Protein 2XCI (pdb70)

Radius of gyration: 45.35 Å; Cα contacts (8 Å, |Δi|>4): 2877; chains: 4; bounding box: 132×67×71 Å

Sequence (1411 aa):
RHMQFEVLKRFFPKESLKNCKGALWVHTASIGEFNTFLPILKELKREHRILLTYFSPRAREYLKTKSDFYDCLHPLPLDNPFSVKRFEELSKPKALIVVEREFWPSLIIFTKVPKILVNAYAKGSLIEKILSKKFDLIIMRTQEDVEKFKTFGAKRVFSCGNLKFICQKGKGIKLKGEFIVAGSIHTGEVEIILKAFKEIKKTYSSLKLILVPRHIENAKIFEKKARDFGFKTSFFENLEGDVILVDRFGILKELYPVGKIAIVGGTFVNIGGHNLLEPTCWGIPVIYGPYTHKVNDLKEFLEKEGAGFEVKNETELVTKLTELLSVKKEIKVEEKSREIKGCYLEKLREFLRGMQFEVLKRFFPKESLKNCKGALWVHTASIGEFNTFLPILKELKREHRILLTYFSPRAREYLKTKSDFYDCLHPLPLDNPFSVKRFEELSKPKALIVVEREFWPSLIIFTKVPKILVNAYAKGSLIEKILSKKFDLIIMRTQEDVEKFKTFGAKRVFSCGNLKFICQKGKGIKLKGEFIVAGSIHTGEVEIILKAFKEIKKTYSSLKLILVPRHIENAKIFEKKARDFGFKTSFFENLEGDVILVDRFGILKELYPVGKIAIVGGTFVNIGGHNLLEPTCWGIPVIYGPYTHKVNDLKEFLEKEGAGFEVKNETELVTKLTELLSVKKEIKVEEKSREIKGCYLEKLREFLRGHMQFEVLKRFFPKESLKNCKGALWVHTASIGEFNTFLPILKELKREHRILLTYFSPRAREYLKTKSDFYDCLHPLPLDNPFSVKRFEELSKPKALIVVEREFWPSLIIFTKVPKILVNAYAKGSLIEKILSKKFDLIIMRTQEDVEKFKTFGAKRVFSCGNLKFICQKGKGIKLKGEFIVAGSIHTGEVEIILKAFKEIKKTYSSLKLILVPRHIENAKIFEKKARDFGFKTSFFENLEGDVILVDRFGILKELYPVGKIAIVGGTFVNIGGHNLLEPTCWGIPVIYGPYTHKVNDLKEFLEKEGAGFEVKNETELVTKLTELLSVKKEIKVEEKSREIKGCYLEKLREFLRGMQFEVLKRFFPKESLKNCKGALWVHTASIGEFNTFLPILKELKREHRILLTYFSPRAREYLKTKSDFYDCLHPLPLDNPFSVKRFEELSKPKALIVVEREFWPSLIIFTKVPKILVNAYAKGSLIEKILSKKFDLIIMRTQEDVEKFKTFGAKRVFSCGNLKFICQKGKGIKLKGEFIVAGSIHTGEVEIILKAFKEIKKTYSSLKLILVPRHIENAKIFEKKARDFGFKTSFFENLEGDVILVDRFGILKELYPVGKIAIVGGTFVNIGGHNLLEPTCWGIPVIYGPYTHKVNDLKEFLEKEGAGFEVKNETELVTKLTELLSVKKEIKVEEKSREIKGCYLEKLREFLRG

InterPro domains:
  IPR007507 3-deoxy-D-manno-octulosonic-acid transferase, N-terminal [PF04413] (8-163)
  IPR038107 3-deoxy-D-manno-octulosonic-acid transferase, N-terminal domain superfamily [G3DSA:3.40.50.11720] (1-164)
  IPR039901 3-deoxy-D-manno-octulosonic acid transferase [PTHR42755] (7-335)

Structure (mmCIF, N/CA/C/O backbone):
data_2XCI
#
_entry.id   2XCI
#
_cell.length_a   132.500
_cell.length_b   45.820
_cell.length_c   144.070
_cell.angle_alpha   90.00
_cell.angle_beta   97.23
_cell.angle_gamma   90.00
#
_symmetry.space_group_name_H-M   'P 1 21 1'
#
loop_
_entity.id
_entity.type
_entity.pdbx_description
1 polymer '3-DEOXY-D-MANNO-2-OCTULOSONIC ACID TRANSFERASE'
2 non-polymer 'TETRAETHYLENE GLYCOL'
3 non-polymer GLYCEROL
4 non-polymer 'NICKEL (II) ION'
5 non-polymer 'CHLORIDE ION'
6 non-polymer BETA-MERCAPTOETHANOL
7 water water
#
loop_
_atom_site.group_PDB
_atom_site.id
_atom_site.type_symbol
_atom_site.label_atom_id
_atom_site.label_alt_id
_atom_site.label_comp_id
_atom_site.label_asym_id
_atom_site.label_entity_id
_atom_site.label_seq_id
_atom_site.pdbx_PDB_ins_code
_atom_site.Cartn_x
_atom_site.Cartn_y
_atom_site.Cartn_z
_atom_site.occupancy
_atom_site.B_iso_or_equiv
_atom_site.auth_seq_id
_atom_site.auth_comp_id
_atom_site.auth_asym_id
_atom_site.auth_atom_id
_atom_site.pdbx_PDB_model_num
ATOM 1 N N . ARG A 1 20 ? 43.206 3.092 29.968 1.00 130.53 -1 ARG A N 1
ATOM 2 C CA . ARG A 1 20 ? 42.136 2.721 29.050 1.00 126.74 -1 ARG A CA 1
ATOM 3 C C . ARG A 1 20 ? 41.666 1.282 29.237 1.00 118.67 -1 ARG A C 1
ATOM 4 O O . ARG A 1 20 ? 40.784 1.018 30.052 1.00 119.06 -1 ARG A O 1
ATOM 12 N N . HIS A 1 21 ? 42.255 0.356 28.484 1.00 109.84 0 HIS A N 1
ATOM 13 C CA . HIS A 1 21 ? 41.740 -1.011 28.423 1.00 101.92 0 HIS A CA 1
ATOM 14 C C . HIS A 1 21 ? 40.317 -1.000 27.880 1.00 88.20 0 HIS A C 1
ATOM 15 O O . HIS A 1 21 ? 39.644 -2.032 27.836 1.00 89.03 0 HIS A O 1
ATOM 22 N N . MET A 1 22 ? 39.863 0.180 27.474 1.00 73.30 1 MET A N 1
ATOM 23 C CA . MET A 1 22 ? 38.531 0.333 26.912 1.00 59.14 1 MET A CA 1
ATOM 24 C C . MET A 1 22 ? 38.571 0.140 25.406 1.00 49.21 1 MET A C 1
ATOM 25 O O . MET A 1 22 ? 39.544 0.519 24.752 1.00 48.68 1 MET A O 1
ATOM 30 N N . GLN A 1 23 ? 37.512 -0.436 24.853 1.00 44.36 2 GLN A N 1
ATOM 31 C CA . GLN A 1 23 ? 37.445 -0.632 23.404 1.00 47.25 2 GLN A CA 1
ATOM 32 C C . GLN A 1 23 ? 36.789 0.564 22.729 1.00 41.71 2 GLN A C 1
ATOM 33 O O . GLN A 1 23 ? 35.627 0.888 22.999 1.00 40.61 2 GLN A O 1
ATOM 39 N N . PHE A 1 24 ? 37.549 1.238 21.874 1.00 43.50 3 PHE A N 1
ATOM 40 C CA . PHE A 1 24 ? 37.013 2.352 21.097 1.00 45.39 3 PHE A CA 1
ATOM 41 C C . PHE A 1 24 ? 36.302 1.892 19.826 1.00 39.56 3 PHE A C 1
ATOM 42 O O . PHE A 1 24 ? 35.555 2.649 19.224 1.00 39.14 3 PHE A O 1
ATOM 50 N N . GLU A 1 25 ? 36.534 0.643 19.438 1.00 36.80 4 GLU A N 1
ATOM 51 C CA . GLU A 1 25 ? 35.861 0.043 18.288 1.00 37.97 4 GLU A CA 1
ATOM 52 C C . GLU A 1 25 ? 35.882 0.938 17.056 1.00 41.98 4 GLU A C 1
ATOM 53 O O . GLU A 1 25 ? 34.849 1.146 16.418 1.00 35.07 4 GLU A O 1
ATOM 59 N N . VAL A 1 26 ? 37.053 1.470 16.737 1.00 41.21 5 VAL A N 1
ATOM 60 C CA . VAL A 1 26 ? 37.189 2.404 15.626 1.00 42.56 5 VAL A CA 1
ATOM 61 C C . VAL A 1 26 ? 36.893 1.701 14.306 1.00 40.81 5 VAL A C 1
ATOM 62 O O . VAL A 1 26 ? 36.223 2.240 13.435 1.00 36.99 5 VAL A O 1
ATOM 66 N N . LEU A 1 27 ? 37.404 0.487 14.172 1.00 40.74 6 LEU A N 1
ATOM 67 C CA . LEU A 1 27 ? 37.253 -0.258 12.942 1.00 43.78 6 LEU A CA 1
ATOM 68 C C . LEU A 1 27 ? 35.779 -0.511 12.637 1.00 45.06 6 LEU A C 1
ATOM 69 O O . LEU A 1 27 ? 35.335 -0.374 11.496 1.00 44.20 6 LEU A O 1
ATOM 74 N N . LYS A 1 28 ? 35.034 -0.863 13.677 1.00 46.04 7 LYS A N 1
ATOM 75 C CA . LYS A 1 28 ? 33.611 -1.158 13.585 1.00 45.43 7 LYS A CA 1
ATOM 76 C C . LYS A 1 28 ? 32.805 0.085 13.219 1.00 41.65 7 LYS A C 1
ATOM 77 O O . LYS A 1 28 ? 31.870 0.023 12.421 1.00 39.77 7 LYS A O 1
ATOM 83 N N . ARG A 1 29 ? 33.157 1.214 13.823 1.00 31.95 8 ARG A N 1
ATOM 84 C CA . ARG A 1 29 ? 32.505 2.478 13.503 1.00 29.85 8 ARG A CA 1
ATOM 85 C C . ARG A 1 29 ? 32.765 2.884 12.044 1.00 32.90 8 ARG A C 1
ATOM 86 O O . ARG A 1 29 ? 31.919 3.482 11.367 1.00 34.23 8 ARG A O 1
ATOM 94 N N . PHE A 1 30 ? 33.967 2.605 11.583 1.00 30.07 9 PHE A N 1
ATOM 95 C CA . PHE A 1 30 ? 34.379 3.048 10.248 1.00 26.72 9 PHE A CA 1
ATOM 96 C C . PHE A 1 30 ? 33.773 2.161 9.185 1.00 38.30 9 PHE A C 1
ATOM 97 O O . PHE A 1 30 ? 33.363 2.618 8.102 1.00 39.19 9 PHE A O 1
ATOM 105 N N . PHE A 1 31 ? 33.745 0.877 9.510 1.00 41.21 10 PHE A N 1
ATOM 106 C CA . PHE A 1 31 ? 33.320 -0.153 8.597 1.00 41.55 10 PHE A CA 1
ATOM 107 C C . PHE A 1 31 ? 32.350 -1.047 9.360 1.00 35.79 10 PHE A C 1
ATOM 108 O O . PHE A 1 31 ? 32.726 -2.109 9.845 1.00 38.41 10 PHE A O 1
ATOM 116 N N . PRO A 1 32 ? 31.089 -0.612 9.463 1.00 33.74 11 PRO A N 1
ATOM 117 C CA . PRO A 1 32 ? 30.099 -1.330 10.274 1.00 36.30 11 PRO A CA 1
ATOM 118 C C . PRO A 1 32 ? 30.041 -2.817 9.949 1.00 41.05 11 PRO A C 1
ATOM 119 O O . PRO A 1 32 ? 30.229 -3.233 8.802 1.00 40.35 11 PRO A O 1
ATOM 123 N N . LYS A 1 33 ? 29.793 -3.611 10.980 1.00 36.88 12 LYS A N 1
ATOM 124 C CA . LYS A 1 33 ? 29.888 -5.062 10.888 1.00 44.06 12 LYS A CA 1
ATOM 125 C C . LYS A 1 33 ? 28.875 -5.677 9.937 1.00 51.66 12 LYS A C 1
ATOM 126 O O . LYS A 1 33 ? 27.695 -5.320 9.951 1.00 47.39 12 LYS A O 1
ATOM 132 N N . GLU A 1 34 ? 29.337 -6.637 9.146 1.00 55.50 13 GLU A N 1
ATOM 133 C CA . GLU A 1 34 ? 28.500 -7.238 8.124 1.00 63.66 13 GLU A CA 1
ATOM 134 C C . GLU A 1 34 ? 27.286 -7.873 8.771 1.00 61.22 13 GLU A C 1
ATOM 135 O O . GLU A 1 34 ? 26.184 -7.812 8.231 1.00 60.68 13 GLU A O 1
ATOM 141 N N . SER A 1 35 ? 27.491 -8.465 9.944 1.00 59.42 14 SER A N 1
ATOM 142 C CA . SER A 1 35 ? 26.416 -9.149 10.650 1.00 58.48 14 SER A CA 1
ATOM 143 C C . SER A 1 35 ? 25.219 -8.246 10.957 1.00 52.24 14 SER A C 1
ATOM 144 O O . SER A 1 35 ? 24.150 -8.740 11.303 1.00 61.50 14 SER A O 1
ATOM 147 N N . LEU A 1 36 ? 25.384 -6.930 10.832 1.00 44.41 15 LEU A N 1
ATOM 148 C CA . LEU A 1 36 ? 24.244 -6.019 10.965 1.00 49.08 15 LEU A CA 1
ATOM 149 C C . LEU A 1 36 ? 23.086 -6.477 10.061 1.00 55.09 15 LEU A C 1
ATOM 150 O O . LEU A 1 36 ? 21.919 -6.166 10.323 1.00 52.73 15 LEU A O 1
ATOM 155 N N . LYS A 1 37 ? 23.426 -7.209 8.998 1.00 54.80 16 LYS A N 1
ATOM 156 C CA . LYS A 1 37 ? 22.433 -7.782 8.095 1.00 66.52 16 LYS A CA 1
ATOM 157 C C . LYS A 1 37 ? 21.346 -8.490 8.879 1.00 72.71 16 LYS A C 1
ATOM 158 O O . LYS A 1 37 ? 20.155 -8.273 8.655 1.00 74.92 16 LYS A O 1
ATOM 164 N N . ASN A 1 38 ? 21.773 -9.342 9.805 1.00 74.36 17 ASN A N 1
ATOM 165 C CA . ASN A 1 38 ? 20.862 -10.192 10.561 1.00 72.05 17 ASN A CA 1
ATOM 166 C C . ASN A 1 38 ? 19.931 -9.413 11.477 1.00 65.48 17 ASN A C 1
ATOM 167 O O . ASN A 1 38 ? 19.291 -9.987 12.348 1.00 60.86 17 ASN A O 1
ATOM 172 N N . CYS A 1 39 ? 19.851 -8.104 11.269 1.00 66.85 18 CYS A N 1
ATOM 173 C CA . CYS A 1 39 ? 19.001 -7.247 12.088 1.00 66.06 18 CYS A CA 1
ATOM 174 C C . CYS A 1 39 ? 18.182 -6.302 11.213 1.00 64.45 18 CYS A C 1
ATOM 175 O O . CYS A 1 39 ? 17.833 -5.193 11.626 1.00 64.12 18 CYS A O 1
ATOM 178 N N . LYS A 1 40 ? 17.878 -6.753 10.000 1.00 64.38 19 LYS A N 1
ATOM 179 C CA . LYS A 1 40 ? 17.186 -5.930 9.015 1.00 63.31 19 LYS A CA 1
ATOM 180 C C . LYS A 1 40 ? 15.740 -5.608 9.389 1.00 53.95 19 LYS A C 1
ATOM 181 O O . LYS A 1 40 ? 14.996 -6.464 9.865 1.00 54.85 19 LYS A O 1
ATOM 187 N N . GLY A 1 41 ? 15.350 -4.364 9.144 1.00 46.32 20 GLY A N 1
ATOM 188 C CA . GLY A 1 41 ? 13.984 -3.939 9.351 1.00 47.63 20 GLY A CA 1
ATOM 189 C C . GLY A 1 41 ? 13.708 -3.583 10.793 1.00 51.64 20 GLY A C 1
ATOM 190 O O . GLY A 1 41 ? 12.551 -3.412 11.175 1.00 54.74 20 GLY A O 1
ATOM 191 N N . ALA A 1 42 ? 14.768 -3.464 11.593 1.00 45.49 21 ALA A N 1
ATOM 192 C CA . ALA A 1 42 ? 14.619 -3.156 13.008 1.00 44.13 21 ALA A CA 1
ATOM 193 C C . ALA A 1 42 ? 14.358 -1.675 13.235 1.00 43.42 21 ALA A C 1
ATOM 194 O O . ALA A 1 42 ? 14.597 -0.838 12.364 1.00 38.46 21 ALA A O 1
ATOM 196 N N . LEU A 1 43 ? 13.857 -1.360 14.422 1.00 43.91 22 LEU A N 1
ATOM 197 C CA . LEU A 1 43 ? 13.846 0.014 14.890 1.00 46.69 22 LEU A CA 1
ATOM 198 C C . LEU A 1 43 ? 15.233 0.344 15.461 1.00 42.66 22 LEU A C 1
ATOM 199 O O . LEU A 1 43 ? 15.765 -0.393 16.286 1.00 47.27 22 LEU A O 1
ATOM 204 N N . TRP A 1 44 ? 15.800 1.461 15.015 1.00 33.93 23 TRP A N 1
ATOM 205 C CA . TRP A 1 44 ? 17.147 1.881 15.386 1.00 31.45 23 TRP A CA 1
ATOM 206 C C . TRP A 1 44 ? 17.046 2.973 16.449 1.00 33.33 23 TRP A C 1
ATOM 207 O O . TRP A 1 44 ? 16.455 4.032 16.230 1.00 33.23 23 TRP A O 1
ATOM 218 N N . VAL A 1 45 ? 17.579 2.683 17.629 1.00 38.42 24 VAL A N 1
ATOM 219 C CA . VAL A 1 45 ? 17.533 3.632 18.735 1.00 34.05 24 VAL A CA 1
ATOM 220 C C . VAL A 1 45 ? 18.967 4.027 19.064 1.00 32.66 24 VAL A C 1
ATOM 221 O O . VAL A 1 45 ? 19.810 3.164 19.310 1.00 32.28 24 VAL A O 1
ATOM 225 N N . HIS A 1 46 ? 19.247 5.326 19.050 1.00 30.94 25 HIS A N 1
ATOM 226 C CA . HIS A 1 46 ? 20.580 5.802 19.384 1.00 32.78 25 HIS A CA 1
ATOM 227 C C . HIS A 1 46 ? 20.618 6.528 20.726 1.00 35.08 25 HIS A C 1
ATOM 228 O O . HIS A 1 46 ? 19.981 7.573 20.900 1.00 31.34 25 HIS A O 1
ATOM 235 N N . THR A 1 47 ? 21.382 5.967 21.658 1.00 34.60 26 THR A N 1
ATOM 236 C CA . THR A 1 47 ? 21.606 6.588 22.970 1.00 33.66 26 THR A CA 1
ATOM 237 C C . THR A 1 47 ? 23.090 6.847 23.138 1.00 29.06 26 THR A C 1
ATOM 238 O O . THR A 1 47 ? 23.863 5.911 23.318 1.00 34.87 26 THR A O 1
ATOM 242 N N . ALA A 1 48 ? 23.480 8.119 23.060 1.00 24.62 27 ALA A N 1
ATOM 243 C CA . ALA A 1 48 ? 24.877 8.505 23.020 1.00 32.41 27 ALA A CA 1
ATOM 244 C C . ALA A 1 48 ? 25.677 7.779 24.103 1.00 36.86 27 ALA A C 1
ATOM 245 O O . ALA A 1 48 ? 26.718 7.184 23.830 1.00 31.59 27 ALA A O 1
ATOM 247 N N . SER A 1 49 ? 25.163 7.802 25.329 1.00 32.99 28 SER A N 1
ATOM 248 C CA . SER A 1 49 ? 25.841 7.145 26.448 1.00 37.29 28 SER A CA 1
ATOM 249 C C . SER A 1 49 ? 24.837 6.635 27.490 1.00 37.17 28 SER A C 1
ATOM 250 O O . SER A 1 49 ? 23.633 6.611 27.259 1.00 37.80 28 SER A O 1
ATOM 253 N N . ILE A 1 50 ? 25.345 6.214 28.636 1.00 36.46 29 ILE A N 1
ATOM 254 C CA . ILE A 1 50 ? 24.510 5.643 29.691 1.00 29.19 29 ILE A CA 1
ATOM 255 C C . ILE A 1 50 ? 23.341 6.543 30.061 1.00 27.02 29 ILE A C 1
ATOM 256 O O . ILE A 1 50 ? 22.207 6.075 30.205 1.00 29.94 29 ILE A O 1
ATOM 261 N N . GLY A 1 51 ? 23.582 7.841 30.195 1.00 33.39 30 GLY A N 1
ATOM 262 C CA . GLY A 1 51 ? 22.521 8.722 30.670 1.00 34.63 30 GLY A CA 1
ATOM 263 C C . GLY A 1 51 ? 21.309 8.704 29.751 1.00 39.65 30 GLY A C 1
ATOM 264 O O . GLY A 1 51 ? 20.155 8.559 30.180 1.00 35.86 30 GLY A O 1
ATOM 265 N N . GLU A 1 52 ? 21.573 8.845 28.455 1.00 35.74 31 GLU A N 1
ATOM 266 C CA . GLU A 1 52 ? 20.505 8.871 27.487 1.00 29.90 31 GLU A CA 1
ATOM 267 C C . GLU A 1 52 ? 19.784 7.551 27.492 1.00 27.94 31 GLU A C 1
ATOM 268 O O . GLU A 1 52 ? 18.561 7.502 27.345 1.00 32.92 31 GLU A O 1
ATOM 274 N N . PHE A 1 53 ? 20.540 6.466 27.623 1.00 29.30 32 PHE A N 1
ATOM 275 C CA . PHE A 1 53 ? 19.896 5.167 27.599 1.00 30.29 32 PHE A CA 1
ATOM 276 C C . PHE A 1 53 ? 18.906 5.053 28.756 1.00 39.90 32 PHE A C 1
ATOM 277 O O . PHE A 1 53 ? 17.743 4.677 28.559 1.00 38.61 32 PHE A O 1
ATOM 285 N N . ASN A 1 54 ? 19.368 5.383 29.965 1.00 39.21 33 ASN A N 1
ATOM 286 C CA . ASN A 1 54 ? 18.493 5.316 31.130 1.00 42.92 33 ASN A CA 1
ATOM 287 C C . ASN A 1 54 ? 17.307 6.259 31.008 1.00 41.22 33 ASN A C 1
ATOM 288 O O . ASN A 1 54 ? 16.205 5.935 31.435 1.00 42.03 33 ASN A O 1
ATOM 293 N N . THR A 1 55 ? 17.539 7.433 30.432 1.00 36.36 34 THR A N 1
ATOM 294 C CA . THR A 1 55 ? 16.453 8.374 30.207 1.00 35.95 34 THR A CA 1
ATOM 295 C C . THR A 1 55 ? 15.369 7.790 29.294 1.00 44.21 34 THR A C 1
ATOM 296 O O . THR A 1 55 ? 14.182 7.957 29.549 1.00 37.67 34 THR A O 1
ATOM 300 N N . PHE A 1 56 ? 15.779 7.093 28.241 1.00 40.01 35 PHE A N 1
ATOM 301 C CA . PHE A 1 56 ? 14.822 6.559 27.263 1.00 42.12 35 PHE A CA 1
ATOM 302 C C . PHE A 1 56 ? 14.268 5.192 27.670 1.00 42.62 35 PHE A C 1
ATOM 303 O O . PHE A 1 56 ? 13.240 4.743 27.159 1.00 40.20 35 PHE A O 1
ATOM 311 N N . LEU A 1 57 ? 14.929 4.542 28.619 1.00 39.26 36 LEU A N 1
ATOM 312 C CA . LEU A 1 57 ? 14.583 3.168 28.977 1.00 37.79 36 LEU A CA 1
ATOM 313 C C . LEU A 1 57 ? 13.079 2.855 29.139 1.00 42.75 36 LEU A C 1
ATOM 314 O O . LEU A 1 57 ? 12.630 1.797 28.705 1.00 45.49 36 LEU A O 1
ATOM 319 N N . PRO A 1 58 ? 12.299 3.758 29.768 1.00 44.22 37 PRO A N 1
ATOM 320 C CA . PRO A 1 58 ? 10.893 3.398 29.990 1.00 41.24 37 PRO A CA 1
ATOM 321 C C . PRO A 1 58 ? 10.134 3.301 28.656 1.00 43.89 37 PRO A C 1
ATOM 322 O O . PRO A 1 58 ? 9.222 2.497 28.526 1.00 44.49 37 PRO A O 1
ATOM 326 N N . ILE A 1 59 ? 10.512 4.120 27.684 1.00 44.60 38 ILE A N 1
ATOM 327 C CA . ILE A 1 59 ? 9.892 4.058 26.371 1.00 44.88 38 ILE A CA 1
ATOM 328 C C . ILE A 1 59 ? 10.390 2.848 25.585 1.00 45.20 38 ILE A C 1
ATOM 329 O O . ILE A 1 59 ? 9.613 2.156 24.923 1.00 44.82 38 ILE A O 1
ATOM 334 N N . LEU A 1 60 ? 11.700 2.617 25.640 1.00 43.87 39 LEU A N 1
ATOM 335 C CA . LEU A 1 60 ? 12.308 1.478 24.964 1.00 38.74 39 LEU A CA 1
ATOM 336 C C . LEU A 1 60 ? 11.667 0.176 25.420 1.00 42.72 39 LEU A C 1
ATOM 337 O O . LEU A 1 60 ? 11.369 -0.690 24.601 1.00 43.51 39 LEU A O 1
ATOM 342 N N . LYS A 1 61 ? 11.429 0.049 26.727 1.00 45.31 40 LYS A N 1
ATOM 343 C CA . LYS A 1 61 ? 10.780 -1.143 27.269 1.00 48.44 40 LYS A CA 1
ATOM 344 C C . LYS A 1 61 ? 9.464 -1.451 26.571 1.00 49.03 40 LYS A C 1
ATOM 345 O O . LYS A 1 61 ? 9.136 -2.614 26.335 1.00 54.43 40 LYS A O 1
ATOM 351 N N . GLU A 1 62 ? 8.690 -0.419 26.269 1.00 49.19 41 GLU A N 1
ATOM 352 C CA . GLU A 1 62 ? 7.422 -0.643 25.572 1.00 53.53 41 GLU A CA 1
ATOM 353 C C . GLU A 1 62 ? 7.614 -0.884 24.068 1.00 56.37 41 GLU A C 1
ATOM 354 O O . GLU A 1 62 ? 7.023 -1.807 23.505 1.00 55.97 41 GLU A O 1
ATOM 360 N N . LEU A 1 63 ? 8.436 -0.062 23.421 1.00 54.77 42 LEU A N 1
ATOM 361 C CA . LEU A 1 63 ? 8.676 -0.232 21.987 1.00 54.73 42 LEU A CA 1
ATOM 362 C C . LEU A 1 63 ? 9.258 -1.612 21.708 1.00 52.42 42 LEU A C 1
ATOM 363 O O . LEU A 1 63 ? 8.958 -2.232 20.694 1.00 53.95 42 LEU A O 1
ATOM 368 N N . LYS A 1 64 ? 10.071 -2.100 22.634 1.00 49.11 43 LYS A N 1
ATOM 369 C CA . LYS A 1 64 ? 10.721 -3.394 22.485 1.00 51.46 43 LYS A CA 1
ATOM 370 C C . LYS A 1 64 ? 9.716 -4.538 22.336 1.00 56.80 43 LYS A C 1
ATOM 371 O O . LYS A 1 64 ? 10.050 -5.605 21.828 1.00 61.26 43 LYS A O 1
ATOM 377 N N . ARG A 1 65 ? 8.476 -4.307 22.755 1.00 63.25 44 ARG A N 1
ATOM 378 C CA . ARG A 1 65 ? 7.427 -5.317 22.636 1.00 68.73 44 ARG A CA 1
ATOM 379 C C . ARG A 1 65 ? 6.906 -5.431 21.208 1.00 71.07 44 ARG A C 1
ATOM 380 O O . ARG A 1 65 ? 6.452 -6.497 20.787 1.00 73.92 44 ARG A O 1
ATOM 388 N N . GLU A 1 66 ? 6.975 -4.329 20.466 1.00 67.67 45 GLU A N 1
ATOM 389 C CA . GLU A 1 66 ? 6.360 -4.258 19.146 1.00 74.36 45 GLU A CA 1
ATOM 390 C C . GLU A 1 66 ? 7.377 -4.105 18.017 1.00 66.88 45 GLU A C 1
ATOM 391 O O . GLU A 1 66 ? 7.007 -4.029 16.848 1.00 69.14 45 GLU A O 1
ATOM 397 N N . HIS A 1 67 ? 8.657 -4.060 18.364 1.00 59.44 46 HIS A N 1
ATOM 398 C CA . HIS A 1 67 ? 9.694 -3.871 17.359 1.00 54.41 46 HIS A CA 1
ATOM 399 C C . HIS A 1 67 ? 10.969 -4.608 17.726 1.00 55.08 46 HIS A C 1
ATOM 400 O O . HIS A 1 67 ? 11.334 -4.695 18.897 1.00 57.23 46 HIS A O 1
ATOM 407 N N . ARG A 1 68 ? 11.650 -5.143 16.724 1.00 58.00 47 ARG A N 1
ATOM 408 C CA . ARG A 1 68 ? 13.024 -5.564 16.936 1.00 58.53 47 ARG A CA 1
ATOM 409 C C . ARG A 1 68 ? 13.838 -4.289 17.142 1.00 52.69 47 ARG A C 1
ATOM 410 O O . ARG A 1 68 ? 13.495 -3.240 16.596 1.00 52.55 47 ARG A O 1
ATOM 418 N N . ILE A 1 69 ? 14.878 -4.358 17.971 1.00 48.34 48 ILE A N 1
ATOM 419 C CA . ILE A 1 69 ? 15.630 -3.161 18.336 1.00 48.11 48 ILE A CA 1
ATOM 420 C C . ILE A 1 69 ? 17.099 -3.240 17.966 1.00 46.78 48 ILE A C 1
ATOM 421 O O . ILE A 1 69 ? 17.807 -4.158 18.378 1.00 50.38 48 ILE A O 1
ATOM 426 N N . LEU A 1 70 ? 17.549 -2.256 17.199 1.00 41.39 49 LEU A N 1
ATOM 427 C CA . LEU A 1 70 ? 18.957 -2.088 16.887 1.00 34.45 49 LEU A CA 1
ATOM 428 C C . LEU A 1 70 ? 19.419 -0.887 17.693 1.00 37.45 49 LEU A C 1
ATOM 429 O O . LEU A 1 70 ? 18.907 0.219 17.500 1.00 38.24 49 LEU A O 1
ATOM 434 N N . LEU A 1 71 ? 20.337 -1.109 18.636 1.00 40.94 50 LEU A N 1
ATOM 435 C CA . LEU A 1 71 ? 20.718 -0.066 19.587 1.00 36.82 50 LEU A CA 1
ATOM 436 C C . LEU A 1 71 ? 22.123 0.408 19.323 1.00 29.90 50 LEU A C 1
ATOM 437 O O . LEU A 1 71 ? 23.045 -0.391 19.291 1.00 34.39 50 LEU A O 1
ATOM 442 N N . THR A 1 72 ? 22.304 1.710 19.162 1.00 31.55 51 THR A N 1
ATOM 443 C CA . THR A 1 72 ? 23.654 2.222 19.009 1.00 36.04 51 THR A CA 1
ATOM 444 C C . THR A 1 72 ? 23.985 3.231 20.089 1.00 28.59 51 THR A C 1
ATOM 445 O O . THR A 1 72 ? 23.098 3.795 20.718 1.00 34.44 51 THR A O 1
ATOM 449 N N . TYR A 1 73 ? 25.278 3.446 20.296 1.00 34.10 52 TYR A N 1
ATOM 450 C CA . TYR A 1 73 ? 25.767 4.347 21.341 1.00 38.39 52 TYR A CA 1
ATOM 451 C C . TYR A 1 73 ? 27.000 5.007 20.767 1.00 37.28 52 TYR A C 1
ATOM 452 O O . TYR A 1 73 ? 27.628 4.453 19.844 1.00 28.34 52 TYR A O 1
ATOM 461 N N . PHE A 1 74 ? 27.338 6.184 21.291 1.00 27.93 53 PHE A N 1
ATOM 462 C CA . PHE A 1 74 ? 28.569 6.835 20.890 1.00 28.46 53 PHE A CA 1
ATOM 463 C C . PHE A 1 74 ? 29.734 6.591 21.859 1.00 27.85 53 PHE A C 1
ATOM 464 O O . PHE A 1 74 ? 30.825 6.233 21.443 1.00 30.01 53 PHE A O 1
ATOM 472 N N . SER A 1 75 ? 29.507 6.809 23.152 1.00 27.45 54 SER A N 1
ATOM 473 C CA . SER A 1 75 ? 30.607 6.741 24.117 1.00 27.37 54 SER A CA 1
ATOM 474 C C . SER A 1 75 ? 31.139 5.338 24.331 1.00 30.81 54 SER A C 1
ATOM 475 O O . SER A 1 75 ? 30.392 4.418 24.672 1.00 31.12 54 SER A O 1
ATOM 478 N N . PRO A 1 76 ? 32.454 5.175 24.187 1.00 33.80 55 PRO A N 1
ATOM 479 C CA . PRO A 1 76 ? 33.084 3.906 24.548 1.00 37.52 55 PRO A CA 1
ATOM 480 C C . PRO A 1 76 ? 32.719 3.503 25.993 1.00 40.77 55 PRO A C 1
ATOM 481 O O . PRO A 1 76 ? 32.634 2.316 26.310 1.00 37.56 55 PRO A O 1
ATOM 485 N N . ARG A 1 77 ? 32.491 4.491 26.851 1.00 38.98 56 ARG A N 1
ATOM 486 C CA . ARG A 1 77 ? 32.159 4.212 28.258 1.00 53.38 56 ARG A CA 1
ATOM 487 C C . ARG A 1 77 ? 30.795 3.549 28.455 1.00 51.17 56 ARG A C 1
ATOM 488 O O . ARG A 1 77 ? 30.464 3.114 29.563 1.00 54.02 56 ARG A O 1
ATOM 496 N N . ALA A 1 78 ? 29.993 3.482 27.397 1.00 34.60 57 ALA A N 1
ATOM 497 C CA . ALA A 1 78 ? 28.661 2.880 27.511 1.00 34.58 57 ALA A CA 1
ATOM 498 C C . ALA A 1 78 ? 28.676 1.393 27.167 1.00 40.35 57 ALA A C 1
ATOM 499 O O . ALA A 1 78 ? 27.775 0.659 27.566 1.00 41.38 57 ALA A O 1
ATOM 501 N N . ARG A 1 79 ? 29.685 0.947 26.417 1.00 40.98 58 ARG A N 1
ATOM 502 C CA . ARG A 1 79 ? 29.640 -0.408 25.864 1.00 42.01 58 ARG A CA 1
ATOM 503 C C . ARG A 1 79 ? 29.412 -1.482 26.920 1.00 42.75 58 ARG A C 1
ATOM 504 O O . ARG A 1 79 ? 28.469 -2.273 26.828 1.00 44.47 58 ARG A O 1
ATOM 512 N N . GLU A 1 80 ? 30.276 -1.520 27.926 1.00 45.87 59 GLU A N 1
ATOM 513 C CA . GLU A 1 80 ? 30.146 -2.539 28.968 1.00 50.95 59 GLU A CA 1
ATOM 514 C C . GLU A 1 80 ? 28.780 -2.488 29.647 1.00 43.32 59 GLU A C 1
ATOM 515 O O . GLU A 1 80 ? 28.111 -3.507 29.811 1.00 49.42 59 GLU A O 1
ATOM 521 N N . TYR A 1 81 ? 28.365 -1.294 30.041 1.00 39.05 60 TYR A N 1
ATOM 522 C CA . TYR A 1 81 ? 27.061 -1.119 30.658 1.00 37.58 60 TYR A CA 1
ATOM 523 C C . TYR A 1 81 ? 25.960 -1.672 29.757 1.00 43.62 60 TYR A C 1
ATOM 524 O O . TYR A 1 81 ? 25.152 -2.491 30.194 1.00 44.52 60 TYR A O 1
ATOM 533 N N . LEU A 1 82 ? 25.938 -1.239 28.488 1.00 36.55 61 LEU A N 1
ATOM 534 C CA . LEU A 1 82 ? 24.874 -1.643 27.576 1.00 37.36 61 LEU A CA 1
ATOM 535 C C . LEU A 1 82 ? 24.823 -3.156 27.388 1.00 41.30 61 LEU A C 1
ATOM 536 O O . LEU A 1 82 ? 23.751 -3.713 27.180 1.00 42.33 61 LEU A O 1
ATOM 541 N N . LYS A 1 83 ? 25.968 -3.829 27.460 1.00 47.79 62 LYS A N 1
ATOM 542 C CA . LYS A 1 83 ? 25.967 -5.287 27.324 1.00 57.24 62 LYS A CA 1
ATOM 543 C C . LYS A 1 83 ? 25.175 -5.964 28.450 1.00 61.63 62 LYS A C 1
ATOM 544 O O . LYS A 1 83 ? 24.718 -7.100 28.306 1.00 68.25 62 LYS A O 1
ATOM 550 N N . THR A 1 84 ? 25.010 -5.269 29.570 1.00 53.44 63 THR A N 1
ATOM 551 C CA . THR A 1 84 ? 24.238 -5.828 30.675 1.00 56.20 63 THR A CA 1
ATOM 552 C C . THR A 1 84 ? 22.760 -5.535 30.491 1.00 55.68 63 THR A C 1
ATOM 553 O O . THR A 1 84 ? 21.946 -5.865 31.341 1.00 54.67 63 THR A O 1
ATOM 557 N N . LYS A 1 85 ? 22.415 -4.903 29.376 1.00 51.51 64 LYS A N 1
ATOM 558 C CA . LYS A 1 85 ? 21.039 -4.500 29.136 1.00 45.20 64 LYS A CA 1
ATOM 559 C C . LYS A 1 85 ? 20.466 -5.270 27.956 1.00 49.48 64 LYS A C 1
ATOM 560 O O . LYS A 1 85 ? 19.474 -4.860 27.345 1.00 52.25 64 LYS A O 1
ATOM 566 N N . SER A 1 86 ? 21.091 -6.402 27.655 1.00 48.98 65 SER A N 1
ATOM 567 C CA . SER A 1 86 ? 20.727 -7.182 26.483 1.00 55.17 65 SER A CA 1
ATOM 568 C C . SER A 1 86 ? 19.251 -7.572 26.422 1.00 55.41 65 SER A C 1
ATOM 569 O O . SER A 1 86 ? 18.788 -8.064 25.393 1.00 56.92 65 SER A O 1
ATOM 572 N N . ASP A 1 87 ? 18.518 -7.355 27.512 1.00 55.60 66 ASP A N 1
ATOM 573 C CA . ASP A 1 87 ? 17.094 -7.683 27.554 1.00 60.44 66 ASP A CA 1
ATOM 574 C C . ASP A 1 87 ? 16.244 -6.638 26.840 1.00 62.06 66 ASP A C 1
ATOM 575 O O . ASP A 1 87 ? 15.078 -6.879 26.531 1.00 64.25 66 ASP A O 1
ATOM 580 N N . PHE A 1 88 ? 16.827 -5.476 26.578 1.00 59.17 67 PHE A N 1
ATOM 581 C CA . PHE A 1 88 ? 16.063 -4.370 26.009 1.00 54.92 67 PHE A CA 1
ATOM 582 C C . PHE A 1 88 ? 16.427 -4.059 24.549 1.00 48.22 67 PHE A C 1
ATOM 583 O O . PHE A 1 88 ? 16.041 -3.021 24.019 1.00 45.04 67 PHE A O 1
ATOM 591 N N . TYR A 1 89 ? 17.176 -4.957 23.915 1.00 45.60 68 TYR A N 1
ATOM 592 C CA . TYR A 1 89 ? 17.540 -4.795 22.509 1.00 44.53 68 TYR A CA 1
ATOM 593 C C . TYR A 1 89 ? 17.879 -6.128 21.834 1.00 46.48 68 TYR A C 1
ATOM 594 O O . TYR A 1 89 ? 18.067 -7.144 22.500 1.00 50.98 68 TYR A O 1
ATOM 603 N N . ASP A 1 90 ? 17.944 -6.107 20.505 1.00 50.17 69 ASP A N 1
ATOM 604 C CA . ASP A 1 90 ? 18.196 -7.299 19.700 1.00 51.84 69 ASP A CA 1
ATOM 605 C C . ASP A 1 90 ? 19.584 -7.253 19.077 1.00 50.79 69 ASP A C 1
ATOM 606 O O . ASP A 1 90 ? 20.213 -8.289 18.857 1.00 55.50 69 ASP A O 1
ATOM 611 N N . CYS A 1 91 ? 20.047 -6.045 18.775 1.00 41.58 70 CYS A N 1
ATOM 612 C CA . CYS A 1 91 ? 21.386 -5.862 18.239 1.00 44.51 70 CYS A CA 1
ATOM 613 C C . CYS A 1 91 ? 22.029 -4.640 18.875 1.00 44.71 70 CYS A C 1
ATOM 614 O O . CYS A 1 91 ? 21.354 -3.635 19.125 1.00 39.54 70 CYS A O 1
ATOM 617 N N . LEU A 1 92 ? 23.343 -4.728 19.094 1.00 42.84 71 LEU A N 1
ATOM 618 C CA . LEU A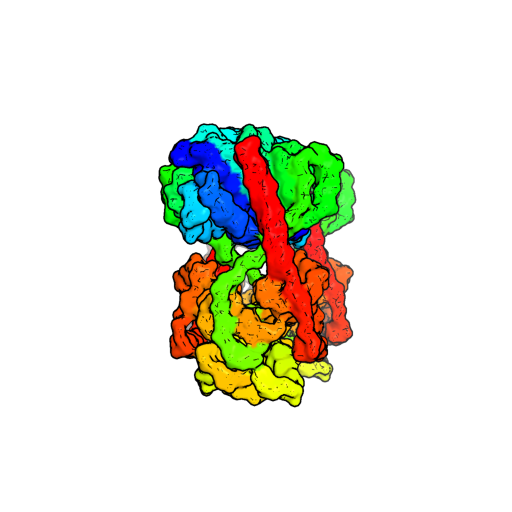 1 92 ? 24.127 -3.657 19.700 1.00 43.16 71 LEU A CA 1
ATOM 619 C C . LEU A 1 92 ? 25.340 -3.347 18.825 1.00 43.34 71 LEU A C 1
ATOM 620 O O . LEU A 1 92 ? 26.031 -4.260 18.363 1.00 44.29 71 LEU A O 1
ATOM 625 N N . HIS A 1 93 ? 25.602 -2.062 18.598 1.00 37.40 72 HIS A N 1
ATOM 626 C CA . HIS A 1 93 ? 26.675 -1.650 17.716 1.00 33.16 72 HIS A CA 1
ATOM 627 C C . HIS A 1 93 ? 26.940 -0.178 17.960 1.00 34.22 72 HIS A C 1
ATOM 628 O O . HIS A 1 93 ? 26.006 0.601 18.152 1.00 32.38 72 HIS A O 1
ATOM 635 N N . PRO A 1 94 ? 28.214 0.222 17.935 1.00 33.87 73 PRO A N 1
ATOM 636 C CA . PRO A 1 94 ? 28.506 1.654 18.048 1.00 31.49 73 PRO A CA 1
ATOM 637 C C . PRO A 1 94 ? 28.025 2.438 16.829 1.00 33.55 73 PRO A C 1
ATOM 638 O O . PRO A 1 94 ? 27.987 1.916 15.711 1.00 37.32 73 PRO A O 1
ATOM 642 N N . LEU A 1 95 ? 27.684 3.700 17.050 1.00 31.46 74 LEU A N 1
ATOM 643 C CA . LEU A 1 95 ? 27.352 4.596 15.972 1.00 29.40 74 LEU A CA 1
ATOM 644 C C . LEU A 1 95 ? 28.474 4.582 14.940 1.00 33.65 74 LEU A C 1
ATOM 645 O O . LEU A 1 95 ? 29.666 4.539 15.296 1.00 30.72 74 LEU A O 1
ATOM 650 N N . PRO A 1 96 ? 28.104 4.614 13.651 1.00 32.44 75 PRO A N 1
ATOM 651 C CA . PRO A 1 96 ? 29.119 4.699 12.599 1.00 24.21 75 PRO A CA 1
ATOM 652 C C . PRO A 1 96 ? 29.829 6.040 12.659 1.00 21.61 75 PRO A C 1
ATOM 653 O O . PRO A 1 96 ? 29.221 7.037 13.042 1.00 26.02 75 PRO A O 1
ATOM 657 N N . LEU A 1 97 ? 31.089 6.085 12.254 1.00 28.93 76 LEU A N 1
ATOM 658 C CA . LEU A 1 97 ? 31.793 7.361 12.189 1.00 25.38 76 LEU A CA 1
ATOM 659 C C . LEU A 1 97 ? 31.055 8.348 11.297 1.00 31.25 76 LEU A C 1
ATOM 660 O O . LEU A 1 97 ? 30.290 7.943 10.419 1.00 33.89 76 LEU A O 1
ATOM 665 N N . ASP A 1 98 ? 31.291 9.642 11.488 1.00 31.13 77 ASP A N 1
ATOM 666 C CA . ASP A 1 98 ? 30.476 10.622 10.781 1.00 32.62 77 ASP A CA 1
ATOM 667 C C . ASP A 1 98 ? 30.982 11.010 9.370 1.00 32.04 77 ASP A C 1
ATOM 668 O O . ASP A 1 98 ? 31.264 12.173 9.091 1.00 31.17 77 ASP A O 1
ATOM 673 N N . ASN A 1 99 ? 31.082 10.023 8.498 1.00 28.18 78 ASN A N 1
ATOM 674 C CA . ASN A 1 99 ? 31.358 10.292 7.082 1.00 34.28 78 ASN A CA 1
ATOM 675 C C . ASN A 1 99 ? 30.306 9.586 6.253 1.00 31.91 78 ASN A C 1
ATOM 676 O O . ASN A 1 99 ? 29.770 8.565 6.697 1.00 32.22 78 ASN A O 1
ATOM 681 N N . PRO A 1 100 ? 30.011 10.112 5.039 1.00 32.96 79 PRO A N 1
ATOM 682 C CA . PRO A 1 100 ? 28.886 9.589 4.251 1.00 23.97 79 PRO A CA 1
ATOM 683 C C . PRO A 1 100 ? 28.963 8.095 4.065 1.00 22.74 79 PRO A C 1
ATOM 684 O O . PRO A 1 100 ? 27.955 7.417 4.139 1.00 28.10 79 PRO A O 1
ATOM 688 N N . PHE A 1 101 ? 30.149 7.577 3.797 1.00 25.58 80 PHE A N 1
ATOM 689 C CA . PHE A 1 101 ? 30.265 6.159 3.469 1.00 26.21 80 PHE A CA 1
ATOM 690 C C . PHE A 1 101 ? 30.002 5.205 4.641 1.00 33.38 80 PHE A C 1
ATOM 691 O O . PHE A 1 101 ? 29.329 4.180 4.485 1.00 36.23 80 PHE A O 1
ATOM 699 N N . SER A 1 102 ? 30.527 5.530 5.823 1.00 33.53 81 SER A N 1
ATOM 700 C CA . SER A 1 102 ? 30.338 4.642 6.963 1.00 31.51 81 SER A CA 1
ATOM 701 C C . SER A 1 102 ? 28.864 4.631 7.352 1.00 25.26 81 SER A C 1
ATOM 702 O O . SER A 1 102 ? 28.280 3.606 7.651 1.00 26.15 81 SER A O 1
ATOM 705 N N . VAL A 1 103 ? 28.270 5.805 7.333 1.00 24.53 82 VAL A N 1
ATOM 706 C CA . VAL A 1 103 ? 26.866 5.967 7.697 1.00 27.70 82 VAL A CA 1
ATOM 707 C C . VAL A 1 103 ? 25.951 5.230 6.713 1.00 28.80 82 VAL A C 1
ATOM 708 O O . VAL A 1 103 ? 25.036 4.497 7.113 1.00 31.74 82 VAL A O 1
ATOM 712 N N . LYS A 1 104 ? 26.226 5.385 5.414 1.00 30.89 83 LYS A N 1
ATOM 713 C CA . LYS A 1 104 ? 25.420 4.713 4.402 1.00 25.08 83 LYS A CA 1
ATOM 714 C C . LYS A 1 104 ? 25.627 3.209 4.491 1.00 27.52 83 LYS A C 1
ATOM 715 O O . LYS A 1 104 ? 24.664 2.432 4.435 1.00 29.52 83 LYS A O 1
ATOM 721 N N . ARG A 1 105 ? 26.868 2.774 4.690 1.00 31.11 84 ARG A N 1
ATOM 722 C CA . ARG A 1 105 ? 27.089 1.338 4.894 1.00 32.68 84 ARG A CA 1
ATOM 723 C C . ARG A 1 105 ? 26.290 0.801 6.082 1.00 34.76 84 ARG A C 1
ATOM 724 O O . ARG A 1 105 ? 25.699 -0.283 5.997 1.00 38.82 84 ARG A O 1
ATOM 732 N N . PHE A 1 106 ? 26.295 1.532 7.199 1.00 31.68 85 PHE A N 1
ATOM 733 C CA . PHE A 1 106 ? 25.512 1.108 8.368 1.00 32.01 85 PHE A CA 1
ATOM 734 C C . PHE A 1 106 ? 24.065 0.921 7.921 1.00 33.96 85 PHE A C 1
ATOM 735 O O . PHE A 1 106 ? 23.460 -0.131 8.131 1.00 35.02 85 PHE A O 1
ATOM 743 N N . GLU A 1 107 ? 23.533 1.953 7.280 1.00 29.54 86 GLU A N 1
ATOM 744 C CA . GLU A 1 107 ? 22.137 1.955 6.827 1.00 39.96 86 GLU A CA 1
ATOM 745 C C . GLU A 1 107 ? 21.805 0.875 5.784 1.00 41.55 86 GLU A C 1
ATOM 746 O O . GLU A 1 107 ? 20.711 0.305 5.788 1.00 44.51 86 GLU A O 1
ATOM 752 N N . GLU A 1 108 ? 22.741 0.597 4.889 1.00 41.33 87 GLU A N 1
ATOM 753 C CA . GLU A 1 108 ? 22.488 -0.372 3.828 1.00 47.35 87 GLU A CA 1
ATOM 754 C C . GLU A 1 108 ? 22.440 -1.769 4.431 1.00 46.52 87 GLU A C 1
ATOM 755 O O . GLU A 1 108 ? 21.607 -2.609 4.056 1.00 43.39 87 GLU A O 1
ATOM 761 N N . LEU A 1 109 ? 23.336 -2.017 5.381 1.00 42.48 88 LEU A N 1
ATOM 762 C CA . LEU A 1 109 ? 23.380 -3.323 6.043 1.00 46.82 88 LEU A CA 1
ATOM 763 C C . LEU A 1 109 ? 22.130 -3.589 6.879 1.00 46.78 88 LEU A C 1
ATOM 764 O O . LEU A 1 109 ? 21.563 -4.690 6.836 1.00 45.59 88 LEU A O 1
ATOM 769 N N . SER A 1 110 ? 21.694 -2.586 7.639 1.00 45.96 89 SER A N 1
ATOM 770 C CA . SER A 1 110 ? 20.655 -2.815 8.650 1.00 45.28 89 SER A CA 1
ATOM 771 C C . SER A 1 110 ? 19.224 -2.487 8.200 1.00 47.87 89 SER A C 1
ATOM 772 O O . SER A 1 110 ? 18.263 -2.912 8.840 1.00 45.80 89 SER A O 1
ATOM 775 N N . LYS A 1 111 ? 19.085 -1.735 7.112 1.00 47.98 90 LYS A N 1
ATOM 776 C CA . LYS A 1 111 ? 17.763 -1.326 6.626 1.00 45.91 90 LYS A CA 1
ATOM 777 C C . LYS A 1 111 ? 16.742 -1.100 7.757 1.00 46.20 90 LYS A C 1
ATOM 778 O O . LYS A 1 111 ? 15.711 -1.784 7.826 1.00 43.72 90 LYS A O 1
ATOM 784 N N . PRO A 1 112 ? 17.015 -0.120 8.630 1.00 44.78 91 PRO A N 1
ATOM 785 C CA . PRO A 1 112 ? 16.157 0.158 9.789 1.00 46.83 91 PRO A CA 1
ATOM 786 C C . PRO A 1 112 ? 14.843 0.767 9.326 1.00 49.92 91 PRO A C 1
ATOM 787 O O . PRO A 1 112 ? 14.826 1.407 8.276 1.00 45.55 91 PRO A O 1
ATOM 791 N N . LYS A 1 113 ? 13.772 0.581 10.096 1.00 46.35 92 LYS A N 1
ATOM 792 C CA . LYS A 1 113 ? 12.464 1.127 9.735 1.00 48.63 92 LYS A CA 1
ATOM 793 C C . LYS A 1 113 ? 12.410 2.612 10.078 1.00 46.86 92 LYS A C 1
ATOM 794 O O . LYS A 1 113 ? 11.644 3.372 9.494 1.00 45.56 92 LYS A O 1
ATOM 800 N N . ALA A 1 114 ? 13.241 3.015 11.031 1.00 35.25 93 ALA A N 1
ATOM 801 C CA . ALA A 1 114 ? 13.256 4.383 11.541 1.00 38.04 93 ALA A CA 1
ATOM 802 C C . ALA A 1 114 ? 14.397 4.471 12.540 1.00 39.62 93 ALA A C 1
ATOM 803 O O . ALA A 1 114 ? 14.920 3.455 12.980 1.00 35.20 93 ALA A O 1
ATOM 805 N N . LEU A 1 115 ? 14.758 5.696 12.895 1.00 37.23 94 LEU A N 1
ATOM 806 C CA . LEU A 1 115 ? 15.823 5.956 13.828 1.00 35.64 94 LEU A CA 1
ATOM 807 C C . LEU A 1 115 ? 15.329 6.973 14.837 1.00 36.87 94 LEU A C 1
ATOM 808 O O . LEU A 1 115 ? 14.853 8.046 14.464 1.00 41.01 94 LEU A O 1
ATOM 813 N N . ILE A 1 116 ? 15.433 6.625 16.113 1.00 37.66 95 ILE A N 1
ATOM 814 C CA . ILE A 1 116 ? 15.064 7.535 17.193 1.00 28.96 95 ILE A CA 1
ATOM 815 C C . ILE A 1 116 ? 16.355 8.019 17.811 1.00 30.75 95 ILE A C 1
ATOM 816 O O . ILE A 1 116 ? 17.156 7.219 18.276 1.00 32.82 95 ILE A O 1
ATOM 821 N N . VAL A 1 117 ? 16.574 9.327 17.781 1.00 33.10 96 VAL A N 1
ATOM 822 C CA . VAL A 1 117 ? 17.745 9.901 18.408 1.00 31.70 96 VAL A CA 1
ATOM 823 C C . VAL A 1 117 ? 17.342 10.498 19.768 1.00 36.57 96 VAL A C 1
ATOM 824 O O . VAL A 1 117 ? 16.401 11.293 19.868 1.00 34.13 96 VAL A O 1
ATOM 828 N N . VAL A 1 118 ? 18.044 10.103 20.820 1.00 36.98 97 VAL A N 1
ATOM 829 C CA . VAL A 1 118 ? 17.642 10.545 22.154 1.00 33.02 97 VAL A CA 1
ATOM 830 C C . VAL A 1 118 ? 18.374 11.820 22.517 1.00 36.95 97 VAL A C 1
ATOM 831 O O . VAL A 1 118 ? 19.612 11.838 22.590 1.00 42.53 97 VAL A O 1
ATOM 835 N N . GLU A 1 119 ? 17.604 12.898 22.660 1.00 38.37 98 GLU A N 1
ATOM 836 C CA . GLU A 1 119 ? 18.097 14.202 23.138 1.00 45.34 98 GLU A CA 1
ATOM 837 C C . GLU A 1 119 ? 18.687 15.145 22.084 1.00 44.89 98 GLU A C 1
ATOM 838 O O . GLU A 1 119 ? 18.212 16.259 21.883 1.00 51.02 98 GLU A O 1
ATOM 844 N N . ARG A 1 120 ? 19.762 14.739 21.447 1.00 46.69 99 ARG A N 1
ATOM 845 C CA . ARG A 1 120 ? 20.408 15.684 20.541 1.00 57.74 99 ARG A CA 1
ATOM 846 C C . ARG A 1 120 ? 21.265 15.018 19.489 1.00 53.26 99 ARG A C 1
ATOM 847 O O . ARG A 1 120 ? 20.810 14.794 18.370 1.00 62.39 99 ARG A O 1
ATOM 855 N N . GLU A 1 121 ? 22.506 14.708 19.836 1.00 46.74 100 GLU A N 1
ATOM 856 C CA . GLU A 1 121 ? 23.370 14.015 18.892 1.00 47.78 100 GLU A CA 1
ATOM 857 C C . GLU A 1 121 ? 23.202 14.530 17.444 1.00 47.62 100 GLU A C 1
ATOM 858 O O . GLU A 1 121 ? 22.882 13.749 16.536 1.00 52.26 100 GLU A O 1
ATOM 864 N N . PHE A 1 122 ? 23.410 15.831 17.224 1.00 39.46 101 PHE A N 1
ATOM 865 C CA . PHE A 1 122 ? 23.378 16.361 15.856 1.00 42.74 101 PHE A CA 1
ATOM 866 C C . PHE A 1 122 ? 24.616 15.961 15.074 1.00 38.14 101 PHE A C 1
ATOM 867 O O . PHE A 1 122 ? 25.532 16.756 14.919 1.00 42.59 101 PHE A O 1
ATOM 875 N N . TRP A 1 123 ? 24.647 14.720 14.603 1.00 26.80 102 TRP A N 1
ATOM 876 C CA . TRP A 1 123 ? 25.738 14.244 13.780 1.00 31.61 102 TRP A CA 1
ATOM 877 C C . TRP A 1 123 ? 25.399 14.544 12.302 1.00 34.45 102 TRP A C 1
ATOM 878 O O . TRP A 1 123 ? 24.531 13.898 11.725 1.00 32.09 102 TRP A O 1
ATOM 889 N N . PRO A 1 124 ? 26.057 15.549 11.710 1.00 36.71 103 PRO A N 1
ATOM 890 C CA . PRO A 1 124 ? 25.673 16.032 10.373 1.00 41.20 103 PRO A CA 1
ATOM 891 C C . PRO A 1 124 ? 25.637 14.961 9.286 1.00 33.61 103 PRO A C 1
ATOM 892 O O . PRO A 1 124 ? 24.614 14.847 8.618 1.00 35.21 103 PRO A O 1
ATOM 896 N N . SER A 1 125 ? 26.705 14.197 9.098 1.00 33.16 104 SER A N 1
ATOM 897 C CA . SER A 1 125 ? 26.683 13.198 8.029 1.00 36.20 104 SER A CA 1
ATOM 898 C C . SER A 1 125 ? 25.603 12.162 8.290 1.00 36.88 104 SER A C 1
ATOM 899 O O . SER A 1 125 ? 24.911 11.738 7.371 1.00 30.84 104 SER A O 1
ATOM 902 N N . LEU A 1 126 ? 25.446 11.773 9.551 1.00 32.13 105 LEU A N 1
ATOM 903 C CA . LEU A 1 126 ? 24.417 10.818 9.927 1.00 31.60 105 LEU A CA 1
ATOM 904 C C . LEU A 1 126 ? 23.042 11.310 9.484 1.00 28.50 105 LEU A C 1
ATOM 905 O O . LEU A 1 126 ? 22.267 10.573 8.896 1.00 39.48 105 LEU A O 1
ATOM 910 N N . ILE A 1 127 ? 22.748 12.566 9.800 1.00 30.20 106 ILE A N 1
ATOM 911 C CA . ILE A 1 127 ? 21.436 13.146 9.570 1.00 33.82 106 ILE A CA 1
ATOM 912 C C . ILE A 1 127 ? 21.222 13.474 8.079 1.00 38.03 106 ILE A C 1
ATOM 913 O O . ILE A 1 127 ? 20.145 13.232 7.531 1.00 32.74 106 ILE A O 1
ATOM 918 N N . ILE A 1 128 ? 22.248 14.015 7.432 1.00 35.17 107 ILE A N 1
ATOM 919 C CA . ILE A 1 128 ? 22.166 14.399 6.001 1.00 35.20 107 ILE A CA 1
ATOM 920 C C . ILE A 1 128 ? 22.169 13.234 5.021 1.00 36.23 107 ILE A C 1
ATOM 921 O O . ILE A 1 128 ? 21.420 13.233 4.023 1.00 38.46 107 ILE A O 1
ATOM 926 N N . PHE A 1 129 ? 23.035 12.256 5.269 1.00 34.71 108 PHE A N 1
ATOM 927 C CA . PHE A 1 129 ? 23.213 11.177 4.301 1.00 40.46 108 PHE A CA 1
ATOM 928 C C . PHE A 1 129 ? 22.448 9.886 4.534 1.00 43.83 108 PHE A C 1
ATOM 929 O O . PHE A 1 129 ? 22.585 8.960 3.745 1.00 48.78 108 PHE A O 1
ATOM 937 N N . THR A 1 130 ? 21.643 9.794 5.591 1.00 38.16 109 THR A N 1
ATOM 938 C CA . THR A 1 130 ? 20.792 8.614 5.678 1.00 35.02 109 THR A CA 1
ATOM 939 C C . THR A 1 130 ? 19.393 8.924 5.181 1.00 31.25 109 THR A C 1
ATOM 940 O O . THR A 1 130 ? 18.916 10.062 5.271 1.00 29.16 109 THR A O 1
ATOM 944 N N . LYS A 1 131 ? 18.738 7.897 4.663 1.00 31.80 110 LYS A N 1
ATOM 945 C CA . LYS A 1 131 ? 17.384 8.051 4.153 1.00 43.94 110 LYS A CA 1
ATOM 946 C C . LYS A 1 131 ? 16.371 7.601 5.197 1.00 41.55 110 LYS A C 1
ATOM 947 O O . LYS A 1 131 ? 15.195 7.906 5.083 1.00 40.80 110 LYS A O 1
ATOM 953 N N . VAL A 1 132 ? 16.836 6.873 6.209 1.00 44.86 111 VAL A N 1
ATOM 954 C CA . VAL A 1 132 ? 15.959 6.410 7.283 1.00 40.24 111 VAL A CA 1
ATOM 955 C C . VAL A 1 132 ? 15.136 7.575 7.800 1.00 37.29 111 VAL A C 1
ATOM 956 O O . VAL A 1 132 ? 15.653 8.687 7.934 1.00 33.42 111 VAL A O 1
ATOM 960 N N . PRO A 1 133 ? 13.836 7.341 8.056 1.00 38.97 112 PRO A N 1
ATOM 961 C CA . PRO A 1 133 ? 13.034 8.361 8.735 1.00 40.38 112 PRO A CA 1
ATOM 962 C C . PRO A 1 133 ? 13.560 8.549 10.162 1.00 41.69 112 PRO A C 1
ATOM 963 O O . PRO A 1 133 ? 13.803 7.568 10.869 1.00 36.85 112 PRO A O 1
ATOM 967 N N . LYS A 1 134 ? 13.731 9.806 10.560 1.00 41.44 113 LYS A N 1
ATOM 968 C CA . LYS A 1 134 ? 14.428 10.152 11.788 1.00 39.01 113 LYS A CA 1
ATOM 969 C C . LYS A 1 134 ? 13.537 10.889 12.771 1.00 42.67 113 LYS A C 1
ATOM 970 O O . LYS A 1 134 ? 12.761 11.778 12.383 1.00 37.69 113 LYS A O 1
ATOM 976 N N . ILE A 1 135 ? 13.678 10.528 14.051 1.00 43.24 114 ILE A N 1
ATOM 977 C CA . ILE A 1 135 ? 12.843 11.058 15.114 1.00 37.52 114 ILE A CA 1
ATOM 978 C C . ILE A 1 135 ? 13.738 11.537 16.271 1.00 35.74 114 ILE A C 1
ATOM 979 O O . ILE A 1 135 ? 14.589 10.792 16.754 1.00 35.47 114 ILE A O 1
ATOM 984 N N . LEU A 1 136 ? 13.560 12.792 16.684 1.00 35.63 115 LEU A N 1
ATOM 985 C CA . LEU A 1 136 ? 14.353 13.375 17.772 1.00 35.68 115 LEU A CA 1
ATOM 986 C C . LEU A 1 136 ? 13.445 13.438 19.006 1.00 33.58 115 LEU A C 1
ATOM 987 O O . LEU A 1 136 ? 12.296 13.875 18.904 1.00 36.15 115 LEU A O 1
ATOM 992 N N . VAL A 1 137 ? 13.948 12.997 20.161 1.00 35.23 116 VAL A N 1
ATOM 993 C CA . VAL A 1 137 ? 13.121 12.884 21.354 1.00 39.35 116 VAL A CA 1
ATOM 994 C C . VAL A 1 137 ? 13.749 13.591 22.544 1.00 37.33 116 VAL A C 1
ATOM 995 O O . VAL A 1 137 ? 14.958 13.520 22.753 1.00 29.18 116 VAL A O 1
ATOM 999 N N . ASN A 1 138 ? 12.907 14.287 23.301 1.00 40.78 117 ASN A N 1
ATOM 1000 C CA . ASN A 1 138 ? 13.322 14.986 24.514 1.00 39.55 117 ASN A CA 1
ATOM 1001 C C . ASN A 1 138 ? 14.236 16.154 24.249 1.00 38.77 117 ASN A C 1
ATOM 1002 O O . ASN A 1 138 ? 15.141 16.431 25.038 1.00 36.75 117 ASN A O 1
ATOM 1007 N N . ALA A 1 139 ? 14.008 16.837 23.131 1.00 36.36 118 ALA A N 1
ATOM 1008 C CA . ALA A 1 139 ? 14.909 17.898 22.700 1.00 40.89 118 ALA A CA 1
ATOM 1009 C C . ALA A 1 139 ? 14.496 19.261 23.250 1.00 38.60 118 ALA A C 1
ATOM 1010 O O . ALA A 1 139 ? 13.359 19.470 23.645 1.00 39.57 118 ALA A O 1
ATOM 1012 N N . TYR A 1 140 ? 15.440 20.190 23.255 1.00 40.16 119 TYR A N 1
ATOM 1013 C CA . TYR A 1 140 ? 15.206 21.544 23.721 1.00 43.59 119 TYR A CA 1
ATOM 1014 C C . TYR A 1 140 ? 15.891 22.393 22.677 1.00 42.07 119 TYR A C 1
ATOM 1015 O O . TYR A 1 140 ? 16.674 21.877 21.897 1.00 43.14 119 TYR A O 1
ATOM 1024 N N . ALA A 1 141 ? 15.605 23.686 22.648 1.00 46.38 120 ALA A N 1
ATOM 1025 C CA . ALA A 1 141 ? 16.134 24.533 21.594 1.00 52.96 120 ALA A CA 1
ATOM 1026 C C . ALA A 1 141 ? 17.143 25.511 22.153 1.00 55.51 120 ALA A C 1
ATOM 1027 O O . ALA A 1 141 ? 16.841 26.248 23.092 1.00 48.23 120 ALA A O 1
ATOM 1029 N N . LYS A 1 142 ? 18.338 25.510 21.568 1.00 53.82 121 LYS A N 1
ATOM 1030 C CA . LYS A 1 142 ? 19.372 26.470 21.928 1.00 59.47 121 LYS A CA 1
ATOM 1031 C C . LYS A 1 142 ? 19.365 27.648 20.959 1.00 68.44 121 LYS A C 1
ATOM 1032 O O . LYS A 1 142 ? 19.967 28.685 21.230 1.00 72.13 121 LYS A O 1
ATOM 1038 N N . GLY A 1 143 ? 18.676 27.479 19.830 1.00 69.18 122 GLY A N 1
ATOM 1039 C CA . GLY A 1 143 ? 18.518 28.539 18.849 1.00 66.77 122 GLY A CA 1
ATOM 1040 C C . GLY A 1 143 ? 19.738 28.750 17.970 1.00 65.29 122 GLY A C 1
ATOM 1041 O O . GLY A 1 143 ? 19.869 29.787 17.324 1.00 68.22 122 GLY A O 1
ATOM 1042 N N . SER A 1 144 ? 20.634 27.769 17.943 1.00 61.70 123 SER A N 1
ATOM 1043 C CA . SER A 1 144 ? 21.877 27.896 17.186 1.00 67.31 123 SER A CA 1
ATOM 1044 C C . SER A 1 144 ? 21.693 27.583 15.704 1.00 62.82 123 SER A C 1
ATOM 1045 O O . SER A 1 144 ? 20.693 26.995 15.297 1.00 59.50 123 SER A O 1
ATOM 1048 N N . LEU A 1 145 ? 22.673 27.974 14.900 1.00 64.31 124 LEU A N 1
ATOM 1049 C CA . LEU A 1 145 ? 22.583 27.802 13.454 1.00 61.37 124 LEU A CA 1
ATOM 1050 C C . LEU A 1 145 ? 22.494 26.334 13.020 1.00 57.35 124 LEU A C 1
ATOM 1051 O O . LEU A 1 145 ? 21.811 26.012 12.048 1.00 61.21 124 LEU A O 1
ATOM 1056 N N . ILE A 1 146 ? 23.182 25.450 13.733 1.00 49.41 125 ILE A N 1
ATOM 1057 C CA . ILE A 1 146 ? 23.157 24.032 13.395 1.00 48.40 125 ILE A CA 1
ATOM 1058 C C . ILE A 1 146 ? 21.750 23.467 13.595 1.00 48.56 125 ILE A C 1
ATOM 1059 O O . ILE A 1 146 ? 21.339 22.550 12.878 1.00 46.30 125 ILE A O 1
ATOM 1064 N N . GLU A 1 147 ? 21.020 24.017 14.566 1.00 50.30 126 GLU A N 1
ATOM 1065 C CA . GLU A 1 147 ? 19.615 23.665 14.776 1.00 53.05 126 GLU A CA 1
ATOM 1066 C C . GLU A 1 147 ? 18.741 24.061 13.587 1.00 51.99 126 GLU A C 1
ATOM 1067 O O . GLU A 1 147 ? 17.905 23.280 13.134 1.00 54.01 126 GLU A O 1
ATOM 1073 N N . LYS A 1 148 ? 18.915 25.289 13.112 1.00 56.04 127 LYS A N 1
ATOM 1074 C CA . LYS A 1 148 ? 18.145 25.783 11.978 1.00 61.69 127 LYS A CA 1
ATOM 1075 C C . LYS A 1 148 ? 18.317 24.843 10.800 1.00 60.35 127 LYS A C 1
ATOM 1076 O O . LYS A 1 148 ? 17.365 24.543 10.077 1.00 66.35 127 LYS A O 1
ATOM 1082 N N . ILE A 1 149 ? 19.545 24.373 10.621 1.00 51.97 128 ILE A N 1
ATOM 1083 C CA . ILE A 1 149 ? 19.908 23.598 9.447 1.00 55.05 128 ILE A CA 1
ATOM 1084 C C . ILE A 1 149 ? 19.459 22.145 9.527 1.00 52.53 128 ILE A C 1
ATOM 1085 O O . ILE A 1 149 ? 19.003 21.576 8.533 1.00 50.86 128 ILE A O 1
ATOM 1090 N N . LEU A 1 150 ? 19.591 21.531 10.696 1.00 39.83 129 LEU A N 1
ATOM 1091 C CA . LEU A 1 150 ? 19.347 20.098 10.770 1.00 39.41 129 LEU A CA 1
ATOM 1092 C C . LEU A 1 150 ? 17.961 19.741 11.295 1.00 37.51 129 LEU A C 1
ATOM 1093 O O . LEU A 1 150 ? 17.478 18.635 11.078 1.00 36.50 129 LEU A O 1
ATOM 1098 N N . SER A 1 151 ? 17.324 20.658 12.004 1.00 44.07 130 SER A N 1
ATOM 1099 C CA . SER A 1 151 ? 16.085 20.288 12.668 1.00 51.09 130 SER A CA 1
ATOM 1100 C C . SER A 1 151 ? 15.028 19.876 11.642 1.00 53.65 130 SER A C 1
ATOM 1101 O O . SER A 1 151 ? 14.291 18.908 11.850 1.00 46.22 130 SER A O 1
ATOM 1104 N N . LYS A 1 152 ? 14.986 20.586 10.520 1.00 56.99 131 LYS A N 1
ATOM 1105 C CA . LYS A 1 152 ? 14.002 20.281 9.495 1.00 56.93 131 LYS A CA 1
ATOM 1106 C C . LYS A 1 152 ? 14.221 18.922 8.826 1.00 47.33 131 LYS A C 1
ATOM 1107 O O . LYS A 1 152 ? 13.318 18.425 8.161 1.00 42.64 131 LYS A O 1
ATOM 1113 N N . LYS A 1 153 ? 15.392 18.309 9.020 1.00 34.64 132 LYS A N 1
ATOM 1114 C CA . LYS A 1 153 ? 15.646 16.979 8.452 1.00 36.54 132 LYS A CA 1
ATOM 1115 C C . LYS A 1 153 ? 15.039 15.820 9.244 1.00 41.09 132 LYS A C 1
ATOM 1116 O O . LYS A 1 153 ? 15.064 14.669 8.797 1.00 40.53 132 LYS A O 1
ATOM 1122 N N . PHE A 1 154 ? 14.512 16.119 10.428 1.00 42.09 133 PHE A N 1
ATOM 1123 C CA . PHE A 1 154 ? 13.785 15.119 11.196 1.00 39.15 133 PHE A CA 1
ATOM 1124 C C . PHE A 1 154 ? 12.319 15.057 10.747 1.00 38.44 133 PHE A C 1
ATOM 1125 O O . PHE A 1 154 ? 11.702 16.086 10.490 1.00 44.57 133 PHE A O 1
ATOM 1133 N N . ASP A 1 155 ? 11.778 13.844 10.662 1.00 34.61 134 ASP A N 1
ATOM 1134 C CA . ASP A 1 155 ? 10.372 13.611 10.318 1.00 38.95 134 ASP A CA 1
ATOM 1135 C C . ASP A 1 155 ? 9.426 13.870 11.487 1.00 45.12 134 ASP A C 1
ATOM 1136 O O . ASP A 1 155 ? 8.225 14.081 11.311 1.00 46.85 134 ASP A O 1
ATOM 1141 N N . LEU A 1 156 ? 9.975 13.852 12.690 1.00 43.84 135 LEU A N 1
ATOM 1142 C CA . LEU A 1 156 ? 9.180 14.028 13.899 1.00 42.24 135 LEU A CA 1
ATOM 1143 C C . LEU A 1 156 ? 10.130 14.456 15.008 1.00 43.28 135 LEU A C 1
ATOM 1144 O O . LEU A 1 156 ? 11.215 13.890 15.145 1.00 40.79 135 LEU A O 1
ATOM 1149 N N . ILE A 1 157 ? 9.738 15.478 15.761 1.00 38.93 136 ILE A N 1
ATOM 1150 C CA . ILE A 1 157 ? 10.557 15.981 16.847 1.00 41.79 136 ILE A CA 1
ATOM 1151 C C . ILE A 1 157 ? 9.667 16.133 18.080 1.00 44.60 136 ILE A C 1
ATOM 1152 O O . ILE A 1 157 ? 8.642 16.809 18.029 1.00 44.70 136 ILE A O 1
ATOM 1157 N N . ILE A 1 158 ? 10.043 15.476 19.170 1.00 42.63 137 ILE A N 1
ATOM 1158 C CA . ILE A 1 158 ? 9.302 15.603 20.428 1.00 41.27 137 ILE A CA 1
ATOM 1159 C C . ILE A 1 158 ? 10.143 16.362 21.447 1.00 43.32 137 ILE A C 1
ATOM 1160 O O . ILE A 1 158 ? 11.256 15.954 21.779 1.00 39.28 137 ILE A O 1
ATOM 1165 N N . MET A 1 159 ? 9.612 17.484 21.920 1.00 45.84 138 MET A N 1
ATOM 1166 C CA . MET A 1 159 ? 10.401 18.420 22.699 1.00 45.97 138 MET A CA 1
ATOM 1167 C C . MET A 1 159 ? 9.897 18.530 24.134 1.00 46.58 138 MET A C 1
ATOM 1168 O O . MET A 1 159 ? 8.794 18.075 24.459 1.00 42.29 138 MET A O 1
ATOM 1173 N N . ARG A 1 160 ? 10.709 19.157 24.977 1.00 48.07 139 ARG A N 1
ATOM 1174 C CA . ARG A 1 160 ? 10.423 19.260 26.410 1.00 43.74 139 ARG A CA 1
ATOM 1175 C C . ARG A 1 160 ? 9.351 20.285 26.737 1.00 49.02 139 ARG A C 1
ATOM 1176 O O . ARG A 1 160 ? 8.479 20.032 27.564 1.00 57.92 139 ARG A O 1
ATOM 1184 N N . THR A 1 161 ? 9.433 21.449 26.110 1.00 49.67 140 THR A N 1
ATOM 1185 C CA . THR A 1 161 ? 8.485 22.520 26.385 1.00 54.62 140 THR A CA 1
ATOM 1186 C C . THR A 1 161 ? 7.776 23.006 25.131 1.00 57.57 140 THR A C 1
ATOM 1187 O O . THR A 1 161 ? 8.258 22.819 24.008 1.00 52.76 140 THR A O 1
ATOM 1191 N N . GLN A 1 162 ? 6.625 23.634 25.324 1.00 59.83 141 GLN A N 1
ATOM 1192 C CA . GLN A 1 162 ? 5.925 24.241 24.201 1.00 66.30 141 GLN A CA 1
ATOM 1193 C C . GLN A 1 162 ? 6.744 25.438 23.709 1.00 63.57 141 GLN A C 1
ATOM 1194 O O . GLN A 1 162 ? 6.616 25.865 22.573 1.00 60.55 141 GLN A O 1
ATOM 1200 N N . GLU A 1 163 ? 7.611 25.954 24.573 1.00 65.91 142 GLU A N 1
ATOM 1201 C CA . GLU A 1 163 ? 8.478 27.068 24.209 1.00 71.33 142 GLU A CA 1
ATOM 1202 C C . GLU A 1 163 ? 9.514 26.638 23.165 1.00 65.36 142 GLU A C 1
ATOM 1203 O O . GLU A 1 163 ? 9.790 27.369 22.212 1.00 61.02 142 GLU A O 1
ATOM 1209 N N . ASP A 1 164 ? 10.096 25.456 23.363 1.00 61.39 143 ASP A N 1
ATOM 1210 C CA . ASP A 1 164 ? 11.064 24.911 22.418 1.00 55.61 143 ASP A CA 1
ATOM 1211 C C . ASP A 1 164 ? 10.368 24.616 21.086 1.00 55.05 143 ASP A C 1
ATOM 1212 O O . ASP A 1 164 ? 10.960 24.793 20.015 1.00 54.74 143 ASP A O 1
ATOM 1217 N N . VAL A 1 165 ? 9.121 24.151 21.156 1.00 49.39 144 VAL A N 1
ATOM 1218 C CA . VAL A 1 165 ? 8.360 23.835 19.938 1.00 50.73 144 VAL A CA 1
ATOM 1219 C C . VAL A 1 165 ? 8.233 25.067 19.063 1.00 54.09 144 VAL A C 1
ATOM 1220 O O . VAL A 1 165 ? 8.421 25.005 17.845 1.00 55.49 144 VAL A O 1
ATOM 1224 N N . GLU A 1 166 ? 7.924 26.195 19.691 1.00 59.93 145 GLU A N 1
ATOM 1225 C CA . GLU A 1 166 ? 7.725 27.431 18.952 1.00 64.29 145 GLU A CA 1
ATOM 1226 C C . GLU A 1 166 ? 8.989 27.857 18.222 1.00 63.66 145 GLU A C 1
ATOM 1227 O O . GLU A 1 166 ? 8.940 28.223 17.046 1.00 67.63 145 GLU A O 1
ATOM 1233 N N . LYS A 1 167 ? 10.126 27.789 18.907 1.00 62.24 146 LYS A N 1
ATOM 1234 C CA . LYS A 1 167 ? 11.401 28.069 18.259 1.00 58.21 146 LYS A CA 1
ATOM 1235 C C . LYS A 1 167 ? 11.656 27.155 17.054 1.00 54.40 146 LYS A C 1
ATOM 1236 O O . LYS A 1 167 ? 12.059 27.621 15.989 1.00 57.69 146 LYS A O 1
ATOM 1242 N N . PHE A 1 168 ? 11.428 25.855 17.214 1.00 51.49 147 PHE A N 1
ATOM 1243 C CA . PHE A 1 168 ? 11.736 24.910 16.144 1.00 50.94 147 PHE A CA 1
ATOM 1244 C C . PHE A 1 168 ? 10.758 25.073 15.001 1.00 57.28 147 PHE A C 1
ATOM 1245 O O . PHE A 1 168 ? 11.111 24.891 13.834 1.00 57.83 147 PHE A O 1
ATOM 1253 N N . LYS A 1 169 ? 9.521 25.398 15.351 1.00 63.14 148 LYS A N 1
ATOM 1254 C CA . LYS A 1 169 ? 8.494 25.659 14.361 1.00 68.53 148 LYS A CA 1
ATOM 1255 C C . LYS A 1 169 ? 8.979 26.757 13.430 1.00 70.88 148 LYS A C 1
ATOM 1256 O O . LYS A 1 169 ? 8.799 26.670 12.215 1.00 74.05 148 LYS A O 1
ATOM 1262 N N . THR A 1 170 ? 9.622 27.773 14.000 1.00 70.40 149 THR A N 1
ATOM 1263 C CA . THR A 1 170 ? 10.147 28.882 13.206 1.00 73.82 149 THR A CA 1
ATOM 1264 C C . THR A 1 170 ? 11.398 28.519 12.386 1.00 77.03 149 THR A C 1
ATOM 1265 O O . THR A 1 170 ? 11.845 29.309 11.560 1.00 79.52 149 THR A O 1
ATOM 1269 N N . PHE A 1 171 ? 11.959 27.332 12.607 1.00 76.72 150 PHE A N 1
ATOM 1270 C CA . PHE A 1 171 ? 13.024 26.833 11.734 1.00 73.89 150 PHE A CA 1
ATOM 1271 C C . PHE A 1 171 ? 12.411 26.004 10.619 1.00 74.20 150 PHE A C 1
ATOM 1272 O O . PHE A 1 171 ? 13.111 25.313 9.870 1.00 69.15 150 PHE A O 1
ATOM 1280 N N . GLY A 1 172 ? 11.088 26.070 10.523 1.00 76.51 151 GLY A N 1
ATOM 1281 C CA . GLY A 1 172 ? 10.371 25.335 9.504 1.00 76.36 151 GLY A CA 1
ATOM 1282 C C . GLY A 1 172 ? 10.375 23.841 9.746 1.00 73.57 151 GLY A C 1
ATOM 1283 O O . GLY A 1 172 ? 10.239 23.051 8.813 1.00 73.93 151 GLY A O 1
ATOM 1284 N N . ALA A 1 173 ? 10.547 23.440 11.000 1.00 67.21 152 ALA A N 1
ATOM 1285 C CA . ALA A 1 173 ? 10.326 22.049 11.340 1.00 63.29 152 ALA A CA 1
ATOM 1286 C C . ALA A 1 173 ? 8.821 21.846 11.300 1.00 63.20 152 ALA A C 1
ATOM 1287 O O . ALA A 1 173 ? 8.073 22.660 11.837 1.00 70.84 152 ALA A O 1
ATOM 1289 N N . LYS A 1 174 ? 8.375 20.786 10.636 1.00 64.71 153 LYS A N 1
ATOM 1290 C CA . LYS A 1 174 ? 6.980 20.370 10.719 1.00 73.27 153 LYS A CA 1
ATOM 1291 C C . LYS A 1 174 ? 6.940 19.024 11.423 1.00 77.35 153 LYS A C 1
ATOM 1292 O O . LYS A 1 174 ? 7.757 18.151 11.144 1.00 85.27 153 LYS A O 1
ATOM 1298 N N . ARG A 1 175 ? 5.991 18.872 12.336 1.00 65.82 154 ARG A N 1
ATOM 1299 C CA . ARG A 1 175 ? 5.854 17.681 13.155 1.00 49.46 154 ARG A CA 1
ATOM 1300 C C . ARG A 1 175 ? 6.748 17.832 14.385 1.00 51.06 154 ARG A C 1
ATOM 1301 O O . ARG A 1 175 ? 7.661 17.046 14.626 1.00 48.21 154 ARG A O 1
ATOM 1309 N N . VAL A 1 176 ? 6.476 18.884 15.137 1.00 49.25 155 VAL A N 1
ATOM 1310 C CA . VAL A 1 176 ? 7.171 19.149 16.371 1.00 57.11 155 VAL A CA 1
ATOM 1311 C C . VAL A 1 176 ? 6.104 19.323 17.450 1.00 56.39 155 VAL A C 1
ATOM 1312 O O . VAL A 1 176 ? 5.132 20.055 17.258 1.00 56.46 155 VAL A O 1
ATOM 1316 N N . PHE A 1 177 ? 6.263 18.591 18.549 1.00 57.08 156 PHE A N 1
ATOM 1317 C CA . PHE A 1 177 ? 5.310 18.593 19.660 1.00 53.06 156 PHE A CA 1
ATOM 1318 C C . PHE A 1 177 ? 6.089 18.648 20.972 1.00 51.56 156 PHE A C 1
ATOM 1319 O O . PHE A 1 177 ? 7.293 18.398 20.993 1.00 47.16 156 PHE A O 1
ATOM 1327 N N . SER A 1 178 ? 5.413 18.961 22.072 1.00 50.90 157 SER A N 1
ATOM 1328 C CA . SER A 1 178 ? 6.063 18.798 23.372 1.00 53.11 157 SER A CA 1
ATOM 1329 C C . SER A 1 178 ? 5.309 17.796 24.218 1.00 51.55 157 SER A C 1
ATOM 1330 O O . SER A 1 178 ? 4.088 17.869 24.350 1.00 53.90 157 SER A O 1
ATOM 1333 N N . CYS A 1 179 ? 6.042 16.849 24.782 1.00 50.46 158 CYS A N 1
ATOM 1334 C CA . CYS A 1 179 ? 5.431 15.848 25.641 1.00 51.32 158 CYS A CA 1
ATOM 1335 C C . CYS A 1 179 ? 6.011 15.894 27.056 1.00 48.35 158 CYS A C 1
ATOM 1336 O O . CYS A 1 179 ? 5.671 15.072 27.896 1.00 51.23 158 CYS A O 1
ATOM 1339 N N . GLY A 1 180 ? 6.871 16.870 27.313 1.00 46.15 159 GLY A N 1
ATOM 1340 C CA . GLY A 1 180 ? 7.532 16.984 28.603 1.00 46.93 159 GLY A CA 1
ATOM 1341 C C . GLY A 1 180 ? 8.939 16.407 28.604 1.00 42.63 159 GLY A C 1
ATOM 1342 O O . GLY A 1 180 ? 9.461 15.979 27.582 1.00 39.52 159 GLY A O 1
ATOM 1343 N N . ASN A 1 181 ? 9.553 16.376 29.773 1.00 41.15 160 ASN A N 1
ATOM 1344 C CA . ASN A 1 181 ? 10.918 15.898 29.904 1.00 38.62 160 ASN A CA 1
ATOM 1345 C C . ASN A 1 181 ? 10.928 14.423 30.285 1.00 40.19 160 ASN A C 1
ATOM 1346 O O . ASN A 1 181 ? 10.435 14.052 31.346 1.00 41.05 160 ASN A O 1
ATOM 1351 N N . LEU A 1 182 ? 11.471 13.575 29.416 1.00 38.38 161 LEU A N 1
ATOM 1352 C CA . LEU A 1 182 ? 11.551 12.142 29.707 1.00 37.97 161 LEU A CA 1
ATOM 1353 C C . LEU A 1 182 ? 12.248 11.865 31.019 1.00 35.76 161 LEU A C 1
ATOM 1354 O O . LEU A 1 182 ? 12.045 10.806 31.613 1.00 39.79 161 LEU A O 1
ATOM 1359 N N . LYS A 1 183 ? 13.150 12.763 31.417 1.00 32.68 162 LYS A N 1
ATOM 1360 C CA . LYS A 1 183 ? 13.904 12.541 32.644 1.00 42.52 162 LYS A CA 1
ATOM 1361 C C . LYS A 1 183 ? 12.978 12.586 33.848 1.00 40.63 162 LYS A C 1
ATOM 1362 O O . LYS A 1 183 ? 13.338 12.151 34.945 1.00 43.91 162 LYS A O 1
ATOM 1368 N N . PHE A 1 184 ? 11.773 13.112 33.670 1.00 38.46 163 PHE A N 1
ATOM 1369 C CA . PHE A 1 184 ? 10.870 13.166 34.827 1.00 38.92 163 PHE A CA 1
ATOM 1370 C C . PHE A 1 184 ? 9.960 11.947 34.946 1.00 51.66 163 PHE A C 1
ATOM 1371 O O . PHE A 1 184 ? 8.990 11.971 35.691 1.00 55.55 163 PHE A O 1
ATOM 1379 N N . ILE A 1 185 ? 10.273 10.875 34.225 1.00 51.88 164 ILE A N 1
ATOM 1380 C CA . ILE A 1 185 ? 9.443 9.674 34.293 1.00 45.72 164 ILE A CA 1
ATOM 1381 C C . ILE A 1 185 ? 9.847 8.824 35.489 1.00 42.98 164 ILE A C 1
ATOM 1382 O O . ILE A 1 185 ? 11.005 8.441 35.611 1.00 44.82 164 ILE A O 1
ATOM 1387 N N . CYS A 1 186 ? 8.895 8.536 36.375 1.00 39.75 165 CYS A N 1
ATOM 1388 C CA . CYS A 1 186 ? 9.164 7.709 37.552 1.00 44.29 165 CYS A CA 1
ATOM 1389 C C . CYS A 1 186 ? 9.630 6.306 37.173 1.00 53.53 165 CYS A C 1
ATOM 1390 O O . CYS A 1 186 ? 9.088 5.686 36.270 1.00 58.00 165 CYS A O 1
ATOM 1393 N N . GLN A 1 187 ? 10.657 5.820 37.858 1.00 58.30 166 GLN A N 1
ATOM 1394 C CA . GLN A 1 187 ? 11.067 4.426 37.736 1.00 63.58 166 GLN A CA 1
ATOM 1395 C C . GLN A 1 187 ? 11.250 3.853 39.132 1.00 65.60 166 GLN A C 1
ATOM 1396 O O . GLN A 1 187 ? 12.375 3.671 39.605 1.00 69.68 166 GLN A O 1
ATOM 1402 N N . LYS A 1 188 ? 10.120 3.567 39.774 1.00 64.03 167 LYS A N 1
ATOM 1403 C CA . LYS A 1 188 ? 10.054 3.329 41.215 1.00 67.69 167 LYS A CA 1
ATOM 1404 C C . LYS A 1 188 ? 10.776 2.083 41.715 1.00 73.39 167 LYS A C 1
ATOM 1405 O O . LYS A 1 188 ? 11.701 2.176 42.522 1.00 75.24 167 LYS A O 1
ATOM 1411 N N . GLY A 1 189 ? 10.338 0.919 41.249 1.00 76.88 168 GLY A N 1
ATOM 1412 C CA . GLY A 1 189 ? 10.839 -0.340 41.767 1.00 78.76 168 GLY A CA 1
ATOM 1413 C C . GLY A 1 189 ? 9.880 -0.901 42.797 1.00 79.90 168 GLY A C 1
ATOM 1414 O O . GLY A 1 189 ? 8.906 -0.246 43.153 1.00 79.85 168 GLY A O 1
ATOM 1415 N N . LYS A 1 190 ? 10.159 -2.106 43.285 1.00 85.15 169 LYS A N 1
ATOM 1416 C CA . LYS A 1 190 ? 9.242 -2.809 44.183 1.00 91.54 169 LYS A CA 1
ATOM 1417 C C . LYS A 1 190 ? 8.825 -2.009 45.422 1.00 87.24 169 LYS A C 1
ATOM 1418 O O . LYS A 1 190 ? 7.633 -1.848 45.690 1.00 89.21 169 LYS A O 1
ATOM 1424 N N . GLY A 1 191 ? 9.802 -1.512 46.172 1.00 80.45 170 GLY A N 1
ATOM 1425 C CA . GLY A 1 191 ? 9.513 -0.774 47.388 1.00 80.71 170 GLY A CA 1
ATOM 1426 C C . GLY A 1 191 ? 9.527 -1.683 48.604 1.00 87.50 170 GLY A C 1
ATOM 1427 O O . GLY A 1 191 ? 9.302 -2.887 48.488 1.00 91.45 170 GLY A O 1
ATOM 1428 N N . ILE A 1 192 ? 9.794 -1.104 49.771 1.00 87.27 171 ILE A N 1
ATOM 1429 C CA . ILE A 1 192 ? 9.858 -1.858 51.020 1.00 87.37 171 ILE A CA 1
ATOM 1430 C C . ILE A 1 192 ? 8.827 -1.327 52.019 1.00 88.83 171 ILE A C 1
ATOM 1431 O O . ILE A 1 192 ? 8.447 -0.161 51.963 1.00 89.86 171 ILE A O 1
ATOM 1436 N N . LYS A 1 193 ? 8.366 -2.185 52.924 1.00 91.42 172 LYS A N 1
ATOM 1437 C CA . LYS A 1 193 ? 7.430 -1.759 53.964 1.00 93.92 172 LYS A CA 1
ATOM 1438 C C . LYS A 1 193 ? 7.979 -2.055 55.361 1.00 96.38 172 LYS A C 1
ATOM 1439 O O . LYS A 1 193 ? 8.551 -3.120 55.602 1.00 97.69 172 LYS A O 1
ATOM 1445 N N . LEU A 1 194 ? 7.813 -1.098 56.271 1.00 94.12 173 LEU A N 1
ATOM 1446 C CA . LEU A 1 194 ? 8.222 -1.267 57.662 1.00 86.73 173 LEU A CA 1
ATOM 1447 C C . LEU A 1 194 ? 7.210 -0.594 58.575 1.00 85.64 173 LEU A C 1
ATOM 1448 O O . LEU A 1 194 ? 6.655 0.448 58.236 1.00 83.20 173 LEU A O 1
ATOM 1453 N N . LYS A 1 195 ? 6.972 -1.185 59.740 1.00 87.92 174 LYS A N 1
ATOM 1454 C CA . LYS A 1 195 ? 6.089 -0.563 60.713 1.00 91.02 174 LYS A CA 1
ATOM 1455 C C . LYS A 1 195 ? 6.829 0.536 61.460 1.00 83.99 174 LYS A C 1
ATOM 1456 O O . LYS A 1 195 ? 7.929 0.327 61.961 1.00 82.70 174 LYS A O 1
ATOM 1462 N N . GLY A 1 196 ? 6.214 1.710 61.527 1.00 79.22 175 GLY A N 1
ATOM 1463 C CA . GLY A 1 196 ? 6.784 2.834 62.243 1.00 72.75 175 GLY A CA 1
ATOM 1464 C C . GLY A 1 196 ? 6.541 4.100 61.458 1.00 70.98 175 GLY A C 1
ATOM 1465 O O . GLY A 1 196 ? 6.034 4.046 60.332 1.00 70.90 175 GLY A O 1
ATOM 1466 N N . GLU A 1 197 ? 6.884 5.246 62.034 1.00 63.54 176 GLU A N 1
ATOM 1467 C CA . GLU A 1 197 ? 6.900 6.461 61.232 1.00 69.35 176 GLU A CA 1
ATOM 1468 C C . GLU A 1 197 ? 8.339 6.918 60.954 1.00 61.24 176 GLU A C 1
ATOM 1469 O O . GLU A 1 197 ? 9.169 7.009 61.856 1.00 55.18 176 GLU A O 1
ATOM 1475 N N . PHE A 1 198 ? 8.641 7.179 59.691 1.00 56.50 177 PHE A N 1
ATOM 1476 C CA . PHE A 1 198 ? 10.004 7.531 59.338 1.00 58.41 177 PHE A CA 1
ATOM 1477 C C . PHE A 1 198 ? 10.089 8.792 58.511 1.00 60.02 177 PHE A C 1
ATOM 1478 O O . PHE A 1 198 ? 9.131 9.190 57.835 1.00 53.90 177 PHE A O 1
ATOM 1486 N N . ILE A 1 199 ? 11.256 9.416 58.595 1.00 56.65 178 ILE A N 1
ATOM 1487 C CA . ILE A 1 199 ? 11.722 10.361 57.607 1.00 55.67 178 ILE A CA 1
ATOM 1488 C C . ILE A 1 199 ? 12.914 9.667 56.976 1.00 58.85 178 ILE A C 1
ATOM 1489 O O . ILE A 1 199 ? 13.652 8.959 57.675 1.00 62.43 178 ILE A O 1
ATOM 1494 N N . VAL A 1 200 ? 13.110 9.859 55.673 1.00 49.63 179 VAL A N 1
ATOM 1495 C CA . VAL A 1 200 ? 14.217 9.207 54.977 1.00 47.69 179 VAL A CA 1
ATOM 1496 C C . VAL A 1 200 ? 15.193 10.205 54.358 1.00 46.29 179 VAL A C 1
ATOM 1497 O O . VAL A 1 200 ? 14.830 10.976 53.454 1.00 43.11 179 VAL A O 1
ATOM 1501 N N . ALA A 1 201 ? 16.436 10.159 54.827 1.00 41.87 180 ALA A N 1
ATOM 1502 C CA . ALA A 1 201 ? 17.503 10.976 54.271 1.00 42.49 180 ALA A CA 1
ATOM 1503 C C . ALA A 1 201 ? 18.413 10.082 53.432 1.00 48.89 180 ALA A C 1
ATOM 1504 O O . ALA A 1 201 ? 19.025 9.144 53.951 1.00 48.19 180 ALA A O 1
ATOM 1506 N N . GLY A 1 202 ? 18.510 10.380 52.142 1.00 50.05 181 GLY A N 1
ATOM 1507 C CA . GLY A 1 202 ? 19.274 9.538 51.235 1.00 50.40 181 GLY A CA 1
ATOM 1508 C C . GLY A 1 202 ? 20.384 10.285 50.542 1.00 44.39 181 GLY A C 1
ATOM 1509 O O . GLY A 1 202 ? 20.290 11.496 50.339 1.00 44.83 181 GLY A O 1
ATOM 1510 N N . SER A 1 203 ? 21.433 9.560 50.169 1.00 46.71 182 SER A N 1
ATOM 1511 C CA . SER A 1 203 ? 22.550 10.142 49.427 1.00 46.06 182 SER A CA 1
ATOM 1512 C C . SER A 1 203 ? 23.152 11.314 50.178 1.00 42.95 182 SER A C 1
ATOM 1513 O O . SER A 1 203 ? 23.423 12.375 49.611 1.00 46.37 182 SER A O 1
ATOM 1516 N N . ILE A 1 204 ? 23.347 11.102 51.471 1.00 37.26 183 ILE A N 1
ATOM 1517 C CA . ILE A 1 204 ? 23.810 12.135 52.361 1.00 37.89 183 ILE A CA 1
ATOM 1518 C C . ILE A 1 204 ? 25.331 12.055 52.420 1.00 45.95 183 ILE A C 1
ATOM 1519 O O . ILE A 1 204 ? 25.865 10.970 52.607 1.00 43.26 183 ILE A O 1
ATOM 1524 N N . HIS A 1 205 ? 26.008 13.194 52.256 1.00 45.96 184 HIS A N 1
ATOM 1525 C CA . HIS A 1 205 ? 27.456 13.289 52.461 1.00 44.86 184 HIS A CA 1
ATOM 1526 C C . HIS A 1 205 ? 27.811 13.647 53.906 1.00 50.71 184 HIS A C 1
ATOM 1527 O O . HIS A 1 205 ? 26.977 14.154 54.653 1.00 49.04 184 HIS A O 1
ATOM 1534 N N . THR A 1 206 ? 29.069 13.400 54.270 1.00 49.69 185 THR A N 1
ATOM 1535 C CA . THR A 1 206 ? 29.586 13.670 55.607 1.00 56.82 185 THR A CA 1
ATOM 1536 C C . THR A 1 206 ? 29.252 15.079 56.090 1.00 52.34 185 THR A C 1
ATOM 1537 O O . THR A 1 206 ? 28.894 15.271 57.245 1.00 52.19 185 THR A O 1
ATOM 1541 N N . GLY A 1 207 ? 29.353 16.057 55.193 1.00 54.90 186 GLY A N 1
ATOM 1542 C CA . GLY A 1 207 ? 29.168 17.452 55.559 1.00 57.22 186 GLY A CA 1
ATOM 1543 C C . GLY A 1 207 ? 27.716 17.840 55.744 1.00 58.99 186 GLY A C 1
ATOM 1544 O O . GLY A 1 207 ? 27.402 18.942 56.200 1.00 57.81 186 GLY A O 1
ATOM 1545 N N . GLU A 1 208 ? 26.821 16.926 55.392 1.00 60.08 187 GLU A N 1
ATOM 1546 C CA . GLU A 1 208 ? 25.392 17.183 55.534 1.00 54.56 187 GLU A CA 1
ATOM 1547 C C . GLU A 1 208 ? 24.823 16.587 56.807 1.00 57.84 187 GLU A C 1
ATOM 1548 O O . GLU A 1 208 ? 23.697 16.912 57.181 1.00 51.06 187 GLU A O 1
ATOM 1554 N N . VAL A 1 209 ? 25.588 15.718 57.469 1.00 52.95 188 VAL A N 1
ATOM 1555 C CA . VAL A 1 209 ? 25.018 14.950 58.575 1.00 57.45 188 VAL A CA 1
ATOM 1556 C C . VAL A 1 209 ? 24.597 15.797 59.771 1.00 62.29 188 VAL A C 1
ATOM 1557 O O . VAL A 1 209 ? 23.629 15.472 60.448 1.00 57.10 188 VAL A O 1
ATOM 1561 N N . GLU A 1 210 ? 25.323 16.870 60.048 1.00 65.22 189 GLU A N 1
ATOM 1562 C CA . GLU A 1 210 ? 25.047 17.631 61.262 1.00 69.40 189 GLU A CA 1
ATOM 1563 C C . GLU A 1 210 ? 23.823 18.541 61.169 1.00 64.18 189 GLU A C 1
ATOM 1564 O O . GLU A 1 210 ? 23.074 18.657 62.138 1.00 63.22 189 GLU A O 1
ATOM 1570 N N . ILE A 1 211 ? 23.595 19.175 60.024 1.00 58.31 190 ILE A N 1
ATOM 1571 C CA . ILE A 1 211 ? 22.413 20.023 59.922 1.00 62.34 190 ILE A CA 1
ATOM 1572 C C . ILE A 1 211 ? 21.187 19.131 59.970 1.00 55.53 190 ILE A C 1
ATOM 1573 O O . ILE A 1 211 ? 20.160 19.498 60.531 1.00 60.44 190 ILE A O 1
ATOM 1578 N N . ILE A 1 212 ? 21.312 17.943 59.384 1.00 52.47 191 ILE A N 1
ATOM 1579 C CA . ILE A 1 212 ? 20.229 16.977 59.391 1.00 52.82 191 ILE A CA 1
ATOM 1580 C C . ILE A 1 212 ? 19.970 16.482 60.814 1.00 50.52 191 ILE A C 1
ATOM 1581 O O . ILE A 1 212 ? 18.833 16.480 61.262 1.00 53.10 191 ILE A O 1
ATOM 1586 N N . LEU A 1 213 ? 21.023 16.088 61.524 1.00 48.21 192 LEU A N 1
ATOM 1587 C CA . LEU A 1 213 ? 20.874 15.630 62.914 1.00 54.00 192 LEU A CA 1
ATOM 1588 C C . LEU A 1 213 ? 20.387 16.746 63.856 1.00 60.98 192 LEU A C 1
ATOM 1589 O O . LEU A 1 213 ? 19.568 16.505 64.757 1.00 60.22 192 LEU A O 1
ATOM 1594 N N . LYS A 1 214 ? 20.896 17.961 63.666 1.00 62.61 193 LYS A N 1
ATOM 1595 C CA . LYS A 1 214 ? 20.445 19.081 64.485 1.00 69.14 193 LYS A CA 1
ATOM 1596 C C . LYS A 1 214 ? 18.950 19.289 64.299 1.00 66.18 193 LYS A C 1
ATOM 1597 O O . LYS A 1 214 ? 18.215 19.443 65.262 1.00 64.96 193 LYS A O 1
ATOM 1603 N N . ALA A 1 215 ? 18.506 19.288 63.046 1.00 58.48 194 ALA A N 1
ATOM 1604 C CA . ALA A 1 215 ? 17.106 19.517 62.736 1.00 55.34 194 ALA A CA 1
ATOM 1605 C C . ALA A 1 215 ? 16.236 18.391 63.284 1.00 55.05 194 ALA A C 1
ATOM 1606 O O . ALA A 1 215 ? 15.159 18.642 63.832 1.00 58.61 194 ALA A O 1
ATOM 1608 N N . PHE A 1 216 ? 16.709 17.153 63.162 1.00 51.59 195 PHE A N 1
ATOM 1609 C CA . PHE A 1 216 ? 15.929 16.000 63.619 1.00 57.50 195 PHE A CA 1
ATOM 1610 C C . PHE A 1 216 ? 15.804 15.968 65.152 1.00 61.87 195 PHE A C 1
ATOM 1611 O O . PHE A 1 216 ? 14.777 15.557 65.690 1.00 62.40 195 PHE A O 1
ATOM 1619 N N . LYS A 1 217 ? 16.848 16.411 65.848 1.00 60.47 196 LYS A N 1
ATOM 1620 C CA . LYS A 1 217 ? 16.799 16.507 67.303 1.00 61.85 196 LYS A CA 1
ATOM 1621 C C . LYS A 1 217 ? 15.689 17.473 67.714 1.00 59.50 196 LYS A C 1
ATOM 1622 O O . LYS A 1 217 ? 14.913 17.193 68.634 1.00 56.11 196 LYS A O 1
ATOM 1628 N N . GLU A 1 218 ? 15.607 18.610 67.028 1.00 57.22 197 GLU A N 1
ATOM 1629 C CA . GLU A 1 218 ? 14.551 19.577 67.323 1.00 66.49 197 GLU A CA 1
ATOM 1630 C C . GLU A 1 218 ? 13.148 18.969 67.095 1.00 64.66 197 GLU A C 1
ATOM 1631 O O . GLU A 1 218 ? 12.245 19.135 67.926 1.00 63.47 197 GLU A O 1
ATOM 1637 N N . ILE A 1 219 ? 12.985 18.236 65.991 1.00 63.84 198 ILE A N 1
ATOM 1638 C CA . ILE A 1 219 ? 11.698 17.616 65.628 1.00 58.18 198 ILE A CA 1
ATOM 1639 C C . ILE A 1 219 ? 11.233 16.526 66.618 1.00 59.92 198 ILE A C 1
ATOM 1640 O O . ILE A 1 219 ? 10.041 16.415 66.937 1.00 61.72 198 ILE A O 1
ATOM 1645 N N . LYS A 1 220 ? 12.175 15.722 67.097 1.00 58.01 199 LYS A N 1
ATOM 1646 C CA . LYS A 1 220 ? 11.864 14.637 68.024 1.00 65.18 199 LYS A CA 1
ATOM 1647 C C . LYS A 1 220 ? 11.299 15.099 69.358 1.00 64.82 199 LYS A C 1
ATOM 1648 O O . LYS A 1 220 ? 10.633 14.332 70.046 1.00 60.10 199 LYS A O 1
ATOM 1654 N N . LYS A 1 221 ? 11.567 16.346 69.726 1.00 67.90 200 LYS A N 1
ATOM 1655 C CA . LYS A 1 221 ? 10.981 16.909 70.932 1.00 66.89 200 LYS A CA 1
ATOM 1656 C C . LYS A 1 221 ? 9.463 16.801 70.857 1.00 68.23 200 LYS A C 1
ATOM 1657 O O . LYS A 1 221 ? 8.785 16.541 71.859 1.00 69.60 200 LYS A O 1
ATOM 1663 N N . THR A 1 222 ? 8.945 16.990 69.653 1.00 62.16 201 THR A N 1
ATOM 1664 C CA . THR A 1 222 ? 7.512 17.045 69.391 1.00 66.81 201 THR A CA 1
ATOM 1665 C C . THR A 1 222 ? 6.968 15.716 68.872 1.00 67.06 201 THR A C 1
ATOM 1666 O O . THR A 1 222 ? 5.946 15.224 69.347 1.00 69.00 201 THR A O 1
ATOM 1670 N N . TYR A 1 223 ? 7.659 15.133 67.901 1.00 62.61 202 TYR A N 1
ATOM 1671 C CA . TYR A 1 223 ? 7.308 13.808 67.416 1.00 61.61 202 TYR A CA 1
ATOM 1672 C C . TYR A 1 223 ? 8.282 12.778 67.979 1.00 58.25 202 TYR A C 1
ATOM 1673 O O . TYR A 1 223 ? 9.264 12.428 67.335 1.00 53.35 202 TYR A O 1
ATOM 1682 N N . SER A 1 224 ? 8.026 12.296 69.191 1.00 59.43 203 SER A N 1
ATOM 1683 C CA . SER A 1 224 ? 9.004 11.437 69.863 1.00 65.00 203 SER A CA 1
ATOM 1684 C C . SER A 1 224 ? 9.101 10.033 69.266 1.00 64.94 203 SER A C 1
ATOM 1685 O O . SER A 1 224 ? 10.102 9.341 69.451 1.00 65.28 203 SER A O 1
ATOM 1688 N N . SER A 1 225 ? 8.072 9.623 68.538 1.00 60.98 204 SER A N 1
ATOM 1689 C CA . SER A 1 225 ? 8.052 8.298 67.931 1.00 68.26 204 SER A CA 1
ATOM 1690 C C . SER A 1 225 ? 8.752 8.249 66.553 1.00 64.57 204 SER A C 1
ATOM 1691 O O . SER A 1 225 ? 9.090 7.172 66.052 1.00 59.53 204 SER A O 1
ATOM 1694 N N . LEU A 1 226 ? 8.967 9.414 65.950 1.00 62.54 205 LEU A N 1
ATOM 1695 C CA . LEU A 1 226 ? 9.590 9.505 64.622 1.00 56.63 205 LEU A CA 1
ATOM 1696 C C . LEU A 1 226 ? 10.984 8.880 64.586 1.00 56.20 205 LEU A C 1
ATOM 1697 O O . LEU A 1 226 ? 11.773 9.055 65.508 1.00 57.62 205 LEU A O 1
ATOM 1702 N N . LYS A 1 227 ? 11.279 8.145 63.518 1.00 54.83 206 LYS A N 1
ATOM 1703 C CA . LYS A 1 227 ? 12.603 7.584 63.299 1.00 55.84 206 LYS A CA 1
ATOM 1704 C C . LYS A 1 227 ? 13.207 8.112 62.001 1.00 56.62 206 LYS A C 1
ATOM 1705 O O . LYS A 1 227 ? 12.492 8.371 61.022 1.00 54.60 206 LYS A O 1
ATOM 1711 N N . LEU A 1 228 ? 14.526 8.268 61.998 1.00 52.27 207 LEU A N 1
ATOM 1712 C CA . LEU A 1 228 ? 15.234 8.776 60.835 1.00 53.07 207 LEU A CA 1
ATOM 1713 C C . LEU A 1 228 ? 16.047 7.648 60.228 1.00 55.35 207 LEU A C 1
ATOM 1714 O O . LEU A 1 228 ? 16.930 7.086 60.880 1.00 53.80 207 LEU A O 1
ATOM 1719 N N . ILE A 1 229 ? 15.714 7.289 58.995 1.00 49.28 208 ILE A N 1
ATOM 1720 C CA . ILE A 1 229 ? 16.516 6.341 58.241 1.00 57.00 208 ILE A CA 1
ATOM 1721 C C . ILE A 1 229 ? 17.550 7.128 57.458 1.00 54.20 208 ILE A C 1
ATOM 1722 O O . ILE A 1 229 ? 17.205 8.012 56.688 1.00 55.35 208 ILE A O 1
ATOM 1727 N N . LEU A 1 230 ? 18.822 6.823 57.689 1.00 49.92 209 LEU A N 1
ATOM 1728 C CA . LEU A 1 230 ? 19.901 7.658 57.198 1.00 49.45 209 LEU A CA 1
ATOM 1729 C C . LEU A 1 230 ? 20.797 6.848 56.275 1.00 45.63 209 LEU A C 1
ATOM 1730 O O . LEU A 1 230 ? 21.474 5.913 56.713 1.00 49.59 209 LEU A O 1
ATOM 1735 N N . VAL A 1 231 ? 20.794 7.210 54.993 1.00 50.23 210 VAL A N 1
ATOM 1736 C CA . VAL A 1 231 ? 21.552 6.473 53.997 1.00 49.20 210 VAL A CA 1
ATOM 1737 C C . VAL A 1 231 ? 22.687 7.295 53.421 1.00 50.64 210 VAL A C 1
ATOM 1738 O O . VAL A 1 231 ? 22.465 8.179 52.584 1.00 51.60 210 VAL A O 1
ATOM 1742 N N . PRO A 1 232 ? 23.918 6.977 53.828 1.00 49.28 211 PRO A N 1
ATOM 1743 C CA . PRO A 1 232 ? 25.056 7.757 53.349 1.00 42.76 211 PRO A CA 1
ATOM 1744 C C . PRO A 1 232 ? 25.198 7.621 51.841 1.00 49.00 211 PRO A C 1
ATOM 1745 O O . PRO A 1 232 ? 24.828 6.592 51.260 1.00 46.07 211 PRO A O 1
ATOM 1749 N N . ARG A 1 233 ? 25.710 8.682 51.231 1.00 47.18 212 ARG A N 1
ATOM 1750 C CA . ARG A 1 233 ? 26.139 8.689 49.845 1.00 48.06 212 ARG A CA 1
ATOM 1751 C C . ARG A 1 233 ? 27.116 7.527 49.612 1.00 52.51 212 ARG A C 1
ATOM 1752 O O . ARG A 1 233 ? 26.985 6.756 48.656 1.00 55.12 212 ARG A O 1
ATOM 1760 N N . HIS A 1 234 ? 28.115 7.421 50.479 1.00 51.57 213 HIS A N 1
ATOM 1761 C CA . HIS A 1 234 ? 29.052 6.305 50.427 1.00 53.84 213 HIS A CA 1
ATOM 1762 C C . HIS A 1 234 ? 28.969 5.518 51.716 1.00 58.38 213 HIS A C 1
ATOM 1763 O O . HIS A 1 234 ? 29.145 6.082 52.782 1.00 60.70 213 HIS A O 1
ATOM 1770 N N . ILE A 1 235 ? 28.703 4.219 51.619 1.00 63.79 214 ILE A N 1
ATOM 1771 C CA . ILE A 1 235 ? 28.624 3.361 52.802 1.00 66.96 214 ILE A CA 1
ATOM 1772 C C . ILE A 1 235 ? 29.904 3.362 53.666 1.00 65.80 214 ILE A C 1
ATOM 1773 O O . ILE A 1 235 ? 29.853 3.074 54.873 1.00 62.90 214 ILE A O 1
ATOM 1778 N N . GLU A 1 236 ? 31.045 3.686 53.059 1.00 64.76 215 GLU A N 1
ATOM 1779 C CA . GLU A 1 236 ? 32.300 3.751 53.813 1.00 70.35 215 GLU A CA 1
ATOM 1780 C C . GLU A 1 236 ? 32.193 4.749 54.960 1.00 65.14 215 GLU A C 1
ATOM 1781 O O . GLU A 1 236 ? 33.005 4.729 55.861 1.00 62.56 215 GLU A O 1
ATOM 1787 N N . ASN A 1 237 ? 31.198 5.631 54.907 1.00 61.89 216 ASN A N 1
ATOM 1788 C CA . ASN A 1 237 ? 31.077 6.676 55.909 1.00 58.75 216 ASN A CA 1
ATOM 1789 C C . ASN A 1 237 ? 30.048 6.314 56.981 1.00 60.63 216 ASN A C 1
ATOM 1790 O O . ASN A 1 237 ? 29.746 7.141 57.827 1.00 60.30 216 ASN A O 1
ATOM 1795 N N . ALA A 1 238 ? 29.493 5.101 56.922 1.00 63.93 217 ALA A N 1
ATOM 1796 C CA . ALA A 1 238 ? 28.388 4.708 57.802 1.00 60.78 217 ALA A CA 1
ATOM 1797 C C . ALA A 1 238 ? 28.789 4.638 59.272 1.00 69.01 217 ALA A C 1
ATOM 1798 O O . ALA A 1 238 ? 28.094 5.186 60.138 1.00 67.03 217 ALA A O 1
ATOM 1800 N N . LYS A 1 239 ? 29.896 3.953 59.552 1.00 64.21 218 LYS A N 1
ATOM 1801 C CA . LYS A 1 239 ? 30.383 3.852 60.917 1.00 71.18 218 LYS A CA 1
ATOM 1802 C C . LYS A 1 239 ? 30.520 5.265 61.464 1.00 72.74 218 LYS A C 1
ATOM 1803 O O . LYS A 1 239 ? 30.018 5.586 62.539 1.00 64.88 218 LYS A O 1
ATOM 1809 N N . ILE A 1 240 ? 31.178 6.118 60.691 1.00 73.61 219 ILE A N 1
ATOM 1810 C CA . ILE A 1 240 ? 31.321 7.520 61.047 1.00 70.89 219 ILE A CA 1
ATOM 1811 C C . ILE A 1 240 ? 29.969 8.195 61.326 1.00 63.72 219 ILE A C 1
ATOM 1812 O O . ILE A 1 240 ? 29.786 8.848 62.364 1.00 63.99 219 ILE A O 1
ATOM 1817 N N . PHE A 1 241 ? 29.024 8.037 60.406 1.00 57.52 220 PHE A N 1
ATOM 1818 C CA . PHE A 1 241 ? 27.676 8.597 60.610 1.00 53.25 220 PHE A CA 1
ATOM 1819 C C . PHE A 1 241 ? 27.025 8.139 61.912 1.00 58.05 220 PHE A C 1
ATOM 1820 O O . PHE A 1 241 ? 26.424 8.943 62.629 1.00 63.48 220 PHE A O 1
ATOM 1828 N N . GLU A 1 242 ? 27.092 6.836 62.172 1.00 61.05 221 GLU A N 1
ATOM 1829 C CA . GLU A 1 242 ? 26.503 6.236 63.367 1.00 64.45 221 GLU A CA 1
ATOM 1830 C C . GLU A 1 242 ? 27.097 6.858 64.629 1.00 65.17 221 GLU A C 1
ATOM 1831 O O . GLU A 1 242 ? 26.383 7.154 65.590 1.00 64.35 221 GLU A O 1
ATOM 1837 N N . LYS A 1 243 ? 28.408 7.054 64.625 1.00 59.89 222 LYS A N 1
ATOM 1838 C CA . LYS A 1 243 ? 29.070 7.623 65.787 1.00 61.82 222 LYS A CA 1
ATOM 1839 C C . LYS A 1 243 ? 28.652 9.076 65.990 1.00 59.82 222 LYS A C 1
ATOM 1840 O O . LYS A 1 243 ? 28.412 9.499 67.113 1.00 67.22 222 LYS A O 1
ATOM 1846 N N . LYS A 1 244 ? 28.510 9.817 64.902 1.00 60.24 223 LYS A N 1
ATOM 1847 C CA . LYS A 1 244 ? 28.019 11.188 64.951 1.00 66.16 223 LYS A CA 1
ATOM 1848 C C . LYS A 1 244 ? 26.592 11.246 65.531 1.00 66.73 223 LYS A C 1
ATOM 1849 O O . LYS A 1 244 ? 26.253 12.165 66.278 1.00 57.95 223 LYS A O 1
ATOM 1855 N N . ALA A 1 245 ? 25.753 10.280 65.161 1.00 61.69 224 ALA A N 1
ATOM 1856 C CA . ALA A 1 245 ? 24.385 10.234 65.681 1.00 65.06 224 ALA A CA 1
ATOM 1857 C C . ALA A 1 245 ? 24.437 10.020 67.190 1.00 67.32 224 ALA A C 1
ATOM 1858 O O . ALA A 1 245 ? 23.711 10.664 67.950 1.00 59.98 224 ALA A O 1
ATOM 1860 N N . ARG A 1 246 ? 25.329 9.130 67.618 1.00 71.35 225 ARG A N 1
ATOM 1861 C CA . ARG A 1 246 ? 25.525 8.873 69.034 1.00 73.23 225 ARG A CA 1
ATOM 1862 C C . ARG A 1 246 ? 25.926 10.130 69.797 1.00 75.23 225 ARG A C 1
ATOM 1863 O O . ARG A 1 246 ? 25.411 10.379 70.890 1.00 75.94 225 ARG A O 1
ATOM 1871 N N . ASP A 1 247 ? 26.850 10.910 69.238 1.00 73.54 226 ASP A N 1
ATOM 1872 C CA . ASP A 1 247 ? 27.285 12.160 69.868 1.00 74.15 226 ASP A CA 1
ATOM 1873 C C . ASP A 1 247 ? 26.113 13.133 70.026 1.00 69.23 226 ASP A C 1
ATOM 1874 O O . ASP A 1 247 ? 26.103 13.989 70.913 1.00 76.40 226 ASP A O 1
ATOM 1879 N N . PHE A 1 248 ? 25.124 13.010 69.160 1.00 64.96 227 PHE A N 1
ATOM 1880 C CA . PHE A 1 248 ? 23.954 13.862 69.297 1.00 68.72 227 PHE A CA 1
ATOM 1881 C C . PHE A 1 248 ? 23.025 13.334 70.389 1.00 66.43 227 PHE A C 1
ATOM 1882 O O . PHE A 1 248 ? 22.078 14.007 70.782 1.00 67.08 227 PHE A O 1
ATOM 1890 N N . GLY A 1 249 ? 23.336 12.137 70.888 1.00 63.34 228 GLY A N 1
ATOM 1891 C CA . GLY A 1 249 ? 22.571 11.496 71.939 1.00 66.19 228 GLY A CA 1
ATOM 1892 C C . GLY A 1 249 ? 21.425 10.629 71.427 1.00 64.31 228 GLY A C 1
ATOM 1893 O O . GLY A 1 249 ? 20.558 10.241 72.204 1.00 67.51 228 GLY A O 1
ATOM 1894 N N . PHE A 1 250 ? 21.422 10.317 70.129 1.00 62.59 229 PHE A N 1
ATOM 1895 C CA . PHE A 1 250 ? 20.413 9.430 69.549 1.00 61.05 229 PHE A CA 1
ATOM 1896 C C . PHE A 1 250 ? 20.756 7.972 69.815 1.00 66.68 229 PHE A C 1
ATOM 1897 O O . PHE A 1 250 ? 21.916 7.591 69.748 1.00 62.22 229 PHE A O 1
ATOM 1905 N N . LYS A 1 251 ? 19.747 7.149 70.072 1.00 68.38 230 LYS A N 1
ATOM 1906 C CA . LYS A 1 251 ? 19.941 5.706 70.024 1.00 71.34 230 LYS A CA 1
ATOM 1907 C C . LYS A 1 251 ? 20.110 5.352 68.550 1.00 65.98 230 LYS A C 1
ATOM 1908 O O . LYS A 1 251 ? 19.359 5.848 67.712 1.00 60.49 230 LYS A O 1
ATOM 1914 N N . THR A 1 252 ? 21.097 4.522 68.222 1.00 66.47 231 THR A N 1
ATOM 1915 C CA . THR A 1 252 ? 21.361 4.195 66.819 1.00 69.67 231 THR A CA 1
ATOM 1916 C C . THR A 1 252 ? 21.142 2.715 66.544 1.00 72.17 231 THR A C 1
ATOM 1917 O O . THR A 1 252 ? 21.075 1.912 67.470 1.00 80.26 231 THR A O 1
ATOM 1921 N N . SER A 1 253 ? 21.039 2.359 65.270 1.00 66.37 232 SER A N 1
ATOM 1922 C CA . SER A 1 253 ? 20.905 0.960 64.874 1.00 71.37 232 SER A CA 1
ATOM 1923 C C . SER A 1 253 ? 21.180 0.826 63.384 1.00 71.65 232 SER A C 1
ATOM 1924 O O . SER A 1 253 ? 21.021 1.784 62.636 1.00 73.71 232 SER A O 1
ATOM 1927 N N . PHE A 1 254 ? 21.615 -0.357 62.965 1.00 73.46 233 PHE A N 1
ATOM 1928 C CA . PHE A 1 254 ? 21.933 -0.593 61.563 1.00 72.33 233 PHE A CA 1
ATOM 1929 C C . PHE A 1 254 ? 20.819 -1.346 60.856 1.00 72.64 233 PHE A C 1
ATOM 1930 O O . PHE A 1 254 ? 20.225 -2.279 61.397 1.00 69.72 233 PHE A O 1
ATOM 1938 N N . PHE A 1 255 ? 20.569 -0.927 59.624 1.00 77.22 234 PHE A N 1
ATOM 1939 C CA . PHE A 1 255 ? 19.373 -1.308 58.894 1.00 78.97 234 PHE A CA 1
ATOM 1940 C C . PHE A 1 255 ? 18.893 -2.748 59.009 1.00 79.81 234 PHE A C 1
ATOM 1941 O O . PHE A 1 255 ? 19.656 -3.704 58.857 1.00 72.51 234 PHE A O 1
ATOM 1949 N N . GLU A 1 256 ? 17.579 -2.837 59.196 1.00 89.02 235 GLU A N 1
ATOM 1950 C CA . GLU A 1 256 ? 16.823 -4.054 59.430 1.00 97.42 235 GLU A CA 1
ATOM 1951 C C . GLU A 1 256 ? 16.465 -4.052 60.899 1.00 99.43 235 GLU A C 1
ATOM 1952 O O . GLU A 1 256 ? 15.353 -4.415 61.275 1.00 101.89 235 GLU A O 1
ATOM 1958 N N . ASN A 1 257 ? 17.409 -3.609 61.723 1.00 100.24 236 ASN A N 1
ATOM 1959 C CA . ASN A 1 257 ? 17.103 -3.260 63.102 1.00 99.45 236 ASN A CA 1
ATOM 1960 C C . ASN A 1 257 ? 16.513 -1.861 63.133 1.00 85.60 236 ASN A C 1
ATOM 1961 O O . ASN A 1 257 ? 17.181 -0.889 62.792 1.00 84.68 236 ASN A O 1
ATOM 1966 N N . LEU A 1 258 ? 15.251 -1.763 63.522 1.00 78.45 237 LEU A N 1
ATOM 1967 C CA . LEU A 1 258 ? 14.568 -0.478 63.537 1.00 78.57 237 LEU A CA 1
ATOM 1968 C C . LEU A 1 258 ? 14.553 0.094 64.949 1.00 83.04 237 LEU A C 1
ATOM 1969 O O . LEU A 1 258 ? 13.722 0.943 65.282 1.00 82.04 237 LEU A O 1
ATOM 1974 N N . GLU A 1 259 ? 15.493 -0.380 65.766 1.00 85.34 238 GLU A N 1
ATOM 1975 C CA . GLU A 1 259 ? 15.606 0.005 67.172 1.00 88.12 238 GLU A CA 1
ATOM 1976 C C . GLU A 1 259 ? 15.911 1.486 67.350 1.00 76.12 238 GLU A C 1
ATOM 1977 O O . GLU A 1 259 ? 15.377 2.147 68.241 1.00 69.26 238 GLU A O 1
ATOM 1983 N N . GLY A 1 260 ? 16.803 1.997 66.509 1.00 68.42 239 GLY A N 1
ATOM 1984 C CA . GLY A 1 260 ? 17.329 3.334 66.698 1.00 69.52 239 GLY A CA 1
ATOM 1985 C C . GLY A 1 260 ? 16.357 4.475 66.497 1.00 67.67 239 GLY A C 1
ATOM 1986 O O . GLY A 1 260 ? 15.359 4.344 65.781 1.00 74.31 239 GLY A O 1
ATOM 1987 N N . ASP A 1 261 ? 16.638 5.598 67.148 1.00 59.63 240 ASP A N 1
ATOM 1988 C CA . ASP A 1 261 ? 16.035 6.853 66.742 1.00 61.52 240 ASP A CA 1
ATOM 1989 C C . ASP A 1 261 ? 16.590 7.169 65.351 1.00 57.35 240 ASP A C 1
ATOM 1990 O O . ASP A 1 261 ? 15.865 7.628 64.474 1.00 55.48 240 ASP A O 1
ATOM 1995 N N . VAL A 1 262 ? 17.881 6.903 65.171 1.00 56.48 241 VAL A N 1
ATOM 1996 C CA . VAL A 1 262 ? 18.546 7.060 63.876 1.00 57.12 241 VAL A CA 1
ATOM 1997 C C . VAL A 1 262 ? 18.976 5.691 63.384 1.00 58.75 241 VAL A C 1
ATOM 1998 O O . VAL A 1 262 ? 19.701 4.977 64.069 1.00 61.65 241 VAL A O 1
ATOM 2002 N N . ILE A 1 263 ? 18.518 5.321 62.197 1.00 54.66 242 ILE A N 1
ATOM 2003 C CA . ILE A 1 263 ? 18.809 4.011 61.647 1.00 58.16 242 ILE A CA 1
ATOM 2004 C C . ILE A 1 263 ? 19.714 4.171 60.438 1.00 59.68 242 ILE A C 1
ATOM 2005 O O . ILE A 1 263 ? 19.291 4.698 59.410 1.00 59.22 242 ILE A O 1
ATOM 2010 N N . LEU A 1 264 ? 20.960 3.722 60.559 1.00 57.68 243 LEU A N 1
ATOM 2011 C CA . LEU A 1 264 ? 21.892 3.815 59.448 1.00 61.12 243 LEU A CA 1
ATOM 2012 C C . LEU A 1 264 ? 21.677 2.718 58.419 1.00 61.69 243 LEU A C 1
ATOM 2013 O O . LEU A 1 264 ? 21.314 1.597 58.764 1.00 60.83 243 LEU A O 1
ATOM 2018 N N . VAL A 1 265 ? 21.892 3.048 57.147 1.00 59.86 244 VAL A N 1
ATOM 2019 C CA . VAL A 1 265 ? 21.838 2.036 56.108 1.00 65.96 244 VAL A CA 1
ATOM 2020 C C . VAL A 1 265 ? 23.236 1.650 55.633 1.00 72.52 244 VAL A C 1
ATOM 2021 O O . VAL A 1 265 ? 24.056 2.506 55.288 1.00 63.98 244 VAL A O 1
ATOM 2025 N N . ASP A 1 266 ? 23.482 0.344 55.611 1.00 83.94 245 ASP A N 1
ATOM 2026 C CA . ASP A 1 266 ? 24.816 -0.193 55.410 1.00 94.65 245 ASP A CA 1
ATOM 2027 C C . ASP A 1 266 ? 25.008 -0.903 54.068 1.00 95.46 245 ASP A C 1
ATOM 2028 O O . ASP A 1 266 ? 26.134 -1.223 53.696 1.00 95.37 245 ASP A O 1
ATOM 2033 N N . ARG A 1 267 ? 23.920 -1.154 53.344 1.00 99.05 246 ARG A N 1
ATOM 2034 C CA . ARG A 1 267 ? 24.009 -1.876 52.071 1.00 103.04 246 ARG A CA 1
ATOM 2035 C C . ARG A 1 267 ? 23.915 -0.969 50.843 1.00 98.20 246 ARG A C 1
ATOM 2036 O O . ARG A 1 267 ? 23.138 -0.015 50.823 1.00 94.54 246 ARG A O 1
ATOM 2044 N N . PHE A 1 268 ? 24.708 -1.281 49.818 1.00 98.92 247 PHE A N 1
ATOM 2045 C CA . PHE A 1 268 ? 24.624 -0.576 48.538 1.00 99.91 247 PHE A CA 1
ATOM 2046 C C . PHE A 1 268 ? 23.278 -0.815 47.865 1.00 91.45 247 PHE A C 1
ATOM 2047 O O . PHE A 1 268 ? 22.681 -1.882 48.008 1.00 86.74 247 PHE A O 1
ATOM 2055 N N . GLY A 1 269 ? 22.809 0.182 47.125 1.00 91.18 248 GLY A N 1
ATOM 2056 C CA . GLY A 1 269 ? 21.469 0.149 46.572 1.00 90.52 248 GLY A CA 1
ATOM 2057 C C . GLY A 1 269 ? 20.508 0.416 47.708 1.00 95.71 248 GLY A C 1
ATOM 2058 O O . GLY A 1 269 ? 20.801 1.236 48.584 1.00 101.27 248 GLY A O 1
ATOM 2059 N N . ILE A 1 270 ? 19.369 -0.269 47.707 1.00 90.92 249 ILE A N 1
ATOM 2060 C CA . ILE A 1 270 ? 18.460 -0.203 48.844 1.00 86.33 249 ILE A CA 1
ATOM 2061 C C . ILE A 1 270 ? 17.688 1.117 48.902 1.00 77.38 249 ILE A C 1
ATOM 2062 O O . ILE A 1 270 ? 16.480 1.123 49.147 1.00 78.28 249 ILE A O 1
ATOM 2067 N N . LEU A 1 271 ? 18.379 2.228 48.658 1.00 65.61 250 LEU A N 1
ATOM 2068 C CA . LEU A 1 271 ? 17.802 3.549 48.897 1.00 59.55 250 LEU A CA 1
ATOM 2069 C C . LEU A 1 271 ? 16.433 3.773 48.256 1.00 60.29 250 LEU A C 1
ATOM 2070 O O . LEU A 1 271 ? 15.477 4.140 48.946 1.00 62.98 250 LEU A O 1
ATOM 2075 N N . LYS A 1 272 ? 16.328 3.560 46.948 1.00 58.94 251 LYS A N 1
ATOM 2076 C CA . LYS A 1 272 ? 15.072 3.859 46.261 1.00 58.13 251 LYS A CA 1
ATOM 2077 C C . LYS A 1 272 ? 13.911 2.999 46.761 1.00 57.70 251 LYS A C 1
ATOM 2078 O O . LYS A 1 272 ? 12.752 3.414 46.705 1.00 52.75 251 LYS A O 1
ATOM 2084 N N . GLU A 1 273 ? 14.222 1.815 47.274 1.00 59.51 252 GLU A N 1
ATOM 2085 C CA . GLU A 1 273 ? 13.186 0.928 47.794 1.00 64.50 252 GLU A CA 1
ATOM 2086 C C . GLU A 1 273 ? 12.709 1.347 49.189 1.00 55.63 252 GLU A C 1
ATOM 2087 O O . GLU A 1 273 ? 11.669 0.895 49.656 1.00 56.16 252 GLU A O 1
ATOM 2093 N N . LEU A 1 274 ? 13.472 2.223 49.836 1.00 53.84 253 LEU A N 1
ATOM 2094 C CA . LEU A 1 274 ? 13.202 2.643 51.212 1.00 55.74 253 LEU A CA 1
ATOM 2095 C C . LEU A 1 274 ? 12.241 3.818 51.309 1.00 54.91 253 LEU A C 1
ATOM 2096 O O . LEU A 1 274 ? 11.481 3.924 52.261 1.00 60.15 253 LEU A O 1
ATOM 2101 N N . TYR A 1 275 ? 12.294 4.710 50.331 1.00 50.93 254 TYR A N 1
ATOM 2102 C CA . TYR A 1 275 ? 11.525 5.952 50.368 1.00 51.19 254 TYR A CA 1
ATOM 2103 C C . TYR A 1 275 ? 10.054 5.812 50.759 1.00 55.76 254 TYR A C 1
ATOM 2104 O O . TYR A 1 275 ? 9.560 6.600 51.567 1.00 54.51 254 TYR A O 1
ATOM 2113 N N . PRO A 1 276 ? 9.350 4.824 50.173 1.00 54.44 255 PRO A N 1
ATOM 2114 C CA . PRO A 1 276 ? 7.925 4.612 50.460 1.00 52.16 255 PRO A CA 1
ATOM 2115 C C . PRO A 1 276 ? 7.659 4.484 51.950 1.00 51.94 255 PRO A C 1
ATOM 2116 O O . PRO A 1 276 ? 6.528 4.703 52.393 1.00 53.06 255 PRO A O 1
ATOM 2120 N N . VAL A 1 277 ? 8.683 4.113 52.716 1.00 50.53 256 VAL A N 1
ATOM 2121 C CA . VAL A 1 277 ? 8.512 3.906 54.148 1.00 58.16 256 VAL A CA 1
ATOM 2122 C C . VAL A 1 277 ? 8.309 5.224 54.903 1.00 52.71 256 VAL A C 1
ATOM 2123 O O . VAL A 1 277 ? 7.830 5.227 56.027 1.00 51.32 256 VAL A O 1
ATOM 2127 N N . GLY A 1 278 ? 8.662 6.341 54.275 1.00 52.57 257 GLY A N 1
ATOM 2128 C CA . GLY A 1 278 ? 8.696 7.619 54.966 1.00 53.41 257 GLY A CA 1
ATOM 2129 C C . GLY A 1 278 ? 7.568 8.592 54.686 1.00 56.73 257 GLY A C 1
ATOM 2130 O O . GLY A 1 278 ? 6.847 8.472 53.693 1.00 59.29 257 GLY A O 1
ATOM 2131 N N . LYS A 1 279 ? 7.419 9.566 55.578 1.00 58.68 258 LYS A N 1
ATOM 2132 C CA . LYS A 1 279 ? 6.439 10.634 55.414 1.00 55.84 258 LYS A CA 1
ATOM 2133 C C . LYS A 1 279 ? 7.070 11.780 54.653 1.00 48.95 258 LYS A C 1
ATOM 2134 O O . LYS A 1 279 ? 6.390 12.552 54.006 1.00 44.34 258 LYS A O 1
ATOM 2140 N N . ILE A 1 280 ? 8.385 11.904 54.768 1.00 44.79 259 ILE A N 1
ATOM 2141 C CA . ILE A 1 280 ? 9.124 12.956 54.091 1.00 42.47 259 ILE A CA 1
ATOM 2142 C C . ILE A 1 280 ? 10.505 12.423 53.770 1.00 40.99 259 ILE A C 1
ATOM 2143 O O . ILE A 1 280 ? 11.087 11.701 54.569 1.00 49.27 259 ILE A O 1
ATOM 2148 N N . ALA A 1 281 ? 11.032 12.782 52.602 1.00 42.61 260 ALA A N 1
ATOM 2149 C CA . ALA A 1 281 ? 12.405 12.447 52.250 1.00 42.21 260 ALA A CA 1
ATOM 2150 C C . ALA A 1 281 ? 13.294 13.683 52.233 1.00 43.90 260 ALA A C 1
ATOM 2151 O O . ALA A 1 281 ? 12.849 14.797 51.940 1.00 39.38 260 ALA A O 1
ATOM 2153 N N . ILE A 1 282 ? 14.570 13.465 52.541 1.00 44.55 261 ILE A N 1
ATOM 2154 C CA . ILE A 1 282 ? 15.590 14.487 52.435 1.00 40.99 261 ILE A CA 1
ATOM 2155 C C . ILE A 1 282 ? 16.662 13.884 51.521 1.00 43.86 261 ILE A C 1
ATOM 2156 O O . ILE A 1 282 ? 17.098 12.746 51.717 1.00 40.59 261 ILE A O 1
ATOM 2161 N N . VAL A 1 283 ? 17.077 14.628 50.510 1.00 43.38 262 VAL A N 1
ATOM 2162 C CA . VAL A 1 283 ? 18.043 14.100 49.553 1.00 41.27 262 VAL A CA 1
ATOM 2163 C C . VAL A 1 283 ? 19.266 14.998 49.548 1.00 43.70 262 VAL A C 1
ATOM 2164 O O . VAL A 1 283 ? 19.162 16.220 49.420 1.00 44.07 262 VAL A O 1
ATOM 2168 N N . GLY A 1 284 ? 20.429 14.386 49.700 1.00 40.30 263 GLY A N 1
ATOM 2169 C CA . GLY A 1 284 ? 21.656 15.136 49.876 1.00 46.94 263 GLY A CA 1
ATOM 2170 C C . GLY A 1 284 ? 22.392 15.507 48.601 1.00 47.34 263 GLY A C 1
ATOM 2171 O O . GLY A 1 284 ? 21.834 15.444 47.486 1.00 45.84 263 GLY A O 1
ATOM 2172 N N . GLY A 1 285 ? 23.660 15.875 48.783 1.00 44.85 264 GLY A N 1
ATOM 2173 C CA . GLY A 1 285 ? 24.460 16.476 47.732 1.00 47.16 264 GLY A CA 1
ATOM 2174 C C . GLY A 1 285 ? 24.008 17.914 47.581 1.00 51.43 264 GLY A C 1
ATOM 2175 O O . GLY A 1 285 ? 24.326 18.584 46.600 1.00 52.62 264 GLY A O 1
ATOM 2176 N N . THR A 1 286 ? 23.248 18.391 48.561 1.00 52.55 265 THR A N 1
ATOM 2177 C CA . THR A 1 286 ? 22.565 19.670 48.416 1.00 52.69 265 THR A CA 1
ATOM 2178 C C . THR A 1 286 ? 22.865 20.659 49.524 1.00 55.03 265 THR A C 1
ATOM 2179 O O . THR A 1 286 ? 22.667 21.861 49.347 1.00 59.11 265 THR A O 1
ATOM 2183 N N . PHE A 1 287 ? 23.316 20.160 50.672 1.00 53.55 266 PHE A N 1
ATOM 2184 C CA . PHE A 1 287 ? 23.660 21.036 51.783 1.00 54.43 266 PHE A CA 1
ATOM 2185 C C . PHE A 1 287 ? 25.160 21.301 51.762 1.00 56.31 266 PHE A C 1
ATOM 2186 O O . PHE A 1 287 ? 25.653 22.178 52.470 1.00 65.21 266 PHE A O 1
ATOM 2194 N N . VAL A 1 288 ? 25.874 20.505 50.971 1.00 54.63 267 VAL A N 1
ATOM 2195 C CA . VAL A 1 288 ? 27.264 20.777 50.623 1.00 56.48 267 VAL A CA 1
ATOM 2196 C C . VAL A 1 288 ? 27.288 21.110 49.128 1.00 53.67 267 VAL A C 1
ATOM 2197 O O . VAL A 1 288 ? 26.395 20.688 48.386 1.00 50.49 267 VAL A O 1
ATOM 2201 N N . ASN A 1 289 ? 28.300 21.857 48.690 1.00 54.36 268 ASN A N 1
ATOM 2202 C CA . ASN A 1 289 ? 28.363 22.317 47.297 1.00 64.54 268 ASN A CA 1
ATOM 2203 C C . ASN A 1 289 ? 28.600 21.200 46.289 1.00 62.10 268 ASN A C 1
ATOM 2204 O O . ASN A 1 289 ? 29.595 21.203 45.573 1.00 65.38 268 ASN A O 1
ATOM 2209 N N . ILE A 1 290 ? 27.674 20.255 46.213 1.00 56.35 269 ILE A N 1
ATOM 2210 C CA . ILE A 1 290 ? 27.873 19.111 45.339 1.00 49.56 269 ILE A CA 1
ATOM 2211 C C . ILE A 1 290 ? 27.044 19.209 44.075 1.00 51.68 269 ILE A C 1
ATOM 2212 O O . ILE A 1 290 ? 27.491 18.812 42.995 1.00 50.64 269 ILE A O 1
ATOM 2217 N N . GLY A 1 291 ? 25.852 19.778 44.206 1.00 50.67 270 GLY A N 1
ATOM 2218 C CA . GLY A 1 291 ? 25.030 20.061 43.052 1.00 53.12 270 GLY A CA 1
ATOM 2219 C C . GLY A 1 291 ? 23.776 19.220 42.960 1.00 51.37 270 GLY A C 1
ATOM 2220 O O . GLY A 1 291 ? 22.976 19.413 42.046 1.00 49.16 270 GLY A O 1
ATOM 2221 N N . GLY A 1 292 ? 23.635 18.261 43.870 1.00 49.63 271 GLY A N 1
ATOM 2222 C CA . GLY A 1 292 ? 22.382 17.541 44.044 1.00 50.81 271 GLY A CA 1
ATOM 2223 C C . GLY A 1 292 ? 22.373 16.103 43.568 1.00 47.12 271 GLY A C 1
ATOM 2224 O O . GLY A 1 292 ? 22.892 15.800 42.516 1.00 45.63 271 GLY A O 1
ATOM 2225 N N . HIS A 1 293 ? 21.780 15.209 44.349 1.00 44.24 272 HIS A N 1
ATOM 2226 C CA . HIS A 1 293 ? 21.533 13.855 43.864 1.00 42.18 272 HIS A CA 1
ATOM 2227 C C . HIS A 1 293 ? 20.082 13.686 43.363 1.00 44.55 272 HIS A C 1
ATOM 2228 O O . HIS A 1 293 ? 19.489 14.638 42.855 1.00 40.75 272 HIS A O 1
ATOM 2235 N N . ASN A 1 294 ? 19.534 12.479 43.445 1.00 39.42 273 ASN A N 1
ATOM 2236 C CA . ASN A 1 294 ? 18.283 12.220 42.757 1.00 41.10 273 ASN A CA 1
ATOM 2237 C C . ASN A 1 294 ? 17.047 12.663 43.561 1.00 40.78 273 ASN A C 1
ATOM 2238 O O . ASN A 1 294 ? 16.482 11.880 44.328 1.00 42.88 273 ASN A O 1
ATOM 2243 N N . LEU A 1 295 ? 16.649 13.920 43.372 1.00 35.37 274 LEU A N 1
ATOM 2244 C CA . LEU A 1 295 ? 15.493 14.479 44.080 1.00 41.06 274 LEU A CA 1
ATOM 2245 C C . LEU A 1 295 ? 14.194 13.801 43.698 1.00 38.00 274 LEU A C 1
ATOM 2246 O O . LEU A 1 295 ? 13.268 13.759 44.489 1.00 39.72 274 LEU A O 1
ATOM 2251 N N . LEU A 1 296 ? 14.109 13.326 42.454 1.00 34.30 275 LEU A N 1
ATOM 2252 C CA . LEU A 1 296 ? 12.885 12.766 41.921 1.00 40.86 275 LEU A CA 1
ATOM 2253 C C . LEU A 1 296 ? 12.353 11.518 42.625 1.00 38.75 275 LEU A C 1
ATOM 2254 O O . LEU A 1 296 ? 11.162 11.387 42.801 1.00 39.08 275 LEU A O 1
ATOM 2259 N N . GLU A 1 297 ? 13.233 10.602 43.015 1.00 34.90 276 GLU A N 1
ATOM 2260 C CA . GLU A 1 297 ? 12.808 9.276 43.445 1.00 38.60 276 GLU A CA 1
ATOM 2261 C C . GLU A 1 297 ? 11.753 9.270 44.570 1.00 43.89 276 GLU A C 1
ATOM 2262 O O . GLU A 1 297 ? 10.750 8.579 44.453 1.00 43.32 276 GLU A O 1
ATOM 2268 N N . PRO A 1 298 ? 11.983 10.028 45.662 1.00 41.06 277 PRO A N 1
ATOM 2269 C CA . PRO A 1 298 ? 10.972 9.989 46.715 1.00 43.77 277 PRO A CA 1
ATOM 2270 C C . PRO A 1 298 ? 9.618 10.495 46.201 1.00 46.67 277 PRO A C 1
ATOM 2271 O O . PRO A 1 298 ? 8.596 9.921 46.558 1.00 44.71 277 PRO A O 1
ATOM 2275 N N . THR A 1 299 ? 9.613 11.547 45.387 1.00 42.79 278 THR A N 1
ATOM 2276 C CA . THR A 1 299 ? 8.341 12.144 44.982 1.00 40.14 278 THR A CA 1
ATOM 2277 C C . THR A 1 299 ? 7.493 11.176 44.178 1.00 40.86 278 THR A C 1
ATOM 2278 O O . THR A 1 299 ? 6.283 11.312 44.130 1.00 43.24 278 THR A O 1
ATOM 2282 N N . CYS A 1 300 ? 8.123 10.180 43.566 1.00 44.11 279 CYS A N 1
ATOM 2283 C CA . CYS A 1 300 ? 7.378 9.187 42.804 1.00 51.11 279 CYS A CA 1
ATOM 2284 C C . CYS A 1 300 ? 6.517 8.346 43.707 1.00 49.40 279 CYS A C 1
ATOM 2285 O O . CYS A 1 300 ? 5.654 7.603 43.244 1.00 53.31 279 CYS A O 1
ATOM 2288 N N . TRP A 1 301 ? 6.748 8.460 45.006 1.00 51.50 280 TRP A N 1
ATOM 2289 C CA . TRP A 1 301 ? 5.942 7.726 45.955 1.00 52.64 280 TRP A CA 1
ATOM 2290 C C . TRP A 1 301 ? 4.884 8.625 46.576 1.00 52.94 280 TRP A C 1
ATOM 2291 O O . TRP A 1 301 ? 4.240 8.250 47.553 1.00 58.57 280 TRP A O 1
ATOM 2302 N N . GLY A 1 302 ? 4.690 9.811 45.999 1.00 48.12 281 GLY A N 1
ATOM 2303 C CA . GLY A 1 302 ? 3.737 10.767 46.556 1.00 45.08 281 GLY A CA 1
ATOM 2304 C C . GLY A 1 302 ? 4.199 11.342 47.897 1.00 44.18 281 GLY A C 1
ATOM 2305 O O . GLY A 1 302 ? 3.395 11.816 48.689 1.00 41.99 281 GLY A O 1
ATOM 2306 N N . ILE A 1 303 ? 5.514 11.304 48.112 1.00 42.93 282 ILE A N 1
ATOM 2307 C CA . ILE A 1 303 ? 6.203 11.842 49.285 1.00 52.59 282 ILE A CA 1
ATOM 2308 C C . ILE A 1 303 ? 6.940 13.129 48.905 1.00 43.28 282 ILE A C 1
ATOM 2309 O O . ILE A 1 303 ? 7.594 13.185 47.866 1.00 43.28 282 ILE A O 1
ATOM 2314 N N . PRO A 1 304 ? 6.842 14.166 49.749 1.00 43.66 283 PRO A N 1
ATOM 2315 C CA . PRO A 1 304 ? 7.546 15.427 49.490 1.00 38.14 283 PRO A CA 1
ATOM 2316 C C . PRO A 1 304 ? 9.051 15.277 49.767 1.00 39.23 283 PRO A C 1
ATOM 2317 O O . PRO A 1 304 ? 9.438 14.516 50.667 1.00 40.10 283 PRO A O 1
ATOM 2321 N N . VAL A 1 305 ? 9.879 15.997 49.013 1.00 41.30 284 VAL A N 1
ATOM 2322 C CA . VAL A 1 305 ? 11.321 15.975 49.237 1.00 38.86 284 VAL A CA 1
ATOM 2323 C C . VAL A 1 305 ? 11.882 17.354 49.596 1.00 44.00 284 VAL A C 1
ATOM 2324 O O . VAL A 1 305 ? 11.494 18.362 49.004 1.00 45.82 284 VAL A O 1
ATOM 2328 N N . ILE A 1 306 ? 12.770 17.379 50.594 1.00 41.82 285 ILE A N 1
ATOM 2329 C CA . ILE A 1 306 ? 13.484 18.588 51.014 1.00 39.37 285 ILE A CA 1
ATOM 2330 C C . ILE A 1 306 ? 14.970 18.506 50.650 1.00 43.88 285 ILE A C 1
ATOM 2331 O O . ILE A 1 306 ? 15.597 17.448 50.770 1.00 42.13 285 ILE A O 1
ATOM 2336 N N . TYR A 1 307 ? 15.535 19.632 50.226 1.00 44.54 286 TYR A N 1
ATOM 2337 C CA . TYR A 1 307 ? 16.949 19.696 49.865 1.00 43.18 286 TYR A CA 1
ATOM 2338 C C . TYR A 1 307 ? 17.537 21.048 50.254 1.00 47.18 286 TYR A C 1
ATOM 2339 O O . TYR A 1 307 ? 16.806 22.004 50.493 1.00 46.99 286 TYR A O 1
ATOM 2348 N N . GLY A 1 308 ? 18.865 21.121 50.319 1.00 50.07 287 GLY A N 1
ATOM 2349 C CA . GLY A 1 308 ? 19.548 22.387 50.516 1.00 52.96 287 GLY A CA 1
ATOM 2350 C C . GLY A 1 308 ? 19.712 23.165 49.214 1.00 59.40 287 GLY A C 1
ATOM 2351 O O . GLY A 1 308 ? 19.167 22.773 48.184 1.00 55.78 287 GLY A O 1
ATOM 2352 N N . PRO A 1 309 ? 20.486 24.265 49.258 1.00 65.73 288 PRO A N 1
ATOM 2353 C CA . PRO A 1 309 ? 20.647 25.265 48.196 1.00 63.41 288 PRO A CA 1
ATOM 2354 C C . PRO A 1 309 ? 21.511 24.824 47.021 1.00 62.14 288 PRO A C 1
ATOM 2355 O O . PRO A 1 309 ? 21.443 25.448 45.961 1.00 61.63 288 PRO A O 1
ATOM 2359 N N . TYR A 1 310 ? 22.298 23.771 47.191 1.00 63.18 289 TYR A N 1
ATOM 2360 C CA . TYR A 1 310 ? 23.243 23.370 46.154 1.00 63.06 289 TYR A CA 1
ATOM 2361 C C . TYR A 1 310 ? 22.684 22.315 45.229 1.00 54.15 289 TYR A C 1
ATOM 2362 O O . TYR A 1 310 ? 23.093 21.158 45.263 1.00 52.08 289 TYR A O 1
ATOM 2371 N N . THR A 1 311 ? 21.759 22.733 44.377 1.00 55.06 290 THR A N 1
ATOM 2372 C CA . THR A 1 311 ? 21.121 21.832 43.436 1.00 50.22 290 THR A CA 1
ATOM 2373 C C . THR A 1 311 ? 21.521 22.173 41.999 1.00 52.12 290 THR A C 1
ATOM 2374 O O . THR A 1 311 ? 20.777 21.889 41.070 1.00 48.06 290 THR A O 1
ATOM 2378 N N . HIS A 1 312 ? 22.688 22.784 41.813 1.00 56.43 291 HIS A N 1
ATOM 2379 C CA . HIS A 1 312 ? 23.047 23.304 40.488 1.00 59.28 291 HIS A CA 1
ATOM 2380 C C . HIS A 1 312 ? 23.293 22.248 39.410 1.00 53.26 291 HIS A C 1
ATOM 2381 O O . HIS A 1 312 ? 23.351 22.577 38.235 1.00 52.81 291 HIS A O 1
ATOM 2388 N N . LYS A 1 313 ? 23.437 20.986 39.796 1.00 53.70 292 LYS A N 1
ATOM 2389 C CA . LYS A 1 313 ? 23.579 19.908 38.817 1.00 47.05 292 LYS A CA 1
ATOM 2390 C C . LYS A 1 313 ? 22.242 19.216 38.530 1.00 47.21 292 LYS A C 1
ATOM 2391 O O . LYS A 1 313 ? 22.161 18.333 37.670 1.00 50.31 292 LYS A O 1
ATOM 2397 N N . VAL A 1 314 ? 21.192 19.610 39.249 1.00 43.34 293 VAL A N 1
ATOM 2398 C CA . VAL A 1 314 ? 19.860 19.039 38.995 1.00 46.08 293 VAL A CA 1
ATOM 2399 C C . VAL A 1 314 ? 18.809 20.145 38.917 1.00 47.47 293 VAL A C 1
ATOM 2400 O O . VAL A 1 314 ? 17.667 19.987 39.373 1.00 46.67 293 VAL A O 1
ATOM 2404 N N . ASN A 1 315 ? 19.195 21.262 38.306 1.00 46.06 294 ASN A N 1
ATOM 2405 C CA . ASN A 1 315 ? 18.356 22.447 38.304 1.00 51.68 294 ASN A CA 1
ATOM 2406 C C . ASN A 1 315 ? 17.043 22.325 37.517 1.00 53.25 294 ASN A C 1
ATOM 2407 O O . ASN A 1 315 ? 16.048 22.946 37.883 1.00 54.03 294 ASN A O 1
ATOM 2412 N N . ASP A 1 316 ? 17.029 21.544 36.440 1.00 52.87 295 ASP A N 1
ATOM 2413 C CA . ASP A 1 316 ? 15.772 21.306 35.726 1.00 50.13 295 ASP A CA 1
ATOM 2414 C C . ASP A 1 316 ? 14.840 20.549 36.645 1.00 43.46 295 ASP A C 1
ATOM 2415 O O . ASP A 1 316 ? 13.625 20.808 36.713 1.00 39.59 295 ASP A O 1
ATOM 2420 N N . LEU A 1 317 ? 15.425 19.594 37.353 1.00 37.65 296 LEU A N 1
ATOM 2421 C CA . LEU A 1 317 ? 14.656 18.688 38.171 1.00 44.26 296 LEU A CA 1
ATOM 2422 C C . LEU A 1 317 ? 14.138 19.461 39.372 1.00 45.95 296 LEU A C 1
ATOM 2423 O O . LEU A 1 317 ? 12.957 19.372 39.726 1.00 49.77 296 LEU A O 1
ATOM 2428 N N . LYS A 1 318 ? 15.022 20.251 39.971 1.00 44.89 297 LYS A N 1
ATOM 2429 C CA . LYS A 1 318 ? 14.643 21.134 41.064 1.00 46.84 297 LYS A CA 1
ATOM 2430 C C . LYS A 1 318 ? 13.479 22.060 40.688 1.00 45.30 297 LYS A C 1
ATOM 2431 O O . LYS A 1 318 ? 12.548 22.237 41.465 1.00 42.56 297 LYS A O 1
ATOM 2437 N N . GLU A 1 319 ? 13.527 22.651 39.496 1.00 51.71 298 GLU A N 1
ATOM 2438 C CA . GLU A 1 319 ? 12.458 23.551 39.057 1.00 54.34 298 GLU A CA 1
ATOM 2439 C C . GLU A 1 319 ? 11.143 22.811 38.843 1.00 50.85 298 GLU A C 1
ATOM 2440 O O . GLU A 1 319 ? 10.073 23.300 39.209 1.00 54.46 298 GLU A O 1
ATOM 2446 N N . PHE A 1 320 ? 11.232 21.633 38.235 1.00 53.02 299 PHE A N 1
ATOM 2447 C CA . PHE A 1 320 ? 10.069 20.777 38.022 1.00 48.01 299 PHE A CA 1
ATOM 2448 C C . PHE A 1 320 ? 9.403 20.435 39.354 1.00 43.15 299 PHE A C 1
ATOM 2449 O O . PHE A 1 320 ? 8.188 20.518 39.491 1.00 45.06 299 PHE A O 1
ATOM 2457 N N . LEU A 1 321 ? 10.203 20.061 40.342 1.00 40.10 300 LEU A N 1
ATOM 2458 C CA . LEU A 1 321 ? 9.646 19.687 41.646 1.00 39.68 300 LEU A CA 1
ATOM 2459 C C . LEU A 1 321 ? 8.982 20.864 42.349 1.00 41.36 300 LEU A C 1
ATOM 2460 O O . LEU A 1 321 ? 7.921 20.710 42.954 1.00 42.80 300 LEU A O 1
ATOM 2465 N N . GLU A 1 322 ? 9.578 22.047 42.236 1.00 43.17 301 GLU A N 1
ATOM 2466 C CA . GLU A 1 322 ? 9.003 23.218 42.890 1.00 45.99 301 GLU A CA 1
ATOM 2467 C C . GLU A 1 322 ? 7.646 23.600 42.313 1.00 47.63 301 GLU A C 1
ATOM 2468 O O . GLU A 1 322 ? 6.669 23.764 43.043 1.00 53.18 301 GLU A O 1
ATOM 2474 N N . LYS A 1 323 ? 7.582 23.712 40.998 1.00 47.20 302 LYS A N 1
ATOM 2475 C CA . LYS A 1 323 ? 6.330 23.991 40.317 1.00 52.81 302 LYS A CA 1
ATOM 2476 C C . LYS A 1 323 ? 5.279 22.931 40.648 1.00 57.97 302 LYS A C 1
ATOM 2477 O O . LYS A 1 323 ? 4.084 23.227 40.742 1.00 68.99 302 LYS A O 1
ATOM 2483 N N . GLU A 1 324 ? 5.726 21.694 40.826 1.00 50.70 303 GLU A N 1
ATOM 2484 C CA . GLU A 1 324 ? 4.826 20.587 41.136 1.00 50.56 303 GLU A CA 1
ATOM 2485 C C . GLU A 1 324 ? 4.380 20.575 42.615 1.00 56.29 303 GLU A C 1
ATOM 2486 O O . GLU A 1 324 ? 3.525 19.775 43.025 1.00 59.09 303 GLU A O 1
ATOM 2492 N N . GLY A 1 325 ? 4.951 21.478 43.406 1.00 48.46 304 GLY A N 1
ATOM 2493 C CA . GLY A 1 325 ? 4.659 21.547 44.830 1.00 45.76 304 GLY A CA 1
ATOM 2494 C C . GLY A 1 325 ? 5.194 20.387 45.665 1.00 48.76 304 GLY A C 1
ATOM 2495 O O . GLY A 1 325 ? 4.622 20.070 46.708 1.00 52.18 304 GLY A O 1
ATOM 2496 N N . ALA A 1 326 ? 6.295 19.768 45.231 1.00 45.00 305 ALA A N 1
ATOM 2497 C CA . ALA A 1 326 ? 6.751 18.522 45.839 1.00 42.22 305 ALA A CA 1
ATOM 2498 C C . ALA A 1 326 ? 8.183 18.637 46.336 1.00 43.60 305 ALA A C 1
ATOM 2499 O O . ALA A 1 326 ? 8.689 17.740 47.016 1.00 47.96 305 ALA A O 1
ATOM 2501 N N . GLY A 1 327 ? 8.826 19.748 46.001 1.00 46.17 306 GLY A N 1
ATOM 2502 C CA . GLY A 1 327 ? 10.215 19.965 46.374 1.00 50.10 306 GLY A CA 1
ATOM 2503 C C . GLY A 1 327 ? 10.393 21.266 47.126 1.00 48.23 306 GLY A C 1
ATOM 2504 O O . GLY A 1 327 ? 9.847 22.308 46.747 1.00 52.06 306 GLY A O 1
ATOM 2505 N N . PHE A 1 328 ? 11.151 21.208 48.211 1.00 44.82 307 PHE A N 1
ATOM 2506 C CA . PHE A 1 328 ? 11.303 22.373 49.067 1.00 50.05 307 PHE A CA 1
ATOM 2507 C C . PHE A 1 328 ? 12.779 22.652 49.367 1.00 51.22 307 PHE A C 1
ATOM 2508 O O . PHE A 1 328 ? 13.480 21.825 49.961 1.00 52.52 307 PHE A O 1
ATOM 2516 N N . GLU A 1 329 ? 13.243 23.822 48.951 1.00 50.15 308 GLU A N 1
ATOM 2517 C CA . GLU A 1 329 ? 14.603 24.239 49.250 1.00 54.65 308 GLU A CA 1
ATOM 2518 C C . GLU A 1 329 ? 14.705 24.866 50.636 1.00 55.20 308 GLU A C 1
ATOM 2519 O O . GLU A 1 329 ? 13.926 25.753 50.987 1.00 61.98 308 GLU A O 1
ATOM 2525 N N . VAL A 1 330 ? 15.674 24.394 51.415 1.00 52.11 309 VAL A N 1
ATOM 2526 C CA . VAL A 1 330 ? 15.920 24.910 52.754 1.00 64.28 309 VAL A CA 1
ATOM 2527 C C . VAL A 1 330 ? 17.377 25.345 52.864 1.00 67.68 309 VAL A C 1
ATOM 2528 O O . VAL A 1 330 ? 18.274 24.659 52.378 1.00 63.56 309 VAL A O 1
ATOM 2532 N N . LYS A 1 331 ? 17.607 26.494 53.487 1.00 73.25 310 LYS A N 1
ATOM 2533 C CA . LYS A 1 331 ? 18.935 27.102 53.479 1.00 80.06 310 LYS A CA 1
ATOM 2534 C C . LYS A 1 331 ? 19.716 26.890 54.777 1.00 78.15 310 LYS A C 1
ATOM 2535 O O . LYS A 1 331 ? 20.944 26.856 54.767 1.00 74.99 310 LYS A O 1
ATOM 2541 N N . ASN A 1 332 ? 18.996 26.747 55.886 1.00 79.72 311 ASN A N 1
ATOM 2542 C CA . ASN A 1 332 ? 19.613 26.555 57.192 1.00 80.61 311 ASN A CA 1
ATOM 2543 C C . ASN A 1 332 ? 18.832 25.576 58.074 1.00 83.67 311 ASN A C 1
ATOM 2544 O O . ASN A 1 332 ? 17.742 25.130 57.708 1.00 87.43 311 ASN A O 1
ATOM 2549 N N . GLU A 1 333 ? 19.388 25.254 59.239 1.00 79.92 312 GLU A N 1
ATOM 2550 C CA . GLU A 1 333 ? 18.762 24.302 60.152 1.00 74.65 312 GLU A CA 1
ATOM 2551 C C . GLU A 1 333 ? 17.356 24.723 60.569 1.00 71.14 312 GLU A C 1
ATOM 2552 O O . GLU A 1 333 ? 16.494 23.874 60.815 1.00 71.02 312 GLU A O 1
ATOM 2558 N N . THR A 1 334 ? 17.123 26.028 60.660 1.00 70.10 313 THR A N 1
ATOM 2559 C CA . THR A 1 334 ? 15.817 26.520 61.100 1.00 73.60 313 THR A CA 1
ATOM 2560 C C . THR A 1 334 ? 14.736 26.272 60.045 1.00 68.80 313 THR A C 1
ATOM 2561 O O . THR A 1 334 ? 13.663 25.739 60.346 1.00 64.84 313 THR A O 1
ATOM 2565 N N . GLU A 1 335 ? 15.024 26.648 58.803 1.00 70.21 314 GLU A N 1
ATOM 2566 C CA . GLU A 1 335 ? 14.070 26.424 57.720 1.00 69.19 314 GLU A CA 1
ATOM 2567 C C . GLU A 1 335 ? 13.805 24.934 57.539 1.00 62.43 314 GLU A C 1
ATOM 2568 O O . GLU A 1 335 ? 12.696 24.534 57.194 1.00 59.90 314 GLU A O 1
ATOM 2574 N N . LEU A 1 336 ? 14.821 24.120 57.807 1.00 62.37 315 LEU A N 1
ATOM 2575 C CA . LEU A 1 336 ? 14.689 22.669 57.742 1.00 61.46 315 LEU A CA 1
ATOM 2576 C C . LEU A 1 336 ? 13.719 22.170 58.805 1.00 62.60 315 LEU A C 1
ATOM 2577 O O . LEU A 1 336 ? 12.819 21.376 58.516 1.00 60.55 315 LEU A O 1
ATOM 2582 N N . VAL A 1 337 ? 13.902 22.642 60.037 1.00 62.76 316 VAL A N 1
ATOM 2583 C CA . VAL A 1 337 ? 12.985 22.303 61.106 1.00 61.57 316 VAL A CA 1
ATOM 2584 C C . VAL A 1 337 ? 11.598 22.839 60.754 1.00 59.74 316 VAL A C 1
ATOM 2585 O O . VAL A 1 337 ? 10.595 22.134 60.866 1.00 63.01 316 VAL A O 1
ATOM 2589 N N . THR A 1 338 ? 11.546 24.089 60.317 1.00 55.50 317 THR A N 1
ATOM 2590 C CA . THR A 1 338 ? 10.278 24.680 59.914 1.00 63.61 317 THR A CA 1
ATOM 2591 C C . THR A 1 338 ? 9.569 23.838 58.845 1.00 56.12 317 THR A C 1
ATOM 2592 O O . THR A 1 338 ? 8.399 23.494 58.997 1.00 55.92 317 THR A O 1
ATOM 2596 N N . LYS A 1 339 ? 10.274 23.505 57.764 1.00 58.14 318 LYS A N 1
ATOM 2597 C CA . LYS A 1 339 ? 9.649 22.779 56.649 1.00 51.70 318 LYS A CA 1
ATOM 2598 C C . LYS A 1 339 ? 9.241 21.357 57.070 1.00 53.05 318 LYS A C 1
ATOM 2599 O O . LYS A 1 339 ? 8.131 20.908 56.777 1.00 52.99 318 LYS A O 1
ATOM 2605 N N . LEU A 1 340 ? 10.126 20.664 57.789 1.00 55.14 319 LEU A N 1
ATOM 2606 C CA . LEU A 1 340 ? 9.776 19.355 58.344 1.00 54.62 319 LEU A CA 1
ATOM 2607 C C . LEU A 1 340 ? 8.500 19.395 59.186 1.00 55.11 319 LEU A C 1
ATOM 2608 O O . LEU A 1 340 ? 7.633 18.526 59.055 1.00 55.46 319 LEU A O 1
ATOM 2613 N N . THR A 1 341 ? 8.386 20.388 60.061 1.00 56.90 320 THR A N 1
ATOM 2614 C CA . THR A 1 341 ? 7.223 20.457 60.943 1.00 62.77 320 THR A CA 1
ATOM 2615 C C . THR A 1 341 ? 5.937 20.711 60.139 1.00 59.50 320 THR A C 1
ATOM 2616 O O . THR A 1 341 ? 4.911 20.052 60.342 1.00 50.98 320 THR A O 1
ATOM 2620 N N . GLU A 1 342 ? 6.005 21.663 59.221 1.00 60.14 321 GLU A N 1
ATOM 2621 C CA . GLU A 1 342 ? 4.892 21.916 58.310 1.00 61.60 321 GLU A CA 1
ATOM 2622 C C . GLU A 1 342 ? 4.424 20.626 57.637 1.00 55.40 321 GLU A C 1
ATOM 2623 O O . GLU A 1 342 ? 3.243 20.291 57.678 1.00 58.62 321 GLU A O 1
ATOM 2629 N N . LEU A 1 343 ? 5.357 19.885 57.049 1.00 52.29 322 LEU A N 1
ATOM 2630 C CA . LEU A 1 343 ? 5.018 18.663 56.319 1.00 44.56 322 LEU A CA 1
ATOM 2631 C C . LEU A 1 343 ? 4.560 17.528 57.219 1.00 47.13 322 LEU A C 1
ATOM 2632 O O . LEU A 1 343 ? 3.831 16.642 56.779 1.00 55.50 322 LEU A O 1
ATOM 2637 N N . LEU A 1 344 ? 4.983 17.554 58.477 1.00 49.87 323 LEU A N 1
ATOM 2638 C CA . LEU A 1 344 ? 4.503 16.582 59.464 1.00 51.60 323 LEU A CA 1
ATOM 2639 C C . LEU A 1 344 ? 3.115 16.903 60.011 1.00 51.53 323 LEU A C 1
ATOM 2640 O O . LEU A 1 344 ? 2.354 15.991 60.380 1.00 52.32 323 LEU A O 1
ATOM 2645 N N . SER A 1 345 ? 2.779 18.188 60.092 1.00 52.54 324 SER A N 1
ATOM 2646 C CA . SER A 1 345 ? 1.491 18.563 60.671 1.00 57.09 324 SER A CA 1
ATOM 2647 C C . SER A 1 345 ? 0.366 18.568 59.632 1.00 61.68 324 SER A C 1
ATOM 2648 O O . SER A 1 345 ? -0.775 18.253 59.959 1.00 64.39 324 SER A O 1
ATOM 2651 N N . VAL A 1 346 ? 0.694 18.921 58.392 1.00 57.08 325 VAL A N 1
ATOM 2652 C CA . VAL A 1 346 ? -0.286 18.891 57.305 1.00 63.30 325 VAL A CA 1
ATOM 2653 C C . VAL A 1 346 ? 0.273 18.119 56.116 1.00 55.56 325 VAL A C 1
ATOM 2654 O O . VAL A 1 346 ? 1.296 18.498 55.539 1.00 50.42 325 VAL A O 1
ATOM 2658 N N . LYS A 1 347 ? -0.375 17.017 55.760 1.00 50.65 326 LYS A N 1
ATOM 2659 C CA . LYS A 1 347 ? 0.206 16.147 54.744 1.00 55.48 326 LYS A CA 1
ATOM 2660 C C . LYS A 1 347 ? 0.110 16.782 53.359 1.00 52.42 326 LYS A C 1
ATOM 2661 O O . LYS A 1 347 ? -0.974 17.170 52.918 1.00 51.70 326 LYS A O 1
ATOM 2667 N N . LYS A 1 348 ? 1.251 16.891 52.687 1.00 47.20 327 LYS A N 1
ATOM 2668 C CA . LYS A 1 348 ? 1.320 17.502 51.364 1.00 56.70 327 LYS A CA 1
ATOM 2669 C C . LYS A 1 348 ? 0.971 16.516 50.259 1.00 53.99 327 LYS A C 1
ATOM 2670 O O . LYS A 1 348 ? 1.597 15.463 50.123 1.00 51.00 327 LYS A O 1
ATOM 2676 N N . GLU A 1 349 ? -0.031 16.872 49.464 1.00 51.73 328 GLU A N 1
ATOM 2677 C CA . GLU A 1 349 ? -0.422 16.052 48.328 1.00 52.42 328 GLU A CA 1
ATOM 2678 C C . GLU A 1 349 ? 0.593 16.138 47.204 1.00 49.12 328 GLU A C 1
ATOM 2679 O O . GLU A 1 349 ? 1.004 17.226 46.794 1.00 46.54 328 GLU A O 1
ATOM 2685 N N . ILE A 1 350 ? 0.971 14.982 46.681 1.00 52.95 329 ILE A N 1
ATOM 2686 C CA . ILE A 1 350 ? 2.001 14.930 45.657 1.00 50.13 329 ILE A CA 1
ATOM 2687 C C . ILE A 1 350 ? 1.498 14.222 44.393 1.00 51.12 329 ILE A C 1
ATOM 2688 O O . ILE A 1 350 ? 1.039 13.081 44.468 1.00 50.21 329 ILE A O 1
ATOM 2693 N N . LYS A 1 351 ? 1.629 14.882 43.237 1.00 49.12 330 LYS A N 1
ATOM 2694 C CA . LYS A 1 351 ? 1.089 14.367 41.963 1.00 48.99 330 LYS A CA 1
ATOM 2695 C C . LYS A 1 351 ? 2.141 14.149 40.877 1.00 46.29 330 LYS A C 1
ATOM 2696 O O . LYS A 1 351 ? 1.847 14.202 39.664 1.00 47.91 330 LYS A O 1
ATOM 2702 N N . VAL A 1 352 ? 3.372 13.913 41.306 1.00 46.87 331 VAL A N 1
ATOM 2703 C CA . VAL A 1 352 ? 4.483 13.657 40.397 1.00 43.11 331 VAL A CA 1
ATOM 2704 C C . VAL A 1 352 ? 4.260 12.402 39.550 1.00 42.66 331 VAL A C 1
ATOM 2705 O O . VAL A 1 352 ? 4.520 12.400 38.337 1.00 41.15 331 VAL A O 1
ATOM 2709 N N . GLU A 1 353 ? 3.786 11.336 40.194 1.00 37.16 332 GLU A N 1
ATOM 2710 C CA . GLU A 1 353 ? 3.511 10.069 39.520 1.00 45.29 332 GLU A CA 1
ATOM 2711 C C . GLU A 1 353 ? 2.479 10.258 38.400 1.00 51.60 332 GLU A C 1
ATOM 2712 O O . GLU A 1 353 ? 2.622 9.726 37.292 1.00 48.42 332 GLU A O 1
ATOM 2718 N N . GLU A 1 354 ? 1.434 11.019 38.707 1.00 51.41 333 GLU A N 1
ATOM 2719 C CA . GLU A 1 354 ? 0.433 11.406 37.725 1.00 54.47 333 GLU A CA 1
ATOM 2720 C C . GLU A 1 354 ? 1.079 12.084 36.511 1.00 50.98 333 GLU A C 1
ATOM 2721 O O . GLU A 1 354 ? 0.756 11.778 35.349 1.00 51.07 333 GLU A O 1
ATOM 2727 N N . LYS A 1 355 ? 1.993 13.009 36.781 1.00 48.53 334 LYS A N 1
ATOM 2728 C CA . LYS A 1 355 ? 2.664 13.759 35.726 1.00 44.68 334 LYS A CA 1
ATOM 2729 C C . LYS A 1 355 ? 3.526 12.838 34.869 1.00 49.63 334 LYS A C 1
ATOM 2730 O O . LYS A 1 355 ? 3.587 12.973 33.625 1.00 48.47 334 LYS A O 1
ATOM 2736 N N . SER A 1 356 ? 4.160 11.890 35.547 1.00 46.61 335 SER A N 1
ATOM 2737 C CA . SER A 1 356 ? 5.027 10.892 34.937 1.00 46.13 335 SER A CA 1
ATOM 2738 C C . SER A 1 356 ? 4.280 9.985 33.937 1.00 53.03 335 SER A C 1
ATOM 2739 O O . SER A 1 356 ? 4.752 9.781 32.804 1.00 50.46 335 SER A O 1
ATOM 2742 N N . ARG A 1 357 ? 3.118 9.458 34.334 1.00 47.85 336 ARG A N 1
ATOM 2743 C CA . ARG A 1 357 ? 2.320 8.628 33.419 1.00 51.35 336 ARG A CA 1
ATOM 2744 C C . ARG A 1 357 ? 1.916 9.423 32.173 1.00 51.85 336 ARG A C 1
ATOM 2745 O O . ARG A 1 357 ? 1.823 8.879 31.067 1.00 51.39 336 ARG A O 1
ATOM 2753 N N . GLU A 1 358 ? 1.673 10.712 32.383 1.00 51.04 337 GLU A N 1
ATOM 2754 C CA . GLU A 1 358 ? 1.306 11.656 31.337 1.00 53.51 337 GLU A CA 1
ATOM 2755 C C . GLU A 1 358 ? 2.419 11.864 30.323 1.00 49.09 337 GLU A C 1
ATOM 2756 O O . GLU A 1 358 ? 2.213 11.771 29.097 1.00 43.11 337 GLU A O 1
ATOM 2762 N N . ILE A 1 359 ? 3.603 12.178 30.827 1.00 46.21 338 ILE A N 1
ATOM 2763 C CA . ILE A 1 359 ? 4.745 12.374 29.953 1.00 43.31 338 ILE A CA 1
ATOM 2764 C C . ILE A 1 359 ? 5.025 11.094 29.181 1.00 42.53 338 ILE A C 1
ATOM 2765 O O . ILE A 1 359 ? 5.195 11.119 27.960 1.00 40.69 338 ILE A O 1
ATOM 2770 N N . LYS A 1 360 ? 5.057 9.969 29.887 1.00 41.29 339 LYS A N 1
ATOM 2771 C CA . LYS A 1 360 ? 5.343 8.686 29.257 1.00 41.64 339 LYS A CA 1
ATOM 2772 C C . LYS A 1 360 ? 4.314 8.347 28.167 1.00 46.43 339 LYS A C 1
ATOM 2773 O O . LYS A 1 360 ? 4.670 8.034 27.038 1.00 44.70 339 LYS A O 1
ATOM 2779 N N . GLY A 1 361 ? 3.039 8.399 28.532 1.00 47.08 340 GLY A N 1
ATOM 2780 C CA . GLY A 1 361 ? 1.966 8.102 27.606 1.00 49.99 340 GLY A CA 1
ATOM 2781 C C . GLY A 1 361 ? 2.004 8.990 26.385 1.00 45.52 340 GLY A C 1
ATOM 2782 O O . GLY A 1 361 ? 1.726 8.536 25.275 1.00 49.67 340 GLY A O 1
ATOM 2783 N N . CYS A 1 362 ? 2.331 10.264 26.575 1.00 41.66 341 CYS A N 1
ATOM 2784 C CA . CYS A 1 362 ? 2.370 11.179 25.441 1.00 47.41 341 CYS A CA 1
ATOM 2785 C C . CYS A 1 362 ? 3.460 10.712 24.469 1.00 46.53 341 CYS A C 1
ATOM 2786 O O . CYS A 1 362 ? 3.173 10.425 23.309 1.00 47.88 341 CYS A O 1
ATOM 2789 N N . TYR A 1 363 ? 4.696 10.600 24.957 1.00 42.81 342 TYR A N 1
ATOM 2790 C CA . TYR A 1 363 ? 5.802 10.127 24.124 1.00 45.94 342 TYR A CA 1
ATOM 2791 C C . TYR A 1 363 ? 5.437 8.851 23.407 1.00 44.70 342 TYR A C 1
ATOM 2792 O O . TYR A 1 363 ? 5.585 8.749 22.189 1.00 43.73 342 TYR A O 1
ATOM 2801 N N . LEU A 1 364 ? 4.955 7.884 24.175 1.00 43.37 343 LEU A N 1
ATOM 2802 C CA . LEU A 1 364 ? 4.671 6.572 23.644 1.00 49.78 343 LEU A CA 1
ATOM 2803 C C . LEU A 1 364 ? 3.523 6.634 22.614 1.00 56.82 343 LEU A C 1
ATOM 2804 O O . LEU A 1 364 ? 3.568 5.951 21.587 1.00 57.68 343 LEU A O 1
ATOM 2809 N N . GLU A 1 365 ? 2.522 7.476 22.864 1.00 52.82 344 GLU A N 1
ATOM 2810 C CA . GLU A 1 365 ? 1.443 7.664 21.886 1.00 58.57 344 GLU A CA 1
ATOM 2811 C C . GLU A 1 365 ? 1.970 8.140 20.535 1.00 56.21 344 GLU A C 1
ATOM 2812 O O . GLU A 1 365 ? 1.646 7.555 19.494 1.00 47.34 344 GLU A O 1
ATOM 2818 N N . LYS A 1 366 ? 2.757 9.215 20.559 1.00 55.78 345 LYS A N 1
ATOM 2819 C CA . LYS A 1 366 ? 3.253 9.832 19.339 1.00 58.48 345 LYS A CA 1
ATOM 2820 C C . LYS A 1 366 ? 4.134 8.863 18.575 1.00 55.14 345 LYS A C 1
ATOM 2821 O O . LYS A 1 366 ? 4.037 8.744 17.348 1.00 53.06 345 LYS A O 1
ATOM 2827 N N . LEU A 1 367 ? 5.012 8.182 19.303 1.00 46.57 346 LEU A N 1
ATOM 2828 C CA . LEU A 1 367 ? 5.959 7.275 18.667 1.00 45.62 346 LEU A CA 1
ATOM 2829 C C . LEU A 1 367 ? 5.242 6.136 17.947 1.00 44.72 346 LEU A C 1
ATOM 2830 O O . LEU A 1 367 ? 5.478 5.895 16.756 1.00 48.53 346 LEU A O 1
ATOM 2835 N N . ARG A 1 368 ? 4.351 5.464 18.665 1.00 42.11 347 ARG A N 1
ATOM 2836 C CA . ARG A 1 368 ? 3.605 4.324 18.137 1.00 51.06 347 ARG A CA 1
ATOM 2837 C C . ARG A 1 368 ? 2.812 4.703 16.896 1.00 52.17 347 ARG A C 1
ATOM 2838 O O . ARG A 1 368 ? 2.639 3.887 15.991 1.00 45.63 347 ARG A O 1
ATOM 2846 N N . GLU A 1 369 ? 2.334 5.942 16.874 1.00 53.22 348 GLU A N 1
ATOM 2847 C CA . GLU A 1 369 ? 1.504 6.423 15.793 1.00 61.51 348 GLU A CA 1
ATOM 2848 C C . GLU A 1 369 ? 2.369 6.676 14.569 1.00 57.21 348 GLU A C 1
ATOM 2849 O O . GLU A 1 369 ? 1.992 6.352 13.443 1.00 52.38 348 GLU A O 1
ATOM 2855 N N . PHE A 1 370 ? 3.538 7.260 14.799 1.00 55.57 349 PHE A N 1
ATOM 2856 C CA . PHE A 1 370 ? 4.493 7.482 13.720 1.00 52.09 349 PHE A CA 1
ATOM 2857 C C . PHE A 1 370 ? 4.938 6.153 13.112 1.00 49.20 349 PHE A C 1
ATOM 2858 O O . PHE A 1 370 ? 5.020 6.008 11.893 1.00 46.76 349 PHE A O 1
ATOM 2866 N N . LEU A 1 371 ? 5.225 5.184 13.971 1.00 50.84 350 LEU A N 1
ATOM 2867 C CA . LEU A 1 371 ? 5.735 3.887 13.532 1.00 52.18 350 LEU A CA 1
ATOM 2868 C C . LEU A 1 371 ? 4.680 2.987 12.896 1.00 53.79 350 LEU A C 1
ATOM 2869 O O . LEU A 1 371 ? 5.024 2.045 12.180 1.00 55.81 350 LEU A O 1
ATOM 2874 N N . ARG A 1 372 ? 3.407 3.254 13.177 1.00 50.73 351 ARG A N 1
ATOM 2875 C CA . ARG A 1 372 ? 2.335 2.440 12.625 1.00 63.59 351 ARG A CA 1
ATOM 2876 C C . ARG A 1 372 ? 2.354 2.540 11.095 1.00 69.56 351 ARG A C 1
ATOM 2877 O O . ARG A 1 372 ? 2.354 1.526 10.400 1.00 71.27 351 ARG A O 1
ATOM 2885 N N . GLY A 1 373 ? 2.402 3.767 10.588 1.00 71.27 352 GLY A N 1
ATOM 2886 C CA . GLY A 1 373 ? 2.462 4.013 9.164 1.00 84.62 352 GLY A CA 1
ATOM 2887 C C . GLY A 1 373 ? 2.920 5.434 8.909 1.00 89.02 352 GLY A C 1
ATOM 2888 O O . GLY A 1 373 ? 3.063 6.214 9.853 1.00 85.39 352 GLY A O 1
ATOM 2889 N N . MET B 1 22 ? -29.582 -24.545 24.901 1.00 57.21 1 MET B N 1
ATOM 2890 C CA . MET B 1 22 ? -30.833 -23.932 24.451 1.00 60.87 1 MET B CA 1
ATOM 2891 C C . MET B 1 22 ? -30.897 -23.830 22.924 1.00 57.34 1 MET B C 1
ATOM 2892 O O . MET B 1 22 ? -29.880 -23.595 22.268 1.00 59.34 1 MET B O 1
ATOM 2897 N N . GLN B 1 23 ? -32.090 -23.998 22.363 1.00 51.06 2 GLN B N 1
ATOM 2898 C CA . GLN B 1 23 ? -32.240 -24.131 20.913 1.00 46.71 2 GLN B CA 1
ATOM 2899 C C . GLN B 1 23 ? -32.546 -22.816 20.217 1.00 38.35 2 GLN B C 1
ATOM 2900 O O . GLN B 1 23 ? -33.586 -22.214 20.451 1.00 38.82 2 GLN B O 1
ATOM 2906 N N . PHE B 1 24 ? -31.648 -22.373 19.347 1.00 38.56 3 PHE B N 1
ATOM 2907 C CA . PHE B 1 24 ? -31.905 -21.155 18.577 1.00 41.74 3 PHE B CA 1
ATOM 2908 C C . PHE B 1 24 ? -32.783 -21.419 17.343 1.00 32.39 3 PHE B C 1
ATOM 2909 O O . PHE B 1 24 ? -33.368 -20.507 16.802 1.00 31.59 3 PHE B O 1
ATOM 2917 N N . GLU B 1 25 ? -32.881 -22.680 16.942 1.00 29.41 4 GLU B N 1
ATOM 2918 C CA . GLU B 1 25 ? -33.730 -23.080 15.817 1.00 38.57 4 GLU B CA 1
ATOM 2919 C C . GLU B 1 25 ? -33.446 -22.289 14.544 1.00 39.96 4 GLU B C 1
ATOM 2920 O O . GLU B 1 25 ? -34.367 -21.921 13.817 1.00 34.85 4 GLU B O 1
ATOM 2926 N N . VAL B 1 26 ? -32.169 -22.016 14.303 1.00 37.91 5 VAL B N 1
ATOM 2927 C CA . VAL B 1 26 ? -31.753 -21.209 13.160 1.00 39.07 5 VAL B CA 1
ATOM 2928 C C . VAL B 1 26 ? -32.201 -21.809 11.835 1.00 34.12 5 VAL B C 1
ATOM 2929 O O . VAL B 1 26 ? -32.668 -21.099 10.960 1.00 37.13 5 VAL B O 1
ATOM 2933 N N . LEU B 1 27 ? -32.035 -23.118 11.692 1.00 36.07 6 LEU B N 1
ATOM 2934 C CA . LEU B 1 27 ? -32.374 -23.798 10.454 1.00 37.19 6 LEU B CA 1
ATOM 2935 C C . LEU B 1 27 ? -33.867 -23.683 10.156 1.00 41.17 6 LEU B C 1
ATOM 2936 O O . LEU B 1 27 ? -34.271 -23.531 9.008 1.00 37.49 6 LEU B O 1
ATOM 2941 N N . LYS B 1 28 ? -34.682 -23.747 11.200 1.00 39.85 7 LYS B N 1
ATOM 2942 C CA . LYS B 1 28 ? -36.120 -23.681 11.038 1.00 38.80 7 LYS B CA 1
ATOM 2943 C C . LYS B 1 28 ? -36.579 -22.285 10.675 1.00 36.86 7 LYS B C 1
ATOM 2944 O O . LYS B 1 28 ? -37.527 -22.124 9.904 1.00 34.43 7 LYS B O 1
ATOM 2950 N N . ARG B 1 29 ? -35.945 -21.281 11.272 1.00 31.76 8 ARG B N 1
ATOM 2951 C CA . ARG B 1 29 ? -36.253 -19.886 10.956 1.00 24.49 8 ARG B CA 1
ATOM 2952 C C . ARG B 1 29 ? -35.862 -19.548 9.505 1.00 34.41 8 ARG B C 1
ATOM 2953 O O . ARG B 1 29 ? -36.561 -18.796 8.823 1.00 32.07 8 ARG B O 1
ATOM 2961 N N . PHE B 1 30 ? -34.729 -20.080 9.063 1.00 28.58 9 PHE B N 1
ATOM 2962 C CA . PHE B 1 30 ? -34.210 -19.822 7.712 1.00 32.30 9 PHE B CA 1
ATOM 2963 C C . PHE B 1 30 ? -35.042 -20.534 6.651 1.00 34.91 9 PHE B C 1
ATOM 2964 O O . PHE B 1 30 ? -35.374 -19.970 5.590 1.00 33.13 9 PHE B O 1
ATOM 2972 N N . PHE B 1 31 ? -35.369 -21.784 6.956 1.00 37.64 10 PHE B N 1
ATOM 2973 C CA . PHE B 1 31 ? -36.116 -22.640 6.063 1.00 40.90 10 PHE B CA 1
ATOM 2974 C C . PHE B 1 31 ? -37.285 -23.253 6.826 1.00 34.41 10 PHE B C 1
ATOM 2975 O O . PHE B 1 31 ? -37.174 -24.380 7.306 1.00 33.83 10 PHE B O 1
ATOM 2983 N N . PRO B 1 32 ? -38.417 -22.526 6.913 1.00 27.08 11 PRO B N 1
ATOM 2984 C CA . PRO B 1 32 ? -39.551 -22.980 7.725 1.00 31.10 11 PRO B CA 1
ATOM 2985 C C . PRO B 1 32 ? -39.999 -24.402 7.437 1.00 37.01 11 PRO B C 1
ATOM 2986 O O . PRO B 1 32 ? -39.903 -24.879 6.312 1.00 36.41 11 PRO B O 1
ATOM 2990 N N . LYS B 1 33 ? -40.478 -25.073 8.475 1.00 33.31 12 LYS B N 1
ATOM 2991 C CA . LYS B 1 33 ? -40.851 -26.485 8.392 1.00 44.77 12 LYS B CA 1
ATOM 2992 C C . LYS B 1 33 ? -42.014 -26.780 7.437 1.00 46.22 12 LYS B C 1
ATOM 2993 O O . LYS B 1 33 ? -43.019 -26.074 7.429 1.00 42.33 12 LYS B O 1
ATOM 2999 N N . GLU B 1 34 ? -41.872 -27.854 6.667 1.00 53.36 13 GLU B N 1
ATOM 3000 C CA . GLU B 1 34 ? -42.890 -28.298 5.721 1.00 58.45 13 GLU B CA 1
ATOM 3001 C C . GLU B 1 34 ? -44.232 -28.524 6.408 1.00 58.64 13 GLU B C 1
ATOM 3002 O O . GLU B 1 34 ? -45.289 -28.292 5.823 1.00 54.78 13 GLU B O 1
ATOM 3008 N N . SER B 1 35 ? -44.182 -28.986 7.654 1.00 55.68 14 SER B N 1
ATOM 3009 C CA . SER B 1 35 ? -45.390 -29.322 8.385 1.00 56.73 14 SER B CA 1
ATOM 3010 C C . SER B 1 35 ? -46.254 -28.100 8.683 1.00 53.75 14 SER B C 1
ATOM 3011 O O . SER B 1 35 ? -47.383 -28.235 9.156 1.00 53.33 14 SER B O 1
ATOM 3014 N N . LEU B 1 36 ? -45.732 -26.907 8.415 1.00 48.96 15 LEU B N 1
ATOM 3015 C CA . LEU B 1 36 ? -46.565 -25.712 8.478 1.00 50.01 15 LEU B CA 1
ATOM 3016 C C . LEU B 1 36 ? -47.787 -25.889 7.567 1.00 53.47 15 LEU B C 1
ATOM 3017 O O . LEU B 1 36 ? -48.831 -25.268 7.784 1.00 51.67 15 LEU B O 1
ATOM 3022 N N . LYS B 1 37 ? -47.633 -26.740 6.553 1.00 57.30 16 LYS B N 1
ATOM 3023 C CA . LYS B 1 37 ? -48.713 -27.115 5.639 1.00 63.59 16 LYS B CA 1
ATOM 3024 C C . LYS B 1 37 ? -49.972 -27.509 6.395 1.00 68.12 16 LYS B C 1
ATOM 3025 O O . LYS B 1 37 ? -51.084 -27.383 5.886 1.00 69.89 16 LYS B O 1
ATOM 3031 N N . ASN B 1 38 ? -49.787 -28.010 7.609 1.00 71.50 17 ASN B N 1
ATOM 3032 C CA . ASN B 1 38 ? -50.894 -28.539 8.392 1.00 72.88 17 ASN B CA 1
ATOM 3033 C C . ASN B 1 38 ? -51.746 -27.443 9.009 1.00 68.36 17 ASN B C 1
ATOM 3034 O O . ASN B 1 38 ? -52.899 -27.674 9.357 1.00 68.08 17 ASN B O 1
ATOM 3039 N N . CYS B 1 39 ? -51.176 -26.248 9.127 1.00 63.42 18 CYS B N 1
ATOM 3040 C CA . CYS B 1 39 ? -51.886 -25.105 9.696 1.00 55.03 18 CYS B CA 1
ATOM 3041 C C . CYS B 1 39 ? -52.485 -24.182 8.631 1.00 52.99 18 CYS B C 1
ATOM 3042 O O . CYS B 1 39 ? -52.737 -22.998 8.875 1.00 51.93 18 CYS B O 1
ATOM 3045 N N . LYS B 1 40 ? -52.723 -24.743 7.452 1.00 49.21 19 LYS B N 1
ATOM 3046 C CA . LYS B 1 40 ? -53.262 -23.982 6.331 1.00 53.80 19 LYS B CA 1
ATOM 3047 C C . LYS B 1 40 ? -54.549 -23.250 6.725 1.00 50.73 19 LYS B C 1
ATOM 3048 O O . LYS B 1 40 ? -55.511 -23.870 7.173 1.00 49.59 19 LYS B O 1
ATOM 3054 N N . GLY B 1 41 ? -54.563 -21.930 6.561 1.00 47.52 20 GLY B N 1
ATOM 3055 C CA . GLY B 1 41 ? -55.751 -21.144 6.858 1.00 40.97 20 GLY B CA 1
ATOM 3056 C C . GLY B 1 41 ? -55.917 -20.706 8.306 1.00 48.37 20 GLY B C 1
ATOM 3057 O O . GLY B 1 41 ? -56.972 -20.202 8.692 1.00 46.57 20 GLY B O 1
ATOM 3058 N N . ALA B 1 42 ? -54.883 -20.880 9.124 1.00 45.64 21 ALA B N 1
ATOM 3059 C CA . ALA B 1 42 ? -55.028 -20.530 10.536 1.00 39.80 21 ALA B CA 1
ATOM 3060 C C . ALA B 1 42 ? -54.848 -19.032 10.742 1.00 37.81 21 ALA B C 1
ATOM 3061 O O . ALA B 1 42 ? -54.419 -18.297 9.845 1.00 35.63 21 ALA B O 1
ATOM 3063 N N . LEU B 1 43 ? -55.220 -18.579 11.921 1.00 41.66 22 LEU B N 1
ATOM 3064 C CA . LEU B 1 43 ? -54.914 -17.234 12.363 1.00 38.97 22 LEU B CA 1
ATOM 3065 C C . LEU B 1 43 ? -53.492 -17.284 12.904 1.00 37.17 22 LEU B C 1
ATOM 3066 O O . LEU B 1 43 ? -53.176 -18.114 13.756 1.00 40.90 22 LEU B O 1
ATOM 3071 N N . TRP B 1 44 ? -52.642 -16.403 12.395 1.00 33.52 23 TRP B N 1
ATOM 3072 C CA . TRP B 1 44 ? -51.224 -16.357 12.759 1.00 37.35 23 TRP B CA 1
ATOM 3073 C C . TRP B 1 44 ? -51.060 -15.344 13.874 1.00 38.11 23 TRP B C 1
ATOM 3074 O O . TRP B 1 44 ? -51.343 -14.150 13.687 1.00 34.34 23 TRP B O 1
ATOM 3085 N N . VAL B 1 45 ? -50.627 -15.817 15.039 1.00 40.05 24 VAL B N 1
ATOM 3086 C CA . VAL B 1 45 ? -50.376 -14.926 16.168 1.00 34.70 24 VAL B CA 1
ATOM 3087 C C . VAL B 1 45 ? -48.874 -14.908 16.502 1.00 30.89 24 VAL B C 1
ATOM 3088 O O . VAL B 1 45 ? -48.237 -15.951 16.691 1.00 28.61 24 VAL B O 1
ATOM 3092 N N . HIS B 1 46 ? -48.303 -13.715 16.512 1.00 23.09 25 HIS B N 1
ATOM 3093 C CA . HIS B 1 46 ? -46.894 -13.588 16.809 1.00 30.23 25 HIS B CA 1
ATOM 3094 C C . HIS B 1 46 ? -46.657 -12.865 18.128 1.00 33.59 25 HIS B C 1
ATOM 3095 O O . HIS B 1 46 ? -46.993 -11.681 18.272 1.00 27.13 25 HIS B O 1
ATOM 3102 N N . THR B 1 47 ? -46.049 -13.585 19.062 1.00 34.94 26 THR B N 1
ATOM 3103 C CA . THR B 1 47 ? -45.697 -13.037 20.370 1.00 34.19 26 THR B CA 1
ATOM 3104 C C . THR B 1 47 ? -44.169 -13.169 20.525 1.00 29.17 26 THR B C 1
ATOM 3105 O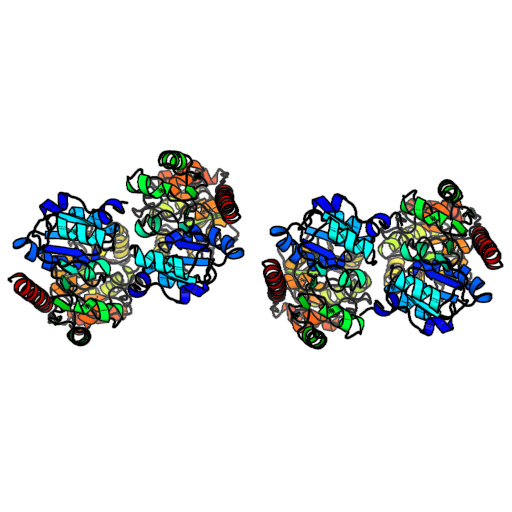 O . THR B 1 47 ? -43.640 -14.271 20.646 1.00 31.11 26 THR B O 1
ATOM 3109 N N . ALA B 1 48 ? -43.459 -12.050 20.477 1.00 23.08 27 ALA B N 1
ATOM 3110 C CA . ALA B 1 48 ? -42.008 -12.093 20.464 1.00 29.70 27 ALA B CA 1
ATOM 3111 C C . ALA B 1 48 ? -41.474 -12.991 21.568 1.00 31.30 27 ALA B C 1
ATOM 3112 O O . ALA B 1 48 ? -40.635 -13.862 21.324 1.00 27.87 27 ALA B O 1
ATOM 3114 N N . SER B 1 49 ? -41.975 -12.805 22.788 1.00 31.54 28 SER B N 1
ATOM 3115 C CA . SER B 1 49 ? -41.536 -13.655 23.885 1.00 36.88 28 SER B CA 1
ATOM 3116 C C . SER B 1 49 ? -42.630 -13.934 24.899 1.00 38.35 28 SER B C 1
ATOM 3117 O O . SER B 1 49 ? -43.810 -13.744 24.622 1.00 35.15 28 SER B O 1
ATOM 3120 N N . ILE B 1 50 ? -42.222 -14.402 26.073 1.00 41.16 29 ILE B N 1
ATOM 3121 C CA . ILE B 1 50 ? -43.140 -14.773 27.131 1.00 35.65 29 ILE B CA 1
ATOM 3122 C C . ILE B 1 50 ? -44.025 -13.610 27.542 1.00 38.65 29 ILE B C 1
ATOM 3123 O O . ILE B 1 50 ? -45.239 -13.782 27.772 1.00 39.08 29 ILE B O 1
ATOM 3128 N N . GLY B 1 51 ? -43.426 -12.423 27.644 1.00 38.39 30 GLY B N 1
ATOM 3129 C CA . GLY B 1 51 ? -44.174 -11.247 28.069 1.00 35.78 30 GLY B CA 1
ATOM 3130 C C . GLY B 1 51 ? -45.353 -10.934 27.151 1.00 37.28 30 GLY B C 1
ATOM 3131 O O . GLY B 1 51 ? -46.493 -10.799 27.586 1.00 37.80 30 GLY B O 1
ATOM 3132 N N . GLU B 1 52 ? -45.065 -10.806 25.861 1.00 31.12 31 GLU B N 1
ATOM 3133 C CA . GLU B 1 52 ? -46.097 -10.517 24.899 1.00 28.12 31 GLU B CA 1
ATOM 3134 C C . GLU B 1 52 ? -47.166 -11.583 24.955 1.00 25.47 31 GLU B C 1
ATOM 3135 O O . GLU B 1 52 ? -48.335 -11.288 24.843 1.00 32.99 31 GLU B O 1
ATOM 3141 N N . PHE B 1 53 ? -46.770 -12.845 25.075 1.00 30.72 32 PHE B N 1
ATOM 3142 C CA . PHE B 1 53 ? -47.776 -13.903 25.036 1.00 31.54 32 PHE B CA 1
ATOM 3143 C C . PHE B 1 53 ? -48.720 -13.809 26.246 1.00 40.62 32 PHE B C 1
ATOM 3144 O O . PHE B 1 53 ? -49.948 -13.939 26.118 1.00 37.75 32 PHE B O 1
ATOM 3152 N N . ASN B 1 54 ? -48.149 -13.586 27.427 1.00 34.66 33 ASN B N 1
ATOM 3153 C CA . ASN B 1 54 ? -48.994 -13.395 28.621 1.00 38.62 33 ASN B CA 1
ATOM 3154 C C . ASN B 1 54 ? -49.952 -12.211 28.482 1.00 36.35 33 ASN B C 1
ATOM 3155 O O . ASN B 1 54 ? -51.121 -12.325 28.796 1.00 37.65 33 ASN B O 1
ATOM 3160 N N . THR B 1 55 ? -49.459 -11.083 27.983 1.00 39.67 34 THR B N 1
ATOM 3161 C CA . THR B 1 55 ? -50.310 -9.921 27.739 1.00 43.10 34 THR B CA 1
ATOM 3162 C C . THR B 1 55 ? -51.498 -10.216 26.809 1.00 40.60 34 THR B C 1
ATOM 3163 O O . THR B 1 55 ? -52.592 -9.686 26.986 1.00 31.43 34 THR B O 1
ATOM 3167 N N . PHE B 1 56 ? -51.270 -11.042 25.796 1.00 41.64 35 PHE B N 1
ATOM 3168 C CA . PHE B 1 56 ? -52.286 -11.250 24.759 1.00 37.71 35 PHE B CA 1
ATOM 3169 C C . PHE B 1 56 ? -53.196 -12.425 25.119 1.00 38.23 35 PHE B C 1
ATOM 3170 O O . PHE B 1 56 ? -54.286 -12.554 24.584 1.00 41.60 35 PHE B O 1
ATOM 3178 N N . LEU B 1 57 ? -52.754 -13.260 26.058 1.00 37.55 36 LEU B N 1
ATOM 3179 C CA . LEU B 1 57 ? -53.479 -14.487 26.408 1.00 42.75 36 LEU B CA 1
ATOM 3180 C C . LEU B 1 57 ? -55.010 -14.348 26.576 1.00 42.62 36 LEU B C 1
ATOM 3181 O O . LEU B 1 57 ? -55.766 -15.221 26.140 1.00 42.16 36 LEU B O 1
ATOM 3186 N N . PRO B 1 58 ? -55.477 -13.266 27.222 1.00 44.18 37 PRO B N 1
ATOM 3187 C CA . PRO B 1 58 ? -56.931 -13.207 27.443 1.00 45.19 37 PRO B CA 1
ATOM 3188 C C . PRO B 1 58 ? -57.669 -13.083 26.125 1.00 42.08 37 PRO B C 1
ATOM 3189 O O . PRO B 1 58 ? -58.808 -13.559 26.005 1.00 45.84 37 PRO B O 1
ATOM 3193 N N . ILE B 1 59 ? -57.047 -12.411 25.164 1.00 43.21 38 ILE B N 1
ATOM 3194 C CA . ILE B 1 59 ? -57.617 -12.304 23.825 1.00 41.30 38 ILE B CA 1
ATOM 3195 C C . ILE B 1 59 ? -57.462 -13.613 23.055 1.00 45.08 38 ILE B C 1
ATOM 3196 O O . ILE B 1 59 ? -58.385 -14.062 22.369 1.00 48.43 38 ILE B O 1
ATOM 3201 N N . LEU B 1 60 ? -56.280 -14.209 23.145 1.00 43.96 39 LEU B N 1
ATOM 3202 C CA . LEU B 1 60 ? -56.018 -15.463 22.450 1.00 43.88 39 LEU B CA 1
ATOM 3203 C C . LEU B 1 60 ? -56.978 -16.581 22.870 1.00 48.84 39 LEU B C 1
ATOM 3204 O O . LEU B 1 60 ? -57.439 -17.358 22.028 1.00 46.02 39 LEU B O 1
ATOM 3209 N N . LYS B 1 61 ? -57.271 -16.663 24.171 1.00 49.37 40 LYS B N 1
ATOM 3210 C CA . LYS B 1 61 ? -58.194 -17.669 24.684 1.00 50.83 40 LYS B CA 1
ATOM 3211 C C . LYS B 1 61 ? -59.511 -17.641 23.938 1.00 48.31 40 LYS B C 1
ATOM 3212 O O . LYS B 1 61 ? -60.097 -18.692 23.670 1.00 52.90 40 LYS B O 1
ATOM 3218 N N . GLU B 1 62 ? -60.007 -16.438 23.655 1.00 45.36 41 GLU B N 1
ATOM 3219 C CA . GLU B 1 62 ? -61.315 -16.317 23.007 1.00 51.02 41 GLU B CA 1
ATOM 3220 C C . GLU B 1 62 ? -61.164 -16.615 21.516 1.00 46.38 41 GLU B C 1
ATOM 3221 O O . GLU B 1 62 ? -62.037 -17.226 20.898 1.00 45.53 41 GLU B O 1
ATOM 3227 N N . LEU B 1 63 ? -60.053 -16.180 20.940 1.00 45.08 42 LEU B N 1
ATOM 3228 C CA . LEU B 1 63 ? -59.848 -16.375 19.503 1.00 45.43 42 LEU B CA 1
ATOM 3229 C C . LEU B 1 63 ? -59.686 -17.864 19.181 1.00 47.34 42 LEU B C 1
ATOM 3230 O O . LEU B 1 63 ? -60.190 -18.345 18.174 1.00 51.72 42 LEU B O 1
ATOM 3235 N N . LYS B 1 64 ? -59.007 -18.591 20.064 1.00 48.65 43 LYS B N 1
ATOM 3236 C CA . LYS B 1 64 ? -58.799 -20.029 19.902 1.00 49.16 43 LYS B CA 1
ATOM 3237 C C . LYS B 1 64 ? -60.123 -20.788 19.751 1.00 53.70 43 LYS B C 1
ATOM 3238 O O . LYS B 1 64 ? -60.175 -21.850 19.129 1.00 54.11 43 LYS B O 1
ATOM 3244 N N . ARG B 1 65 ? -61.191 -20.237 20.324 1.00 58.90 44 ARG B N 1
ATOM 3245 C CA . ARG B 1 65 ? -62.510 -20.859 20.241 1.00 60.81 44 ARG B CA 1
ATOM 3246 C C . ARG B 1 65 ? -63.107 -20.789 18.835 1.00 57.95 44 ARG B C 1
ATOM 3247 O O . ARG B 1 65 ? -63.977 -21.590 18.499 1.00 58.44 44 ARG B O 1
ATOM 3255 N N . GLU B 1 66 ? -62.639 -19.842 18.019 1.00 52.79 45 GLU B N 1
ATOM 3256 C CA . GLU B 1 66 ? -63.222 -19.616 16.689 1.00 58.09 45 GLU B CA 1
ATOM 3257 C C . GLU B 1 66 ? -62.245 -19.854 15.543 1.00 52.15 45 GLU B C 1
ATOM 3258 O O . GLU B 1 66 ? -62.661 -20.014 14.397 1.00 56.01 45 GLU B O 1
ATOM 3264 N N . HIS B 1 67 ? -60.946 -19.838 15.847 1.00 44.80 46 HIS B N 1
ATOM 3265 C CA . HIS B 1 67 ? -59.901 -19.978 14.831 1.00 52.85 46 HIS B CA 1
ATOM 3266 C C . HIS B 1 67 ? -58.854 -21.012 15.205 1.00 51.00 46 HIS B C 1
ATOM 3267 O O . HIS B 1 67 ? -58.504 -21.161 16.371 1.00 52.79 46 HIS B O 1
ATOM 3274 N N . ARG B 1 68 ? -58.338 -21.712 14.203 1.00 52.83 47 ARG B N 1
ATOM 3275 C CA . ARG B 1 68 ? -57.119 -22.480 14.391 1.00 54.24 47 ARG B CA 1
ATOM 3276 C C . ARG B 1 68 ? -55.989 -21.476 14.549 1.00 45.84 47 ARG B C 1
ATOM 3277 O O . ARG B 1 68 ? -56.018 -20.397 13.963 1.00 40.57 47 ARG B O 1
ATOM 3285 N N . ILE B 1 69 ? -55.015 -21.805 15.386 1.00 44.04 48 ILE B N 1
ATOM 3286 C CA . ILE B 1 69 ? -54.009 -20.828 15.767 1.00 37.41 48 ILE B CA 1
ATOM 3287 C C . ILE B 1 69 ? -52.615 -21.290 15.384 1.00 36.13 48 ILE B C 1
ATOM 3288 O O . ILE B 1 69 ? -52.187 -22.380 15.742 1.00 44.52 48 ILE B O 1
ATOM 3293 N N . LEU B 1 70 ? -51.919 -20.456 14.634 1.00 39.82 49 LEU B N 1
ATOM 3294 C CA . LEU B 1 70 ? -50.517 -20.689 14.334 1.00 36.45 49 LEU B CA 1
ATOM 3295 C C . LEU B 1 70 ? -49.781 -19.661 15.168 1.00 37.87 49 LEU B C 1
ATOM 3296 O O . LEU B 1 70 ? -49.937 -18.456 14.935 1.00 36.34 49 LEU B O 1
ATOM 3301 N N . LEU B 1 71 ? -49.028 -20.128 16.168 1.00 34.91 50 LEU B N 1
ATOM 3302 C CA . LEU B 1 71 ? -48.318 -19.235 17.074 1.00 36.95 50 LEU B CA 1
ATOM 3303 C C . LEU B 1 71 ? -46.811 -19.171 16.773 1.00 34.25 50 LEU B C 1
ATOM 3304 O O . LEU B 1 71 ? -46.137 -20.204 16.686 1.00 31.43 50 LEU B O 1
ATOM 3309 N N . THR B 1 72 ? -46.273 -17.965 16.617 1.00 28.42 51 THR B N 1
ATOM 3310 C CA . THR B 1 72 ? -44.826 -17.828 16.486 1.00 34.83 51 THR B CA 1
ATOM 3311 C C . THR B 1 72 ? -44.222 -16.943 17.573 1.00 32.90 51 THR B C 1
ATOM 3312 O O . THR B 1 72 ? -44.932 -16.213 18.270 1.00 34.29 51 THR B O 1
ATOM 3316 N N . TYR B 1 73 ? -42.905 -17.021 17.712 1.00 30.68 52 TYR B N 1
ATOM 3317 C CA . TYR B 1 73 ? -42.205 -16.281 18.759 1.00 37.53 52 TYR B CA 1
ATOM 3318 C C . TYR B 1 73 ? -40.811 -15.989 18.226 1.00 37.53 52 TYR B C 1
ATOM 3319 O O . TYR B 1 73 ? -40.303 -16.695 17.331 1.00 29.60 52 TYR B O 1
ATOM 3328 N N . PHE B 1 74 ? -40.187 -14.939 18.745 1.00 30.25 53 PHE B N 1
ATOM 3329 C CA . PHE B 1 74 ? -38.815 -14.670 18.334 1.00 26.99 53 PHE B CA 1
ATOM 3330 C C . PHE B 1 74 ? -37.753 -15.174 19.320 1.00 29.29 53 PHE B C 1
ATOM 3331 O O . PHE B 1 74 ? -36.774 -15.824 18.923 1.00 29.64 53 PHE B O 1
ATOM 3339 N N . SER B 1 75 ? -37.925 -14.865 20.606 1.00 30.76 54 SER B N 1
ATOM 3340 C CA . SER B 1 75 ? -36.897 -15.217 21.606 1.00 30.74 54 SER B CA 1
ATOM 3341 C C . SER B 1 75 ? -36.726 -16.720 21.807 1.00 28.82 54 SER B C 1
ATOM 3342 O O . SER B 1 75 ? -37.688 -17.431 22.114 1.00 31.60 54 SER B O 1
ATOM 3345 N N . PRO B 1 76 ? -35.487 -17.207 21.722 1.00 28.43 55 PRO B N 1
ATOM 3346 C CA . PRO B 1 76 ? -35.273 -18.624 22.037 1.00 31.68 55 PRO B CA 1
ATOM 3347 C C . PRO B 1 76 ? -35.675 -18.946 23.485 1.00 40.41 55 PRO B C 1
ATOM 3348 O O . PRO B 1 76 ? -35.922 -20.104 23.830 1.00 41.48 55 PRO B O 1
ATOM 3352 N N . ARG B 1 77 ? -35.765 -17.924 24.323 1.00 37.43 56 ARG B N 1
ATOM 3353 C CA . ARG B 1 77 ? -36.077 -18.180 25.729 1.00 49.32 56 ARG B CA 1
ATOM 3354 C C . ARG B 1 77 ? -37.550 -18.511 25.927 1.00 50.46 56 ARG B C 1
ATOM 3355 O O . ARG B 1 77 ? -37.935 -19.038 26.968 1.00 51.48 56 ARG B O 1
ATOM 3363 N N . ALA B 1 78 ? -38.376 -18.212 24.928 1.00 44.09 57 ALA B N 1
ATOM 3364 C CA . ALA B 1 78 ? -39.805 -18.454 25.080 1.00 45.16 57 ALA B CA 1
ATOM 3365 C C . ALA B 1 78 ? -40.235 -19.859 24.650 1.00 44.73 57 ALA B C 1
ATOM 3366 O O . ALA B 1 78 ? -41.333 -20.297 24.977 1.00 42.49 57 ALA B O 1
ATOM 3368 N N . ARG B 1 79 ? -39.376 -20.569 23.924 1.00 42.91 58 ARG B N 1
ATOM 3369 C CA . ARG B 1 79 ? -39.775 -21.857 23.344 1.00 46.62 58 ARG B CA 1
ATOM 3370 C C . ARG B 1 79 ? -40.278 -22.868 24.373 1.00 45.93 58 ARG B C 1
ATOM 3371 O O . ARG B 1 79 ? -41.353 -23.454 24.205 1.00 43.58 58 ARG B O 1
ATOM 3379 N N . GLU B 1 80 ? -39.495 -23.094 25.427 1.00 44.96 59 GLU B N 1
ATOM 3380 C CA . GLU B 1 80 ? -39.880 -24.108 26.406 1.00 50.66 59 GLU B CA 1
ATOM 3381 C C . GLU B 1 80 ? -41.183 -23.736 27.102 1.00 48.28 59 GLU B C 1
ATOM 3382 O O . GLU B 1 80 ? -42.070 -24.571 27.280 1.00 49.46 59 GLU B O 1
ATOM 3388 N N . TYR B 1 81 ? -41.295 -22.472 27.481 1.00 43.88 60 TYR B N 1
ATOM 3389 C CA . TYR B 1 81 ? -42.501 -21.974 28.112 1.00 46.04 60 TYR B CA 1
ATOM 3390 C C . TYR B 1 81 ? -43.735 -22.174 27.229 1.00 44.64 60 TYR B C 1
ATOM 3391 O O . TYR B 1 81 ? -44.740 -22.721 27.674 1.00 38.46 60 TYR B O 1
ATOM 3400 N N . LEU B 1 82 ? -43.653 -21.737 25.971 1.00 39.64 61 LEU B N 1
ATOM 3401 C CA . LEU B 1 82 ? -44.778 -21.847 25.051 1.00 38.01 61 LEU B CA 1
ATOM 3402 C C . LEU B 1 82 ? -45.178 -23.290 24.802 1.00 38.74 61 LEU B C 1
ATOM 3403 O O . LEU B 1 82 ? -46.344 -23.582 24.535 1.00 45.47 61 LEU B O 1
ATOM 3408 N N . LYS B 1 83 ? -44.217 -24.199 24.869 1.00 39.39 62 LYS B N 1
ATOM 3409 C CA . LYS B 1 83 ? -44.540 -25.613 24.695 1.00 53.15 62 LYS B CA 1
ATOM 3410 C C . LYS B 1 83 ? -45.524 -26.089 25.758 1.00 59.77 62 LYS B C 1
ATOM 3411 O O . LYS B 1 83 ? -46.303 -27.010 25.517 1.00 65.77 62 LYS B O 1
ATOM 3417 N N . THR B 1 84 ? -45.489 -25.464 26.932 1.00 59.12 63 THR B N 1
ATOM 3418 C CA . THR B 1 84 ? -46.390 -25.851 28.020 1.00 62.83 63 THR B CA 1
ATOM 3419 C C . THR B 1 84 ? -47.777 -25.242 27.831 1.00 62.45 63 THR B C 1
ATOM 3420 O O . THR B 1 84 ? -48.720 -25.622 28.514 1.00 63.65 63 THR B O 1
ATOM 3424 N N . LYS B 1 85 ? -47.892 -24.299 26.900 1.00 57.56 64 LYS B N 1
ATOM 3425 C CA . LYS B 1 85 ? -49.154 -23.600 26.673 1.00 53.94 64 LYS B CA 1
ATOM 3426 C C . LYS B 1 85 ? -49.876 -24.136 25.442 1.00 50.95 64 LYS B C 1
ATOM 3427 O O . LYS B 1 85 ? -50.662 -23.423 24.820 1.00 48.47 64 LYS B O 1
ATOM 3433 N N . SER B 1 86 ? -49.609 -25.394 25.103 1.00 51.06 65 SER B N 1
ATOM 3434 C CA . SER B 1 86 ? -50.181 -26.032 23.923 1.00 53.64 65 SER B CA 1
ATOM 3435 C C . SER B 1 86 ? -51.709 -26.009 23.911 1.00 58.13 65 SER B C 1
ATOM 3436 O O . SER B 1 86 ? -52.335 -26.299 22.893 1.00 58.45 65 SER B O 1
ATOM 3439 N N . ASP B 1 87 ? -52.310 -25.682 25.048 1.00 57.89 66 ASP B N 1
ATOM 3440 C CA . ASP B 1 87 ? -53.759 -25.578 25.130 1.00 61.84 66 ASP B CA 1
ATOM 3441 C C . ASP B 1 87 ? -54.281 -24.467 24.220 1.00 60.37 66 ASP B C 1
ATOM 3442 O O . ASP B 1 87 ? -55.366 -24.587 23.635 1.00 59.09 66 ASP B O 1
ATOM 3447 N N . PHE B 1 88 ? -53.497 -23.400 24.078 1.00 56.13 67 PHE B N 1
ATOM 3448 C CA . PHE B 1 88 ? -53.974 -22.201 23.386 1.00 53.32 67 PHE B CA 1
ATOM 3449 C C . PHE B 1 88 ? -53.506 -21.997 21.944 1.00 48.30 67 PHE B C 1
ATOM 3450 O O . PHE B 1 88 ? -53.657 -20.908 21.394 1.00 45.05 67 PHE B O 1
ATOM 3458 N N . TYR B 1 89 ? -52.954 -23.035 21.328 1.00 46.83 68 TYR B N 1
ATOM 3459 C CA . TYR B 1 89 ? -52.603 -22.964 19.913 1.00 45.39 68 TYR B CA 1
ATOM 3460 C C . TYR B 1 89 ? -52.651 -24.341 19.265 1.00 47.63 68 TYR B C 1
ATOM 3461 O O . TYR B 1 89 ? -52.761 -25.361 19.952 1.00 46.80 68 TYR B O 1
ATOM 3470 N N . ASP B 1 90 ? -52.561 -24.364 17.941 1.00 47.68 69 ASP B N 1
ATOM 3471 C CA . ASP B 1 90 ? -52.585 -25.616 17.206 1.00 50.39 69 ASP B CA 1
ATOM 3472 C C . ASP B 1 90 ? -51.203 -25.921 16.617 1.00 50.57 69 ASP B C 1
ATOM 3473 O O . ASP B 1 90 ? -50.800 -27.078 16.520 1.00 53.73 69 ASP B O 1
ATOM 3478 N N . CYS B 1 91 ? -50.481 -24.880 16.219 1.00 46.31 70 CYS B N 1
ATOM 3479 C CA . CYS B 1 91 ? -49.119 -25.052 15.721 1.00 44.24 70 CYS B CA 1
ATOM 3480 C C . CYS B 1 91 ? -48.183 -24.017 16.331 1.00 41.56 70 CYS B C 1
ATOM 3481 O O . CYS B 1 91 ? -48.530 -22.842 16.477 1.00 40.74 70 CYS B O 1
ATOM 3484 N N . LEU B 1 92 ? -46.986 -24.459 16.680 1.00 41.26 71 LEU B N 1
ATOM 3485 C CA . LEU B 1 92 ? -45.983 -23.566 17.220 1.00 41.99 71 LEU B CA 1
ATOM 3486 C C . LEU B 1 92 ? -44.728 -23.590 16.348 1.00 42.98 71 LEU B C 1
ATOM 3487 O O . LEU B 1 92 ? -44.222 -24.660 15.998 1.00 40.70 71 LEU B O 1
ATOM 3492 N N . HIS B 1 93 ? -44.216 -22.411 16.013 1.00 36.97 72 HIS B N 1
ATOM 3493 C CA . HIS B 1 93 ? -43.048 -22.320 15.141 1.00 33.31 72 HIS B CA 1
ATOM 3494 C C . HIS B 1 93 ? -42.351 -20.989 15.386 1.00 32.00 72 HIS B C 1
ATOM 3495 O O . HIS B 1 93 ? -42.990 -19.965 15.575 1.00 34.03 72 HIS B O 1
ATOM 3502 N N . PRO B 1 94 ? -41.022 -20.998 15.380 1.00 29.97 73 PRO B N 1
ATOM 3503 C CA . PRO B 1 94 ? -40.270 -19.745 15.480 1.00 26.60 73 PRO B CA 1
ATOM 3504 C C . PRO B 1 94 ? -40.547 -18.828 14.299 1.00 33.64 73 PRO B C 1
ATOM 3505 O O . PRO B 1 94 ? -40.804 -19.307 13.191 1.00 31.32 73 PRO B O 1
ATOM 3509 N N . LEU B 1 95 ? -40.489 -17.522 14.537 1.00 31.21 74 LEU B N 1
ATOM 3510 C CA . LEU B 1 95 ? -40.628 -16.549 13.483 1.00 31.62 74 LEU B CA 1
ATOM 3511 C C . LEU B 1 95 ? -39.565 -16.794 12.401 1.00 34.97 74 LEU B C 1
ATOM 3512 O O . LEU B 1 95 ? -38.409 -17.111 12.705 1.00 27.40 74 LEU B O 1
ATOM 3517 N N . PRO B 1 96 ? -39.957 -16.677 11.123 1.00 32.38 75 PRO B N 1
ATOM 3518 C CA . PRO B 1 96 ? -38.942 -16.797 10.067 1.00 25.08 75 PRO B CA 1
ATOM 3519 C C . PRO B 1 96 ? -37.871 -15.692 10.154 1.00 24.86 75 PRO B C 1
ATOM 3520 O O . PRO B 1 96 ? -38.189 -14.562 10.560 1.00 26.05 75 PRO B O 1
ATOM 3524 N N . LEU B 1 97 ? -36.636 -16.006 9.749 1.00 30.90 76 LEU B N 1
ATOM 3525 C CA . LEU B 1 97 ? -35.581 -14.994 9.611 1.00 29.75 76 LEU B CA 1
ATOM 3526 C C . LEU B 1 97 ? -36.038 -13.858 8.710 1.00 31.95 76 LEU B C 1
ATOM 3527 O O . LEU B 1 97 ? -36.798 -14.082 7.760 1.00 34.10 76 LEU B O 1
ATOM 3532 N N . ASP B 1 98 ? -35.561 -12.645 8.973 1.00 27.90 77 ASP B N 1
ATOM 3533 C CA . ASP B 1 98 ? -36.069 -11.514 8.232 1.00 30.83 77 ASP B CA 1
ATOM 3534 C C . ASP B 1 98 ? -35.429 -11.348 6.834 1.00 32.55 77 ASP B C 1
ATOM 3535 O O . ASP B 1 98 ? -34.769 -10.339 6.568 1.00 36.03 77 ASP B O 1
ATOM 3540 N N . ASN B 1 99 ? -35.612 -12.334 5.961 1.00 32.15 78 ASN B N 1
ATOM 3541 C CA . ASN B 1 99 ? -35.256 -12.155 4.542 1.00 34.16 78 ASN B CA 1
ATOM 3542 C C . ASN B 1 99 ? -36.459 -12.502 3.653 1.00 38.07 78 ASN B C 1
ATOM 3543 O O . ASN B 1 99 ? -37.273 -13.355 4.025 1.00 32.70 78 ASN B O 1
ATOM 3548 N N . PRO B 1 100 ? -36.587 -11.830 2.487 1.00 38.30 79 PRO B N 1
ATOM 3549 C CA . PRO B 1 100 ? -37.733 -12.052 1.592 1.00 28.68 79 PRO B CA 1
ATOM 3550 C C . PRO B 1 100 ? -38.102 -13.520 1.474 1.00 23.79 79 PRO B C 1
ATOM 3551 O O . PRO B 1 100 ? -39.270 -13.893 1.570 1.00 30.63 79 PRO B O 1
ATOM 3555 N N . PHE B 1 101 ? -37.103 -14.352 1.250 1.00 23.63 80 PHE B N 1
ATOM 3556 C CA . PHE B 1 101 ? -37.351 -15.751 0.947 1.00 27.04 80 PHE B CA 1
ATOM 3557 C C . PHE B 1 101 ? -37.804 -16.651 2.091 1.00 32.69 80 PHE B C 1
ATOM 3558 O O . PHE B 1 101 ? -38.640 -17.538 1.889 1.00 35.07 80 PHE B O 1
ATOM 3566 N N . SER B 1 102 ? -37.210 -16.486 3.270 1.00 32.85 81 SER B N 1
ATOM 3567 C CA . SER B 1 102 ? -37.659 -17.249 4.427 1.00 29.66 81 SER B CA 1
ATOM 3568 C C . SER B 1 102 ? -39.079 -16.844 4.798 1.00 27.60 81 SER B C 1
ATOM 3569 O O . SER B 1 102 ? -39.949 -17.671 5.070 1.00 26.05 81 SER B O 1
ATOM 3572 N N . VAL B 1 103 ? -39.319 -15.549 4.806 1.00 25.46 82 VAL B N 1
ATOM 3573 C CA . VAL B 1 103 ? -40.632 -15.049 5.152 1.00 33.14 82 VAL B CA 1
ATOM 3574 C C . VAL B 1 103 ? -41.693 -15.528 4.145 1.00 35.09 82 VAL B C 1
ATOM 3575 O O . VAL B 1 103 ? -42.773 -15.975 4.528 1.00 32.57 82 VAL B O 1
ATOM 3579 N N . LYS B 1 104 ? -41.390 -15.446 2.851 1.00 29.84 83 LYS B N 1
ATOM 3580 C CA . LYS B 1 104 ? -42.359 -15.890 1.858 1.00 28.51 83 LYS B CA 1
ATOM 3581 C C . LYS B 1 104 ? -42.597 -17.399 1.949 1.00 27.43 83 LYS B C 1
ATOM 3582 O O . LYS B 1 104 ? -43.736 -17.870 1.844 1.00 30.21 83 LYS B O 1
ATOM 3588 N N . ARG B 1 105 ? -41.541 -18.179 2.154 1.00 23.49 84 ARG B N 1
ATOM 3589 C CA . ARG B 1 105 ? -41.764 -19.624 2.323 1.00 28.76 84 ARG B CA 1
ATOM 3590 C C . ARG B 1 105 ? -42.728 -19.898 3.488 1.00 34.17 84 ARG B C 1
ATOM 3591 O O . ARG B 1 105 ? -43.582 -20.782 3.415 1.00 31.66 84 ARG B O 1
ATOM 3599 N N . PHE B 1 106 ? -42.578 -19.142 4.571 1.00 34.57 85 PHE B N 1
ATOM 3600 C CA . PHE B 1 106 ? -43.411 -19.379 5.754 1.00 39.37 85 PHE B CA 1
ATOM 3601 C C . PHE B 1 106 ? -44.890 -19.146 5.401 1.00 34.58 85 PHE B C 1
ATOM 3602 O O . PHE B 1 106 ? -45.750 -19.981 5.663 1.00 33.45 85 PHE B O 1
ATOM 3610 N N . GLU B 1 107 ? -45.162 -17.994 4.809 1.00 32.65 86 GLU B N 1
ATOM 3611 C CA . GLU B 1 107 ? -46.496 -17.642 4.346 1.00 34.59 86 GLU B CA 1
ATOM 3612 C C . GLU B 1 107 ? -47.079 -18.604 3.294 1.00 36.49 86 GLU B C 1
ATOM 3613 O O . GLU B 1 107 ? -48.266 -18.928 3.342 1.00 39.78 86 GLU B O 1
ATOM 3619 N N . GLU B 1 108 ? -46.256 -19.068 2.354 1.00 37.55 87 GLU B N 1
ATOM 3620 C CA . GLU B 1 108 ? -46.751 -19.936 1.278 1.00 41.74 87 GLU B CA 1
ATOM 3621 C C . GLU B 1 108 ? -47.100 -21.319 1.808 1.00 43.59 87 GLU B C 1
ATOM 3622 O O . GLU B 1 108 ? -48.016 -21.970 1.317 1.00 37.11 87 GLU B O 1
ATOM 3628 N N . LEU B 1 109 ? -46.369 -21.772 2.820 1.00 41.23 88 LEU B N 1
ATOM 3629 C CA . LEU B 1 109 ? -46.683 -23.067 3.407 1.00 40.97 88 LEU B CA 1
ATOM 3630 C C . LEU B 1 109 ? -47.945 -23.012 4.265 1.00 42.43 88 LEU B C 1
ATOM 3631 O O . LEU B 1 109 ? -48.783 -23.911 4.205 1.00 44.02 88 LEU B O 1
ATOM 3636 N N . SER B 1 110 ? -48.068 -21.966 5.080 1.00 40.78 89 SER B N 1
ATOM 3637 C CA . SER B 1 110 ? -49.110 -21.937 6.099 1.00 42.92 89 SER B CA 1
ATOM 3638 C C . SER B 1 110 ? -50.375 -21.234 5.608 1.00 43.99 89 SER B C 1
ATOM 3639 O O . SER B 1 110 ? -51.466 -21.507 6.098 1.00 38.83 89 SER B O 1
ATOM 3642 N N . LYS B 1 111 ? -50.218 -20.348 4.629 1.00 48.34 90 LYS B N 1
ATOM 3643 C CA . LYS B 1 111 ? -51.341 -19.607 4.074 1.00 46.13 90 LYS B CA 1
ATOM 3644 C C . LYS B 1 111 ? -52.292 -19.111 5.183 1.00 44.81 90 LYS B C 1
ATOM 3645 O O . LYS B 1 111 ? -53.463 -19.487 5.223 1.00 43.52 90 LYS B O 1
ATOM 3651 N N . PRO B 1 112 ? -51.788 -18.247 6.072 1.00 41.44 91 PRO B N 1
ATOM 3652 C CA . PRO B 1 112 ? -52.574 -17.776 7.220 1.00 42.14 91 PRO B CA 1
ATOM 3653 C C . PRO B 1 112 ? -53.717 -16.912 6.732 1.00 44.08 91 PRO B C 1
ATOM 3654 O O . PRO B 1 112 ? -53.588 -16.315 5.664 1.00 42.11 91 PRO B O 1
ATOM 3658 N N . LYS B 1 113 ? -54.806 -16.833 7.483 1.00 41.60 92 LYS B N 1
ATOM 3659 C CA . LYS B 1 113 ? -55.909 -15.967 7.083 1.00 41.55 92 LYS B CA 1
ATOM 3660 C C . LYS B 1 113 ? -55.579 -14.529 7.464 1.00 41.54 92 LYS B C 1
ATOM 3661 O O . LYS B 1 113 ? -56.059 -13.585 6.837 1.00 38.56 92 LYS B O 1
ATOM 3667 N N . ALA B 1 114 ? -54.724 -14.376 8.478 1.00 36.94 93 ALA B N 1
ATOM 3668 C CA . ALA B 1 114 ? -54.316 -13.066 8.957 1.00 32.50 93 ALA B CA 1
ATOM 3669 C C . ALA B 1 114 ? -53.153 -13.210 9.937 1.00 35.61 93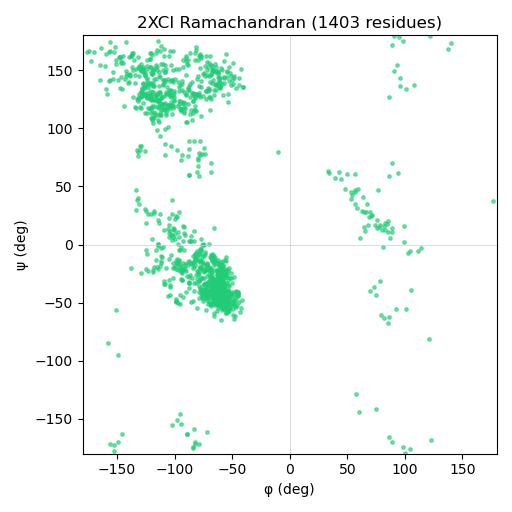 ALA B C 1
ATOM 3670 O O . ALA B 1 114 ? -52.870 -14.297 10.430 1.00 38.18 93 ALA B O 1
ATOM 3672 N N . LEU B 1 115 ? -52.486 -12.102 10.218 1.00 30.90 94 LEU B N 1
ATOM 3673 C CA . LEU B 1 115 ? -51.341 -12.103 11.127 1.00 32.39 94 LEU B CA 1
ATOM 3674 C C . LEU B 1 115 ? -51.593 -11.046 12.176 1.00 34.13 94 LEU B C 1
ATOM 3675 O O . LEU B 1 115 ? -51.800 -9.877 11.850 1.00 34.60 94 LEU B O 1
ATOM 3680 N N . ILE B 1 116 ? -51.610 -11.459 13.438 1.00 41.15 95 ILE B N 1
ATOM 3681 C CA . ILE B 1 116 ? -51.708 -10.504 14.537 1.00 34.34 95 ILE B CA 1
ATOM 3682 C C . ILE B 1 116 ? -50.325 -10.374 15.154 1.00 29.51 95 ILE B C 1
ATOM 3683 O O . ILE B 1 116 ? -49.781 -11.350 15.666 1.00 30.61 95 ILE B O 1
ATOM 3688 N N . VAL B 1 117 ? -49.749 -9.176 15.096 1.00 31.13 96 VAL B N 1
ATOM 3689 C CA . VAL B 1 117 ? -48.478 -8.918 15.780 1.00 28.17 96 VAL B CA 1
ATOM 3690 C C . VAL B 1 117 ? -48.738 -8.274 17.150 1.00 32.99 96 VAL B C 1
ATOM 3691 O O . VAL B 1 117 ? -49.375 -7.222 17.258 1.00 30.65 96 VAL B O 1
ATOM 3695 N N . VAL B 1 118 ? -48.241 -8.895 18.205 1.00 35.16 97 VAL B N 1
ATOM 3696 C CA . VAL B 1 118 ? -48.509 -8.346 19.549 1.00 30.85 97 VAL B CA 1
ATOM 3697 C C . VAL B 1 118 ? -47.490 -7.273 19.925 1.00 31.22 97 VAL B C 1
ATOM 3698 O O . VAL B 1 118 ? -46.296 -7.559 20.012 1.00 33.37 97 VAL B O 1
ATOM 3702 N N . GLU B 1 119 ? -47.967 -6.039 20.100 1.00 37.87 98 GLU B N 1
ATOM 3703 C CA . GLU B 1 119 ? -47.172 -4.895 20.592 1.00 42.35 98 GLU B CA 1
ATOM 3704 C C . GLU B 1 119 ? -46.342 -4.074 19.584 1.00 46.76 98 GLU B C 1
ATOM 3705 O O . GLU B 1 119 ? -46.601 -2.892 19.373 1.00 49.85 98 GLU B O 1
ATOM 3711 N N . ARG B 1 120 ? -45.311 -4.644 18.997 1.00 49.62 99 ARG B N 1
ATOM 3712 C CA . ARG B 1 120 ? -44.445 -3.758 18.210 1.00 58.80 99 ARG B CA 1
ATOM 3713 C C . ARG B 1 120 ? -43.710 -4.367 17.035 1.00 57.48 99 ARG B C 1
ATOM 3714 O O . ARG B 1 120 ? -43.808 -3.891 15.908 1.00 73.85 99 ARG B O 1
ATOM 3722 N N . GLU B 1 121 ? -42.947 -5.402 17.327 1.00 49.75 100 GLU B N 1
ATOM 3723 C CA . GLU B 1 121 ? -42.035 -6.016 16.387 1.00 47.40 100 GLU B CA 1
ATOM 3724 C C . GLU B 1 121 ? -42.084 -5.626 14.896 1.00 47.86 100 GLU B C 1
ATOM 3725 O O . GLU B 1 121 ? -42.606 -6.369 14.051 1.00 49.30 100 GLU B O 1
ATOM 3731 N N . PHE B 1 122 ? -41.478 -4.485 14.593 1.00 36.16 101 PHE B N 1
ATOM 3732 C CA . PHE B 1 122 ? -41.352 -4.018 13.231 1.00 44.57 101 PHE B CA 1
ATOM 3733 C C . PHE B 1 122 ? -40.229 -4.757 12.524 1.00 42.13 101 PHE B C 1
ATOM 3734 O O . PHE B 1 122 ? -39.115 -4.254 12.395 1.00 44.53 101 PHE B O 1
ATOM 3742 N N . TRP B 1 123 ? -40.527 -5.976 12.099 1.00 31.03 102 TRP B N 1
ATOM 3743 C CA . TRP B 1 123 ? -39.627 -6.725 11.247 1.00 27.75 102 TRP B CA 1
ATOM 3744 C C . TRP B 1 123 ? -39.864 -6.324 9.758 1.00 32.70 102 TRP B C 1
ATOM 3745 O O . TRP B 1 123 ? -40.864 -6.692 9.167 1.00 31.58 102 TRP B O 1
ATOM 3756 N N . PRO B 1 124 ? -38.943 -5.564 9.163 1.00 36.64 103 PRO B N 1
ATOM 3757 C CA . PRO B 1 124 ? -39.158 -5.035 7.798 1.00 38.62 103 PRO B CA 1
ATOM 3758 C C . PRO B 1 124 ? -39.530 -6.078 6.733 1.00 31.35 103 PRO B C 1
ATOM 3759 O O . PRO B 1 124 ? -40.580 -5.952 6.098 1.00 35.50 103 PRO B O 1
ATOM 3763 N N . SER B 1 125 ? -38.700 -7.093 6.544 1.00 32.42 104 SER B N 1
ATOM 3764 C CA . SER B 1 125 ? -38.969 -8.085 5.506 1.00 37.40 104 SER B CA 1
ATOM 3765 C C . SER B 1 125 ? -40.292 -8.779 5.742 1.00 36.05 104 SER B C 1
ATOM 3766 O O . SER B 1 125 ? -41.076 -8.993 4.817 1.00 31.41 104 SER B O 1
ATOM 3769 N N . LEU B 1 126 ? -40.554 -9.113 6.997 1.00 30.05 105 LEU B N 1
ATOM 3770 C CA . LEU B 1 126 ? -41.776 -9.803 7.344 1.00 23.76 105 LEU B CA 1
ATOM 3771 C C . LEU B 1 126 ? -42.962 -8.954 6.930 1.00 26.96 105 LEU B C 1
ATOM 3772 O O . LEU B 1 126 ? -43.939 -9.436 6.356 1.00 36.42 105 LEU B O 1
ATOM 3777 N N . ILE B 1 127 ? -42.877 -7.672 7.242 1.00 29.42 106 ILE B N 1
ATOM 3778 C CA . ILE B 1 127 ? -43.970 -6.762 6.979 1.00 33.37 106 ILE B CA 1
ATOM 3779 C C . ILE B 1 127 ? -44.094 -6.417 5.478 1.00 39.33 106 ILE B C 1
ATOM 3780 O O . ILE B 1 127 ? -45.196 -6.385 4.919 1.00 34.78 106 ILE B O 1
ATOM 3785 N N . ILE B 1 128 ? -42.963 -6.152 4.845 1.00 37.01 107 ILE B N 1
ATOM 3786 C CA . ILE B 1 128 ? -42.930 -5.701 3.448 1.00 36.69 107 ILE B CA 1
ATOM 3787 C C . ILE B 1 128 ? -43.253 -6.810 2.455 1.00 39.87 107 ILE B C 1
ATOM 3788 O O . ILE B 1 128 ? -43.975 -6.593 1.466 1.00 46.35 107 ILE B O 1
ATOM 3793 N N . PHE B 1 129 ? -42.740 -8.004 2.725 1.00 33.62 108 PHE B N 1
ATOM 3794 C CA . PHE B 1 129 ? -42.844 -9.103 1.777 1.00 36.23 108 PHE B CA 1
ATOM 3795 C C . PHE B 1 129 ? -43.885 -10.186 2.059 1.00 44.84 108 PHE B C 1
ATOM 3796 O O . PHE B 1 129 ? -43.877 -11.213 1.382 1.00 46.17 108 PHE B O 1
ATOM 3804 N N . THR B 1 130 ? -44.755 -10.008 3.056 1.00 39.54 109 THR B N 1
ATOM 3805 C CA . THR B 1 130 ? -45.873 -10.937 3.156 1.00 36.90 109 THR B CA 1
ATOM 3806 C C . THR B 1 130 ? -47.116 -10.271 2.593 1.00 33.69 109 THR B C 1
ATOM 3807 O O . THR B 1 130 ? -47.256 -9.042 2.671 1.00 33.56 109 THR B O 1
ATOM 3811 N N . LYS B 1 131 ? -48.016 -11.080 2.043 1.00 35.88 110 LYS B N 1
ATOM 3812 C CA . LYS B 1 131 ? -49.302 -10.578 1.556 1.00 40.74 110 LYS B CA 1
ATOM 3813 C C . LYS B 1 131 ? -50.408 -10.731 2.603 1.00 38.85 110 LYS B C 1
ATOM 3814 O O . LYS B 1 131 ? -51.423 -10.049 2.539 1.00 37.86 110 LYS B O 1
ATOM 3820 N N . VAL B 1 132 ? -50.191 -11.608 3.577 1.00 44.39 111 VAL B N 1
ATOM 3821 C CA . VAL B 1 132 ? -51.150 -11.811 4.669 1.00 40.99 111 VAL B CA 1
ATOM 3822 C C . VAL B 1 132 ? -51.641 -10.482 5.273 1.00 38.30 111 VAL B C 1
ATOM 3823 O O . VAL B 1 132 ? -50.850 -9.575 5.497 1.00 40.67 111 VAL B O 1
ATOM 3827 N N . PRO B 1 133 ? -52.967 -10.348 5.494 1.00 36.91 112 PRO B N 1
ATOM 3828 C CA . PRO B 1 133 ? -53.517 -9.155 6.150 1.00 39.67 112 PRO B CA 1
ATOM 3829 C C . PRO B 1 133 ? -52.903 -9.046 7.548 1.00 39.94 112 PRO B C 1
ATOM 3830 O O . PRO B 1 133 ? -52.813 -10.054 8.251 1.00 36.66 112 PRO B O 1
ATOM 3834 N N . LYS B 1 134 ? -52.469 -7.850 7.927 1.00 38.84 113 LYS B N 1
ATOM 3835 C CA . LYS B 1 134 ? -51.669 -7.691 9.146 1.00 35.40 113 LYS B CA 1
ATOM 3836 C C . LYS B 1 134 ? -52.342 -6.789 10.145 1.00 33.94 113 LYS B C 1
ATOM 3837 O O . LYS B 1 134 ? -52.888 -5.733 9.789 1.00 34.51 113 LYS B O 1
ATOM 3843 N N . ILE B 1 135 ? -52.293 -7.210 11.408 1.00 36.27 114 ILE B N 1
ATOM 3844 C CA . ILE B 1 135 ? -52.962 -6.505 12.476 1.00 32.27 114 ILE B CA 1
ATOM 3845 C C . ILE B 1 135 ? -51.949 -6.246 13.587 1.00 32.01 114 ILE B C 1
ATOM 3846 O O . ILE B 1 135 ? -51.212 -7.146 13.977 1.00 29.98 114 ILE B O 1
ATOM 3851 N N . LEU B 1 136 ? -51.921 -5.022 14.101 1.00 32.71 115 LEU B N 1
ATOM 3852 C CA . LEU B 1 136 ? -51.015 -4.694 15.192 1.00 36.55 115 LEU B CA 1
ATOM 3853 C C . LEU B 1 136 ? -51.824 -4.373 16.452 1.00 33.25 115 LEU B C 1
ATOM 3854 O O . LEU B 1 136 ? -52.780 -3.597 16.389 1.00 38.88 115 LEU B O 1
ATOM 3859 N N . VAL B 1 137 ? -51.454 -4.969 17.589 1.00 36.20 116 VAL B N 1
ATOM 3860 C CA . VAL B 1 137 ? -52.233 -4.792 18.827 1.00 30.54 116 VAL B CA 1
ATOM 3861 C C . VAL B 1 137 ? -51.424 -4.292 20.027 1.00 32.90 116 VAL B C 1
ATOM 3862 O O . VAL B 1 137 ? -50.243 -4.619 20.183 1.00 32.16 116 VAL B O 1
ATOM 3866 N N . ASN B 1 138 ? -52.084 -3.490 20.862 1.00 37.71 117 ASN B N 1
ATOM 3867 C CA . ASN B 1 138 ? -51.472 -2.874 22.041 1.00 35.87 117 ASN B CA 1
ATOM 3868 C C . ASN B 1 138 ? -50.267 -2.011 21.710 1.00 40.69 117 ASN B C 1
ATOM 3869 O O . ASN B 1 138 ? -49.320 -1.903 22.498 1.00 34.64 117 ASN B O 1
ATOM 3874 N N . ALA B 1 139 ? -50.307 -1.409 20.528 1.00 44.27 118 ALA B N 1
ATOM 3875 C CA . ALA B 1 139 ? -49.192 -0.621 20.030 1.00 44.26 118 ALA B CA 1
ATOM 3876 C C . ALA B 1 139 ? -49.196 0.763 20.659 1.00 44.75 118 ALA B C 1
ATOM 3877 O O . ALA B 1 139 ? -50.230 1.233 21.136 1.00 45.68 118 ALA B O 1
ATOM 3879 N N . TYR B 1 140 ? -48.035 1.411 20.647 1.00 41.42 119 TYR B N 1
ATOM 3880 C CA . TYR B 1 140 ? -47.902 2.781 21.134 1.00 49.89 119 TYR B CA 1
ATOM 3881 C C . TYR B 1 140 ? -47.018 3.495 20.127 1.00 44.75 119 TYR B C 1
ATOM 3882 O O . TYR B 1 140 ? -46.355 2.842 19.335 1.00 49.33 119 TYR B O 1
ATOM 3891 N N . ALA B 1 141 ? -47.014 4.825 20.138 1.00 49.72 120 ALA B N 1
ATOM 3892 C CA . ALA B 1 141 ? -46.231 5.589 19.166 1.00 55.64 120 ALA B CA 1
ATOM 3893 C C . ALA B 1 141 ? -44.924 6.105 19.763 1.00 62.67 120 ALA B C 1
ATOM 3894 O O . ALA B 1 141 ? -44.919 6.673 20.854 1.00 63.01 120 ALA B O 1
ATOM 3896 N N . LYS B 1 142 ? -43.818 5.906 19.048 1.00 63.19 121 LYS B N 1
ATOM 3897 C CA . LYS B 1 142 ? -42.527 6.469 19.452 1.00 66.27 121 LYS B CA 1
ATOM 3898 C C . LYS B 1 142 ? -42.032 7.505 18.445 1.00 74.35 121 LYS B C 1
ATOM 3899 O O . LYS B 1 142 ? -40.948 8.068 18.603 1.00 77.17 121 LYS B O 1
ATOM 3905 N N . GLY B 1 143 ? -42.822 7.738 17.402 1.00 76.28 122 GLY B N 1
ATOM 3906 C CA . GLY B 1 143 ? -42.494 8.729 16.396 1.00 77.42 122 GLY B CA 1
ATOM 3907 C C . GLY B 1 143 ? -41.239 8.442 15.590 1.00 78.25 122 GLY B C 1
ATOM 3908 O O . GLY B 1 143 ? -40.731 9.333 14.913 1.00 83.73 122 GLY B O 1
ATOM 3909 N N . SER B 1 144 ? -40.735 7.210 15.654 1.00 74.02 123 SER B N 1
ATOM 3910 C CA . SER B 1 144 ? -39.540 6.836 14.895 1.00 70.04 123 SER B CA 1
ATOM 3911 C C . SER B 1 144 ? -39.824 6.737 13.395 1.00 67.82 123 SER B C 1
ATOM 3912 O O . SER B 1 144 ? -40.967 6.546 12.981 1.00 67.60 123 SER B O 1
ATOM 3915 N N . LEU B 1 145 ? -38.788 6.876 12.576 1.00 67.16 124 LEU B N 1
ATOM 3916 C CA . LEU B 1 145 ? -38.986 6.821 11.130 1.00 63.34 124 LEU B CA 1
ATOM 3917 C C . LEU B 1 145 ? -39.484 5.448 10.686 1.00 58.01 124 LEU B C 1
ATOM 3918 O O . LEU B 1 145 ? -40.303 5.348 9.773 1.00 63.79 124 LEU B O 1
ATOM 3923 N N . ILE B 1 146 ? -39.005 4.393 11.335 1.00 47.20 125 ILE B N 1
ATOM 3924 C CA . ILE B 1 146 ? -39.455 3.050 10.989 1.00 46.90 125 ILE B CA 1
ATOM 3925 C C . ILE B 1 146 ? -40.975 2.938 11.154 1.00 51.15 125 ILE B C 1
ATOM 3926 O O . ILE B 1 146 ? -41.641 2.265 10.362 1.00 48.36 125 ILE B O 1
ATOM 3931 N N . GLU B 1 147 ? -41.521 3.622 12.161 1.00 53.54 126 GLU B N 1
ATOM 3932 C CA . GLU B 1 147 ? -42.972 3.710 12.327 1.00 53.02 126 GLU B CA 1
ATOM 3933 C C . GLU B 1 147 ? -43.626 4.413 11.147 1.00 54.47 126 GLU B C 1
ATOM 3934 O O . GLU B 1 147 ? -44.615 3.933 10.592 1.00 53.54 126 GLU B O 1
ATOM 3940 N N . LYS B 1 148 ? -43.077 5.566 10.780 1.00 59.23 127 LYS B N 1
ATOM 3941 C CA . LYS B 1 148 ? -43.638 6.361 9.701 1.00 66.14 127 LYS B CA 1
ATOM 3942 C C . LYS B 1 148 ? -43.691 5.546 8.421 1.00 65.02 127 LYS B C 1
ATOM 3943 O O . LYS B 1 148 ? -44.522 5.794 7.552 1.00 71.75 127 LYS B O 1
ATOM 3949 N N . ILE B 1 149 ? -42.799 4.565 8.318 1.00 55.41 128 ILE B N 1
ATOM 3950 C CA . ILE B 1 149 ? -42.639 3.786 7.103 1.00 50.69 128 ILE B CA 1
ATOM 3951 C C . ILE B 1 149 ? -43.479 2.514 7.086 1.00 50.39 128 ILE B C 1
ATOM 3952 O O . ILE B 1 149 ? -44.117 2.197 6.085 1.00 51.35 128 ILE B O 1
ATOM 3957 N N . LEU B 1 150 ? -43.481 1.776 8.188 1.00 44.47 129 LEU B N 1
ATOM 3958 C CA . LEU B 1 150 ? -44.118 0.465 8.181 1.00 43.37 129 LEU B CA 1
ATOM 3959 C C . LEU B 1 150 ? -45.529 0.450 8.755 1.00 41.92 129 LEU B C 1
ATOM 3960 O O . LEU B 1 150 ? -46.249 -0.526 8.567 1.00 42.69 129 LEU B O 1
ATOM 3965 N N . SER B 1 151 ? -45.942 1.508 9.446 1.00 41.24 130 SER B N 1
ATOM 3966 C CA . SER B 1 151 ? -47.279 1.477 10.041 1.00 46.09 130 SER B CA 1
ATOM 3967 C C . SER B 1 151 ? -48.407 1.433 8.998 1.00 45.91 130 SER B C 1
ATOM 3968 O O . SER B 1 151 ? -49.416 0.751 9.187 1.00 42.32 130 SER B O 1
ATOM 3971 N N . LYS B 1 152 ? -48.228 2.125 7.880 1.00 54.26 131 LYS B N 1
ATOM 3972 C CA . LYS B 1 152 ? -49.246 2.107 6.837 1.00 52.95 131 LYS B CA 1
ATOM 3973 C C . LYS B 1 152 ? -49.444 0.708 6.258 1.00 48.18 131 LYS B C 1
ATOM 3974 O O . LYS B 1 152 ? -50.441 0.448 5.586 1.00 49.01 131 LYS B O 1
ATOM 3980 N N . LYS B 1 153 ? -48.505 -0.193 6.535 1.00 39.38 132 LYS B N 1
ATOM 3981 C CA . LYS B 1 153 ? -48.553 -1.544 5.984 1.00 36.42 132 LYS B CA 1
ATOM 3982 C C . LYS B 1 153 ? -49.484 -2.477 6.739 1.00 36.19 132 LYS B C 1
ATOM 3983 O O . LYS B 1 153 ? -49.745 -3.597 6.289 1.00 42.78 132 LYS B O 1
ATOM 3989 N N . PHE B 1 154 ? -49.967 -2.042 7.899 1.00 36.35 133 PHE B N 1
ATOM 3990 C CA . PHE B 1 154 ? -50.921 -2.844 8.646 1.00 36.98 133 PHE B CA 1
ATOM 3991 C C . PHE B 1 154 ? -52.324 -2.513 8.175 1.00 37.80 133 PHE B C 1
ATOM 3992 O O . PHE B 1 154 ? -52.656 -1.347 7.991 1.00 43.03 133 PHE B O 1
ATOM 4000 N N . ASP B 1 155 ? -53.136 -3.547 7.978 1.00 37.19 134 ASP B N 1
ATOM 4001 C CA . ASP B 1 155 ? -54.549 -3.386 7.619 1.00 33.79 134 ASP B CA 1
ATOM 4002 C C . ASP B 1 155 ? -55.393 -2.933 8.825 1.00 31.86 134 ASP B C 1
ATOM 4003 O O . ASP B 1 155 ? -56.428 -2.271 8.686 1.00 33.15 134 ASP B O 1
ATOM 4008 N N . LEU B 1 156 ? -54.952 -3.304 10.024 1.00 38.92 135 LEU B N 1
ATOM 4009 C CA . LEU B 1 156 ? -55.644 -2.871 11.228 1.00 38.08 135 LEU B CA 1
ATOM 4010 C C . LEU B 1 156 ? -54.635 -2.682 12.364 1.00 38.38 135 LEU B C 1
ATOM 4011 O O . LEU B 1 156 ? -53.751 -3.518 12.549 1.00 38.07 135 LEU B O 1
ATOM 4016 N N . ILE B 1 157 ? -54.771 -1.570 13.090 1.00 37.55 136 ILE B N 1
ATOM 4017 C CA . ILE B 1 157 ? -53.909 -1.253 14.216 1.00 40.39 136 ILE B CA 1
ATOM 4018 C C . ILE B 1 157 ? -54.740 -0.865 15.426 1.00 44.00 136 ILE B C 1
ATOM 4019 O O . ILE B 1 157 ? -55.626 -0.020 15.326 1.00 48.92 136 ILE B O 1
ATOM 4024 N N . ILE B 1 158 ? -54.459 -1.484 16.570 1.00 37.63 137 ILE B N 1
ATOM 4025 C CA . ILE B 1 158 ? -55.189 -1.155 17.793 1.00 35.07 137 ILE B CA 1
ATOM 4026 C C . ILE B 1 158 ? -54.194 -0.672 18.849 1.00 39.21 137 ILE B C 1
ATOM 4027 O O . ILE B 1 158 ? -53.209 -1.342 19.139 1.00 34.81 137 ILE B O 1
ATOM 4032 N N . MET B 1 159 ? -54.442 0.514 19.393 1.00 42.24 138 MET B N 1
ATOM 4033 C CA . MET B 1 159 ? -53.421 1.217 20.148 1.00 39.95 138 MET B CA 1
ATOM 4034 C C . MET B 1 159 ? -53.911 1.491 21.567 1.00 42.61 138 MET B C 1
ATOM 4035 O O . MET B 1 159 ? -55.100 1.396 21.839 1.00 43.03 138 MET B O 1
ATOM 4040 N N . ARG B 1 160 ? -52.986 1.838 22.454 1.00 45.69 139 ARG B N 1
ATOM 4041 C CA . ARG B 1 160 ? -53.303 2.038 23.872 1.00 47.45 139 ARG B CA 1
ATOM 4042 C C . ARG B 1 160 ? -54.035 3.333 24.162 1.00 53.89 139 ARG B C 1
ATOM 4043 O O . ARG B 1 160 ? -54.867 3.380 25.062 1.00 59.13 139 ARG B O 1
ATOM 4051 N N . THR B 1 161 ? -53.721 4.393 23.426 1.00 54.40 140 THR B N 1
ATOM 4052 C CA . THR B 1 161 ? -54.380 5.677 23.665 1.00 55.17 140 THR B CA 1
ATOM 4053 C C . THR B 1 161 ? -54.887 6.324 22.389 1.00 51.34 140 THR B C 1
ATOM 4054 O O . THR B 1 161 ? -54.447 5.985 21.283 1.00 50.92 140 THR B O 1
ATOM 4058 N N . GLN B 1 162 ? -55.804 7.269 22.550 1.00 47.63 141 GLN B N 1
ATOM 4059 C CA . GLN B 1 162 ? -56.282 8.054 21.422 1.00 57.50 141 GLN B CA 1
ATOM 4060 C C . GLN B 1 162 ? -55.158 8.967 20.938 1.00 64.81 141 GLN B C 1
ATOM 4061 O O . GLN B 1 162 ? -55.074 9.296 19.756 1.00 63.68 141 GLN B O 1
ATOM 4067 N N . GLU B 1 163 ? -54.287 9.351 21.864 1.00 70.20 142 GLU B N 1
ATOM 4068 C CA . GLU B 1 163 ? -53.099 10.130 21.545 1.00 74.69 142 GLU B CA 1
ATOM 4069 C C . GLU B 1 163 ? -52.250 9.456 20.460 1.00 74.95 142 GLU B C 1
ATOM 4070 O O . GLU B 1 163 ? -51.873 10.097 19.480 1.00 80.31 142 GLU B O 1
ATOM 4076 N N . ASP B 1 164 ? -51.951 8.168 20.631 1.00 69.20 143 ASP B N 1
ATOM 4077 C CA . ASP B 1 164 ? -51.175 7.412 19.643 1.00 62.24 143 ASP B CA 1
ATOM 4078 C C . ASP B 1 164 ? -51.934 7.257 18.323 1.00 59.19 143 ASP B C 1
ATOM 4079 O O . ASP B 1 164 ? -51.364 7.408 17.240 1.00 60.60 143 ASP B O 1
ATOM 4084 N N . VAL B 1 165 ? -53.218 6.932 18.425 1.00 58.82 144 VAL B N 1
ATOM 4085 C CA . VAL B 1 165 ? -54.082 6.773 17.264 1.00 62.29 144 VAL B CA 1
ATOM 4086 C C . VAL B 1 165 ? -53.953 7.968 16.320 1.00 68.25 144 VAL B C 1
ATOM 4087 O O . VAL B 1 165 ? -53.883 7.800 15.098 1.00 64.35 144 VAL B O 1
ATOM 4091 N N . GLU B 1 166 ? -53.916 9.169 16.896 1.00 74.02 145 GLU B N 1
ATOM 4092 C CA . GLU B 1 166 ? -53.769 10.398 16.122 1.00 74.63 145 GLU B CA 1
ATOM 4093 C C . GLU B 1 166 ? -52.479 10.368 15.317 1.00 71.88 145 GLU B C 1
ATOM 4094 O O . GLU B 1 166 ? -52.499 10.517 14.096 1.00 68.69 145 GLU B O 1
ATOM 4100 N N . LYS B 1 167 ? -51.358 10.170 16.006 1.00 69.71 146 LYS B N 1
ATOM 4101 C CA . LYS B 1 167 ? -50.053 10.131 15.345 1.00 65.12 146 LYS B CA 1
ATOM 4102 C C . LYS B 1 167 ? -49.992 9.128 14.192 1.00 66.01 146 LYS B C 1
ATOM 4103 O O . LYS B 1 167 ? -49.562 9.470 13.091 1.00 68.88 146 LYS B O 1
ATOM 4109 N N . PHE B 1 168 ? -50.423 7.893 14.432 1.00 62.77 147 PHE B N 1
ATOM 4110 C CA . PHE B 1 168 ? -50.365 6.862 13.391 1.00 59.44 147 PHE B CA 1
ATOM 4111 C C . PHE B 1 168 ? -51.260 7.137 12.175 1.00 64.42 147 PHE B C 1
ATOM 4112 O O . PHE B 1 168 ? -50.935 6.721 11.059 1.00 64.88 147 PHE B O 1
ATOM 4120 N N . LYS B 1 169 ? -52.385 7.818 12.381 1.00 66.44 148 LYS B N 1
ATOM 4121 C CA . LYS B 1 169 ? -53.257 8.146 11.260 1.00 68.35 148 LYS B CA 1
ATOM 4122 C C . LYS B 1 169 ? -52.538 9.100 10.312 1.00 73.92 148 LYS B C 1
ATOM 4123 O O . LYS B 1 169 ? -52.700 9.015 9.093 1.00 77.10 148 LYS B O 1
ATOM 4129 N N . THR B 1 170 ? -51.735 9.996 10.878 1.00 71.55 149 THR B N 1
ATOM 4130 C CA . THR B 1 170 ? -50.957 10.934 10.079 1.00 68.13 149 THR B CA 1
ATOM 4131 C C . THR B 1 170 ? -49.812 10.229 9.355 1.00 68.52 149 THR B C 1
ATOM 4132 O O . THR B 1 170 ? -49.225 10.781 8.431 1.00 66.20 149 THR B O 1
ATOM 4136 N N . PHE B 1 171 ? -49.482 9.013 9.777 1.00 68.25 150 PHE B N 1
ATOM 4137 C CA . PHE B 1 171 ? -48.475 8.243 9.056 1.00 69.34 150 PHE B CA 1
ATOM 4138 C C . PHE B 1 171 ? -49.118 7.492 7.905 1.00 68.39 150 PHE B C 1
ATOM 4139 O O . PHE B 1 171 ? -48.475 6.664 7.252 1.00 65.97 150 PHE B O 1
ATOM 4147 N N . GLY B 1 172 ? -50.393 7.777 7.670 1.00 66.88 151 GLY B N 1
ATOM 4148 C CA . GLY B 1 172 ? -51.105 7.169 6.565 1.00 67.43 151 GLY B CA 1
ATOM 4149 C C . GLY B 1 172 ? -51.726 5.838 6.930 1.00 67.27 151 GLY B C 1
ATOM 4150 O O . GLY B 1 172 ? -52.271 5.153 6.076 1.00 70.71 151 GLY B O 1
ATOM 4151 N N . ALA B 1 173 ? -51.644 5.455 8.197 1.00 65.28 152 ALA B N 1
ATOM 4152 C CA . ALA B 1 173 ? -52.367 4.276 8.641 1.00 63.11 152 ALA B CA 1
ATOM 4153 C C . ALA B 1 173 ? -53.863 4.570 8.518 1.00 61.88 152 ALA B C 1
ATOM 4154 O O . ALA B 1 173 ? -54.309 5.671 8.820 1.00 60.32 152 ALA B O 1
ATOM 4156 N N . LYS B 1 174 ? -54.620 3.593 8.035 1.00 67.58 153 LYS B N 1
ATOM 4157 C CA . LYS B 1 174 ? -56.071 3.703 7.931 1.00 81.91 153 LYS B CA 1
ATOM 4158 C C . LYS B 1 174 ? -56.675 2.462 8.575 1.00 83.33 153 LYS B C 1
ATOM 4159 O O . LYS B 1 174 ? -56.311 1.341 8.225 1.00 90.24 153 LYS B O 1
ATOM 4165 N N . ARG B 1 175 ? -57.593 2.669 9.512 1.00 75.95 154 ARG B N 1
ATOM 4166 C CA . ARG B 1 175 ? -58.076 1.606 10.393 1.00 67.00 154 ARG B CA 1
ATOM 4167 C C . ARG B 1 175 ? -57.177 1.559 11.627 1.00 55.05 154 ARG B C 1
ATOM 4168 O O . ARG B 1 175 ? -56.375 0.634 11.808 1.00 48.43 154 ARG B O 1
ATOM 4176 N N . VAL B 1 176 ? -57.303 2.595 12.451 1.00 52.54 155 VAL B N 1
ATOM 4177 C CA . VAL B 1 176 ? -56.563 2.711 13.693 1.00 49.00 155 VAL B CA 1
ATOM 4178 C C . VAL B 1 176 ? -57.555 3.093 14.782 1.00 52.76 155 VAL B C 1
ATOM 4179 O O . VAL B 1 176 ? -58.291 4.075 14.639 1.00 51.86 155 VAL B O 1
ATOM 4183 N N . PHE B 1 177 ? -57.576 2.296 15.851 1.00 47.93 156 PHE B N 1
ATOM 4184 C CA . PHE B 1 177 ? -58.480 2.501 16.976 1.00 50.64 156 PHE B CA 1
ATOM 4185 C C . PHE B 1 177 ? -57.716 2.423 18.292 1.00 48.15 156 PHE B C 1
ATOM 4186 O O . PHE B 1 177 ? -56.697 1.739 18.401 1.00 46.68 156 PHE B O 1
ATOM 4194 N N . SER B 1 178 ? -58.224 3.124 19.297 1.00 49.70 157 SER B N 1
ATOM 4195 C CA . SER B 1 178 ? -57.663 3.063 20.633 1.00 50.84 157 SER B CA 1
ATOM 4196 C C . SER B 1 178 ? -58.548 2.140 21.456 1.00 51.51 157 SER B C 1
ATOM 4197 O O . SER B 1 178 ? -59.734 2.406 21.611 1.00 58.60 157 SER B O 1
ATOM 4200 N N . CYS B 1 179 ? -57.996 1.044 21.962 1.00 47.59 158 CYS B N 1
ATOM 4201 C CA . CYS B 1 179 ? -58.791 0.149 22.793 1.00 48.23 158 CYS B CA 1
ATOM 4202 C C . CYS B 1 179 ? -58.280 0.065 24.227 1.00 44.42 158 CYS B C 1
ATOM 4203 O O . CYS B 1 179 ? -58.885 -0.581 25.049 1.00 42.09 158 CYS B O 1
ATOM 4206 N N . GLY B 1 180 ? -57.161 0.719 24.513 1.00 41.42 159 GLY B N 1
ATOM 4207 C CA . GLY B 1 180 ? -56.590 0.676 25.842 1.00 46.13 159 GLY B CA 1
ATOM 4208 C C . GLY B 1 180 ? -55.450 -0.312 25.910 1.00 44.07 159 GLY B C 1
ATOM 4209 O O . GLY B 1 180 ? -55.112 -0.959 24.931 1.00 37.21 159 GLY B O 1
ATOM 4210 N N . ASN B 1 181 ? -54.868 -0.443 27.090 1.00 42.13 160 ASN B N 1
ATOM 4211 C CA . ASN B 1 181 ? -53.662 -1.232 27.271 1.00 41.48 160 ASN B CA 1
ATOM 4212 C C . ASN B 1 181 ? -53.965 -2.666 27.718 1.00 44.68 160 ASN B C 1
ATOM 4213 O O . ASN B 1 181 ? -54.483 -2.879 28.817 1.00 42.58 160 ASN B O 1
ATOM 4218 N N . LEU B 1 182 ? -53.637 -3.646 26.875 1.00 38.85 161 LEU B N 1
ATOM 4219 C CA . LEU B 1 182 ? -53.890 -5.054 27.199 1.00 38.95 161 LEU B CA 1
ATOM 4220 C C . LEU B 1 182 ? -53.351 -5.465 28.566 1.00 41.67 161 LEU B C 1
ATOM 4221 O O . LEU B 1 182 ? -53.858 -6.404 29.171 1.00 42.23 161 LEU B O 1
ATOM 4226 N N . LYS B 1 183 ? -52.285 -4.805 29.008 1.00 38.14 162 LYS B N 1
ATOM 4227 C CA . LYS B 1 183 ? -51.613 -5.172 30.250 1.00 39.68 162 LYS B CA 1
ATOM 4228 C C . LYS B 1 183 ? -52.524 -4.951 31.452 1.00 38.34 162 LYS B C 1
ATOM 4229 O O . LYS B 1 183 ? -52.253 -5.450 32.552 1.00 42.68 162 LYS B O 1
ATOM 4235 N N . PHE B 1 184 ? -53.606 -4.202 31.240 1.00 36.65 163 PHE B N 1
ATOM 4236 C CA . PHE B 1 184 ? -54.527 -3.887 32.321 1.00 40.86 163 PHE B CA 1
ATOM 4237 C C . PHE B 1 184 ? -55.734 -4.808 32.369 1.00 47.59 163 PHE B C 1
ATOM 4238 O O . PHE B 1 184 ? -56.675 -4.546 33.104 1.00 57.60 163 PHE B O 1
ATOM 4246 N N . ILE B 1 185 ? -55.707 -5.895 31.609 1.00 44.45 164 ILE B N 1
ATOM 4247 C CA . ILE B 1 185 ? -56.805 -6.853 31.669 1.00 44.36 164 ILE B CA 1
ATOM 4248 C C . ILE B 1 185 ? -56.576 -7.805 32.833 1.00 49.64 164 ILE B C 1
ATOM 4249 O O . ILE B 1 185 ? -55.500 -8.395 32.957 1.00 46.57 164 ILE B O 1
ATOM 4254 N N . CYS B 1 186 ? -57.594 -7.960 33.673 1.00 44.45 165 CYS B N 1
ATOM 4255 C CA . CYS B 1 186 ? -57.499 -8.807 34.858 1.00 50.00 165 CYS B CA 1
ATOM 4256 C C . CYS B 1 186 ? -57.601 -10.276 34.478 1.00 52.49 165 CYS B C 1
ATOM 4257 O O . CYS B 1 186 ? -58.356 -10.651 33.591 1.00 55.44 165 CYS B O 1
ATOM 4260 N N . GLN B 1 187 ? -56.806 -11.100 35.141 1.00 49.27 166 GLN B N 1
ATOM 4261 C CA . GLN B 1 187 ? -56.930 -12.541 35.037 1.00 52.06 166 GLN B CA 1
ATOM 4262 C C . GLN B 1 187 ? -56.962 -13.024 36.488 1.00 64.03 166 GLN B C 1
ATOM 4263 O O . GLN B 1 187 ? -55.941 -13.435 37.047 1.00 68.60 166 GLN B O 1
ATOM 4269 N N . LYS B 1 188 ? -58.145 -12.934 37.097 1.00 66.46 167 LYS B N 1
ATOM 4270 C CA . LYS B 1 188 ? -58.298 -13.034 38.549 1.00 72.52 167 LYS B CA 1
ATOM 4271 C C . LYS B 1 188 ? -58.220 -14.458 39.078 1.00 80.70 167 LYS B C 1
ATOM 4272 O O . LYS B 1 188 ? -57.621 -14.708 40.129 1.00 80.76 167 LYS B O 1
ATOM 4278 N N . GLY B 1 189 ? -58.828 -15.389 38.355 1.00 84.29 168 GLY B N 1
ATOM 4279 C CA . GLY B 1 189 ? -58.885 -16.764 38.812 1.00 88.75 168 GLY B CA 1
ATOM 4280 C C . GLY B 1 189 ? -60.069 -16.974 39.731 1.00 90.37 168 GLY B C 1
ATOM 4281 O O . GLY B 1 189 ? -60.967 -16.133 39.792 1.00 90.97 168 GLY B O 1
ATOM 4282 N N . LYS B 1 190 ? -60.069 -18.091 40.452 1.00 91.96 169 LYS B N 1
ATOM 4283 C CA . LYS B 1 190 ? -61.209 -18.459 41.282 1.00 97.29 169 LYS B CA 1
ATOM 4284 C C . LYS B 1 190 ? -61.331 -17.583 42.527 1.00 97.52 169 LYS B C 1
ATOM 4285 O O . LYS B 1 190 ? -62.372 -16.964 42.756 1.00 99.95 169 LYS B O 1
ATOM 4291 N N . GLY B 1 191 ? -60.272 -17.533 43.329 1.00 91.18 170 GLY B N 1
ATOM 4292 C CA . GLY B 1 191 ? -60.279 -16.725 44.535 1.00 86.63 170 GLY B CA 1
ATOM 4293 C C . GLY B 1 191 ? -60.866 -17.454 45.726 1.00 87.92 170 GLY B C 1
ATOM 4294 O O . GLY B 1 191 ? -61.985 -17.964 45.670 1.00 89.73 170 GLY B O 1
ATOM 4295 N N . ILE B 1 192 ? -60.110 -17.492 46.818 1.00 87.56 171 ILE B N 1
ATOM 4296 C CA . ILE B 1 192 ? -60.533 -18.203 48.020 1.00 83.18 171 ILE B CA 1
ATOM 4297 C C . ILE B 1 192 ? -61.320 -17.287 48.957 1.00 76.80 171 ILE B C 1
ATOM 4298 O O . ILE B 1 192 ? -61.217 -16.064 48.871 1.00 75.55 171 ILE B O 1
ATOM 4303 N N . LYS B 1 193 ? -62.129 -17.875 49.833 1.00 76.12 172 LYS B N 1
ATOM 4304 C CA . LYS B 1 193 ? -62.781 -17.106 50.891 1.00 86.42 172 LYS B CA 1
ATOM 4305 C C . LYS B 1 193 ? -62.290 -17.564 52.264 1.00 91.71 172 LYS B C 1
ATOM 4306 O O . LYS B 1 193 ? -62.062 -18.754 52.492 1.00 95.78 172 LYS B O 1
ATOM 4312 N N . LEU B 1 194 ? -62.128 -16.615 53.178 1.00 89.52 173 LEU B N 1
ATOM 4313 C CA . LEU B 1 194 ? -61.650 -16.934 54.517 1.00 84.46 173 LEU B CA 1
ATOM 4314 C C . LEU B 1 194 ? -62.407 -16.157 55.573 1.00 84.01 173 LEU B C 1
ATOM 4315 O O . LEU B 1 194 ? -62.825 -15.020 55.352 1.00 82.19 173 LEU B O 1
ATOM 4320 N N . LYS B 1 195 ? -62.580 -16.779 56.730 1.00 84.70 174 LYS B N 1
ATOM 4321 C CA . LYS B 1 195 ? -63.264 -16.130 57.824 1.00 91.79 174 LYS B CA 1
ATOM 4322 C C . LYS B 1 195 ? -62.291 -15.185 58.508 1.00 93.16 174 LYS B C 1
ATOM 4323 O O . LYS B 1 195 ? -61.167 -15.570 58.844 1.00 94.92 174 LYS B O 1
ATOM 4329 N N . GLY B 1 196 ? -62.710 -13.937 58.686 1.00 90.72 175 GLY B N 1
ATOM 4330 C CA . GLY B 1 196 ? -61.894 -12.974 59.399 1.00 91.28 175 GLY B CA 1
ATOM 4331 C C . GLY B 1 196 ? -61.555 -11.719 58.620 1.00 87.70 175 GLY B C 1
ATOM 4332 O O . GLY B 1 196 ? -62.110 -11.449 57.550 1.00 89.39 175 GLY B O 1
ATOM 4333 N N . GLU B 1 197 ? -60.622 -10.954 59.171 1.00 78.31 176 GLU B N 1
ATOM 4334 C CA . GLU B 1 197 ? -60.265 -9.653 58.635 1.00 73.95 176 GLU B CA 1
ATOM 4335 C C . GLU B 1 197 ? -58.758 -9.618 58.335 1.00 67.86 176 GLU B C 1
ATOM 4336 O O . GLU B 1 197 ? -57.931 -9.687 59.249 1.00 65.54 176 GLU B O 1
ATOM 4342 N N . PHE B 1 198 ? -58.394 -9.526 57.063 1.00 65.14 177 PHE B N 1
ATOM 4343 C CA . PHE B 1 198 ? -56.978 -9.619 56.704 1.00 67.99 177 PHE B CA 1
ATOM 4344 C C . PHE B 1 198 ? -56.436 -8.482 55.850 1.00 67.26 177 PHE B C 1
ATOM 4345 O O . PHE B 1 198 ? -57.163 -7.866 55.060 1.00 58.07 177 PHE B O 1
ATOM 4353 N N . ILE B 1 199 ? -55.138 -8.235 56.028 1.00 68.53 178 ILE B N 1
ATOM 4354 C CA . ILE B 1 199 ? -54.304 -7.546 55.057 1.00 59.74 178 ILE B CA 1
ATOM 4355 C C . ILE B 1 199 ? -53.478 -8.624 54.343 1.00 53.80 178 ILE B C 1
ATOM 4356 O O . ILE B 1 199 ? -53.041 -9.594 54.960 1.00 54.94 178 ILE B O 1
ATOM 4361 N N . VAL B 1 200 ? -53.281 -8.469 53.040 1.00 49.78 179 VAL B N 1
ATOM 4362 C CA . VAL B 1 200 ? -52.523 -9.441 52.270 1.00 45.82 179 VAL B CA 1
ATOM 4363 C C . VAL B 1 200 ? -51.312 -8.746 51.663 1.00 46.68 179 VAL B C 1
ATOM 4364 O O . VAL B 1 200 ? -51.451 -7.790 50.899 1.00 51.75 179 VAL B O 1
ATOM 4368 N N . ALA B 1 201 ? -50.127 -9.214 52.034 1.00 49.61 180 ALA B N 1
ATOM 4369 C CA . ALA B 1 201 ? -48.882 -8.662 51.531 1.00 45.74 180 ALA B CA 1
ATOM 4370 C C . ALA B 1 201 ? -48.230 -9.712 50.640 1.00 49.25 180 ALA B C 1
ATOM 4371 O O . ALA B 1 201 ? -47.785 -10.752 51.127 1.00 50.95 180 ALA B O 1
ATOM 4373 N N . GLY B 1 202 ? -48.178 -9.437 49.342 1.00 50.80 181 GLY B N 1
ATOM 4374 C CA . GLY B 1 202 ? -47.659 -10.406 48.386 1.00 53.77 181 GLY B CA 1
ATOM 4375 C C . GLY B 1 202 ? -46.365 -9.984 47.720 1.00 52.30 181 GLY B C 1
ATOM 4376 O O . GLY B 1 202 ? -46.130 -8.793 47.521 1.00 47.89 181 GLY B O 1
ATOM 4377 N N . SER B 1 203 ? -45.531 -10.967 47.380 1.00 49.63 182 SER B N 1
ATOM 4378 C CA . SER B 1 203 ? -44.280 -10.717 46.677 1.00 50.44 182 SER B CA 1
ATOM 4379 C C . SER B 1 203 ? -43.324 -9.887 47.519 1.00 45.32 182 SER B C 1
ATOM 4380 O O . SER B 1 203 ? -42.647 -8.996 47.014 1.00 45.95 182 SER B O 1
ATOM 4383 N N . ILE B 1 204 ? -43.271 -10.190 48.807 1.00 45.14 183 ILE B N 1
ATOM 4384 C CA . ILE B 1 204 ? -42.446 -9.426 49.723 1.00 47.81 183 ILE B CA 1
ATOM 4385 C C . ILE B 1 204 ? -41.027 -9.948 49.700 1.00 46.10 183 ILE B C 1
ATOM 4386 O O . ILE B 1 204 ? -40.814 -11.151 49.841 1.00 46.34 183 ILE B O 1
ATOM 4391 N N . HIS B 1 205 ? -40.062 -9.044 49.554 1.00 49.25 184 HIS B N 1
ATOM 4392 C CA . HIS B 1 205 ? -38.647 -9.430 49.648 1.00 55.33 184 HIS B CA 1
ATOM 4393 C C . HIS B 1 205 ? -38.150 -9.368 51.078 1.00 56.04 184 HIS B C 1
ATOM 4394 O O . HIS B 1 205 ? -38.686 -8.630 51.900 1.00 59.28 184 HIS B O 1
ATOM 4401 N N . THR B 1 206 ? -37.119 -10.153 51.367 1.00 54.40 185 THR B N 1
ATOM 4402 C CA . THR B 1 206 ? -36.513 -10.178 52.695 1.00 58.82 185 THR B CA 1
ATOM 4403 C C . THR B 1 206 ? -36.307 -8.761 53.217 1.00 57.95 185 THR B C 1
ATOM 4404 O O . THR B 1 206 ? -36.580 -8.476 54.392 1.00 56.04 185 THR B O 1
ATOM 4408 N N . GLY B 1 207 ? -35.867 -7.873 52.325 1.00 54.20 186 GLY B N 1
ATOM 4409 C CA . GLY B 1 207 ? -35.601 -6.487 52.671 1.00 60.65 186 GLY B CA 1
ATOM 4410 C C . GLY B 1 207 ? -36.839 -5.615 52.855 1.00 61.68 186 GLY B C 1
ATOM 4411 O O . GLY B 1 207 ? -36.728 -4.417 53.128 1.00 62.93 186 GLY B O 1
ATOM 4412 N N . GLU B 1 208 ? -38.023 -6.198 52.702 1.00 52.86 187 GLU B N 1
ATOM 4413 C CA . GLU B 1 208 ? -39.250 -5.445 52.956 1.00 53.14 187 GLU B CA 1
ATOM 4414 C C . GLU B 1 208 ? -40.003 -5.949 54.182 1.00 61.68 187 GLU B C 1
ATOM 4415 O O . GLU B 1 208 ? -40.898 -5.264 54.681 1.00 58.59 187 GLU B O 1
ATOM 4421 N N . VAL B 1 209 ? -39.649 -7.137 54.667 1.00 60.44 188 VAL B N 1
ATOM 4422 C CA . VAL B 1 209 ? -40.407 -7.759 55.755 1.00 64.55 188 VAL B CA 1
ATOM 4423 C C . VAL B 1 209 ? -40.559 -6.869 56.988 1.00 64.41 188 VAL B C 1
ATOM 4424 O O . VAL B 1 209 ? -41.628 -6.819 57.610 1.00 60.23 188 VAL B O 1
ATOM 4428 N N . GLU B 1 210 ? -39.476 -6.190 57.349 1.00 52.07 189 GLU B N 1
ATOM 4429 C CA . GLU B 1 210 ? -39.437 -5.391 58.549 1.00 59.51 189 GLU B CA 1
ATOM 4430 C C . GLU B 1 210 ? -40.328 -4.146 58.524 1.00 60.69 189 GLU B C 1
ATOM 4431 O O . GLU B 1 210 ? -41.090 -3.914 59.459 1.00 65.09 189 GLU B O 1
ATOM 4437 N N . ILE B 1 211 ? -40.232 -3.339 57.480 1.00 57.19 190 ILE B N 1
ATOM 4438 C CA . ILE B 1 211 ? -41.068 -2.148 57.423 1.00 63.17 190 ILE B CA 1
ATOM 4439 C C . ILE B 1 211 ? -42.571 -2.500 57.453 1.00 61.92 190 ILE B C 1
ATOM 4440 O O . ILE B 1 211 ? -43.356 -1.798 58.091 1.00 58.17 190 ILE B O 1
ATOM 4445 N N . ILE B 1 212 ? -42.951 -3.581 56.765 1.00 54.65 191 ILE B N 1
ATOM 4446 C CA . ILE B 1 212 ? -44.322 -4.083 56.804 1.00 55.83 191 ILE B CA 1
ATOM 4447 C C . ILE B 1 212 ? -44.723 -4.596 58.198 1.00 59.48 191 ILE B C 1
ATOM 4448 O O . ILE B 1 212 ? -45.848 -4.384 58.648 1.00 57.12 191 ILE B O 1
ATOM 4453 N N . LEU B 1 213 ? -43.796 -5.260 58.888 1.00 56.73 192 LEU B N 1
ATOM 4454 C CA . LEU B 1 213 ? -44.105 -5.807 60.198 1.00 55.81 192 LEU B CA 1
ATOM 4455 C C . LEU B 1 213 ? -44.272 -4.698 61.226 1.00 63.99 192 LEU B C 1
ATOM 4456 O O . LEU B 1 213 ? -45.184 -4.752 62.058 1.00 62.58 192 LEU B O 1
ATOM 4461 N N . LYS B 1 214 ? -43.410 -3.686 61.161 1.00 64.95 193 LYS B N 1
ATOM 4462 C CA . LYS B 1 214 ? -43.504 -2.548 62.077 1.00 65.10 193 LYS B CA 1
ATOM 4463 C C . LYS B 1 214 ? -44.764 -1.691 61.872 1.00 63.78 193 LYS B C 1
ATOM 4464 O O . LYS B 1 214 ? -45.357 -1.203 62.837 1.00 63.17 193 LYS B O 1
ATOM 4470 N N . ALA B 1 215 ? -45.167 -1.489 60.624 1.00 59.71 194 ALA B N 1
ATOM 4471 C CA . ALA B 1 215 ? -46.407 -0.770 60.369 1.00 62.46 194 ALA B CA 1
ATOM 4472 C C . ALA B 1 215 ? -47.585 -1.586 60.882 1.00 62.40 194 ALA B C 1
ATOM 4473 O O . ALA B 1 215 ? -48.444 -1.059 61.569 1.00 63.34 194 ALA B O 1
ATOM 4475 N N . PHE B 1 216 ? -47.610 -2.877 60.561 1.00 63.03 195 PHE B N 1
ATOM 4476 C CA . PHE B 1 216 ? -48.678 -3.759 61.023 1.00 67.38 195 PHE B CA 1
ATOM 4477 C C . PHE B 1 216 ? -48.770 -3.797 62.554 1.00 66.06 195 PHE B C 1
ATOM 4478 O O . PHE B 1 216 ? -49.871 -3.814 63.124 1.00 62.68 195 PHE B O 1
ATOM 4486 N N . LYS B 1 217 ? -47.616 -3.810 63.217 1.00 64.74 196 LYS B N 1
ATOM 4487 C CA . LYS B 1 217 ? -47.572 -3.763 64.674 1.00 69.91 196 LYS B CA 1
ATOM 4488 C C . LYS B 1 217 ? -48.289 -2.524 65.201 1.00 62.63 196 LYS B C 1
ATOM 4489 O O . LYS B 1 217 ? -49.121 -2.620 66.091 1.00 62.50 196 LYS B O 1
ATOM 4495 N N . GLU B 1 218 ? -47.986 -1.365 64.627 1.00 66.01 197 GLU B N 1
ATOM 4496 C CA . GLU B 1 218 ? -48.681 -0.135 64.993 1.00 71.94 197 GLU B CA 1
ATOM 4497 C C . GLU B 1 218 ? -50.200 -0.231 64.736 1.00 70.90 197 GLU B C 1
ATOM 4498 O O . GLU B 1 218 ? -50.995 0.171 65.580 1.00 70.43 197 GLU B O 1
ATOM 4504 N N . ILE B 1 219 ? -50.586 -0.791 63.588 1.00 66.21 198 ILE B N 1
ATOM 4505 C CA . ILE B 1 219 ? -52.005 -0.933 63.223 1.00 67.56 198 ILE B CA 1
ATOM 4506 C C . ILE B 1 219 ? -52.797 -1.858 64.150 1.00 69.34 198 ILE B C 1
ATOM 4507 O O . ILE B 1 219 ? -53.969 -1.592 64.468 1.00 68.81 198 ILE B O 1
ATOM 4512 N N . LYS B 1 220 ? -52.166 -2.947 64.581 1.00 67.97 199 LYS B N 1
ATOM 4513 C CA . LYS B 1 220 ? -52.838 -3.893 65.467 1.00 73.69 199 LYS B CA 1
ATOM 4514 C C . LYS B 1 220 ? -53.135 -3.343 66.865 1.00 74.83 199 LYS B C 1
ATOM 4515 O O . LYS B 1 220 ? -53.936 -3.925 67.604 1.00 70.80 199 LYS B O 1
ATOM 4521 N N . LYS B 1 221 ? -52.512 -2.222 67.221 1.00 74.74 200 LYS B N 1
ATOM 4522 C CA . LYS B 1 221 ? -52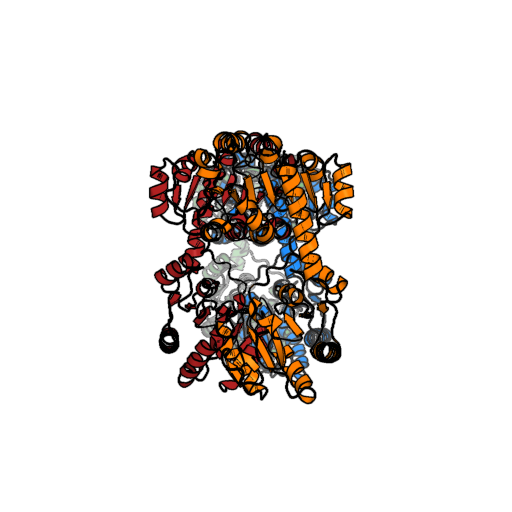.829 -1.559 68.487 1.00 76.44 200 LYS B CA 1
ATOM 4523 C C . LYS B 1 221 ? -54.287 -1.109 68.492 1.00 78.53 200 LYS B C 1
ATOM 4524 O O . LYS B 1 221 ? -54.973 -1.174 69.520 1.00 82.93 200 LYS B O 1
ATOM 4530 N N . THR B 1 222 ? -54.735 -0.646 67.333 1.00 76.43 201 THR B N 1
ATOM 4531 C CA . THR B 1 222 ? -56.081 -0.135 67.124 1.00 84.60 201 THR B CA 1
ATOM 4532 C C . THR B 1 222 ? -56.998 -1.214 66.567 1.00 86.12 201 THR B C 1
ATOM 4533 O O . THR B 1 222 ? -58.094 -1.437 67.072 1.00 88.61 201 THR B O 1
ATOM 4537 N N . TYR B 1 223 ? -56.552 -1.871 65.504 1.00 75.22 202 TYR B N 1
ATOM 4538 C CA . TYR B 1 223 ? -57.353 -2.913 64.884 1.00 72.52 202 TYR B CA 1
ATOM 4539 C C . TYR B 1 223 ? -56.929 -4.300 65.352 1.00 71.23 202 TYR B C 1
ATOM 4540 O O . TYR B 1 223 ? -56.183 -5.003 64.665 1.00 64.05 202 TYR B O 1
ATOM 4549 N N . SER B 1 224 ? -57.424 -4.683 66.531 1.00 73.94 203 SER B N 1
ATOM 4550 C CA . SER B 1 224 ? -56.938 -5.865 67.247 1.00 75.44 203 SER B CA 1
ATOM 4551 C C . SER B 1 224 ? -57.330 -7.174 66.572 1.00 77.25 203 SER B C 1
ATOM 4552 O O . SER B 1 224 ? -56.732 -8.218 66.821 1.00 78.74 203 SER B O 1
ATOM 4555 N N . SER B 1 225 ? -58.342 -7.118 65.722 1.00 78.99 204 SER B N 1
ATOM 4556 C CA . SER B 1 225 ? -58.826 -8.313 65.046 1.00 84.13 204 SER B CA 1
ATOM 4557 C C . SER B 1 225 ? -58.066 -8.623 63.729 1.00 72.27 204 SER B C 1
ATOM 4558 O O . SER B 1 225 ? -57.990 -9.783 63.319 1.00 68.46 204 SER B O 1
ATOM 4561 N N . LEU B 1 226 ? -57.496 -7.600 63.090 1.00 69.83 205 LEU B N 1
ATOM 4562 C CA . LEU B 1 226 ? -56.755 -7.784 61.831 1.00 70.56 205 LEU B CA 1
ATOM 4563 C C . LEU B 1 226 ? -55.700 -8.889 61.863 1.00 71.91 205 LEU B C 1
ATOM 4564 O O . LEU B 1 226 ? -54.975 -9.054 62.854 1.00 65.63 205 LEU B O 1
ATOM 4569 N N . LYS B 1 227 ? -55.596 -9.618 60.757 1.00 63.20 206 LYS B N 1
ATOM 4570 C CA . LYS B 1 227 ? -54.521 -10.584 60.563 1.00 65.01 206 LYS B CA 1
ATOM 4571 C C . LYS B 1 227 ? -53.784 -10.253 59.272 1.00 61.22 206 LYS B C 1
ATOM 4572 O O . LYS B 1 227 ? -54.409 -9.832 58.293 1.00 59.03 206 LYS B O 1
ATOM 4578 N N . LEU B 1 228 ? -52.463 -10.439 59.271 1.00 63.91 207 LEU B N 1
ATOM 4579 C CA . LEU B 1 228 ? -51.642 -10.173 58.087 1.00 57.77 207 LEU B CA 1
ATOM 4580 C C . LEU B 1 228 ? -51.233 -11.454 57.388 1.00 61.27 207 LEU B C 1
ATOM 4581 O O . LEU B 1 228 ? -50.516 -12.295 57.952 1.00 57.84 207 LEU B O 1
ATOM 4586 N N . ILE B 1 229 ? -51.655 -11.576 56.136 1.00 58.88 208 ILE B N 1
ATOM 4587 C CA . ILE B 1 229 ? -51.268 -12.698 55.307 1.00 59.00 208 ILE B CA 1
ATOM 4588 C C . ILE B 1 229 ? -50.028 -12.314 54.520 1.00 59.48 208 ILE B C 1
ATOM 4589 O O . ILE B 1 229 ? -50.025 -11.342 53.762 1.00 60.79 208 ILE B O 1
ATOM 4594 N N . LEU B 1 230 ? -48.976 -13.095 54.696 1.00 59.27 209 LEU B N 1
ATOM 4595 C CA . LEU B 1 230 ? -47.660 -12.712 54.219 1.00 57.14 209 LEU B CA 1
ATOM 4596 C C . LEU B 1 230 ? -47.129 -13.762 53.251 1.00 58.47 209 LEU B C 1
ATOM 4597 O O . LEU B 1 230 ? -46.926 -14.919 53.623 1.00 61.60 209 LEU B O 1
ATOM 4602 N N . VAL B 1 231 ? -46.925 -13.351 52.005 1.00 54.94 210 VAL B N 1
ATOM 4603 C CA . VAL B 1 231 ? -46.471 -14.253 50.957 1.00 56.77 210 VAL B CA 1
ATOM 4604 C C . VAL B 1 231 ? -45.123 -13.778 50.428 1.00 53.03 210 VAL B C 1
ATOM 4605 O O . VAL B 1 231 ? -45.049 -12.743 49.781 1.00 48.29 210 VAL B O 1
ATOM 4609 N N . PRO B 1 232 ? -44.047 -14.520 50.728 1.00 53.64 211 PRO B N 1
ATOM 4610 C CA . PRO B 1 232 ? -42.713 -14.069 50.334 1.00 58.98 211 PRO B CA 1
ATOM 4611 C C . PRO B 1 232 ? -42.547 -14.164 48.813 1.00 57.15 211 PRO B C 1
ATOM 4612 O O . PRO B 1 232 ? -43.278 -14.926 48.181 1.00 53.71 211 PRO B O 1
ATOM 4616 N N . ARG B 1 233 ? -41.640 -13.378 48.242 1.00 61.62 212 ARG B N 1
ATOM 4617 C CA . ARG B 1 233 ? -41.325 -13.466 46.811 1.00 61.93 212 ARG B CA 1
ATOM 4618 C C . ARG B 1 233 ? -40.910 -14.900 46.526 1.00 65.51 212 ARG B C 1
ATOM 4619 O O . ARG B 1 233 ? -41.329 -15.515 45.547 1.00 67.30 212 ARG B O 1
ATOM 4627 N N . HIS B 1 234 ? -40.071 -15.421 47.409 1.00 67.54 213 HIS B N 1
ATOM 4628 C CA . HIS B 1 234 ? -39.584 -16.786 47.314 1.00 70.75 213 HIS B CA 1
ATOM 4629 C C . HIS B 1 234 ? -40.104 -17.598 48.485 1.00 71.33 213 HIS B C 1
ATOM 4630 O O . HIS B 1 234 ? -39.674 -17.425 49.619 1.00 68.32 213 HIS B O 1
ATOM 4637 N N . ILE B 1 235 ? -41.058 -18.470 48.172 1.00 75.07 214 ILE B N 1
ATOM 4638 C CA . ILE B 1 235 ? -41.841 -19.216 49.148 1.00 75.50 214 ILE B CA 1
ATOM 4639 C C . ILE B 1 235 ? -40.996 -20.033 50.131 1.00 70.07 214 ILE B C 1
ATOM 4640 O O . ILE B 1 235 ? -41.501 -20.500 51.154 1.00 75.02 214 ILE B O 1
ATOM 4645 N N . GLU B 1 236 ? -39.715 -20.209 49.827 1.00 68.57 215 GLU B N 1
ATOM 4646 C CA . GLU B 1 236 ? -38.820 -20.912 50.743 1.00 73.31 215 GLU B CA 1
ATOM 4647 C C . GLU B 1 236 ? -38.473 -20.031 51.929 1.00 73.17 215 GLU B C 1
ATOM 4648 O O . GLU B 1 236 ? -38.089 -20.526 52.984 1.00 87.08 215 GLU B O 1
ATOM 4654 N N . ASN B 1 237 ? -38.589 -18.720 51.739 1.00 68.45 216 ASN B N 1
ATOM 4655 C CA . ASN B 1 237 ? -38.188 -17.757 52.760 1.00 72.54 216 ASN B CA 1
ATOM 4656 C C . ASN B 1 237 ? -39.188 -17.654 53.917 1.00 69.81 216 ASN B C 1
ATOM 4657 O O . ASN B 1 237 ? -38.979 -16.881 54.852 1.00 68.28 216 ASN B O 1
ATOM 4662 N N . ALA B 1 238 ? -40.271 -18.428 53.834 1.00 69.11 217 ALA B N 1
ATOM 4663 C CA . ALA B 1 238 ? -41.386 -18.326 54.766 1.00 75.12 217 ALA B CA 1
ATOM 4664 C C . ALA B 1 238 ? -40.956 -18.737 56.156 1.00 75.53 217 ALA B C 1
ATOM 4665 O O . ALA B 1 238 ? -41.690 -18.561 57.120 1.00 73.94 217 ALA B O 1
ATOM 4667 N N . LYS B 1 239 ? -39.759 -19.298 56.249 1.00 80.97 218 LYS B N 1
ATOM 4668 C CA . LYS B 1 239 ? -39.221 -19.701 57.525 1.00 89.28 218 LYS B CA 1
ATOM 4669 C C . LYS B 1 239 ? -38.527 -18.525 58.195 1.00 90.48 218 LYS B C 1
ATOM 4670 O O . LYS B 1 239 ? -38.784 -18.238 59.368 1.00 94.65 218 LYS B O 1
ATOM 4676 N N . ILE B 1 240 ? -37.661 -17.833 57.461 1.00 84.15 219 ILE B N 1
ATOM 4677 C CA . ILE B 1 240 ? -36.999 -16.667 58.032 1.00 81.83 219 ILE B CA 1
ATOM 4678 C C . ILE B 1 240 ? -38.035 -15.597 58.335 1.00 80.19 219 ILE B C 1
ATOM 4679 O O . ILE B 1 240 ? -37.967 -14.930 59.371 1.00 84.46 219 ILE B O 1
ATOM 4684 N N . PHE B 1 241 ? -39.003 -15.455 57.434 1.00 76.02 220 PHE B N 1
ATOM 4685 C CA . PHE B 1 241 ? -40.089 -14.506 57.620 1.00 71.36 220 PHE B CA 1
ATOM 4686 C C . PHE B 1 241 ? -40.855 -14.814 58.909 1.00 72.69 220 PHE B C 1
ATOM 4687 O O . PHE B 1 241 ? -41.089 -13.925 59.726 1.00 75.30 220 PHE B O 1
ATOM 4695 N N . GLU B 1 242 ? -41.229 -16.078 59.085 1.00 73.12 221 GLU B N 1
ATOM 4696 C CA . GLU B 1 242 ? -41.917 -16.525 60.293 1.00 75.84 221 GLU B CA 1
ATOM 4697 C C . GLU B 1 242 ? -41.135 -16.120 61.528 1.00 76.49 221 GLU B C 1
ATOM 4698 O O . GLU B 1 242 ? -41.659 -15.459 62.429 1.00 73.61 221 GLU B O 1
ATOM 4704 N N . LYS B 1 243 ? -39.872 -16.524 61.561 1.00 78.13 222 LYS B N 1
ATOM 4705 C CA . LYS B 1 243 ? -39.009 -16.256 62.703 1.00 79.18 222 LYS B CA 1
ATOM 4706 C C . LYS B 1 243 ? -38.932 -14.761 62.994 1.00 75.12 222 LYS B C 1
ATOM 4707 O O . LYS B 1 243 ? -38.970 -14.337 64.159 1.00 75.91 222 LYS B O 1
ATOM 4713 N N . LYS B 1 244 ? -38.843 -13.973 61.926 1.00 68.09 223 LYS B N 1
ATOM 4714 C CA . LYS B 1 244 ? -38.885 -12.520 62.010 1.00 65.01 223 LYS B CA 1
ATOM 4715 C C . LYS B 1 244 ? -40.174 -12.027 62.691 1.00 65.49 223 LYS B C 1
ATOM 4716 O O . LYS B 1 244 ? -40.117 -11.208 63.614 1.00 67.25 223 LYS B O 1
ATOM 4722 N N . ALA B 1 245 ? -41.329 -12.525 62.245 1.00 66.26 224 ALA B N 1
ATOM 4723 C CA . ALA B 1 245 ? -42.610 -12.145 62.849 1.00 70.58 224 ALA B CA 1
ATOM 4724 C C . ALA B 1 245 ? -42.624 -12.444 64.352 1.00 77.00 224 ALA B C 1
ATOM 4725 O O . ALA B 1 245 ? -43.078 -11.632 65.168 1.00 63.82 224 ALA B O 1
ATOM 4727 N N . ARG B 1 246 ? -42.113 -13.616 64.706 1.00 80.15 225 ARG B N 1
ATOM 4728 C CA . ARG B 1 246 ? -41.974 -13.999 66.095 1.00 85.05 225 ARG B CA 1
ATOM 4729 C C . ARG B 1 246 ? -41.120 -13.012 66.890 1.00 84.97 225 ARG B C 1
ATOM 4730 O O . ARG B 1 246 ? -41.506 -12.614 67.982 1.00 73.22 225 ARG B O 1
ATOM 4738 N N . ASP B 1 247 ? -39.969 -12.618 66.349 1.00 85.48 226 ASP B N 1
ATOM 4739 C CA . ASP B 1 247 ? -39.098 -11.655 67.029 1.00 80.11 226 ASP B CA 1
ATOM 4740 C C . ASP B 1 247 ? -39.829 -10.322 67.286 1.00 76.99 226 ASP B C 1
ATOM 4741 O O . ASP B 1 247 ? -39.423 -9.516 68.128 1.00 69.53 226 ASP B O 1
ATOM 4746 N N . PHE B 1 248 ? -40.902 -10.088 66.541 1.00 73.69 227 PHE B N 1
ATOM 4747 C CA . PHE B 1 248 ? -41.698 -8.873 66.721 1.00 79.02 227 PHE B CA 1
ATOM 4748 C C . PHE B 1 248 ? -42.843 -9.074 67.715 1.00 73.75 227 PHE B C 1
ATOM 4749 O O . PHE B 1 248 ? -43.570 -8.137 68.051 1.00 67.74 227 PHE B O 1
ATOM 4757 N N . GLY B 1 249 ? -42.996 -10.308 68.181 1.00 71.86 228 GLY B N 1
ATOM 4758 C CA . GLY B 1 249 ? -43.967 -10.615 69.212 1.00 70.12 228 GLY B CA 1
ATOM 4759 C C . GLY B 1 249 ? -45.249 -11.195 68.662 1.00 69.10 228 GLY B C 1
ATOM 4760 O O . GLY B 1 249 ? -46.176 -11.471 69.407 1.00 76.47 228 GLY B O 1
ATOM 4761 N N . PHE B 1 250 ? -45.307 -11.388 67.349 1.00 66.84 229 PHE B N 1
ATOM 4762 C CA . PHE B 1 250 ? -46.517 -11.899 66.724 1.00 70.44 229 PHE B CA 1
ATOM 4763 C C . PHE B 1 250 ? -46.694 -13.402 66.928 1.00 79.57 229 PHE B C 1
ATOM 4764 O O . PHE B 1 250 ? -45.748 -14.170 66.770 1.00 79.83 229 PHE B O 1
ATOM 4772 N N . LYS B 1 251 ? -47.915 -13.821 67.262 1.00 86.48 230 LYS B N 1
ATOM 4773 C CA . LYS B 1 251 ? -48.291 -15.225 67.115 1.00 87.07 230 LYS B CA 1
ATOM 4774 C C . LYS B 1 251 ? -48.310 -15.550 65.619 1.00 74.88 230 LYS B C 1
ATOM 4775 O O . LYS B 1 251 ? -48.728 -14.725 64.808 1.00 73.42 230 LYS B O 1
ATOM 4781 N N . THR B 1 252 ? -47.859 -16.750 65.266 1.00 75.12 231 THR B N 1
ATOM 4782 C CA . THR B 1 252 ? -47.662 -17.123 63.870 1.00 80.84 231 THR B CA 1
ATOM 4783 C C . THR B 1 252 ? -48.330 -18.447 63.505 1.00 83.51 231 THR B C 1
ATOM 4784 O O . THR B 1 252 ? -48.506 -19.323 64.354 1.00 88.11 231 THR B O 1
ATOM 4788 N N . SER B 1 253 ? -48.710 -18.569 62.236 1.00 77.03 232 SER B N 1
ATOM 4789 C CA . SER B 1 253 ? -49.189 -19.821 61.664 1.00 77.55 232 SER B CA 1
ATOM 4790 C C . SER B 1 253 ? -48.854 -19.867 60.174 1.00 75.35 232 SER B C 1
ATOM 4791 O O . SER B 1 253 ? -48.610 -18.836 59.548 1.00 71.56 232 SER B O 1
ATOM 4794 N N . PHE B 1 254 ? -48.820 -21.072 59.621 1.00 80.26 233 PHE B N 1
ATOM 4795 C CA . PHE B 1 254 ? -48.600 -21.253 58.195 1.00 87.04 233 PHE B CA 1
ATOM 4796 C C . PHE B 1 254 ? -49.927 -21.495 57.494 1.00 88.56 233 PHE B C 1
ATOM 4797 O O . PHE B 1 254 ? -50.816 -22.159 58.040 1.00 92.80 233 PHE B O 1
ATOM 4805 N N . PHE B 1 255 ? -50.061 -20.941 56.295 1.00 86.81 234 PHE B N 1
ATOM 4806 C CA . PHE B 1 255 ? -51.320 -20.996 55.565 1.00 90.06 234 PHE B CA 1
ATOM 4807 C C . PHE B 1 255 ? -51.943 -22.371 55.624 1.00 92.36 234 PHE B C 1
ATOM 4808 O O . PHE B 1 255 ? -51.250 -23.381 55.540 1.00 90.38 234 PHE B O 1
ATOM 4816 N N . GLU B 1 256 ? -53.268 -22.361 55.707 1.00 99.14 235 GLU B N 1
ATOM 4817 C CA . GLU B 1 256 ? -54.112 -23.486 56.084 1.00 106.62 235 GLU B CA 1
ATOM 4818 C C . GLU B 1 256 ? -54.864 -22.989 57.304 1.00 104.69 235 GLU B C 1
ATOM 4819 O O . GLU B 1 256 ? -56.001 -22.527 57.192 1.00 102.76 235 GLU B O 1
ATOM 4825 N N . ASN B 1 257 ? -54.213 -23.050 58.465 1.00 105.12 236 ASN B N 1
ATOM 4826 C CA . ASN B 1 257 ? -54.770 -22.447 59.672 1.00 102.64 236 ASN B CA 1
ATOM 4827 C C . ASN B 1 257 ? -54.359 -20.984 59.815 1.00 93.15 236 ASN B C 1
ATOM 4828 O O . ASN B 1 257 ? -53.201 -20.622 59.594 1.00 90.77 236 ASN B O 1
ATOM 4833 N N . LEU B 1 258 ? -55.331 -20.144 60.153 1.00 88.82 237 LEU B N 1
ATOM 4834 C CA . LEU B 1 258 ? -55.090 -18.724 60.350 1.00 89.88 237 LEU B CA 1
ATOM 4835 C C . LEU B 1 258 ? -55.038 -18.435 61.835 1.00 89.72 237 LEU B C 1
ATOM 4836 O O . LEU B 1 258 ? -55.539 -17.412 62.300 1.00 86.90 237 LEU B O 1
ATOM 4841 N N . GLU B 1 259 ? -54.432 -19.362 62.569 1.00 90.02 238 GLU B N 1
ATOM 4842 C CA . GLU B 1 259 ? -54.260 -19.242 64.007 1.00 93.23 238 GLU B CA 1
ATOM 4843 C C . GLU B 1 259 ? -53.514 -17.954 64.337 1.00 85.70 238 GLU B C 1
ATOM 4844 O O . GLU B 1 259 ? -53.869 -17.244 65.271 1.00 80.58 238 GLU B O 1
ATOM 4850 N N . GLY B 1 260 ? -52.491 -17.644 63.546 1.00 81.63 239 GLY B N 1
ATOM 4851 C CA . GLY B 1 260 ? -51.595 -16.547 63.862 1.00 80.18 239 GLY B CA 1
ATOM 4852 C C . GLY B 1 260 ? -52.084 -15.138 63.574 1.00 80.60 239 GLY B C 1
ATOM 4853 O O . GLY B 1 260 ? -53.057 -14.925 62.831 1.00 82.72 239 GLY B O 1
ATOM 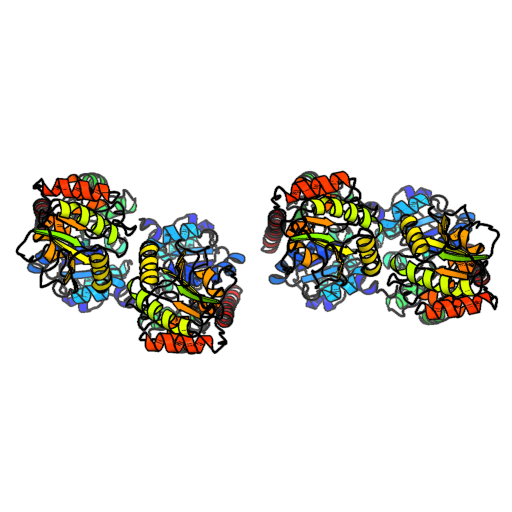4854 N N . ASP B 1 261 ? -51.390 -14.167 64.170 1.00 74.65 240 ASP B N 1
ATOM 4855 C CA . ASP B 1 261 ? -51.580 -12.757 63.840 1.00 75.66 240 ASP B CA 1
ATOM 4856 C C . ASP B 1 261 ? -50.953 -12.472 62.473 1.00 72.65 240 ASP B C 1
ATOM 4857 O O . ASP B 1 261 ? -51.420 -11.625 61.715 1.00 67.88 240 ASP B O 1
ATOM 4862 N N . VAL B 1 262 ? -49.863 -13.178 62.196 1.00 74.63 241 VAL B N 1
ATOM 4863 C CA . VAL B 1 262 ? -49.275 -13.231 60.877 1.00 73.25 241 VAL B CA 1
ATOM 4864 C C . VAL B 1 262 ? -49.475 -14.653 60.400 1.00 76.69 241 VAL B C 1
ATOM 4865 O O . VAL B 1 262 ? -49.175 -15.604 61.128 1.00 73.95 241 VAL B O 1
ATOM 4869 N N . ILE B 1 263 ? -50.010 -14.796 59.194 1.00 74.92 242 ILE B N 1
ATOM 4870 C CA . ILE B 1 263 ? -50.166 -16.101 58.579 1.00 76.11 242 ILE B CA 1
ATOM 4871 C C . ILE B 1 263 ? -49.225 -16.158 57.401 1.00 75.36 242 ILE B C 1
ATOM 4872 O O . ILE B 1 263 ? -49.345 -15.356 56.479 1.00 76.54 242 ILE B O 1
ATOM 4877 N N . LEU B 1 264 ? -48.288 -17.095 57.417 1.00 74.61 243 LEU B N 1
ATOM 4878 C CA . LEU B 1 264 ? -47.333 -17.176 56.327 1.00 72.18 243 LEU B CA 1
ATOM 4879 C C . LEU B 1 264 ? -47.747 -18.180 55.260 1.00 79.82 243 LEU B C 1
ATOM 4880 O O . LEU B 1 264 ? -48.198 -19.283 55.569 1.00 84.95 243 LEU B O 1
ATOM 4885 N N . VAL B 1 265 ? -47.584 -17.785 54.003 1.00 76.20 244 VAL B N 1
ATOM 4886 C CA . VAL B 1 265 ? -47.897 -18.658 52.879 1.00 80.47 244 VAL B CA 1
ATOM 4887 C C . VAL B 1 265 ? -46.725 -19.564 52.509 1.00 87.07 244 VAL B C 1
ATOM 4888 O O . VAL B 1 265 ? -45.608 -19.108 52.252 1.00 83.70 244 VAL B O 1
ATOM 4892 N N . ASP B 1 266 ? -47.016 -20.857 52.460 1.00 96.00 245 ASP B N 1
ATOM 4893 C CA . ASP B 1 266 ? -45.993 -21.889 52.428 1.00 99.78 245 ASP B CA 1
ATOM 4894 C C . ASP B 1 266 ? -45.629 -22.368 51.023 1.00 97.91 245 ASP B C 1
ATOM 4895 O O . ASP B 1 266 ? -44.453 -22.536 50.714 1.00 97.00 245 ASP B O 1
ATOM 4900 N N . ARG B 1 267 ? -46.633 -22.585 50.176 1.00 99.95 246 ARG B N 1
ATOM 4901 C CA . ARG B 1 267 ? -46.412 -23.248 48.887 1.00 103.32 246 ARG B CA 1
ATOM 4902 C C . ARG B 1 267 ? -46.539 -22.334 47.662 1.00 97.25 246 ARG B C 1
ATOM 4903 O O . ARG B 1 267 ? -47.122 -21.250 47.735 1.00 87.20 246 ARG B O 1
ATOM 4911 N N . PHE B 1 268 ? -45.996 -22.804 46.537 1.00 103.39 247 PHE B N 1
ATOM 4912 C CA . PHE B 1 268 ? -45.957 -22.055 45.275 1.00 105.07 247 PHE B CA 1
ATOM 4913 C C . PHE B 1 268 ? -47.299 -21.458 44.853 1.00 102.03 247 PHE B C 1
ATOM 4914 O O . PHE B 1 268 ? -48.364 -21.943 45.237 1.00 100.33 247 PHE B O 1
ATOM 4922 N N . GLY B 1 269 ? -47.232 -20.412 44.033 1.00 102.71 248 GLY B N 1
ATOM 4923 C CA . GLY B 1 269 ? -48.422 -19.751 43.529 1.00 99.95 248 GLY B CA 1
ATOM 4924 C C . GLY B 1 269 ? -49.296 -19.243 44.658 1.00 98.15 248 GLY B C 1
ATOM 4925 O O . GLY B 1 269 ? -48.818 -18.534 45.545 1.00 100.21 248 GLY B O 1
ATOM 4926 N N . ILE B 1 270 ? -50.576 -19.601 44.612 1.00 91.63 249 ILE B N 1
ATOM 4927 C CA . ILE B 1 270 ? -51.524 -19.292 45.685 1.00 86.84 249 ILE B CA 1
ATOM 4928 C C . ILE B 1 270 ? -51.869 -17.799 45.805 1.00 79.15 249 ILE B C 1
ATOM 4929 O O . ILE B 1 270 ? -53.030 -17.442 46.020 1.00 80.99 249 ILE B O 1
ATOM 4934 N N . LEU B 1 271 ? -50.868 -16.938 45.645 1.00 71.44 250 LEU B N 1
ATOM 4935 C CA . LEU B 1 271 ? -51.020 -15.502 45.887 1.00 65.33 250 LEU B CA 1
ATOM 4936 C C . LEU B 1 271 ? -52.255 -14.849 45.256 1.00 60.83 250 LEU B C 1
ATOM 4937 O O . LEU B 1 271 ? -53.106 -14.308 45.965 1.00 51.93 250 LEU B O 1
ATOM 4942 N N . LYS B 1 272 ? -52.351 -14.882 43.927 1.00 54.30 251 LYS B N 1
ATOM 4943 C CA . LYS B 1 272 ? -53.421 -14.157 43.250 1.00 59.24 251 LYS B CA 1
ATOM 4944 C C . LYS B 1 272 ? -54.781 -14.496 43.828 1.00 59.20 251 LYS B C 1
ATOM 4945 O O . LYS B 1 272 ? -55.681 -13.663 43.841 1.00 60.34 251 LYS B O 1
ATOM 4951 N N . GLU B 1 273 ? -54.905 -15.708 44.358 1.00 66.90 252 GLU B N 1
ATOM 4952 C CA . GLU B 1 273 ? -56.165 -16.211 44.898 1.00 69.46 252 GLU B CA 1
ATOM 4953 C C . GLU B 1 273 ? -56.488 -15.697 46.311 1.00 71.31 252 GLU B C 1
ATOM 4954 O O . GLU B 1 273 ? -57.655 -15.683 46.718 1.00 66.98 252 GLU B O 1
ATOM 4960 N N . LEU B 1 274 ? -55.462 -15.274 47.051 1.00 65.57 253 LEU B N 1
ATOM 4961 C CA . LEU B 1 274 ? -55.641 -14.811 48.433 1.00 63.87 253 LEU B CA 1
ATOM 4962 C C . LEU B 1 274 ? -56.188 -13.390 48.545 1.00 57.73 253 LEU B C 1
ATOM 4963 O O . LEU B 1 274 ? -56.893 -13.063 49.490 1.00 63.87 253 LEU B O 1
ATOM 4968 N N . TYR B 1 275 ? -55.858 -12.545 47.576 1.00 57.08 254 TYR B N 1
ATOM 4969 C CA . TYR B 1 275 ? -56.146 -11.116 47.673 1.00 52.70 254 TYR B CA 1
ATOM 4970 C C . TYR B 1 275 ? -57.573 -10.747 48.088 1.00 56.08 254 TYR B C 1
ATOM 4971 O O . TYR B 1 275 ? -57.754 -9.957 49.022 1.00 55.66 254 TYR B O 1
ATOM 4980 N N . PRO B 1 276 ? -58.594 -11.302 47.395 1.00 56.01 255 PRO B N 1
ATOM 4981 C CA . PRO B 1 276 ? -60.000 -10.992 47.696 1.00 59.27 255 PRO B CA 1
ATOM 4982 C C . PRO B 1 276 ? -60.336 -11.198 49.167 1.00 62.73 255 PRO B C 1
ATOM 4983 O O . PRO B 1 276 ? -61.338 -10.670 49.669 1.00 59.34 255 PRO B O 1
ATOM 4987 N N . VAL B 1 277 ? -59.513 -11.986 49.849 1.00 63.00 256 VAL B N 1
ATOM 4988 C CA . VAL B 1 277 ? -59.757 -12.290 51.253 1.00 66.23 256 VAL B CA 1
ATOM 4989 C C . VAL B 1 277 ? -59.437 -11.078 52.126 1.00 68.29 256 VAL B C 1
ATOM 4990 O O . VAL B 1 277 ? -60.075 -10.851 53.147 1.00 72.56 256 VAL B O 1
ATOM 4994 N N . GLY B 1 278 ? -58.447 -10.292 51.713 1.00 71.35 257 GLY B N 1
ATOM 4995 C CA . GLY B 1 278 ? -58.023 -9.132 52.481 1.00 72.26 257 GLY B CA 1
ATOM 4996 C C . GLY B 1 278 ? -58.827 -7.887 52.155 1.00 68.84 257 GLY B C 1
ATOM 4997 O O . GLY B 1 278 ? -59.520 -7.845 51.143 1.00 59.42 257 GLY B O 1
ATOM 4998 N N . LYS B 1 279 ? -58.740 -6.870 53.010 1.00 64.32 258 LYS B N 1
ATOM 4999 C CA . LYS B 1 279 ? -59.401 -5.596 52.734 1.00 60.88 258 LYS B CA 1
ATOM 5000 C C . LYS B 1 279 ? -58.437 -4.564 52.168 1.00 56.60 258 LYS B C 1
ATOM 5001 O O . LYS B 1 279 ? -58.850 -3.572 51.585 1.00 52.51 258 LYS B O 1
ATOM 5007 N N . ILE B 1 280 ? -57.143 -4.804 52.352 1.00 55.83 259 ILE B N 1
ATOM 5008 C CA . ILE B 1 280 ? -56.099 -3.990 51.735 1.00 52.25 259 ILE B CA 1
ATOM 5009 C C . ILE B 1 280 ? -54.991 -4.944 51.323 1.00 47.65 259 ILE B C 1
ATOM 5010 O O . ILE B 1 280 ? -54.768 -5.953 51.994 1.00 55.13 259 ILE B O 1
ATOM 5015 N N . ALA B 1 281 ? -54.307 -4.639 50.229 1.00 49.77 260 ALA B N 1
ATOM 5016 C CA . ALA B 1 281 ? -53.151 -5.421 49.813 1.00 49.50 260 ALA B CA 1
ATOM 5017 C C . ALA B 1 281 ? -51.900 -4.561 49.863 1.00 49.83 260 ALA B C 1
ATOM 5018 O O . ALA B 1 281 ? -51.966 -3.336 49.767 1.00 49.69 260 ALA B O 1
ATOM 5020 N N . ILE B 1 282 ? -50.759 -5.216 50.028 1.00 46.94 261 ILE B N 1
ATOM 5021 C CA . ILE B 1 282 ? -49.477 -4.558 49.892 1.00 41.94 261 ILE B CA 1
ATOM 5022 C C . ILE B 1 282 ? -48.681 -5.409 48.924 1.00 42.93 261 ILE B C 1
ATOM 5023 O O . ILE B 1 282 ? -48.596 -6.633 49.081 1.00 42.82 261 ILE B O 1
ATOM 5028 N N . VAL B 1 283 ? -48.111 -4.782 47.902 1.00 48.20 262 VAL B N 1
ATOM 5029 C CA . VAL B 1 283 ? -47.328 -5.543 46.939 1.00 41.90 262 VAL B CA 1
ATOM 5030 C C . VAL B 1 283 ? -45.857 -5.121 46.966 1.00 47.90 262 VAL B C 1
ATOM 5031 O O . VAL B 1 283 ? -45.537 -3.934 46.911 1.00 51.67 262 VAL B O 1
ATOM 5035 N N . GLY B 1 284 ? -44.980 -6.116 47.065 1.00 45.51 263 GLY B N 1
ATOM 5036 C CA . GLY B 1 284 ? -43.562 -5.897 47.288 1.00 46.03 263 GLY B CA 1
ATOM 5037 C C . GLY B 1 284 ? -42.743 -5.731 46.019 1.00 45.45 263 GLY B C 1
ATOM 5038 O O . GLY B 1 284 ? -43.276 -5.467 44.945 1.00 40.30 263 GLY B O 1
ATOM 5039 N N . GLY B 1 285 ? -41.432 -5.886 46.161 1.00 51.07 264 GLY B N 1
ATOM 5040 C CA . GLY B 1 285 ? -40.514 -5.522 45.114 1.00 50.61 264 GLY B CA 1
ATOM 5041 C C . GLY B 1 285 ? -40.523 -4.018 44.964 1.00 52.73 264 GLY B C 1
ATOM 5042 O O . GLY B 1 285 ? -40.056 -3.488 43.955 1.00 52.03 264 GLY B O 1
ATOM 5043 N N . THR B 1 286 ? -41.046 -3.325 45.972 1.00 52.11 265 THR B N 1
ATOM 5044 C CA . THR B 1 286 ? -41.289 -1.896 45.836 1.00 50.16 265 THR B CA 1
ATOM 5045 C C . THR B 1 286 ? -40.723 -1.056 46.950 1.00 48.27 265 THR B C 1
ATOM 5046 O O . THR B 1 286 ? -40.516 0.143 46.762 1.00 49.36 265 THR B O 1
ATOM 5050 N N . PHE B 1 287 ? -40.528 -1.665 48.124 1.00 53.51 266 PHE B N 1
ATOM 5051 C CA . PHE B 1 287 ? -39.872 -0.998 49.239 1.00 51.67 266 PHE B CA 1
ATOM 5052 C C . PHE B 1 287 ? -38.354 -1.200 49.181 1.00 56.67 266 PHE B C 1
ATOM 5053 O O . PHE B 1 287 ? -37.611 -0.482 49.838 1.00 58.62 266 PHE B O 1
ATOM 5061 N N . VAL B 1 288 ? -37.907 -2.195 48.418 1.00 56.65 267 VAL B N 1
ATOM 5062 C CA . VAL B 1 288 ? -36.490 -2.322 48.095 1.00 56.34 267 VAL B CA 1
ATOM 5063 C C . VAL B 1 288 ? -36.373 -1.995 46.618 1.00 58.32 267 VAL B C 1
ATOM 5064 O O . VAL B 1 288 ? -37.356 -2.116 45.875 1.00 51.37 267 VAL B O 1
ATOM 5068 N N . ASN B 1 289 ? -35.198 -1.555 46.190 1.00 54.99 268 ASN B N 1
ATOM 5069 C CA . ASN B 1 289 ? -35.008 -1.147 44.794 1.00 59.70 268 ASN B CA 1
ATOM 5070 C C . ASN B 1 289 ? -35.086 -2.323 43.817 1.00 65.73 268 ASN B C 1
ATOM 5071 O O . ASN B 1 289 ? -34.081 -2.715 43.221 1.00 72.75 268 ASN B O 1
ATOM 5076 N N . ILE B 1 290 ? -36.287 -2.870 43.643 1.00 60.79 269 ILE B N 1
ATOM 5077 C CA . ILE B 1 290 ? -36.496 -4.033 42.783 1.00 55.83 269 ILE B CA 1
ATOM 5078 C C . ILE B 1 290 ? -37.356 -3.683 41.570 1.00 58.16 269 ILE B C 1
ATOM 5079 O O . ILE B 1 290 ? -37.343 -4.383 40.562 1.00 57.51 269 ILE B O 1
ATOM 5084 N N . GLY B 1 291 ? -38.116 -2.602 41.676 1.00 51.91 270 GLY B N 1
ATOM 5085 C CA . GLY B 1 291 ? -38.846 -2.095 40.544 1.00 51.01 270 GLY B CA 1
ATOM 5086 C C . GLY B 1 291 ? -40.330 -2.411 40.530 1.00 51.71 270 GLY B C 1
ATOM 5087 O O . GLY B 1 291 ? -41.039 -1.930 39.644 1.00 51.91 270 GLY B O 1
ATOM 5088 N N . GLY B 1 292 ? -40.787 -3.236 41.471 1.00 47.20 271 GLY B N 1
ATOM 5089 C CA . GLY B 1 292 ? -42.212 -3.493 41.652 1.00 47.41 271 GLY B CA 1
ATOM 5090 C C . GLY B 1 292 ? -42.710 -4.801 41.064 1.00 47.56 271 GLY B C 1
ATOM 5091 O O . GLY B 1 292 ? -42.391 -5.136 39.926 1.00 49.34 271 GLY B O 1
ATOM 5092 N N . HIS B 1 293 ? -43.506 -5.551 41.819 1.00 45.27 272 HIS B N 1
ATOM 5093 C CA . HIS B 1 293 ? -44.143 -6.734 41.236 1.00 46.80 272 HIS B CA 1
ATOM 5094 C C . HIS B 1 293 ? -45.564 -6.389 40.719 1.00 46.61 272 HIS B C 1
ATOM 5095 O O . HIS B 1 293 ? -45.822 -5.236 40.379 1.00 48.81 272 HIS B O 1
ATOM 5102 N N . ASN B 1 294 ? -46.468 -7.363 40.632 1.00 45.02 273 ASN B N 1
ATOM 5103 C CA . ASN B 1 294 ? -47.767 -7.126 39.995 1.00 43.15 273 ASN B CA 1
ATOM 5104 C C . ASN B 1 294 ? -48.773 -6.376 40.867 1.00 41.51 273 ASN B C 1
ATOM 5105 O O . ASN B 1 294 ? -49.569 -6.989 41.584 1.00 43.82 273 ASN B O 1
ATOM 5110 N N . LEU B 1 295 ? -48.750 -5.047 40.797 1.00 41.41 274 LEU B N 1
ATOM 5111 C CA . LEU B 1 295 ? -49.656 -4.227 41.601 1.00 44.14 274 LEU B CA 1
ATOM 5112 C C . LEU B 1 295 ? -51.120 -4.418 41.195 1.00 46.41 274 LEU B C 1
ATOM 5113 O O . LEU B 1 295 ? -52.031 -4.150 41.979 1.00 40.10 274 LEU B O 1
ATOM 5118 N N . LEU B 1 296 ? -51.336 -4.880 39.967 1.00 43.15 275 LEU B N 1
ATOM 5119 C CA . LEU B 1 296 ? -52.674 -4.952 39.379 1.00 44.36 275 LEU B CA 1
ATOM 5120 C C . LEU B 1 296 ? -53.572 -5.962 40.087 1.00 47.91 275 LEU B C 1
ATOM 5121 O O . LEU B 1 296 ? -54.724 -5.662 40.403 1.00 47.87 275 LEU B O 1
ATOM 5126 N N . GLU B 1 297 ? -53.030 -7.150 40.338 1.00 44.32 276 GLU B N 1
ATOM 5127 C CA . GLU B 1 297 ? -53.819 -8.282 40.813 1.00 45.22 276 GLU B CA 1
ATOM 5128 C C . GLU B 1 297 ? -54.872 -7.967 41.900 1.00 42.71 276 GLU B C 1
ATOM 5129 O O . GLU B 1 297 ? -56.045 -8.275 41.708 1.00 48.14 276 GLU B O 1
ATOM 5135 N N . PRO B 1 298 ? -54.464 -7.339 43.028 1.00 42.47 277 PRO B N 1
ATOM 5136 C CA . PRO B 1 298 ? -55.436 -7.102 44.101 1.00 45.81 277 PRO B CA 1
ATOM 5137 C C . PRO B 1 298 ? -56.537 -6.142 43.690 1.00 48.15 277 PRO B C 1
ATOM 5138 O O . PRO B 1 298 ? -57.676 -6.294 44.136 1.00 49.98 277 PRO B O 1
ATOM 5142 N N . THR B 1 299 ? -56.198 -5.144 42.882 1.00 45.40 278 THR B N 1
ATOM 5143 C CA . THR B 1 299 ? -57.183 -4.139 42.492 1.00 44.79 278 THR B CA 1
ATOM 5144 C C . THR B 1 299 ? -58.274 -4.731 41.600 1.00 49.17 278 THR B C 1
ATOM 5145 O O . THR B 1 299 ? -59.384 -4.224 41.577 1.00 50.06 278 THR B O 1
ATOM 5149 N N . CYS B 1 300 ? -57.960 -5.802 40.874 1.00 49.83 279 CYS B N 1
ATOM 5150 C CA . CYS B 1 300 ? -58.980 -6.480 40.061 1.00 52.57 279 CYS B CA 1
ATOM 5151 C C . CYS B 1 300 ? -60.153 -6.948 40.909 1.00 49.31 279 CYS B C 1
ATOM 5152 O O . CYS B 1 300 ? -61.282 -7.121 40.417 1.00 48.16 279 CYS B O 1
ATOM 5155 N N . TRP B 1 301 ? -59.875 -7.136 42.190 1.00 47.34 280 TRP B N 1
ATOM 5156 C CA . TRP B 1 301 ? -60.887 -7.570 43.153 1.00 51.86 280 TRP B CA 1
ATOM 5157 C C . TRP B 1 301 ? -61.550 -6.381 43.851 1.00 52.90 280 TRP B C 1
ATOM 5158 O O . TRP B 1 301 ? -62.394 -6.556 44.735 1.00 56.14 280 TRP B O 1
ATOM 5169 N N . GLY B 1 302 ? -61.172 -5.171 43.448 1.00 50.31 281 GLY B N 1
ATOM 5170 C CA . GLY B 1 302 ? -61.702 -3.954 44.045 1.00 49.91 281 GLY B CA 1
ATOM 5171 C C . GLY B 1 302 ? -60.993 -3.590 45.340 1.00 50.75 281 GLY B C 1
ATOM 5172 O O . GLY B 1 302 ? -61.481 -2.781 46.122 1.00 53.48 281 GLY B O 1
ATOM 5173 N N . ILE B 1 303 ? -59.835 -4.192 45.558 1.00 48.96 282 ILE B N 1
ATOM 5174 C CA . ILE B 1 303 ? -59.064 -3.989 46.791 1.00 55.14 282 ILE B CA 1
ATOM 5175 C C . ILE B 1 303 ? -57.932 -2.994 46.542 1.00 47.75 282 ILE B C 1
ATOM 5176 O O . ILE B 1 303 ? -57.232 -3.111 45.556 1.00 49.22 282 ILE B O 1
ATOM 5181 N N . PRO B 1 304 ? -57.797 -1.979 47.411 1.00 49.27 283 PRO B N 1
ATOM 5182 C CA . PRO B 1 304 ? -56.763 -0.961 47.195 1.00 46.31 283 PRO B CA 1
ATOM 5183 C C . PRO B 1 304 ? -55.390 -1.584 47.480 1.00 47.19 283 PRO B C 1
ATOM 5184 O O . PRO B 1 304 ? -55.317 -2.510 48.288 1.00 47.23 283 PRO B O 1
ATOM 5188 N N . VAL B 1 305 ? -54.342 -1.105 46.817 1.00 46.40 284 VAL B N 1
ATOM 5189 C CA . VAL B 1 305 ? -53.000 -1.630 47.023 1.00 48.52 284 VAL B CA 1
ATOM 5190 C C . VAL B 1 305 ? -52.043 -0.516 47.417 1.00 50.38 284 VAL B C 1
ATOM 5191 O O . VAL B 1 305 ? -52.145 0.606 46.918 1.00 45.91 284 VAL B O 1
ATOM 5195 N N . ILE B 1 306 ? -51.133 -0.831 48.339 1.00 45.91 285 ILE B N 1
ATOM 5196 C CA . ILE B 1 306 ? -50.079 0.090 48.755 1.00 44.98 285 ILE B CA 1
ATOM 5197 C C . ILE B 1 306 ? -48.748 -0.483 48.305 1.00 46.32 285 ILE B C 1
ATOM 5198 O O . ILE B 1 306 ? -48.564 -1.700 48.293 1.00 49.77 285 ILE B O 1
ATOM 5203 N N . TYR B 1 307 ? -47.822 0.389 47.923 1.00 47.28 286 TYR B N 1
ATOM 5204 C CA . TYR B 1 307 ? -46.492 -0.052 47.520 1.00 50.30 286 TYR B CA 1
ATOM 5205 C C . TYR B 1 307 ? -45.485 1.031 47.901 1.00 51.39 286 TYR B C 1
ATOM 5206 O O . TYR B 1 307 ? -45.870 2.174 48.150 1.00 50.27 286 TYR B O 1
ATOM 5215 N N . GLY B 1 308 ? -44.203 0.675 47.966 1.00 52.45 287 GLY B N 1
ATOM 5216 C CA . GLY B 1 308 ? -43.162 1.654 48.220 1.00 51.73 287 GLY B CA 1
ATOM 5217 C C . GLY B 1 308 ? -42.763 2.377 46.945 1.00 57.90 287 GLY B C 1
ATOM 5218 O O . GLY B 1 308 ? -43.400 2.205 45.917 1.00 57.61 287 GLY B O 1
ATOM 5219 N N . PRO B 1 309 ? -41.670 3.152 46.990 1.00 64.74 288 PRO B N 1
ATOM 5220 C CA . PRO B 1 309 ? -41.377 4.107 45.922 1.00 68.62 288 PRO B CA 1
ATOM 5221 C C . PRO B 1 309 ? -40.701 3.473 44.705 1.00 64.27 288 PRO B C 1
ATOM 5222 O O . PRO B 1 309 ? -40.658 4.118 43.655 1.00 72.20 288 PRO B O 1
ATOM 5226 N N . TYR B 1 310 ? -40.196 2.245 44.826 1.00 60.14 289 TYR B N 1
ATOM 5227 C CA . TYR B 1 310 ? -39.450 1.619 43.719 1.00 64.54 289 TYR B CA 1
ATOM 5228 C C . TYR B 1 310 ? -40.346 0.863 42.742 1.00 55.95 289 TYR B C 1
ATOM 5229 O O . TYR B 1 310 ? -40.395 -0.369 42.718 1.00 51.95 289 TYR B O 1
ATOM 5238 N N . THR B 1 311 ? -41.032 1.629 41.907 1.00 56.05 290 THR B N 1
ATOM 5239 C CA . THR B 1 311 ? -42.011 1.081 40.992 1.00 53.65 290 THR B CA 1
ATOM 5240 C C . THR B 1 311 ? -41.589 1.353 39.549 1.00 57.56 290 THR B C 1
ATOM 5241 O O . THR B 1 311 ? -42.428 1.428 38.641 1.00 55.93 290 THR B O 1
ATOM 5245 N N . HIS B 1 312 ? -40.280 1.476 39.342 1.00 53.44 291 HIS B N 1
ATOM 5246 C CA . HIS B 1 312 ? -39.735 1.893 38.043 1.00 57.41 291 HIS B CA 1
ATOM 5247 C C . HIS B 1 312 ? -39.907 0.880 36.910 1.00 55.40 291 HIS B C 1
ATOM 5248 O O . HIS B 1 312 ? -39.958 1.259 35.738 1.00 63.51 291 HIS B O 1
ATOM 5255 N N . LYS B 1 313 ? -39.987 -0.404 37.245 1.00 48.65 292 LYS B N 1
ATOM 5256 C CA . LYS B 1 313 ? -40.242 -1.423 36.231 1.00 48.61 292 LYS B CA 1
ATOM 5257 C C . LYS B 1 313 ? -41.733 -1.525 35.932 1.00 50.70 292 LYS B C 1
ATOM 5258 O O . LYS B 1 313 ? -42.148 -2.139 34.952 1.00 53.51 292 LYS B O 1
ATOM 5264 N N . VAL B 1 314 ? -42.552 -0.919 36.774 1.00 51.58 293 VAL B N 1
ATOM 5265 C CA . VAL B 1 314 ? -43.977 -1.126 36.615 1.00 55.23 293 VAL B CA 1
ATOM 5266 C C . VAL B 1 314 ? -44.712 0.208 36.504 1.00 50.34 293 VAL B C 1
ATOM 5267 O O . VAL B 1 314 ? -45.874 0.322 36.868 1.00 46.35 293 VAL B O 1
ATOM 5271 N N . ASN B 1 315 ? -44.028 1.206 35.953 1.00 49.16 294 ASN B N 1
ATOM 5272 C CA . ASN B 1 315 ? -44.502 2.592 35.992 1.00 54.34 294 ASN B CA 1
ATOM 5273 C C . ASN B 1 315 ? -45.847 2.898 35.297 1.00 53.80 294 ASN B C 1
ATOM 5274 O O . ASN B 1 315 ? -46.661 3.629 35.857 1.00 56.32 294 ASN B O 1
ATOM 5279 N N . ASP B 1 316 ? -46.072 2.375 34.088 1.00 53.36 295 ASP B N 1
ATOM 5280 C CA . ASP B 1 316 ? -47.358 2.587 33.405 1.00 55.58 295 ASP B CA 1
ATOM 5281 C C . ASP B 1 316 ? -48.503 2.096 34.301 1.00 54.30 295 ASP B C 1
ATOM 5282 O O . ASP B 1 316 ? -49.522 2.769 34.468 1.00 54.12 295 ASP B O 1
ATOM 5287 N N . LEU B 1 317 ? -48.319 0.903 34.860 1.00 51.13 296 LEU B N 1
ATOM 5288 C CA . LEU B 1 317 ? -49.292 0.292 35.754 1.00 51.25 296 LEU B CA 1
ATOM 5289 C C . LEU B 1 317 ? -49.575 1.197 36.947 1.00 48.48 296 LEU B C 1
ATOM 5290 O O . LEU B 1 317 ? -50.728 1.442 37.297 1.00 49.45 296 LEU B O 1
ATOM 5295 N N . LYS B 1 318 ? -48.509 1.699 37.553 1.00 48.42 297 LYS B N 1
ATOM 5296 C CA . LYS B 1 318 ? -48.602 2.572 38.711 1.00 56.53 297 LYS B CA 1
ATOM 5297 C C . LYS B 1 318 ? -49.400 3.829 38.399 1.00 58.71 297 LYS B C 1
ATOM 5298 O O . LYS B 1 318 ? -50.245 4.246 39.191 1.00 55.60 297 LYS B O 1
ATOM 5304 N N . GLU B 1 319 ? -49.132 4.435 37.245 1.00 55.90 298 GLU B N 1
ATOM 5305 C CA . GLU B 1 319 ? -49.811 5.674 36.867 1.00 60.77 298 GLU B CA 1
ATOM 5306 C C . GLU B 1 319 ? -51.300 5.421 36.626 1.00 61.17 298 GLU B C 1
ATOM 5307 O O . GLU B 1 319 ? -52.154 6.217 37.024 1.00 63.51 298 GLU B O 1
ATOM 5313 N N . PHE B 1 320 ? -51.594 4.293 35.988 1.00 54.03 299 PHE B N 1
ATOM 5314 C CA . PHE B 1 320 ? -52.964 3.841 35.792 1.00 52.15 299 PHE B CA 1
ATOM 5315 C C . PHE B 1 320 ? -53.697 3.729 37.133 1.00 47.75 299 PHE B C 1
ATOM 5316 O O . PHE B 1 320 ? -54.797 4.268 37.292 1.00 44.13 299 PHE B O 1
ATOM 5324 N N . LEU B 1 321 ? -53.081 3.036 38.091 1.00 44.79 300 LEU B N 1
ATOM 5325 C CA . LEU B 1 321 ? -53.740 2.745 39.362 1.00 48.33 300 LEU B CA 1
ATOM 5326 C C . LEU B 1 321 ? -54.006 4.008 40.168 1.00 51.56 300 LEU B C 1
ATOM 5327 O O . LEU B 1 321 ? -55.076 4.159 40.754 1.00 56.20 300 LEU B O 1
ATOM 5332 N N . GLU B 1 322 ? -53.043 4.920 40.193 1.00 54.53 301 GLU B N 1
ATOM 5333 C CA . GLU B 1 322 ? -53.229 6.153 40.944 1.00 62.28 301 GLU B CA 1
ATOM 5334 C C . GLU B 1 322 ? -54.322 6.985 40.301 1.00 63.00 301 GLU B C 1
ATOM 5335 O O . GLU B 1 322 ? -55.155 7.570 40.989 1.00 65.37 301 GLU B O 1
ATOM 5341 N N . LYS B 1 323 ? -54.325 7.027 38.976 1.00 62.98 302 LYS B N 1
ATOM 5342 C CA . LYS B 1 323 ? -55.405 7.677 38.255 1.00 65.89 302 LYS B CA 1
ATOM 5343 C C . LYS B 1 323 ? -56.753 7.101 38.696 1.00 60.50 302 LYS B C 1
ATOM 5344 O O . LYS B 1 323 ? -57.735 7.826 38.835 1.00 61.73 302 LYS B O 1
ATOM 5350 N N . GLU B 1 324 ? -56.791 5.793 38.920 1.00 51.32 303 GLU B N 1
ATOM 5351 C CA . GLU B 1 324 ? -58.026 5.108 39.268 1.00 50.86 303 GLU B CA 1
ATOM 5352 C C . GLU B 1 324 ? -58.311 5.133 40.773 1.00 55.62 303 GLU B C 1
ATOM 5353 O O . GLU B 1 324 ? -59.278 4.535 41.225 1.00 56.06 303 GLU B O 1
ATOM 5359 N N . GLY B 1 325 ? -57.461 5.810 41.542 1.00 58.69 304 GLY B N 1
ATOM 5360 C CA . GLY B 1 325 ? -57.634 5.874 42.987 1.00 62.23 304 GLY B CA 1
ATOM 5361 C C . GLY B 1 325 ? -57.537 4.519 43.674 1.00 59.22 304 GLY B C 1
ATOM 5362 O O . GLY B 1 325 ? -58.143 4.298 44.732 1.00 55.40 304 GLY B O 1
ATOM 5363 N N . ALA B 1 326 ? -56.763 3.616 43.072 1.00 53.50 305 ALA B N 1
ATOM 5364 C CA . ALA B 1 326 ? -56.677 2.237 43.541 1.00 50.26 305 ALA B CA 1
ATOM 5365 C C . ALA B 1 326 ? -55.299 1.917 44.124 1.00 50.44 305 ALA B C 1
ATOM 5366 O O . ALA B 1 326 ? -55.129 0.902 44.805 1.00 49.87 305 ALA B O 1
ATOM 5368 N N . GLY B 1 327 ? -54.326 2.781 43.834 1.00 49.85 306 GLY B N 1
ATOM 5369 C CA . GLY B 1 327 ? -52.935 2.550 44.208 1.00 50.75 306 GLY B CA 1
ATOM 5370 C C . GLY B 1 327 ? -52.312 3.703 44.979 1.00 56.10 306 GLY B C 1
ATOM 5371 O O . GLY B 1 327 ? -52.464 4.878 44.622 1.00 52.41 306 GLY B O 1
ATOM 5372 N N . PHE B 1 328 ? -51.591 3.367 46.044 1.00 52.46 307 PHE B N 1
ATOM 5373 C CA . PHE B 1 328 ? -51.043 4.384 46.918 1.00 49.63 307 PHE B CA 1
ATOM 5374 C C . PHE B 1 328 ? -49.573 4.129 47.269 1.00 55.41 307 PHE B C 1
ATOM 5375 O O . PHE B 1 328 ? -49.225 3.104 47.863 1.00 52.47 307 PHE B O 1
ATOM 5383 N N . GLU B 1 329 ? -48.729 5.072 46.859 1.00 52.46 308 GLU B N 1
ATOM 5384 C CA . GLU B 1 329 ? -47.308 5.057 47.150 1.00 57.58 308 GLU B CA 1
ATOM 5385 C C . GLU B 1 329 ? -47.025 5.530 48.583 1.00 60.31 308 GLU B C 1
ATOM 5386 O O . GLU B 1 329 ? -47.597 6.518 49.049 1.00 61.09 308 GLU B O 1
ATOM 5392 N N . VAL B 1 330 ? -46.137 4.812 49.264 1.00 58.26 309 VAL B N 1
ATOM 5393 C CA . VAL B 1 330 ? -45.705 5.163 50.609 1.00 60.20 309 VAL B CA 1
ATOM 5394 C C . VAL B 1 330 ? -44.179 5.215 50.637 1.00 69.18 309 VAL B C 1
ATOM 5395 O O . VAL B 1 330 ? -43.519 4.369 50.029 1.00 64.61 309 VAL B O 1
ATOM 5399 N N . LYS B 1 331 ? -43.624 6.209 51.334 1.00 80.54 310 LYS B N 1
ATOM 5400 C CA . LYS B 1 331 ? -42.174 6.437 51.355 1.00 86.19 310 LYS B CA 1
ATOM 5401 C C . LYS B 1 331 ? -41.462 5.771 52.529 1.00 84.34 310 LYS B C 1
ATOM 5402 O O . LYS B 1 331 ? -40.291 5.411 52.425 1.00 89.04 310 LYS B O 1
ATOM 5408 N N . ASN B 1 332 ? -42.162 5.623 53.647 1.00 79.06 311 ASN B N 1
ATOM 5409 C CA . ASN B 1 332 ? -41.558 5.079 54.858 1.00 80.13 311 ASN B CA 1
ATOM 5410 C C . ASN B 1 332 ? -42.572 4.393 55.766 1.00 75.98 311 ASN B C 1
ATOM 5411 O O . ASN B 1 332 ? -43.757 4.308 55.441 1.00 77.59 311 ASN B O 1
ATOM 5416 N N . GLU B 1 333 ? -42.093 3.916 56.909 1.00 70.11 312 GLU B N 1
ATOM 5417 C CA . GLU B 1 333 ? -42.914 3.174 57.859 1.00 71.08 312 GLU B CA 1
ATOM 5418 C C . GLU B 1 333 ? -44.116 3.952 58.409 1.00 75.27 312 GLU B C 1
ATOM 5419 O O . GLU B 1 333 ? -45.184 3.376 58.641 1.00 77.59 312 GLU B O 1
ATOM 5425 N N . THR B 1 334 ? -43.948 5.249 58.635 1.00 77.52 313 THR B N 1
ATOM 5426 C CA . THR B 1 334 ? -45.040 6.047 59.185 1.00 80.33 313 THR B CA 1
ATOM 5427 C C . THR B 1 334 ? -46.073 6.418 58.118 1.00 74.76 313 THR B C 1
ATOM 5428 O O . THR B 1 334 ? -47.272 6.476 58.397 1.00 72.68 313 THR B O 1
ATOM 5432 N N . GLU B 1 335 ? -45.610 6.666 56.897 1.00 73.20 314 GLU B N 1
ATOM 5433 C CA . GLU B 1 335 ? -46.535 6.894 55.791 1.00 71.39 314 GLU B CA 1
ATOM 5434 C C . GLU B 1 335 ? -47.348 5.634 55.563 1.00 68.11 314 GLU B C 1
ATOM 5435 O O . GLU B 1 335 ? -48.550 5.700 55.299 1.00 70.20 314 GLU B O 1
ATOM 5441 N N . LEU B 1 336 ? -46.685 4.486 55.683 1.00 68.50 315 LEU B N 1
ATOM 5442 C CA . LEU B 1 336 ? -47.366 3.201 55.598 1.00 66.08 315 LEU B CA 1
ATOM 5443 C C . LEU B 1 336 ? -48.471 3.081 56.650 1.00 64.09 315 LEU B C 1
ATOM 5444 O O . LEU B 1 336 ? -49.603 2.719 56.334 1.00 59.40 315 LEU B O 1
ATOM 5449 N N . VAL B 1 337 ? -48.155 3.399 57.901 1.00 64.22 316 VAL B N 1
ATOM 5450 C CA . VAL B 1 337 ? -49.160 3.322 58.950 1.00 56.11 316 VAL B CA 1
ATOM 5451 C C . VAL B 1 337 ? -50.320 4.258 58.648 1.00 63.99 316 VAL B C 1
ATOM 5452 O O . VAL B 1 337 ? -51.488 3.864 58.730 1.00 63.98 316 VAL B O 1
ATOM 5456 N N . THR B 1 338 ? -49.995 5.501 58.301 1.00 69.57 317 THR B N 1
ATOM 5457 C CA . THR B 1 338 ? -51.007 6.505 57.972 1.00 72.11 317 THR B CA 1
ATOM 5458 C C . THR B 1 338 ? -51.955 5.986 56.888 1.00 69.02 317 THR B C 1
ATOM 5459 O O . THR B 1 338 ? -53.175 5.920 57.075 1.00 64.52 317 THR B O 1
ATOM 5463 N N . LYS B 1 339 ? -51.370 5.622 55.750 1.00 64.30 318 LYS B N 1
ATOM 5464 C CA . LYS B 1 339 ? -52.115 5.104 54.616 1.00 64.24 318 LYS B CA 1
ATOM 5465 C C . LYS B 1 339 ? -52.984 3.903 55.008 1.00 61.14 318 LYS B C 1
ATOM 5466 O O . LYS B 1 339 ? -54.175 3.862 54.682 1.00 59.17 318 LYS B O 1
ATOM 5472 N N . LEU B 1 340 ? -52.399 2.929 55.702 1.00 56.98 319 LEU B N 1
ATOM 5473 C CA . LEU B 1 340 ? -53.177 1.793 56.212 1.00 62.10 319 LEU B CA 1
ATOM 5474 C C . LEU B 1 340 ? -54.373 2.211 57.080 1.00 62.95 319 LEU B C 1
ATOM 5475 O O . LEU B 1 340 ? -55.467 1.638 56.985 1.00 61.53 319 LEU B O 1
ATOM 5480 N N . THR B 1 341 ? -54.172 3.198 57.942 1.00 63.96 320 THR B N 1
ATOM 5481 C CA . THR B 1 341 ? -55.255 3.606 58.826 1.00 66.98 320 THR B CA 1
ATOM 5482 C C . THR B 1 341 ? -56.341 4.330 58.032 1.00 69.89 320 THR B C 1
ATOM 5483 O O . THR B 1 341 ? -57.521 4.182 58.326 1.00 63.71 320 THR B O 1
ATOM 5487 N N . GLU B 1 342 ? -55.952 5.090 57.011 1.00 69.79 321 GLU B N 1
ATOM 5488 C CA . GLU B 1 342 ? -56.953 5.737 56.158 1.00 72.91 321 GLU B CA 1
ATOM 5489 C C . GLU B 1 342 ? -57.763 4.696 55.411 1.00 64.91 321 GLU B C 1
ATOM 5490 O O . GLU B 1 342 ? -58.991 4.762 55.375 1.00 78.00 321 GLU B O 1
ATOM 5496 N N . LEU B 1 343 ? -57.075 3.736 54.801 1.00 57.43 322 LEU B N 1
ATOM 5497 C CA . LEU B 1 343 ? -57.749 2.742 53.961 1.00 60.01 322 LEU B CA 1
ATOM 5498 C C . LEU B 1 343 ? -58.613 1.798 54.812 1.00 59.15 322 LEU B C 1
ATOM 5499 O O . LEU B 1 343 ? -59.559 1.188 54.316 1.00 57.33 322 LEU B O 1
ATOM 5504 N N . LEU B 1 344 ? -58.332 1.720 56.112 1.00 58.06 323 LEU B N 1
ATOM 5505 C CA . LEU B 1 344 ? -59.183 0.928 57.003 1.00 58.25 323 LEU B CA 1
ATOM 5506 C C . LEU B 1 344 ? -60.494 1.646 57.352 1.00 65.76 323 LEU B C 1
ATOM 5507 O O . LEU B 1 344 ? -61.475 1.015 57.759 1.00 67.78 323 LEU B O 1
ATOM 5512 N N . SER B 1 345 ? -60.510 2.966 57.191 1.00 64.68 324 SER B N 1
ATOM 5513 C CA . SER B 1 345 ? -61.671 3.759 57.583 1.00 62.54 324 SER B CA 1
ATOM 5514 C C . SER B 1 345 ? -62.511 4.147 56.370 1.00 61.20 324 SER B C 1
ATOM 5515 O O . SER B 1 345 ? -63.492 4.885 56.487 1.00 61.13 324 SER B O 1
ATOM 5518 N N . VAL B 1 346 ? -62.114 3.651 55.207 1.00 60.43 325 VAL B N 1
ATOM 5519 C CA . VAL B 1 346 ? -62.853 3.931 53.993 1.00 66.38 325 VAL B CA 1
ATOM 5520 C C . VAL B 1 346 ? -63.122 2.650 53.207 1.00 67.52 325 VAL B C 1
ATOM 5521 O O . VAL B 1 346 ? -62.395 1.659 53.327 1.00 65.31 325 VAL B O 1
ATOM 5525 N N . LYS B 1 347 ? -64.189 2.664 52.417 1.00 65.96 326 LYS B N 1
ATOM 5526 C CA . LYS B 1 347 ? -64.366 1.649 51.398 1.00 65.76 326 LYS B CA 1
ATOM 5527 C C . LYS B 1 347 ? -64.243 2.337 50.043 1.00 63.80 326 LYS B C 1
ATOM 5528 O O . LYS B 1 347 ? -65.066 3.174 49.687 1.00 56.35 326 LYS B O 1
ATOM 5534 N N . LYS B 1 348 ? -63.184 2.002 49.322 1.00 65.19 327 LYS B N 1
ATOM 5535 C CA . LYS B 1 348 ? -62.887 2.605 48.030 1.00 64.65 327 LYS B CA 1
ATOM 5536 C C . LYS B 1 348 ? -63.832 2.086 46.956 1.00 61.49 327 LYS B C 1
ATOM 5537 O O . LYS B 1 348 ? -64.381 0.988 47.067 1.00 60.19 327 LYS B O 1
ATOM 5543 N N . GLU B 1 349 ? -64.042 2.893 45.927 1.00 59.82 328 GLU B N 1
ATOM 5544 C CA . GLU B 1 349 ? -64.815 2.440 44.788 1.00 61.08 328 GLU B CA 1
ATOM 5545 C C . GLU B 1 349 ? -63.847 2.349 43.640 1.00 59.37 328 GLU B C 1
ATOM 5546 O O . GLU B 1 349 ? -63.572 3.331 42.956 1.00 64.47 328 GLU B O 1
ATOM 5552 N N . ILE B 1 350 ? -63.305 1.156 43.455 1.00 55.52 329 ILE B N 1
ATOM 5553 C CA . ILE B 1 350 ? -62.221 0.958 42.516 1.00 49.23 329 ILE B CA 1
ATOM 5554 C C . ILE B 1 350 ? -62.769 0.313 41.247 1.00 48.74 329 ILE B C 1
ATOM 5555 O O . ILE B 1 350 ? -63.445 -0.712 41.308 1.00 52.08 329 ILE B O 1
ATOM 5560 N N . LYS B 1 351 ? -62.475 0.931 40.109 1.00 48.47 330 LYS B N 1
ATOM 5561 C CA . LYS B 1 351 ? -63.146 0.591 38.850 1.00 53.08 330 LYS B CA 1
ATOM 5562 C C . LYS B 1 351 ? -62.268 -0.227 37.892 1.00 50.75 330 LYS B C 1
ATOM 5563 O O . LYS B 1 351 ? -62.566 -0.355 36.704 1.00 49.81 330 LYS B O 1
ATOM 5569 N N . VAL B 1 352 ? -61.196 -0.806 38.417 1.00 49.41 331 VAL B N 1
ATOM 5570 C CA . VAL B 1 352 ? -60.228 -1.501 37.573 1.00 43.92 331 VAL B CA 1
ATOM 5571 C C . VAL B 1 352 ? -60.796 -2.691 36.791 1.00 43.50 331 VAL B C 1
ATOM 5572 O O . VAL B 1 352 ? -60.516 -2.850 35.592 1.00 42.14 331 VAL B O 1
ATOM 5576 N N . GLU B 1 353 ? -61.591 -3.527 37.448 1.00 40.64 332 GLU B N 1
ATOM 5577 C CA . GLU B 1 353 ? -62.200 -4.669 36.764 1.00 49.77 332 GLU B CA 1
ATOM 5578 C C . GLU B 1 353 ? -63.198 -4.265 35.666 1.00 52.55 332 GLU B C 1
ATOM 5579 O O . GLU B 1 353 ? -63.316 -4.953 34.636 1.00 44.29 332 GLU B O 1
ATOM 5585 N N . GLU B 1 354 ? -63.917 -3.164 35.865 1.00 50.58 333 GLU B N 1
ATOM 5586 C CA . GLU B 1 354 ? -64.841 -2.710 34.830 1.00 54.30 333 GLU B CA 1
ATOM 5587 C C . GLU B 1 354 ? -64.044 -2.154 33.649 1.00 52.69 333 GLU B C 1
ATOM 5588 O O . GLU B 1 354 ? -64.427 -2.329 32.479 1.00 49.43 333 GLU B O 1
ATOM 5594 N N . LYS B 1 355 ? -62.943 -1.481 33.966 1.00 47.86 334 LYS B N 1
ATOM 5595 C CA . LYS B 1 355 ? -62.023 -0.957 32.969 1.00 52.02 334 LYS B CA 1
ATOM 5596 C C . LYS B 1 355 ? -61.447 -2.121 32.167 1.00 50.67 334 LYS B C 1
ATOM 5597 O O . LYS B 1 355 ? -61.354 -2.080 30.927 1.00 45.80 334 LYS B O 1
ATOM 5603 N N . SER B 1 356 ? -61.080 -3.174 32.887 1.00 48.10 335 SER B N 1
ATOM 5604 C CA . SER B 1 356 ? -60.583 -4.396 32.270 1.00 45.11 335 SER B CA 1
ATOM 5605 C C . SER B 1 356 ? -61.573 -4.935 31.232 1.00 48.80 335 SER B C 1
ATOM 5606 O O . SER B 1 356 ? -61.218 -5.164 30.077 1.00 48.61 335 SER B O 1
ATOM 5609 N N . ARG B 1 357 ? -62.819 -5.134 31.645 1.00 55.00 336 ARG B N 1
ATOM 5610 C CA . ARG B 1 357 ? -63.838 -5.644 30.735 1.00 53.72 336 ARG B CA 1
ATOM 5611 C C . ARG B 1 357 ? -64.052 -4.769 29.497 1.00 49.03 336 ARG B C 1
ATOM 5612 O O . ARG B 1 357 ? -64.335 -5.294 28.425 1.00 47.53 336 ARG B O 1
ATOM 5620 N N . GLU B 1 358 ? -63.945 -3.448 29.643 1.00 47.86 337 GLU B N 1
ATOM 5621 C CA . GLU B 1 358 ? -64.039 -2.551 28.488 1.00 50.75 337 GLU B CA 1
ATOM 5622 C C . GLU B 1 358 ? -62.868 -2.763 27.526 1.00 50.93 337 GLU B C 1
ATOM 5623 O O . GLU B 1 358 ? -63.055 -2.856 26.311 1.00 45.42 337 GLU B O 1
ATOM 5629 N N . ILE B 1 359 ? -61.657 -2.810 28.070 1.00 47.57 338 ILE B N 1
ATOM 5630 C CA . ILE B 1 359 ? -60.476 -3.023 27.236 1.00 43.65 338 ILE B CA 1
ATOM 5631 C C . ILE B 1 359 ? -60.607 -4.345 26.489 1.00 48.88 338 ILE B C 1
ATOM 5632 O O . ILE B 1 359 ? -60.521 -4.384 25.250 1.00 47.06 338 ILE B O 1
ATOM 5637 N N . LYS B 1 360 ? -60.838 -5.428 27.223 1.00 42.20 339 LYS B N 1
ATOM 5638 C CA . LYS B 1 360 ? -60.960 -6.731 26.584 1.00 40.02 339 LYS B CA 1
ATOM 5639 C C . LYS B 1 360 ? -62.085 -6.765 25.526 1.00 47.68 339 LYS B C 1
ATOM 5640 O O . LYS B 1 360 ? -61.896 -7.288 24.421 1.00 43.46 339 LYS B O 1
ATOM 5646 N N . GLY B 1 361 ? -63.233 -6.181 25.854 1.00 48.96 340 GLY B N 1
ATOM 5647 C CA . GLY B 1 361 ? -64.358 -6.130 24.937 1.00 50.64 340 GLY B CA 1
ATOM 5648 C C . GLY B 1 361 ? -64.024 -5.355 23.673 1.00 54.95 340 GLY B C 1
ATOM 5649 O O . GLY B 1 361 ? -64.390 -5.758 22.551 1.00 48.74 340 GLY B O 1
ATOM 5650 N N . CYS B 1 362 ? -63.336 -4.228 23.849 1.00 53.72 341 CYS B N 1
ATOM 5651 C CA . CYS B 1 362 ? -62.996 -3.377 22.717 1.00 55.42 341 CYS B CA 1
ATOM 5652 C C . CYS B 1 362 ? -62.098 -4.130 21.741 1.00 52.54 341 CYS B C 1
ATOM 5653 O O . CYS B 1 362 ? -62.355 -4.143 20.530 1.00 58.43 341 CYS B O 1
ATOM 5656 N N . TYR B 1 363 ? -61.054 -4.763 22.264 1.00 51.33 342 TYR B N 1
ATOM 5657 C CA . TYR B 1 363 ? -60.162 -5.560 21.429 1.00 49.31 342 TYR B CA 1
ATOM 5658 C C . TYR B 1 363 ? -60.903 -6.670 20.679 1.00 50.92 342 TYR B C 1
ATOM 5659 O O . TYR B 1 363 ? -60.784 -6.788 19.455 1.00 42.23 342 TYR B O 1
ATOM 5668 N N . LEU B 1 364 ? -61.671 -7.474 21.411 1.00 49.01 343 LEU B N 1
ATOM 5669 C CA . LEU B 1 364 ? -62.317 -8.637 20.820 1.00 50.32 343 LEU B CA 1
ATOM 5670 C C . LEU B 1 364 ? -63.319 -8.234 19.748 1.00 53.67 343 LEU B C 1
ATOM 5671 O O . LEU B 1 364 ? -63.416 -8.878 18.704 1.00 61.12 343 LEU B O 1
ATOM 5676 N N . GLU B 1 365 ? -64.052 -7.160 20.005 1.00 47.96 344 GLU B N 1
ATOM 5677 C CA . GLU B 1 365 ? -65.010 -6.652 19.037 1.00 51.65 344 GLU B CA 1
ATOM 5678 C C . GLU B 1 365 ? -64.294 -6.275 17.745 1.00 46.48 344 GLU B C 1
ATOM 5679 O O . GLU B 1 365 ? -64.711 -6.655 16.650 1.00 47.23 344 GLU B O 1
ATOM 5685 N N . LYS B 1 366 ? -63.205 -5.526 17.865 1.00 44.73 345 LYS B N 1
ATOM 5686 C CA . LYS B 1 366 ? -62.537 -5.049 16.660 1.00 54.29 345 LYS B CA 1
ATOM 5687 C C . LYS B 1 366 ? -61.885 -6.196 15.906 1.00 51.32 345 LYS B C 1
ATOM 5688 O O . LYS B 1 366 ? -62.032 -6.311 14.694 1.00 47.14 345 LYS B O 1
ATOM 5694 N N . LEU B 1 367 ? -61.174 -7.058 16.625 1.00 45.19 346 LEU B N 1
ATOM 5695 C CA . LEU B 1 367 ? -60.587 -8.218 15.976 1.00 44.72 346 LEU B CA 1
ATOM 5696 C C . LEU B 1 367 ? -61.644 -9.074 15.274 1.00 45.59 346 LEU B C 1
ATOM 5697 O O . LEU B 1 367 ? -61.454 -9.461 14.133 1.00 45.92 346 LEU B O 1
ATOM 5702 N N . ARG B 1 368 ? -62.757 -9.357 15.941 1.00 49.21 347 ARG B N 1
ATOM 5703 C CA . ARG B 1 368 ? -63.793 -10.201 15.343 1.00 50.08 347 ARG B CA 1
ATOM 5704 C C . ARG B 1 368 ? -64.377 -9.571 14.078 1.00 51.27 347 ARG B C 1
ATOM 5705 O O . ARG B 1 368 ? -64.565 -10.243 13.048 1.00 44.27 347 ARG B O 1
ATOM 5713 N N . GLU B 1 369 ? -64.664 -8.277 14.175 1.00 52.22 348 GLU B N 1
ATOM 5714 C CA . GLU B 1 369 ? -65.186 -7.527 13.055 1.00 56.58 348 GLU B CA 1
ATOM 5715 C C . GLU B 1 369 ? -64.245 -7.645 11.870 1.00 50.67 348 GLU B C 1
ATOM 5716 O O . GLU B 1 369 ? -64.668 -7.973 10.759 1.00 48.95 348 GLU B O 1
ATOM 5722 N N . PHE B 1 370 ? -62.965 -7.379 12.111 1.00 47.32 349 PHE B N 1
ATOM 5723 C CA . PHE B 1 370 ? -61.965 -7.441 11.057 1.00 42.96 349 PHE B CA 1
ATOM 5724 C C . PHE B 1 370 ? -61.828 -8.858 10.509 1.00 45.96 349 PHE B C 1
ATOM 5725 O O . PHE B 1 370 ? -61.758 -9.053 9.300 1.00 45.59 349 PHE B O 1
ATOM 5733 N N . LEU B 1 371 ? -61.820 -9.850 11.385 1.00 41.05 350 LEU B N 1
ATOM 5734 C CA . LEU B 1 371 ? -61.697 -11.236 10.930 1.00 46.54 350 LEU B CA 1
ATOM 5735 C C . LEU B 1 371 ? -62.986 -11.825 10.330 1.00 52.80 350 LEU B C 1
ATOM 5736 O O . LEU B 1 371 ? -62.958 -12.916 9.751 1.00 58.21 350 LEU B O 1
ATOM 5741 N N . ARG B 1 372 ? -64.107 -11.124 10.474 1.00 46.33 351 ARG B N 1
ATOM 5742 C CA . ARG B 1 372 ? -65.366 -11.594 9.882 1.00 57.16 351 ARG B CA 1
ATOM 5743 C C . ARG B 1 372 ? -65.195 -11.721 8.370 1.00 66.51 351 ARG B C 1
ATOM 5744 O O . ARG B 1 372 ? -65.256 -12.819 7.816 1.00 68.08 351 ARG B O 1
ATOM 5752 N N . GLY B 1 373 ? -64.973 -10.583 7.717 1.00 71.95 352 GLY B N 1
ATOM 5753 C CA . GLY B 1 373 ? -64.677 -10.552 6.298 1.00 85.32 352 GLY B CA 1
ATOM 5754 C C . GLY B 1 373 ? -63.882 -9.312 5.933 1.00 90.15 352 GLY B C 1
ATOM 5755 O O . GLY B 1 373 ? -63.840 -8.349 6.702 1.00 92.46 352 GLY B O 1
ATOM 5756 N N . HIS C 1 21 ? 23.196 24.965 27.468 1.00 85.06 0 HIS C N 1
ATOM 5757 C CA . HIS C 1 21 ? 23.999 23.994 28.210 1.00 82.51 0 HIS C CA 1
ATOM 5758 C C . HIS C 1 21 ? 25.490 24.047 27.836 1.00 71.30 0 HIS C C 1
ATOM 5759 O O . HIS C 1 21 ? 26.157 25.075 27.991 1.00 75.15 0 HIS C O 1
ATOM 5766 N N . MET C 1 22 ? 26.003 22.924 27.347 1.00 54.73 1 MET C N 1
ATOM 5767 C CA . MET C 1 22 ? 27.394 22.827 26.917 1.00 52.84 1 MET C CA 1
ATOM 5768 C C . MET C 1 22 ? 27.496 23.138 25.429 1.00 49.29 1 MET C C 1
ATOM 5769 O O . MET C 1 22 ? 26.543 22.912 24.681 1.00 49.70 1 MET C O 1
ATOM 5774 N N . GLN C 1 23 ? 28.644 23.639 24.987 1.00 45.68 2 GLN C N 1
ATOM 5775 C CA . GLN C 1 23 ? 28.810 23.934 23.563 1.00 51.33 2 GLN C CA 1
ATOM 5776 C C . GLN C 1 23 ? 29.411 22.741 22.820 1.00 43.55 2 GLN C C 1
ATOM 5777 O O . GLN C 1 23 ? 30.551 22.358 23.065 1.00 43.90 2 GLN C O 1
ATOM 5783 N N . PHE C 1 24 ? 28.630 22.137 21.935 1.00 38.61 3 PHE C N 1
ATOM 5784 C CA . PHE C 1 24 ? 29.132 21.021 21.136 1.00 44.66 3 PHE C CA 1
ATOM 5785 C C . PHE C 1 24 ? 29.901 21.479 19.894 1.00 38.01 3 PHE C C 1
ATOM 5786 O O . PHE C 1 24 ? 30.699 20.728 19.344 1.00 39.55 3 PHE C O 1
ATOM 5794 N N . GLU C 1 25 ? 29.678 22.724 19.482 1.00 34.32 4 GLU C N 1
ATOM 5795 C CA . GLU C 1 25 ? 30.395 23.307 18.340 1.00 37.84 4 GLU C CA 1
ATOM 5796 C C . GLU C 1 25 ? 30.319 22.447 17.075 1.00 37.75 4 GLU C C 1
ATOM 5797 O O . GLU C 1 25 ? 31.326 22.229 16.399 1.00 34.00 4 GLU C O 1
ATOM 5803 N N . VAL C 1 26 ? 29.129 21.954 16.759 1.00 36.40 5 VAL C N 1
ATOM 5804 C CA . VAL C 1 26 ? 29.009 21.015 15.655 1.00 39.01 5 VAL C CA 1
ATOM 5805 C C . VAL C 1 26 ? 29.298 21.705 14.321 1.00 36.26 5 VAL C C 1
ATOM 5806 O O . VAL C 1 26 ? 29.945 21.137 13.452 1.00 32.27 5 VAL C O 1
ATOM 5810 N N . LEU C 1 27 ? 28.836 22.938 14.180 1.00 36.73 6 LEU C N 1
ATOM 5811 C CA . LEU C 1 27 ? 29.044 23.673 12.945 1.00 43.39 6 LEU C CA 1
ATOM 5812 C C . LEU C 1 27 ? 30.536 23.892 12.705 1.00 39.77 6 LEU C C 1
ATOM 5813 O O . LEU C 1 27 ? 31.017 23.760 11.583 1.00 41.61 6 LEU C O 1
ATOM 5818 N N . LYS C 1 28 ? 31.261 24.219 13.771 1.00 38.25 7 LYS C N 1
ATOM 5819 C CA . LYS C 1 28 ? 32.698 24.497 13.684 1.00 34.36 7 LYS C CA 1
ATOM 5820 C C . LYS C 1 28 ? 33.473 23.271 13.267 1.00 36.61 7 LYS C C 1
ATOM 5821 O O . LYS C 1 28 ? 34.375 23.354 12.426 1.00 36.45 7 LYS C O 1
ATOM 5827 N N . ARG C 1 29 ? 33.118 22.135 13.863 1.00 27.41 8 ARG C N 1
ATOM 5828 C CA . ARG C 1 29 ? 33.701 20.851 13.506 1.00 25.37 8 ARG C CA 1
ATOM 5829 C C . ARG C 1 29 ? 33.448 20.478 12.031 1.00 31.57 8 ARG C C 1
ATOM 5830 O O . ARG C 1 29 ? 34.316 19.943 11.349 1.00 32.67 8 ARG C O 1
ATOM 5838 N N . PHE C 1 30 ? 32.227 20.704 11.578 1.00 32.79 9 PHE C N 1
ATOM 5839 C CA . PHE C 1 30 ? 31.819 20.283 10.245 1.00 30.46 9 PHE C CA 1
ATOM 5840 C C . PHE C 1 30 ? 32.430 21.201 9.203 1.00 34.88 9 PHE C C 1
ATOM 5841 O O . PHE C 1 30 ? 32.860 20.765 8.129 1.00 32.77 9 PHE C O 1
ATOM 5849 N N . PHE C 1 31 ? 32.467 22.480 9.543 1.00 37.32 10 PHE C N 1
ATOM 5850 C CA . PHE C 1 31 ? 32.928 23.517 8.647 1.00 38.22 10 PHE C CA 1
ATOM 5851 C C . PHE C 1 31 ? 33.920 24.392 9.409 1.00 35.80 10 PHE C C 1
ATOM 5852 O O . PHE C 1 31 ? 33.574 25.474 9.877 1.00 40.47 10 PHE C O 1
ATOM 5860 N N . PRO C 1 32 ? 35.163 23.920 9.541 1.00 33.35 11 PRO C N 1
ATOM 5861 C CA . PRO C 1 32 ? 36.141 24.630 10.374 1.00 38.34 11 PRO C CA 1
ATOM 5862 C C . PRO C 1 32 ? 36.188 26.125 10.077 1.00 43.48 11 PRO C C 1
ATOM 5863 O O . PRO C 1 32 ? 35.994 26.546 8.932 1.00 41.28 11 PRO C O 1
ATOM 5867 N N . LYS C 1 33 ? 36.420 26.915 11.122 1.00 36.24 12 LYS C N 1
ATOM 5868 C CA . LYS C 1 33 ? 36.346 28.370 11.020 1.00 42.90 12 LYS C CA 1
ATOM 5869 C C . LYS C 1 33 ? 37.339 28.975 10.030 1.00 47.61 12 LYS C C 1
ATOM 5870 O O . LYS C 1 33 ? 38.499 28.577 9.969 1.00 46.76 12 LYS C O 1
ATOM 5876 N N . GLU C 1 34 ? 36.885 29.980 9.295 1.00 54.97 13 GLU C N 1
ATOM 5877 C CA . GLU C 1 34 ? 37.711 30.616 8.277 1.00 63.36 13 GLU C CA 1
ATOM 5878 C C . GLU C 1 34 ? 38.939 31.247 8.913 1.00 64.08 13 GLU C C 1
ATOM 5879 O O . GLU C 1 34 ? 40.004 31.302 8.301 1.00 65.13 13 GLU C O 1
ATOM 5885 N N . SER C 1 35 ? 38.783 31.710 10.149 1.00 60.90 14 SER C N 1
ATOM 5886 C CA . SER C 1 35 ? 39.849 32.422 10.850 1.00 61.17 14 SER C CA 1
ATOM 5887 C C . SER C 1 35 ? 41.060 31.551 11.195 1.00 57.83 14 SER C C 1
ATOM 5888 O O . SER C 1 35 ? 42.079 32.060 11.660 1.00 58.32 14 SER C O 1
ATOM 5891 N N . LEU C 1 36 ? 40.952 30.244 10.984 1.00 54.65 15 LEU C N 1
ATOM 5892 C CA . LEU C 1 36 ? 42.117 29.372 11.092 1.00 54.43 15 LEU C CA 1
ATOM 5893 C C . LEU C 1 36 ? 43.221 29.851 10.148 1.00 58.31 15 LEU C C 1
ATOM 5894 O O . LEU C 1 36 ? 44.399 29.571 10.373 1.00 57.40 15 LEU C O 1
ATOM 5899 N N . LYS C 1 37 ? 42.829 30.561 9.089 1.00 60.56 16 LYS C N 1
ATOM 5900 C CA . LYS C 1 37 ? 43.785 31.130 8.138 1.00 68.41 16 LYS C CA 1
ATOM 5901 C C . LYS C 1 37 ? 44.861 31.893 8.890 1.00 74.93 16 LYS C C 1
ATOM 5902 O O . LYS C 1 37 ? 46.018 31.934 8.472 1.00 77.83 16 LYS C O 1
ATOM 5908 N N . ASN C 1 38 ? 44.463 32.498 10.005 1.00 75.28 17 ASN C N 1
ATOM 5909 C CA . ASN C 1 38 ? 45.345 33.369 10.770 1.00 76.56 17 ASN C CA 1
ATOM 5910 C C . ASN C 1 38 ? 46.370 32.609 11.611 1.00 74.43 17 ASN C C 1
ATOM 5911 O O . ASN C 1 38 ? 47.134 33.213 12.358 1.00 74.62 17 ASN C O 1
ATOM 5916 N N . CYS C 1 39 ? 46.393 31.287 11.472 1.00 73.50 18 CYS C N 1
ATOM 5917 C CA . CYS C 1 39 ? 47.282 30.439 12.266 1.00 70.35 18 CYS C CA 1
ATOM 5918 C C . CYS C 1 39 ? 48.148 29.550 11.371 1.00 66.70 18 CYS C C 1
ATOM 5919 O O . CYS C 1 39 ? 48.697 28.541 11.820 1.00 63.34 18 CYS C O 1
ATOM 5922 N N . LYS C 1 40 ? 48.262 29.923 10.101 1.00 64.11 19 LYS C N 1
ATOM 5923 C CA . LYS C 1 40 ? 48.970 29.085 9.137 1.00 64.91 19 LYS C CA 1
ATOM 5924 C C . LYS C 1 40 ? 50.409 28.817 9.568 1.00 58.51 19 LYS C C 1
ATOM 5925 O O . LYS C 1 40 ? 51.053 29.677 10.166 1.00 55.26 19 LYS C O 1
ATOM 5931 N N . GLY C 1 41 ? 50.900 27.616 9.278 1.00 51.37 20 GLY C N 1
ATOM 5932 C CA . GLY C 1 41 ? 52.268 27.259 9.606 1.00 51.09 20 GLY C CA 1
ATOM 5933 C C . GLY C 1 41 ? 52.497 26.833 11.050 1.00 54.55 20 GLY C C 1
ATOM 5934 O O . GLY C 1 41 ? 53.613 26.479 11.420 1.00 58.15 20 GLY C O 1
ATOM 5935 N N . ALA C 1 42 ? 51.454 26.863 11.870 1.00 48.87 21 ALA C N 1
ATOM 5936 C CA . ALA C 1 42 ? 51.602 26.471 13.265 1.00 51.42 21 ALA C CA 1
ATOM 5937 C C . ALA C 1 42 ? 51.866 24.979 13.424 1.00 51.05 21 ALA C C 1
ATOM 5938 O O . ALA C 1 42 ? 51.622 24.176 12.514 1.00 42.46 21 ALA C O 1
ATOM 5940 N N . LEU C 1 43 ? 52.365 24.624 14.603 1.00 50.45 22 LEU C N 1
ATOM 5941 C CA . LEU C 1 43 ? 52.393 23.241 15.044 1.00 45.73 22 LEU C CA 1
ATOM 5942 C C . LEU C 1 43 ? 51.018 22.896 15.617 1.00 43.28 22 LEU C C 1
ATOM 5943 O O . LEU C 1 43 ? 50.514 23.581 16.511 1.00 43.31 22 LEU C O 1
ATOM 5948 N N . TRP C 1 44 ? 50.427 21.826 15.099 1.00 35.86 23 TRP C N 1
ATOM 5949 C CA . TRP C 1 44 ? 49.079 21.396 15.464 1.00 36.49 23 TRP C CA 1
ATOM 5950 C C . TRP C 1 44 ? 49.196 20.317 16.534 1.00 37.26 23 TRP C C 1
ATOM 5951 O O . TRP C 1 44 ? 49.860 19.290 16.337 1.00 33.04 23 TRP C O 1
ATOM 5962 N N . VAL C 1 45 ? 48.595 20.586 17.690 1.00 38.32 24 VAL C N 1
ATOM 5963 C CA . VAL C 1 45 ? 48.638 19.663 18.807 1.00 35.46 24 VAL C CA 1
ATOM 5964 C C . VAL C 1 45 ? 47.206 19.285 19.137 1.00 35.82 24 VAL C C 1
ATOM 5965 O O . VAL C 1 45 ? 46.348 20.152 19.282 1.00 35.77 24 VAL C O 1
ATOM 5969 N N . HIS C 1 46 ? 46.937 17.987 19.207 1.00 32.57 25 HIS C N 1
ATOM 5970 C CA . HIS C 1 46 ? 45.598 17.536 19.504 1.00 33.21 25 HIS C CA 1
ATOM 5971 C C . HIS C 1 46 ? 45.522 16.805 20.831 1.00 35.73 25 HIS C C 1
ATOM 5972 O O . HIS C 1 46 ? 46.128 15.749 21.007 1.00 34.97 25 HIS C O 1
ATOM 5979 N N . THR C 1 47 ? 44.741 17.365 21.743 1.00 36.50 26 THR C N 1
ATOM 5980 C CA . THR C 1 47 ? 44.523 16.748 23.053 1.00 37.99 26 THR C CA 1
ATOM 5981 C C . THR C 1 47 ? 43.031 16.472 23.199 1.00 33.25 26 THR C C 1
ATOM 5982 O O . THR C 1 47 ? 42.243 17.401 23.320 1.00 34.54 26 THR C O 1
ATOM 5986 N N . ALA C 1 48 ? 42.645 15.197 23.159 1.00 28.53 27 ALA C N 1
ATOM 5987 C CA . ALA C 1 48 ? 41.237 14.840 23.098 1.00 33.35 27 ALA C CA 1
ATOM 5988 C C . ALA C 1 48 ? 40.432 15.533 24.194 1.00 37.03 27 ALA C C 1
ATOM 5989 O O . ALA C 1 48 ? 39.336 16.040 23.938 1.00 33.88 27 ALA C O 1
ATOM 5991 N N . SER C 1 49 ? 40.986 15.573 25.407 1.00 33.92 28 SER C N 1
ATOM 5992 C CA . SER C 1 49 ? 40.297 16.194 26.540 1.00 39.09 28 SER C CA 1
ATOM 5993 C C . SER C 1 49 ? 41.281 16.653 27.609 1.00 35.85 28 SER C C 1
ATOM 5994 O O . SER C 1 49 ? 42.484 16.644 27.404 1.00 35.27 28 SER C O 1
ATOM 5997 N N . ILE C 1 50 ? 40.749 17.070 28.748 1.00 39.94 29 ILE C N 1
ATOM 5998 C CA . ILE C 1 50 ? 41.571 17.666 29.784 1.00 41.81 29 ILE C CA 1
ATOM 5999 C C . ILE C 1 50 ? 42.747 16.766 30.198 1.00 37.80 29 ILE C C 1
ATOM 6000 O O . ILE C 1 50 ? 43.871 17.234 30.339 1.00 37.52 29 ILE C O 1
ATOM 6005 N N . GLY C 1 51 ? 42.496 15.470 30.364 1.00 39.04 30 GLY C N 1
ATOM 6006 C CA . GLY C 1 51 ? 43.553 14.552 30.760 1.00 36.85 30 GLY C CA 1
ATOM 6007 C C . GLY C 1 51 ? 44.735 14.586 29.802 1.00 38.08 30 GLY C C 1
ATOM 6008 O O . GLY C 1 51 ? 45.888 14.781 30.197 1.00 38.87 30 GLY C O 1
ATOM 6009 N N . GLU C 1 52 ? 44.445 14.405 28.516 1.00 39.23 31 GLU C N 1
ATOM 6010 C CA . GLU C 1 52 ? 45.494 14.432 27.516 1.00 34.06 31 GLU C CA 1
ATOM 6011 C C . GLU C 1 52 ? 46.250 15.748 27.558 1.00 31.71 31 GLU C C 1
ATOM 6012 O O . GLU C 1 52 ? 47.468 15.766 27.415 1.00 35.87 31 GLU C O 1
ATOM 6018 N N . PHE C 1 53 ? 45.535 16.858 27.731 1.00 35.30 32 PHE C N 1
ATOM 6019 C CA . PHE C 1 53 ? 46.220 18.148 27.742 1.00 32.97 32 PHE C CA 1
ATOM 6020 C C . PHE C 1 53 ? 47.197 18.241 28.916 1.00 38.44 32 PHE C C 1
ATOM 6021 O O . PHE C 1 53 ? 48.337 18.684 28.752 1.00 38.97 32 PHE C O 1
ATOM 6029 N N . ASN C 1 54 ? 46.737 17.845 30.103 1.00 35.65 33 ASN C N 1
ATOM 6030 C CA . ASN C 1 54 ? 47.601 17.891 31.276 1.00 39.72 33 ASN C CA 1
ATOM 6031 C C . ASN C 1 54 ? 48.815 16.984 31.112 1.00 37.48 33 ASN C C 1
ATOM 6032 O O . ASN C 1 54 ? 49.934 17.378 31.401 1.00 40.00 33 ASN C O 1
ATOM 6037 N N . THR C 1 55 ? 48.591 15.772 30.610 1.00 42.04 34 THR C N 1
ATOM 6038 C CA . THR C 1 55 ? 49.670 14.820 30.369 1.00 41.76 34 THR C CA 1
ATOM 6039 C C . THR C 1 55 ? 50.760 15.386 29.442 1.00 43.70 34 THR C C 1
ATOM 6040 O O . THR C 1 55 ? 51.965 15.191 29.667 1.00 36.71 34 THR C O 1
ATOM 6044 N N . PHE C 1 56 ? 50.337 16.100 28.405 1.00 42.16 35 PHE C N 1
ATOM 6045 C CA . PHE C 1 56 ? 51.291 16.614 27.419 1.00 40.02 35 PHE C CA 1
ATOM 6046 C C . PHE C 1 56 ? 51.868 17.979 27.798 1.00 45.34 35 PHE C C 1
ATOM 6047 O O . PHE C 1 56 ? 52.860 18.417 27.222 1.00 43.27 35 PHE C O 1
ATOM 6055 N N . LEU C 1 57 ? 51.247 18.644 28.772 1.00 40.82 36 LEU C N 1
ATOM 6056 C CA . LEU C 1 57 ? 51.573 20.037 29.063 1.00 36.59 36 LEU C CA 1
ATOM 6057 C C . LEU C 1 57 ? 53.071 20.344 29.264 1.00 46.76 36 LEU C C 1
ATOM 6058 O O . LEU C 1 57 ? 53.563 21.369 28.782 1.00 52.61 36 LEU C O 1
ATOM 6063 N N . PRO C 1 58 ? 53.805 19.468 29.973 1.00 46.50 37 PRO C N 1
ATOM 6064 C CA . PRO C 1 58 ? 55.218 19.808 30.204 1.00 49.08 37 PRO C CA 1
ATOM 6065 C C . PRO C 1 58 ? 55.981 19.866 28.887 1.00 48.47 37 PRO C C 1
ATOM 6066 O O . PRO C 1 58 ? 56.889 20.678 28.730 1.00 48.25 37 PRO C O 1
ATOM 6070 N N . ILE C 1 59 ? 55.609 19.009 27.945 1.00 50.70 38 ILE C N 1
ATOM 6071 C CA . ILE C 1 59 ? 56.219 19.042 26.622 1.00 45.91 38 ILE C CA 1
ATOM 6072 C C . ILE C 1 59 ? 55.756 20.287 25.868 1.00 46.66 38 ILE C C 1
ATOM 6073 O O . ILE C 1 59 ? 56.545 20.949 25.196 1.00 47.80 38 ILE C O 1
ATOM 6078 N N . LEU C 1 60 ? 54.469 20.603 25.995 1.00 49.78 39 LEU C N 1
ATOM 6079 C CA . LEU C 1 60 ? 53.873 21.748 25.304 1.00 44.84 39 LEU C CA 1
ATOM 6080 C C . LEU C 1 60 ? 54.541 23.059 25.719 1.00 49.61 39 LEU C C 1
ATOM 6081 O O . LEU C 1 60 ? 54.819 23.919 24.884 1.00 45.22 39 LEU C O 1
ATOM 6086 N N . LYS C 1 61 ? 54.813 23.206 27.013 1.00 51.11 40 LYS C N 1
ATOM 6087 C CA . LYS C 1 61 ? 55.483 24.400 27.506 1.00 54.70 40 LYS C CA 1
ATOM 6088 C C . LYS C 1 61 ? 56.781 24.677 26.757 1.00 55.48 40 LYS C C 1
ATOM 6089 O O . LYS C 1 61 ? 57.090 25.823 26.435 1.00 61.89 40 LYS C O 1
ATOM 6095 N N . GLU C 1 62 ? 57.557 23.634 26.498 1.00 51.40 41 GLU C N 1
ATOM 6096 C CA . GLU C 1 62 ? 58.814 23.814 25.774 1.00 53.56 41 GLU C CA 1
ATOM 6097 C C . GLU C 1 62 ? 58.589 24.065 24.266 1.00 55.05 41 GLU C C 1
ATOM 6098 O O . GLU C 1 62 ? 59.176 24.977 23.681 1.00 53.19 41 GLU C O 1
ATOM 6104 N N . LEU C 1 63 ? 57.728 23.263 23.648 1.00 50.14 42 LEU C N 1
ATOM 6105 C CA . LEU C 1 63 ? 57.468 23.407 22.222 1.00 50.54 42 LEU C CA 1
ATOM 6106 C C . LEU C 1 63 ? 56.870 24.783 21.912 1.00 52.55 42 LEU C C 1
ATOM 6107 O O . LEU C 1 63 ? 57.201 25.392 20.904 1.00 54.72 42 LEU C O 1
ATOM 6112 N N . LYS C 1 64 ? 56.019 25.281 22.805 1.00 53.67 43 LYS C N 1
ATOM 6113 C CA . LYS C 1 64 ? 55.369 26.581 22.636 1.00 56.96 43 LYS C CA 1
ATOM 6114 C C . LYS C 1 64 ? 56.390 27.699 22.499 1.00 65.87 43 LYS C C 1
ATOM 6115 O O . LYS C 1 64 ? 56.088 28.777 21.983 1.00 67.48 43 LYS C O 1
ATOM 6121 N N . ARG C 1 65 ? 57.604 27.437 22.967 1.00 72.00 44 ARG C N 1
ATOM 6122 C CA . ARG C 1 65 ? 58.674 28.419 22.886 1.00 77.69 44 ARG C CA 1
ATOM 6123 C C . ARG C 1 65 ? 59.264 28.517 21.482 1.00 78.19 44 ARG C C 1
ATOM 6124 O O . ARG C 1 65 ? 59.719 29.586 21.077 1.00 81.76 44 ARG C O 1
ATOM 6132 N N . GLU C 1 66 ? 59.241 27.416 20.732 1.00 74.47 45 GLU C N 1
ATOM 6133 C CA . GLU C 1 66 ? 59.864 27.393 19.405 1.00 72.79 45 GLU C CA 1
ATOM 6134 C C . GLU C 1 66 ? 58.868 27.308 18.245 1.00 65.26 45 GLU C C 1
ATOM 6135 O O . GLU C 1 66 ? 59.270 27.324 17.089 1.00 63.64 45 GLU C O 1
ATOM 6141 N N . HIS C 1 67 ? 57.579 27.214 18.558 1.00 55.63 46 HIS C N 1
ATOM 6142 C CA . HIS C 1 67 ? 56.534 27.106 17.538 1.00 51.91 46 HIS C CA 1
ATOM 6143 C C . HIS C 1 67 ? 55.294 27.882 17.917 1.00 53.25 46 HIS C C 1
ATOM 6144 O O . HIS C 1 67 ? 54.968 28.020 19.093 1.00 55.45 46 HIS C O 1
ATOM 6151 N N . ARG C 1 68 ? 54.589 28.384 16.918 1.00 59.36 47 ARG C N 1
ATOM 6152 C CA . ARG C 1 68 ? 53.233 28.828 17.160 1.00 59.60 47 ARG C CA 1
ATOM 6153 C C . ARG C 1 68 ? 52.400 27.568 17.314 1.00 53.02 47 ARG C C 1
ATOM 6154 O O . ARG C 1 68 ? 52.691 26.539 16.697 1.00 50.40 47 ARG C O 1
ATOM 6162 N N . ILE C 1 69 ? 51.398 27.629 18.182 1.00 49.75 48 ILE C N 1
ATOM 6163 C CA . ILE C 1 69 ? 50.637 26.436 18.517 1.00 46.78 48 ILE C CA 1
ATOM 6164 C C . ILE C 1 69 ? 49.181 26.533 18.080 1.00 43.19 48 ILE C C 1
ATOM 6165 O O . ILE C 1 69 ? 48.488 27.509 18.368 1.00 46.56 48 ILE C O 1
ATOM 6170 N N . LEU C 1 70 ? 48.730 25.510 17.370 1.00 41.75 49 LEU C N 1
ATOM 6171 C CA . LEU C 1 70 ? 47.311 25.348 17.086 1.00 37.32 49 LEU C CA 1
ATOM 6172 C C . LEU C 1 70 ? 46.817 24.165 17.893 1.00 34.94 49 LEU C C 1
ATOM 6173 O O . LEU C 1 70 ? 47.258 23.035 17.673 1.00 36.33 49 LEU C O 1
ATOM 6178 N N . LEU C 1 71 ? 45.915 24.418 18.838 1.00 39.15 50 LEU C N 1
ATOM 6179 C CA . LEU C 1 71 ? 45.471 23.375 19.758 1.00 37.13 50 LEU C CA 1
ATOM 6180 C C . LEU C 1 71 ? 44.046 22.945 19.467 1.00 34.10 50 LEU C C 1
ATOM 6181 O O . LEU C 1 71 ? 43.143 23.772 19.412 1.00 36.96 50 LEU C O 1
ATOM 6186 N N . THR C 1 72 ? 43.844 21.642 19.303 1.00 33.92 51 THR C N 1
ATOM 6187 C CA . THR C 1 72 ? 42.497 21.117 19.113 1.00 38.87 51 THR C CA 1
ATOM 6188 C C . THR C 1 72 ? 42.155 20.101 20.190 1.00 33.18 51 THR C C 1
ATOM 6189 O O . THR C 1 72 ? 43.044 19.541 20.836 1.00 31.20 51 THR C O 1
ATOM 6193 N N . TYR C 1 73 ? 40.857 19.870 20.377 1.00 33.08 52 TYR C N 1
ATOM 6194 C CA . TYR C 1 73 ? 40.372 18.933 21.385 1.00 34.55 52 TYR C CA 1
ATOM 6195 C C . TYR C 1 73 ? 39.121 18.286 20.838 1.00 37.37 52 TYR C C 1
ATOM 6196 O O . TYR C 1 73 ? 38.468 18.850 19.937 1.00 29.11 52 TYR C O 1
ATOM 6205 N N . PHE C 1 74 ? 38.771 17.113 21.365 1.00 32.66 53 PHE C N 1
ATOM 6206 C CA . PHE C 1 74 ? 37.523 16.485 20.951 1.00 33.00 53 PHE C CA 1
ATOM 6207 C C . PHE C 1 74 ? 36.354 16.708 21.920 1.00 31.26 53 PHE C C 1
ATOM 6208 O O . PHE C 1 74 ? 35.267 17.097 21.500 1.00 33.15 53 PHE C O 1
ATOM 6216 N N . SER C 1 75 ? 36.573 16.458 23.216 1.00 32.69 54 SER C N 1
ATOM 6217 C CA . SER C 1 75 ? 35.473 16.525 24.188 1.00 34.62 54 SER C CA 1
ATOM 6218 C C . SER C 1 75 ? 34.988 17.943 24.418 1.00 32.71 54 SER C C 1
ATOM 6219 O O . SER C 1 75 ? 35.779 18.832 24.720 1.00 32.29 54 SER C O 1
ATOM 6222 N N . PRO C 1 76 ? 33.672 18.158 24.269 1.00 32.04 55 PRO C N 1
ATOM 6223 C CA . PRO C 1 76 ? 33.053 19.446 24.579 1.00 38.00 55 PRO C CA 1
ATOM 6224 C C . PRO C 1 76 ? 33.320 19.828 26.046 1.00 40.36 55 PRO C C 1
ATOM 6225 O O . PRO C 1 76 ? 33.299 21.010 26.400 1.00 34.18 55 PRO C O 1
ATOM 6229 N N . ARG C 1 77 ? 33.588 18.831 26.883 1.00 39.22 56 ARG C N 1
ATOM 6230 C CA . ARG C 1 77 ? 33.903 19.098 28.286 1.00 55.48 56 ARG C CA 1
ATOM 6231 C C . ARG C 1 77 ? 35.257 19.779 28.465 1.00 52.57 56 ARG C C 1
ATOM 6232 O O . ARG C 1 77 ? 35.576 20.244 29.548 1.00 58.13 56 ARG C O 1
ATOM 6240 N N . ALA C 1 78 ? 36.056 19.842 27.405 1.00 46.88 57 ALA C N 1
ATOM 6241 C CA . ALA C 1 78 ? 37.395 20.399 27.536 1.00 44.26 57 ALA C CA 1
ATOM 6242 C C . ALA C 1 78 ? 37.460 21.878 27.150 1.00 44.81 57 ALA C C 1
ATOM 6243 O O . ALA C 1 78 ? 38.370 22.589 27.560 1.00 43.55 57 ALA C O 1
ATOM 6245 N N . ARG C 1 79 ? 36.494 22.342 26.363 1.00 42.79 58 ARG C N 1
ATOM 6246 C CA . ARG C 1 79 ? 36.514 23.728 25.894 1.00 43.72 58 ARG C CA 1
ATOM 6247 C C . ARG C 1 79 ? 36.771 24.732 27.022 1.00 44.98 58 ARG C C 1
ATOM 6248 O O . ARG C 1 79 ? 37.780 25.440 27.025 1.00 43.73 58 ARG C O 1
ATOM 6256 N N . GLU C 1 80 ? 35.850 24.801 27.979 1.00 48.15 59 GLU C N 1
ATOM 6257 C CA . GLU C 1 80 ? 35.954 25.805 29.035 1.00 54.87 59 GLU C CA 1
ATOM 6258 C C . GLU C 1 80 ? 37.287 25.742 29.779 1.00 46.88 59 GLU C C 1
ATOM 6259 O O . GLU C 1 80 ? 37.933 26.764 30.009 1.00 50.18 59 GLU C O 1
ATOM 6265 N N . TYR C 1 81 ? 37.705 24.537 30.137 1.00 38.24 60 TYR C N 1
ATOM 6266 C CA . TYR C 1 81 ? 38.994 24.362 30.786 1.00 42.91 60 TYR C CA 1
ATOM 6267 C C . TYR C 1 81 ? 40.127 24.903 29.910 1.00 46.70 60 TYR C C 1
ATOM 6268 O O . TYR C 1 81 ? 40.937 25.703 30.362 1.00 49.39 60 TYR C O 1
ATOM 6277 N N . LEU C 1 82 ? 40.164 24.484 28.645 1.00 48.30 61 LEU C N 1
ATOM 6278 C CA . LEU C 1 82 ? 41.249 24.874 27.743 1.00 44.83 61 LEU C CA 1
ATOM 6279 C C . LEU C 1 82 ? 41.301 26.380 27.506 1.00 45.93 61 LEU C C 1
ATOM 6280 O O . LEU C 1 82 ? 42.381 26.950 27.364 1.00 49.57 61 LEU C O 1
ATOM 6285 N N . LYS C 1 83 ? 40.144 27.033 27.480 1.00 45.44 62 LYS C N 1
ATOM 6286 C CA . LYS C 1 83 ? 40.125 28.488 27.350 1.00 54.56 62 LYS C CA 1
ATOM 6287 C C . LYS C 1 83 ? 40.932 29.172 28.458 1.00 58.09 62 LYS C C 1
ATOM 6288 O O . LYS C 1 83 ? 41.388 30.305 28.305 1.00 63.66 62 LYS C O 1
ATOM 6294 N N . THR C 1 84 ? 41.116 28.485 29.575 1.00 55.56 63 THR C N 1
ATOM 6295 C CA . THR C 1 84 ? 41.821 29.093 30.695 1.00 56.51 63 THR C CA 1
ATOM 6296 C C . THR C 1 84 ? 43.320 28.870 30.560 1.00 55.69 63 THR C C 1
ATOM 6297 O O . THR C 1 84 ? 44.087 29.262 31.430 1.00 52.04 63 THR C O 1
ATOM 6301 N N . LYS C 1 85 ? 43.727 28.240 29.462 1.00 51.84 64 LYS C N 1
ATOM 6302 C CA . LYS C 1 85 ? 45.123 27.884 29.255 1.00 51.45 64 LYS C CA 1
ATOM 6303 C C . LYS C 1 85 ? 45.677 28.588 28.027 1.00 57.12 64 LYS C C 1
ATOM 6304 O O . LYS C 1 85 ? 46.590 28.087 27.370 1.00 59.80 64 LYS C O 1
ATOM 6310 N N . SER C 1 86 ? 45.120 29.756 27.723 1.00 58.18 65 SER C N 1
ATOM 6311 C CA . SER C 1 86 ? 45.497 30.495 26.521 1.00 61.30 65 SER C CA 1
ATOM 6312 C C . SER C 1 86 ? 46.984 30.854 26.486 1.00 62.25 65 SER C C 1
ATOM 6313 O O . SER C 1 86 ? 47.519 31.229 25.436 1.00 60.42 65 SER C O 1
ATOM 6316 N N . ASP C 1 87 ? 47.646 30.747 27.636 1.00 61.62 66 ASP C N 1
ATOM 6317 C CA . ASP C 1 87 ? 49.077 31.002 27.709 1.00 64.53 66 ASP C CA 1
ATOM 6318 C C . ASP C 1 87 ? 49.865 29.941 26.943 1.00 62.82 66 ASP C C 1
ATOM 6319 O O . ASP C 1 87 ? 50.984 30.186 26.501 1.00 59.60 66 ASP C O 1
ATOM 6324 N N . PHE C 1 88 ? 49.275 28.765 26.768 1.00 61.02 67 PHE C N 1
ATOM 6325 C CA . PHE C 1 88 ? 50.016 27.639 26.200 1.00 58.25 67 PHE C CA 1
ATOM 6326 C C . PHE C 1 88 ? 49.718 27.342 24.721 1.00 54.43 67 PHE C C 1
ATOM 6327 O O . PHE C 1 88 ? 50.190 26.345 24.170 1.00 52.42 67 PHE C O 1
ATOM 6335 N N . TYR C 1 89 ? 48.961 28.222 24.076 1.00 53.69 68 TYR C N 1
ATOM 6336 C CA . TYR C 1 89 ? 48.641 28.053 22.657 1.00 50.81 68 TYR C CA 1
ATOM 6337 C C . TYR C 1 89 ? 48.279 29.388 22.015 1.00 55.59 68 TYR C C 1
ATOM 6338 O O . TYR C 1 89 ? 48.029 30.377 22.705 1.00 60.37 68 TYR C O 1
ATOM 6347 N N . ASP C 1 90 ? 48.256 29.413 20.689 1.00 56.53 69 ASP C N 1
ATOM 6348 C CA . ASP C 1 90 ? 47.979 30.640 19.969 1.00 57.99 69 ASP C CA 1
ATOM 6349 C C . ASP C 1 90 ? 46.555 30.601 19.435 1.00 55.58 69 ASP C C 1
ATOM 6350 O O . ASP C 1 90 ? 45.848 31.611 19.424 1.00 59.05 69 ASP C O 1
ATOM 6355 N N . CYS C 1 91 ? 46.131 29.416 19.014 1.00 47.64 70 CYS C N 1
ATOM 6356 C CA . CYS C 1 91 ? 44.783 29.230 18.503 1.00 45.22 70 CYS C CA 1
ATOM 6357 C C . CYS C 1 91 ? 44.173 27.978 19.109 1.00 44.65 70 CYS C C 1
ATOM 6358 O O . CYS C 1 91 ? 44.862 26.984 19.330 1.00 42.97 70 CYS C O 1
ATOM 6361 N N . LEU C 1 92 ? 42.866 28.024 19.333 1.00 48.13 71 LEU C N 1
ATOM 6362 C CA . LEU C 1 92 ? 42.122 26.907 19.889 1.00 43.29 71 LEU C CA 1
ATOM 6363 C C . LEU C 1 92 ? 40.903 26.624 19.003 1.00 45.14 71 LEU C C 1
ATOM 6364 O O . LEU C 1 92 ? 40.156 27.541 18.683 1.00 43.99 71 LEU C O 1
ATOM 6369 N N . HIS C 1 93 ? 40.691 25.361 18.635 1.00 37.60 72 HIS C N 1
ATOM 6370 C CA . HIS C 1 93 ? 39.586 24.983 17.762 1.00 35.58 72 HIS C CA 1
ATOM 6371 C C . HIS C 1 93 ? 39.261 23.512 18.022 1.00 33.67 72 HIS C C 1
ATOM 6372 O O . HIS C 1 93 ? 40.162 22.702 18.221 1.00 33.42 72 HIS C O 1
ATOM 6379 N N . PRO C 1 94 ? 37.968 23.149 18.018 1.00 31.11 73 PRO C N 1
ATOM 6380 C CA . PRO C 1 94 ? 37.695 21.710 18.121 1.00 25.70 73 PRO C CA 1
ATOM 6381 C C . PRO C 1 94 ? 38.196 20.919 16.911 1.00 34.79 73 PRO C C 1
ATOM 6382 O O . PRO C 1 94 ? 38.334 21.468 15.803 1.00 32.98 73 PRO C O 1
ATOM 6386 N N . LEU C 1 95 ? 38.448 19.629 17.123 1.00 30.66 74 LEU C N 1
ATOM 6387 C CA . LEU C 1 95 ? 38.884 18.752 16.051 1.00 30.19 74 LEU C CA 1
ATOM 6388 C C . LEU C 1 95 ? 37.809 18.722 14.969 1.00 31.95 74 LEU C C 1
ATOM 6389 O O . LEU C 1 95 ? 36.621 18.746 15.301 1.00 29.36 74 LEU C O 1
ATOM 6394 N N . PRO C 1 96 ? 38.209 18.657 13.673 1.00 30.17 75 PRO C N 1
ATOM 6395 C CA . PRO C 1 96 ? 37.159 18.561 12.644 1.00 24.25 75 PRO C CA 1
ATOM 6396 C C . PRO C 1 96 ? 36.426 17.230 12.737 1.00 25.79 75 PRO C C 1
ATOM 6397 O O . PRO C 1 96 ? 37.049 16.224 13.088 1.00 27.82 75 PRO C O 1
ATOM 6401 N N . LEU C 1 97 ? 35.145 17.218 12.373 1.00 26.10 76 LEU C N 1
ATOM 6402 C CA . LEU C 1 97 ? 34.394 15.974 12.226 1.00 26.08 76 LEU C CA 1
ATOM 6403 C C . LEU C 1 97 ? 35.129 15.012 11.311 1.00 33.59 76 LEU C C 1
ATOM 6404 O O . LEU C 1 97 ? 35.888 15.441 10.434 1.00 32.27 76 LEU C O 1
ATOM 6409 N N . ASP C 1 98 ? 34.917 13.712 11.490 1.00 31.82 77 ASP C N 1
ATOM 6410 C CA . ASP C 1 98 ? 35.765 12.765 10.781 1.00 32.37 77 ASP C CA 1
ATOM 6411 C C . ASP C 1 98 ? 35.276 12.393 9.370 1.00 35.19 77 ASP C C 1
ATOM 6412 O O . ASP C 1 98 ? 35.029 11.227 9.085 1.00 31.59 77 ASP C O 1
ATOM 6417 N N . ASN C 1 99 ? 35.151 13.386 8.497 1.00 37.20 78 ASN C N 1
ATOM 6418 C CA . ASN C 1 99 ? 34.908 13.109 7.086 1.00 40.23 78 ASN C CA 1
ATOM 6419 C C . ASN C 1 99 ? 35.982 13.783 6.252 1.00 39.72 78 ASN C C 1
ATOM 6420 O O . ASN C 1 99 ? 36.557 14.793 6.685 1.00 30.85 78 ASN C O 1
ATOM 6425 N N . PRO C 1 100 ? 36.254 13.233 5.049 1.00 36.50 79 PRO C N 1
ATOM 6426 C CA . PRO C 1 100 ? 37.373 13.755 4.265 1.00 30.39 79 PRO C CA 1
ATOM 6427 C C . PRO C 1 100 ? 37.281 15.255 4.083 1.00 23.62 79 PRO C C 1
ATOM 6428 O O . PRO C 1 100 ? 38.295 15.935 4.159 1.00 31.08 79 PRO C O 1
ATOM 6432 N N . PHE C 1 101 ? 36.088 15.777 3.850 1.00 24.46 80 PHE C N 1
ATOM 6433 C CA . PHE C 1 101 ? 35.982 17.201 3.542 1.00 24.07 80 PHE C CA 1
ATOM 6434 C C . PHE C 1 101 ? 36.210 18.150 4.720 1.00 33.42 80 PHE C C 1
ATOM 6435 O O . PHE C 1 101 ? 36.863 19.183 4.581 1.00 33.78 80 PHE C O 1
ATOM 6443 N N . SER C 1 102 ? 35.658 17.832 5.886 1.00 32.95 81 SER C N 1
ATOM 6444 C CA . SER C 1 102 ? 35.878 18.715 7.038 1.00 31.59 81 SER C CA 1
ATOM 6445 C C . SER C 1 102 ? 37.348 18.723 7.434 1.00 26.75 81 SER C C 1
ATOM 6446 O O . SER C 1 102 ? 37.944 19.761 7.693 1.00 24.82 81 SER C O 1
ATOM 6449 N N . VAL C 1 103 ? 37.940 17.546 7.425 1.00 27.75 82 VAL C N 1
ATOM 6450 C CA . VAL C 1 103 ? 39.347 17.396 7.765 1.00 30.29 82 VAL C CA 1
ATOM 6451 C C . VAL C 1 103 ? 40.267 18.115 6.768 1.00 35.50 82 VAL C C 1
ATOM 6452 O O . VAL C 1 103 ? 41.214 18.794 7.163 1.00 31.37 82 VAL C O 1
ATOM 6456 N N . LYS C 1 104 ? 39.987 17.970 5.470 1.00 28.78 83 LYS C N 1
ATOM 6457 C CA . LYS C 1 104 ? 40.785 18.645 4.463 1.00 26.18 83 LYS C CA 1
ATOM 6458 C C . LYS C 1 104 ? 40.600 20.155 4.580 1.00 27.54 83 LYS C C 1
ATOM 6459 O O . LYS C 1 104 ? 41.554 20.912 4.463 1.00 35.00 83 LYS C O 1
ATOM 6465 N N . ARG C 1 105 ? 39.375 20.618 4.815 1.00 31.81 84 ARG C N 1
ATOM 6466 C CA . ARG C 1 105 ? 39.196 22.071 4.946 1.00 37.42 84 ARG C CA 1
ATOM 6467 C C . ARG C 1 105 ? 39.997 22.617 6.130 1.00 35.16 84 ARG C C 1
ATOM 6468 O O . ARG C 1 105 ? 40.591 23.694 6.043 1.00 38.18 84 ARG C O 1
ATOM 6476 N N . PHE C 1 106 ? 40.011 21.876 7.235 1.00 29.66 85 PHE C N 1
ATOM 6477 C CA . PHE C 1 106 ? 40.823 22.257 8.397 1.00 34.33 85 PHE C CA 1
ATOM 6478 C C . PHE C 1 106 ? 42.306 22.409 8.016 1.00 37.43 85 PHE C C 1
ATOM 6479 O O . PHE C 1 106 ? 42.941 23.420 8.316 1.00 35.47 85 PHE C O 1
ATOM 6487 N N . GLU C 1 107 ? 42.846 21.396 7.354 1.00 35.55 86 GLU C N 1
ATOM 6488 C CA . GLU C 1 107 ? 44.259 21.396 6.978 1.00 40.43 86 GLU C CA 1
ATOM 6489 C C . GLU C 1 107 ? 44.598 22.480 5.942 1.00 39.87 86 GLU C C 1
ATOM 6490 O O . GLU C 1 107 ? 45.705 23.010 5.922 1.00 39.55 86 GLU C O 1
ATOM 6496 N N . GLU C 1 108 ? 43.637 22.813 5.093 1.00 39.13 87 GLU C N 1
ATOM 6497 C CA . GLU C 1 108 ? 43.877 23.760 3.999 1.00 45.52 87 GLU C CA 1
ATOM 6498 C C . GLU C 1 108 ? 43.815 25.191 4.501 1.00 43.81 87 GLU C C 1
ATOM 6499 O O . GLU C 1 108 ? 44.481 26.077 3.969 1.00 40.35 87 GLU C O 1
ATOM 6505 N N . LEU C 1 109 ? 43.014 25.405 5.539 1.00 43.43 88 LEU C N 1
ATOM 6506 C CA . LEU C 1 109 ? 42.915 26.711 6.170 1.00 42.79 88 LEU C CA 1
ATOM 6507 C C . LEU C 1 109 ? 44.134 26.982 7.044 1.00 46.46 88 LEU C C 1
ATOM 6508 O O . LEU C 1 109 ? 44.649 28.096 7.071 1.00 45.50 88 LEU C O 1
ATOM 6513 N N . SER C 1 110 ? 44.587 25.965 7.769 1.00 44.29 89 SER C N 1
ATOM 6514 C CA . SER C 1 110 ? 45.615 26.185 8.788 1.00 43.88 89 SER C CA 1
ATOM 6515 C C . SER C 1 110 ? 47.034 25.863 8.321 1.00 45.26 89 SER C C 1
ATOM 6516 O O . SER C 1 110 ? 48.007 26.265 8.962 1.00 43.54 89 SER C O 1
ATOM 6519 N N . LYS C 1 111 ? 47.149 25.131 7.217 1.00 47.90 90 LYS C N 1
ATOM 6520 C CA . LYS C 1 111 ? 48.454 24.733 6.695 1.00 50.26 90 LYS C CA 1
ATOM 6521 C C . LYS C 1 111 ? 49.473 24.476 7.821 1.00 49.65 90 LYS C C 1
ATOM 6522 O O . LYS C 1 111 ? 50.506 25.150 7.901 1.00 44.84 90 LYS C O 1
ATOM 6528 N N . PRO C 1 112 ? 49.184 23.486 8.687 1.00 43.62 91 PRO C N 1
ATOM 6529 C CA . PRO C 1 112 ? 50.016 23.192 9.860 1.00 45.60 91 PRO C CA 1
ATOM 6530 C C . PRO C 1 112 ? 51.328 22.547 9.433 1.00 45.29 91 PRO C C 1
ATOM 6531 O O . PRO C 1 112 ? 51.341 21.787 8.479 1.00 42.80 91 PRO C O 1
ATOM 6535 N N . LYS C 1 113 ? 52.415 22.829 10.138 1.00 46.74 92 LYS C N 1
ATOM 6536 C CA . LYS C 1 113 ? 53.703 22.231 9.798 1.00 46.46 92 LYS C CA 1
ATOM 6537 C C . LYS C 1 113 ? 53.755 20.761 10.215 1.00 43.18 92 LYS C C 1
ATOM 6538 O O . LYS C 1 113 ? 54.527 19.971 9.676 1.00 45.01 92 LYS C O 1
ATOM 6544 N N . ALA C 1 114 ? 52.926 20.394 11.180 1.00 34.57 93 ALA C N 1
ATOM 6545 C CA . ALA C 1 114 ? 52.882 19.016 11.664 1.00 42.08 93 ALA C CA 1
ATOM 6546 C C . ALA C 1 114 ? 51.751 18.884 12.668 1.00 42.20 93 ALA C C 1
ATOM 6547 O O . ALA C 1 114 ? 51.227 19.883 13.145 1.00 40.65 93 ALA C O 1
ATOM 6549 N N . LEU C 1 115 ? 51.395 17.643 12.985 1.00 37.43 94 LEU C N 1
ATOM 6550 C CA . LEU C 1 115 ? 50.331 17.346 13.917 1.00 36.93 94 LEU C CA 1
ATOM 6551 C C . LEU C 1 115 ? 50.855 16.334 14.910 1.00 39.10 94 LEU C C 1
ATOM 6552 O O . LEU C 1 115 ? 51.365 15.278 14.525 1.00 37.26 94 LEU C O 1
ATOM 6557 N N . ILE C 1 116 ? 50.722 16.658 16.195 1.00 41.02 95 ILE C N 1
ATOM 6558 C CA . ILE C 1 116 ? 51.124 15.745 17.250 1.00 30.26 95 ILE C CA 1
ATOM 6559 C C . ILE C 1 116 ? 49.878 15.235 17.900 1.00 32.26 95 ILE C C 1
ATOM 6560 O O . ILE C 1 116 ? 49.094 16.023 18.400 1.00 34.71 95 ILE C O 1
ATOM 6565 N N . VAL C 1 117 ? 49.680 13.924 17.888 1.00 33.35 96 VAL C N 1
ATOM 6566 C CA . VAL C 1 117 ? 48.477 13.360 18.493 1.00 33.14 96 VAL C CA 1
ATOM 6567 C C . VAL C 1 117 ? 48.844 12.762 19.870 1.00 35.70 96 VAL C C 1
ATOM 6568 O O . VAL C 1 117 ? 49.703 11.870 19.985 1.00 31.33 96 VAL C O 1
ATOM 6572 N N . VAL C 1 118 ? 48.217 13.276 20.913 1.00 34.26 97 VAL C N 1
ATOM 6573 C CA . VAL C 1 118 ? 48.540 12.804 22.261 1.00 37.98 97 VAL C CA 1
ATOM 6574 C C . VAL C 1 118 ? 47.770 11.524 22.589 1.00 43.14 97 VAL C C 1
ATOM 6575 O O . VAL C 1 118 ? 46.527 11.505 22.603 1.00 42.98 97 VAL C O 1
ATOM 6579 N N . GLU C 1 119 ? 48.536 10.453 22.784 1.00 39.68 98 GLU C N 1
ATOM 6580 C CA . GLU C 1 119 ? 48.048 9.112 23.167 1.00 44.55 98 GLU C CA 1
ATOM 6581 C C . GLU C 1 119 ? 47.426 8.155 22.113 1.00 49.39 98 GLU C C 1
ATOM 6582 O O . GLU C 1 119 ? 47.928 7.055 21.924 1.00 53.66 98 GLU C O 1
ATOM 6588 N N . ARG C 1 120 ? 46.341 8.512 21.451 1.00 54.39 99 ARG C N 1
ATOM 6589 C CA . ARG C 1 120 ? 45.729 7.495 20.584 1.00 64.93 99 ARG C CA 1
ATOM 6590 C C . ARG C 1 120 ? 44.436 7.891 19.903 1.00 65.50 99 ARG C C 1
ATOM 6591 O O . ARG C 1 120 ? 43.523 7.083 19.763 1.00 72.71 99 ARG C O 1
ATOM 6599 N N . GLU C 1 121 ? 44.337 9.133 19.483 1.00 59.60 100 GLU C N 1
ATOM 6600 C CA . GLU C 1 121 ? 43.127 9.551 18.820 1.00 53.90 100 GLU C CA 1
ATOM 6601 C C . GLU C 1 121 ? 43.134 8.993 17.392 1.00 49.24 100 GLU C C 1
ATOM 6602 O O . GLU C 1 121 ? 43.438 9.727 16.447 1.00 51.35 100 GLU C O 1
ATOM 6608 N N . PHE C 1 122 ? 42.827 7.699 17.237 1.00 38.48 101 PHE C N 1
ATOM 6609 C CA . PHE C 1 122 ? 42.803 7.096 15.894 1.00 43.55 101 PHE C CA 1
ATOM 6610 C C . PHE C 1 122 ? 41.527 7.452 15.145 1.00 41.33 101 PHE C C 1
ATOM 6611 O O . PHE C 1 122 ? 40.620 6.638 15.043 1.00 46.41 101 PHE C O 1
ATOM 6619 N N . TRP C 1 123 ? 41.470 8.678 14.639 1.00 28.00 102 TRP C N 1
ATOM 6620 C CA . TRP C 1 123 ? 40.397 9.113 13.767 1.00 31.11 102 TRP C CA 1
ATOM 6621 C C . TRP C 1 123 ? 40.785 8.817 12.288 1.00 27.08 102 TRP C C 1
ATOM 6622 O O . TRP C 1 123 ? 41.627 9.498 11.738 1.00 33.27 102 TRP C O 1
ATOM 6633 N N . PRO C 1 124 ? 40.182 7.787 11.675 1.00 32.33 103 PRO C N 1
ATOM 6634 C CA . PRO C 1 124 ? 40.586 7.351 10.328 1.00 38.79 103 PRO C CA 1
ATOM 6635 C C . PRO C 1 124 ? 40.603 8.463 9.285 1.00 32.13 103 PRO C C 1
ATOM 6636 O O . PRO C 1 124 ? 41.632 8.628 8.659 1.00 34.25 103 PRO C O 1
ATOM 6640 N N . SER C 1 125 ? 39.536 9.227 9.105 1.00 35.45 104 SER C N 1
ATOM 6641 C CA . SER C 1 125 ? 39.577 10.229 8.036 1.00 36.06 104 SER C CA 1
ATOM 6642 C C . SER C 1 125 ? 40.664 11.251 8.292 1.00 32.27 104 SER C C 1
ATOM 6643 O O . SER C 1 125 ? 41.359 11.678 7.375 1.00 28.53 104 SER C O 1
ATOM 6646 N N . LEU C 1 126 ? 40.806 11.638 9.556 1.00 30.44 105 LEU C N 1
ATOM 6647 C CA . LEU C 1 126 ? 41.851 12.560 9.991 1.00 34.12 105 LEU C CA 1
ATOM 6648 C C . LEU C 1 126 ? 43.235 12.031 9.633 1.00 30.62 105 LEU C C 1
ATOM 6649 O O . LEU C 1 126 ? 44.084 12.759 9.117 1.00 37.02 105 LEU C O 1
ATOM 6654 N N . ILE C 1 127 ? 43.461 10.754 9.905 1.00 27.93 106 ILE C N 1
ATOM 6655 C CA . ILE C 1 127 ? 44.761 10.151 9.653 1.00 34.78 106 ILE C CA 1
ATOM 6656 C C . ILE C 1 127 ? 44.989 9.850 8.156 1.00 40.65 106 ILE C C 1
ATOM 6657 O O . ILE C 1 127 ? 46.092 10.045 7.625 1.00 34.76 106 ILE C O 1
ATOM 6662 N N . ILE C 1 128 ? 43.943 9.386 7.487 1.00 39.33 107 ILE C N 1
ATOM 6663 C CA . ILE C 1 128 ? 44.031 9.008 6.067 1.00 36.54 107 ILE C CA 1
ATOM 6664 C C . ILE C 1 128 ? 44.044 10.186 5.093 1.00 33.14 107 ILE C C 1
ATOM 6665 O O . ILE C 1 128 ? 44.818 10.189 4.127 1.00 45.31 107 ILE C O 1
ATOM 6670 N N . PHE C 1 129 ? 43.201 11.185 5.333 1.00 31.79 108 PHE C N 1
ATOM 6671 C CA . PHE C 1 129 ? 42.987 12.252 4.352 1.00 39.57 108 PHE C CA 1
ATOM 6672 C C . PHE C 1 129 ? 43.688 13.586 4.593 1.00 47.90 108 PHE C C 1
ATOM 6673 O O . PHE C 1 129 ? 43.445 14.542 3.858 1.00 56.66 108 PHE C O 1
ATOM 6681 N N . THR C 1 130 ? 44.551 13.671 5.600 1.00 38.52 109 THR C N 1
ATOM 6682 C CA . THR C 1 130 ? 45.393 14.860 5.718 1.00 36.72 109 THR C CA 1
ATOM 6683 C C . THR C 1 130 ? 46.781 14.509 5.246 1.00 35.54 109 THR C C 1
ATOM 6684 O O . THR C 1 130 ? 47.188 13.347 5.327 1.00 34.52 109 THR C O 1
ATOM 6688 N N . LYS C 1 131 ? 47.521 15.517 4.788 1.00 37.34 110 LYS C N 1
ATOM 6689 C CA . LYS C 1 131 ? 48.887 15.302 4.322 1.00 44.91 110 LYS C CA 1
ATOM 6690 C C . LYS C 1 131 ? 49.915 15.714 5.374 1.00 43.74 110 LYS C C 1
ATOM 6691 O O . LYS C 1 131 ? 51.065 15.286 5.317 1.00 42.21 110 LYS C O 1
ATOM 6697 N N . VAL C 1 132 ? 49.487 16.537 6.328 1.00 44.46 111 VAL C N 1
ATOM 6698 C CA . VAL C 1 132 ? 50.327 16.968 7.450 1.00 37.26 111 VAL C CA 1
ATOM 6699 C C . VAL C 1 132 ? 51.179 15.812 7.980 1.00 31.85 111 VAL C C 1
ATOM 6700 O O . VAL C 1 132 ? 50.697 14.691 8.125 1.00 35.04 111 VAL C O 1
ATOM 6704 N N . PRO C 1 133 ? 52.467 16.070 8.234 1.00 39.15 112 PRO C N 1
ATOM 6705 C CA . PRO C 1 133 ? 53.278 15.061 8.925 1.00 41.97 112 PRO C CA 1
ATOM 6706 C C . PRO C 1 133 ? 52.683 14.814 10.317 1.00 44.89 112 PRO C C 1
ATOM 6707 O O . PRO C 1 133 ? 52.303 15.764 10.996 1.00 41.33 112 PRO C O 1
ATOM 6711 N N . LYS C 1 134 ? 52.575 13.543 10.695 1.00 43.10 113 LYS C N 1
ATOM 6712 C CA . LYS C 1 134 ? 51.826 13.120 11.866 1.00 40.81 113 LYS C CA 1
ATOM 6713 C C . LYS C 1 134 ? 52.726 12.390 12.851 1.00 44.10 113 LYS C C 1
ATOM 6714 O O . LYS C 1 134 ? 53.583 11.583 12.455 1.00 39.91 113 LYS C O 1
ATOM 6720 N N . ILE C 1 135 ? 52.516 12.689 14.135 1.00 42.73 114 ILE C N 1
ATOM 6721 C CA . ILE C 1 135 ? 53.329 12.165 15.220 1.00 44.48 114 ILE C CA 1
ATOM 6722 C C . ILE C 1 135 ? 52.417 11.729 16.362 1.00 40.92 114 ILE C C 1
ATOM 6723 O O . ILE C 1 135 ? 51.573 12.504 16.809 1.00 35.63 114 ILE C O 1
ATOM 6728 N N . LEU C 1 136 ? 52.583 10.488 16.814 1.00 37.26 115 LEU C N 1
ATOM 6729 C CA . LEU C 1 136 ? 51.793 9.945 17.909 1.00 36.93 115 LEU C CA 1
ATOM 6730 C C . LEU C 1 136 ? 52.717 9.867 19.122 1.00 37.44 115 LEU C C 1
ATOM 6731 O O . LEU C 1 136 ? 53.841 9.370 18.999 1.00 37.46 115 LEU C O 1
ATOM 6736 N N . VAL C 1 137 ? 52.269 10.362 20.278 1.00 38.45 116 VAL C N 1
ATOM 6737 C CA . VAL C 1 137 ? 53.111 10.326 21.480 1.00 36.78 116 VAL C CA 1
ATOM 6738 C C . VAL C 1 137 ? 52.408 9.657 22.641 1.00 34.89 116 VAL C C 1
ATOM 6739 O O . VAL C 1 137 ? 51.188 9.746 22.786 1.00 32.82 116 VAL C O 1
ATOM 6743 N N . ASN C 1 138 ? 53.203 8.989 23.465 1.00 39.60 117 ASN C N 1
ATOM 6744 C CA . ASN C 1 138 ? 52.712 8.298 24.661 1.00 37.62 117 ASN C CA 1
ATOM 6745 C C . ASN C 1 138 ? 51.811 7.134 24.342 1.00 41.54 117 ASN C C 1
ATOM 6746 O O . ASN C 1 138 ? 50.947 6.771 25.130 1.00 41.81 117 ASN C O 1
ATOM 6751 N N . ALA C 1 139 ? 52.031 6.553 23.171 1.00 40.04 118 ALA C N 1
ATOM 6752 C CA . ALA C 1 139 ? 51.182 5.494 22.657 1.00 43.56 118 ALA C CA 1
ATOM 6753 C C . ALA C 1 139 ? 51.562 4.155 23.254 1.00 42.55 118 ALA C C 1
ATOM 6754 O O . ALA C 1 139 ? 52.684 3.955 23.713 1.00 41.40 118 ALA C O 1
ATOM 6756 N N . TYR C 1 140 ? 50.627 3.221 23.207 1.00 43.74 119 TYR C N 1
ATOM 6757 C CA . TYR C 1 140 ? 50.898 1.862 23.632 1.00 49.15 119 TYR C CA 1
ATOM 6758 C C . TYR C 1 140 ? 50.213 1.001 22.596 1.00 45.20 119 TYR C C 1
ATOM 6759 O O . TYR C 1 140 ? 49.351 1.478 21.868 1.00 43.96 119 TYR C O 1
ATOM 6768 N N . ALA C 1 141 ? 50.593 -0.264 22.520 1.00 49.01 120 ALA C N 1
ATOM 6769 C CA . ALA C 1 141 ? 50.056 -1.141 21.497 1.00 46.88 120 ALA C CA 1
ATOM 6770 C C . ALA C 1 141 ? 49.020 -2.063 22.111 1.00 50.57 120 ALA C C 1
ATOM 6771 O O . ALA C 1 141 ? 49.193 -2.530 23.234 1.00 51.89 120 ALA C O 1
ATOM 6773 N N . LYS C 1 142 ? 47.939 -2.314 21.380 1.00 51.44 121 LYS C N 1
ATOM 6774 C CA . LYS C 1 142 ? 46.921 -3.251 21.832 1.00 59.91 121 LYS C CA 1
ATOM 6775 C C . LYS C 1 142 ? 46.883 -4.477 20.937 1.00 68.45 121 LYS C C 1
ATOM 6776 O O . LYS C 1 142 ? 46.358 -5.516 21.325 1.00 71.38 121 LYS C O 1
ATOM 6782 N N . GLY C 1 143 ? 47.454 -4.347 19.742 1.00 70.90 122 GLY C N 1
ATOM 6783 C CA . GLY C 1 143 ? 47.549 -5.451 18.803 1.00 70.66 122 GLY C CA 1
ATOM 6784 C C . GLY C 1 143 ? 46.337 -5.543 17.901 1.00 70.58 122 GLY C C 1
ATOM 6785 O O . GLY C 1 143 ? 46.157 -6.524 17.179 1.00 71.57 122 GLY C O 1
ATOM 6786 N N . SER C 1 144 ? 45.504 -4.509 17.942 1.00 68.38 123 SER C N 1
ATOM 6787 C CA . SER C 1 144 ? 44.253 -4.491 17.193 1.00 65.50 123 SER C CA 1
ATOM 6788 C C . SER C 1 144 ? 44.473 -4.199 15.714 1.00 60.26 123 SER C C 1
ATOM 6789 O O . SER C 1 144 ? 45.512 -3.673 15.318 1.00 56.76 123 SER C O 1
ATOM 6792 N N . LEU C 1 145 ? 43.475 -4.523 14.903 1.00 60.10 124 LEU C N 1
ATOM 6793 C CA . LEU C 1 145 ? 43.582 -4.374 13.455 1.00 58.16 124 LEU C CA 1
ATOM 6794 C C . LEU C 1 145 ? 43.673 -2.908 13.022 1.00 55.33 124 LEU C C 1
ATOM 6795 O O . LEU C 1 145 ? 44.302 -2.590 12.014 1.00 58.46 124 LEU C O 1
ATOM 6800 N N . ILE C 1 146 ? 43.042 -2.014 13.775 1.00 47.08 125 ILE C N 1
ATOM 6801 C CA . ILE C 1 146 ? 43.089 -0.603 13.427 1.00 43.47 125 ILE C CA 1
ATOM 6802 C C . ILE C 1 146 ? 44.504 -0.054 13.611 1.00 44.31 125 ILE C C 1
ATOM 6803 O O . ILE C 1 146 ? 44.905 0.890 12.924 1.00 40.17 125 ILE C O 1
ATOM 6808 N N . GLU C 1 147 ? 45.247 -0.643 14.547 1.00 51.68 126 GLU C N 1
ATOM 6809 C CA . GLU C 1 147 ? 46.658 -0.305 14.767 1.00 54.61 126 GLU C CA 1
ATOM 6810 C C . GLU C 1 147 ? 47.517 -0.765 13.594 1.00 52.45 126 GLU C C 1
ATOM 6811 O O . GLU C 1 147 ? 48.320 -0.003 13.059 1.00 52.66 126 GLU C O 1
ATOM 6817 N N . LYS C 1 148 ? 47.357 -2.031 13.223 1.00 55.51 127 LYS C N 1
ATOM 6818 C CA . LYS C 1 148 ? 48.034 -2.583 12.057 1.00 59.19 127 LYS C CA 1
ATOM 6819 C C . LYS C 1 148 ? 47.902 -1.643 10.878 1.00 55.08 127 LYS C C 1
ATOM 6820 O O . LYS C 1 148 ? 48.850 -1.436 10.125 1.00 61.25 127 LYS C O 1
ATOM 6826 N N . ILE C 1 149 ? 46.718 -1.057 10.742 1.00 48.81 128 ILE C N 1
ATOM 6827 C CA . ILE C 1 149 ? 46.358 -0.295 9.556 1.00 48.19 128 ILE C CA 1
ATOM 6828 C C . ILE C 1 149 ? 46.759 1.170 9.628 1.00 47.59 128 ILE C C 1
ATOM 6829 O O . ILE C 1 149 ? 47.131 1.754 8.618 1.00 44.60 128 ILE C O 1
ATOM 6834 N N . LEU C 1 150 ? 46.650 1.794 10.796 1.00 40.19 129 LEU C N 1
ATOM 6835 C CA . LEU C 1 150 ? 46.896 3.231 10.833 1.00 36.94 129 LEU C CA 1
ATOM 6836 C C . LEU C 1 150 ? 48.286 3.586 11.366 1.00 39.32 129 LEU C C 1
ATOM 6837 O O . LEU C 1 150 ? 48.784 4.682 11.112 1.00 39.11 129 LEU C O 1
ATOM 6842 N N . SER C 1 151 ? 48.921 2.672 12.094 1.00 41.70 130 SER C N 1
ATOM 6843 C CA . SER C 1 151 ? 50.207 3.010 12.714 1.00 49.77 130 SER C CA 1
ATOM 6844 C C . SER C 1 151 ? 51.252 3.429 11.685 1.00 51.02 130 SER C C 1
ATOM 6845 O O . SER C 1 151 ? 51.963 4.423 11.874 1.00 42.41 130 SER C O 1
ATOM 6848 N N . LYS C 1 152 ? 51.312 2.686 10.582 1.00 56.92 131 LYS C N 1
ATOM 6849 C CA . LYS C 1 152 ? 52.237 2.990 9.499 1.00 55.23 131 LYS C CA 1
ATOM 6850 C C . LYS C 1 152 ? 51.990 4.366 8.881 1.00 51.07 131 LYS C C 1
ATOM 6851 O O . LYS C 1 152 ? 52.844 4.894 8.185 1.00 53.70 131 LYS C O 1
ATOM 6857 N N . LYS C 1 153 ? 50.825 4.950 9.133 1.00 40.50 132 LYS C N 1
ATOM 6858 C CA . LYS C 1 153 ? 50.511 6.264 8.578 1.00 33.86 132 LYS C CA 1
ATOM 6859 C C . LYS C 1 153 ? 51.110 7.447 9.342 1.00 41.37 132 LYS C C 1
ATOM 6860 O O . LYS C 1 153 ? 50.965 8.603 8.917 1.00 37.76 132 LYS C O 1
ATOM 6866 N N . PHE C 1 154 ? 51.750 7.168 10.481 1.00 39.32 133 PHE C N 1
ATOM 6867 C CA . PHE C 1 154 ? 52.419 8.205 11.261 1.00 38.94 133 PHE C CA 1
ATOM 6868 C C . PHE C 1 154 ? 53.891 8.291 10.858 1.00 43.03 133 PHE C C 1
ATOM 6869 O O . PHE C 1 154 ? 54.535 7.264 10.610 1.00 46.07 133 PHE C O 1
ATOM 6877 N N . ASP C 1 155 ? 54.418 9.511 10.780 1.00 39.96 134 ASP C N 1
ATOM 6878 C CA . ASP C 1 155 ? 55.830 9.722 10.436 1.00 41.14 134 ASP C CA 1
ATOM 6879 C C . ASP C 1 155 ? 56.766 9.447 11.610 1.00 46.09 134 ASP C C 1
ATOM 6880 O O . ASP C 1 155 ? 57.966 9.230 11.433 1.00 50.64 134 ASP C O 1
ATOM 6885 N N . LEU C 1 156 ? 56.207 9.456 12.815 1.00 41.49 135 LEU C N 1
ATOM 6886 C CA . LEU C 1 156 ? 56.993 9.250 14.024 1.00 45.58 135 LEU C CA 1
ATOM 6887 C C . LEU C 1 156 ? 56.054 8.783 15.137 1.00 43.77 135 LEU C C 1
ATOM 6888 O O . LEU C 1 156 ? 54.994 9.388 15.359 1.00 39.02 135 LEU C O 1
ATOM 6893 N N . ILE C 1 157 ? 56.415 7.691 15.804 1.00 41.25 136 ILE C N 1
ATOM 6894 C CA . ILE C 1 157 ? 55.651 7.233 16.963 1.00 39.43 136 ILE C CA 1
ATOM 6895 C C . ILE C 1 157 ? 56.570 7.094 18.182 1.00 44.32 136 ILE C C 1
ATOM 6896 O O . ILE C 1 157 ? 57.632 6.479 18.097 1.00 45.01 136 ILE C O 1
ATOM 6901 N N . ILE C 1 158 ? 56.176 7.709 19.295 1.00 42.76 137 ILE C N 1
ATOM 6902 C CA . ILE C 1 158 ? 56.903 7.591 20.560 1.00 44.98 137 ILE C CA 1
ATOM 6903 C C . ILE C 1 158 ? 56.020 6.851 21.560 1.00 42.53 137 ILE C C 1
ATOM 6904 O O . ILE C 1 158 ? 54.924 7.291 21.877 1.00 42.33 137 ILE C O 1
ATOM 6909 N N . MET C 1 159 ? 56.499 5.705 22.024 1.00 44.22 138 MET C N 1
ATOM 6910 C CA . MET C 1 159 ? 55.695 4.807 22.835 1.00 46.61 138 MET C CA 1
ATOM 6911 C C . MET C 1 159 ? 56.199 4.743 24.278 1.00 48.95 138 MET C C 1
ATOM 6912 O O . MET C 1 159 ? 57.263 5.266 24.577 1.00 43.67 138 MET C O 1
ATOM 6917 N N . ARG C 1 160 ? 55.431 4.103 25.159 1.00 54.14 139 ARG C N 1
ATOM 6918 C CA . ARG C 1 160 ? 55.753 4.069 26.592 1.00 55.54 139 ARG C CA 1
ATOM 6919 C C . ARG C 1 160 ? 56.720 2.957 26.938 1.00 55.14 139 ARG C C 1
ATOM 6920 O O . ARG C 1 160 ? 57.472 3.049 27.922 1.00 51.06 139 ARG C O 1
ATOM 6928 N N . THR C 1 161 ? 56.676 1.886 26.157 1.00 46.25 140 THR C N 1
ATOM 6929 C CA . THR C 1 161 ? 57.550 0.752 26.416 1.00 55.84 140 THR C CA 1
ATOM 6930 C C . THR C 1 161 ? 58.178 0.198 25.158 1.00 57.83 140 THR C C 1
ATOM 6931 O O . THR C 1 161 ? 57.597 0.252 24.069 1.00 54.37 140 THR C O 1
ATOM 6935 N N . GLN C 1 162 ? 59.368 -0.359 25.336 1.00 57.64 141 GLN C N 1
ATOM 6936 C CA . GLN C 1 162 ? 60.093 -1.009 24.262 1.00 58.90 141 GLN C CA 1
ATOM 6937 C C . GLN C 1 162 ? 59.277 -2.180 23.725 1.00 59.98 141 GLN C C 1
ATOM 6938 O O . GLN C 1 162 ? 59.348 -2.506 22.549 1.00 58.40 141 GLN C O 1
ATOM 6944 N N . GLU C 1 163 ? 58.483 -2.793 24.594 1.00 64.67 142 GLU C N 1
ATOM 6945 C CA . GLU C 1 163 ? 57.552 -3.841 24.188 1.00 69.71 142 GLU C CA 1
ATOM 6946 C C . GLU C 1 163 ? 56.541 -3.325 23.157 1.00 62.08 142 GLU C C 1
ATOM 6947 O O . GLU C 1 163 ? 56.293 -3.972 22.134 1.00 60.41 142 GLU C O 1
ATOM 6953 N N . ASP C 1 164 ? 55.951 -2.163 23.432 1.00 55.68 143 ASP C N 1
ATOM 6954 C CA . ASP C 1 164 ? 55.020 -1.553 22.488 1.00 52.06 143 ASP C CA 1
ATOM 6955 C C . ASP C 1 164 ? 55.742 -1.254 21.159 1.00 53.32 143 ASP C C 1
ATOM 6956 O O . ASP C 1 164 ? 55.162 -1.412 20.081 1.00 54.17 143 ASP C O 1
ATOM 6961 N N . VAL C 1 165 ? 57.000 -0.824 21.247 1.00 50.88 144 VAL C N 1
ATOM 6962 C CA . VAL C 1 165 ? 57.802 -0.546 20.063 1.00 53.20 144 VAL C CA 1
ATOM 6963 C C . VAL C 1 165 ? 57.877 -1.794 19.189 1.00 58.36 144 VAL C C 1
ATOM 6964 O O . VAL C 1 165 ? 57.581 -1.743 18.000 1.00 54.15 144 VAL C O 1
ATOM 6968 N N . GLU C 1 166 ? 58.246 -2.918 19.793 1.00 67.05 145 GLU C N 1
ATOM 6969 C CA . GLU C 1 166 ? 58.359 -4.177 19.065 1.00 74.15 145 GLU C CA 1
ATOM 6970 C C . GLU C 1 166 ? 57.094 -4.484 18.271 1.00 65.82 145 GLU C C 1
ATOM 6971 O O . GLU C 1 166 ? 57.144 -4.721 17.062 1.00 66.27 145 GLU C O 1
ATOM 6977 N N . LYS C 1 167 ? 55.958 -4.480 18.953 1.00 66.03 146 LYS C N 1
ATOM 6978 C CA . LYS C 1 167 ? 54.686 -4.742 18.291 1.00 68.02 146 LYS C CA 1
ATOM 6979 C C . LYS C 1 167 ? 54.433 -3.817 17.102 1.00 62.02 146 LYS C C 1
ATOM 6980 O O . LYS C 1 167 ? 54.036 -4.273 16.032 1.00 65.16 146 LYS C O 1
ATOM 6986 N N . PHE C 1 168 ? 54.664 -2.521 17.278 1.00 58.08 147 PHE C N 1
ATOM 6987 C CA . PHE C 1 168 ? 54.421 -1.579 16.190 1.00 57.90 147 PHE C CA 1
ATOM 6988 C C . PHE C 1 168 ? 55.399 -1.741 15.040 1.00 63.09 147 PHE C C 1
ATOM 6989 O O . PHE C 1 168 ? 55.059 -1.474 13.882 1.00 63.00 147 PHE C O 1
ATOM 6997 N N . LYS C 1 169 ? 56.616 -2.170 15.345 1.00 63.15 148 LYS C N 1
ATOM 6998 C CA . LYS C 1 169 ? 57.584 -2.393 14.281 1.00 65.66 148 LYS C CA 1
ATOM 6999 C C . LYS C 1 169 ? 57.168 -3.573 13.406 1.00 68.90 148 LYS C C 1
ATOM 7000 O O . LYS C 1 169 ? 57.355 -3.543 12.189 1.00 73.89 148 LYS C O 1
ATOM 7006 N N . THR C 1 170 ? 56.580 -4.597 14.018 1.00 70.27 149 THR C N 1
ATOM 7007 C CA . THR C 1 170 ? 56.027 -5.710 13.254 1.00 73.20 149 THR C CA 1
ATOM 7008 C C . THR C 1 170 ? 54.799 -5.264 12.460 1.00 75.76 149 THR C C 1
ATOM 7009 O O . THR C 1 170 ? 54.315 -5.993 11.599 1.00 78.43 149 THR C O 1
ATOM 7013 N N . PHE C 1 171 ? 54.295 -4.067 12.751 1.00 73.57 150 PHE C N 1
ATOM 7014 C CA . PHE C 1 171 ? 53.189 -3.500 11.978 1.00 67.09 150 PHE C CA 1
ATOM 7015 C C . PHE C 1 171 ? 53.692 -2.667 10.817 1.00 65.97 150 PHE C C 1
ATOM 7016 O O . PHE C 1 171 ? 52.919 -1.966 10.158 1.00 66.12 150 PHE C O 1
ATOM 7024 N N . GLY C 1 172 ? 54.995 -2.720 10.580 1.00 67.06 151 GLY C N 1
ATOM 7025 C CA . GLY C 1 172 ? 55.579 -1.965 9.489 1.00 65.57 151 GLY C CA 1
ATOM 7026 C C . GLY C 1 172 ? 55.675 -0.478 9.774 1.00 61.58 151 GLY C C 1
ATOM 7027 O O . GLY C 1 172 ? 55.854 0.317 8.859 1.00 55.81 151 GLY C O 1
ATOM 7028 N N . ALA C 1 173 ? 55.555 -0.086 11.038 1.00 59.86 152 ALA C N 1
ATOM 7029 C CA . ALA C 1 173 ? 55.816 1.301 11.383 1.00 58.25 152 ALA C CA 1
ATOM 7030 C C . ALA C 1 173 ? 57.322 1.518 11.369 1.00 59.07 152 ALA C C 1
ATOM 7031 O O . ALA C 1 173 ? 58.070 0.751 11.980 1.00 63.83 152 ALA C O 1
ATOM 7033 N N . LYS C 1 174 ? 57.777 2.537 10.646 1.00 62.84 153 LYS C N 1
ATOM 7034 C CA . LYS C 1 174 ? 59.158 2.983 10.790 1.00 76.32 153 LYS C CA 1
ATOM 7035 C C . LYS C 1 174 ? 59.144 4.226 11.670 1.00 78.46 153 LYS C C 1
ATOM 7036 O O . LYS C 1 174 ? 58.083 4.806 11.918 1.00 87.98 153 LYS C O 1
ATOM 7042 N N . ARG C 1 175 ? 60.313 4.625 12.152 1.00 67.89 154 ARG C N 1
ATOM 7043 C CA . ARG C 1 175 ? 60.421 5.757 13.066 1.00 55.80 154 ARG C CA 1
ATOM 7044 C C . ARG C 1 175 ? 59.566 5.567 14.322 1.00 50.30 154 ARG C C 1
ATOM 7045 O O . ARG C 1 175 ? 58.657 6.351 14.589 1.00 46.77 154 ARG C O 1
ATOM 7053 N N . VAL C 1 176 ? 59.855 4.511 15.075 1.00 47.72 155 VAL C N 1
ATOM 7054 C CA . VAL C 1 176 ? 59.163 4.257 16.336 1.00 53.16 155 VAL C CA 1
ATOM 7055 C C . VAL C 1 176 ? 60.156 4.028 17.477 1.00 52.61 155 VAL C C 1
ATOM 7056 O O . VAL C 1 176 ? 61.105 3.246 17.356 1.00 53.41 155 VAL C O 1
ATOM 7060 N N . PHE C 1 177 ? 59.940 4.732 18.583 1.00 49.51 156 PHE C N 1
ATOM 7061 C CA . PHE C 1 177 ? 60.853 4.676 19.710 1.00 50.60 156 PHE C CA 1
ATOM 7062 C C . PHE C 1 177 ? 60.091 4.615 21.029 1.00 48.56 156 PHE C C 1
ATOM 7063 O O . PHE C 1 177 ? 58.917 4.962 21.096 1.00 44.24 156 PHE C O 1
ATOM 7071 N N . SER C 1 178 ? 60.788 4.199 22.081 1.00 50.13 157 SER C N 1
ATOM 7072 C CA . SER C 1 178 ? 60.250 4.229 23.433 1.00 54.32 157 SER C CA 1
ATOM 7073 C C . SER C 1 178 ? 60.890 5.356 24.232 1.00 55.11 157 SER C C 1
ATOM 7074 O O . SER C 1 178 ? 62.114 5.467 24.285 1.00 57.93 157 SER C O 1
ATOM 7077 N N . CYS C 1 179 ? 60.072 6.186 24.867 1.00 53.88 158 CYS C N 1
ATOM 7078 C CA . CYS C 1 179 ? 60.604 7.250 25.715 1.00 48.87 158 CYS C CA 1
ATOM 7079 C C . CYS C 1 179 ? 60.058 7.212 27.134 1.00 49.18 158 CYS C C 1
ATOM 7080 O O . CYS C 1 179 ? 60.492 7.986 27.983 1.00 48.68 158 CYS C O 1
ATOM 7083 N N . GLY C 1 180 ? 59.116 6.309 27.385 1.00 47.36 159 GLY C N 1
ATOM 7084 C CA . GLY C 1 180 ? 58.535 6.181 28.707 1.00 49.99 159 GLY C CA 1
ATOM 7085 C C . GLY C 1 180 ? 57.156 6.806 28.705 1.00 46.56 159 GLY C C 1
ATOM 7086 O O . GLY C 1 180 ? 56.670 7.261 27.663 1.00 42.03 159 GLY C O 1
ATOM 7087 N N . ASN C 1 181 ? 56.532 6.831 29.875 1.00 45.64 160 ASN C N 1
ATOM 7088 C CA . ASN C 1 181 ? 55.167 7.322 30.013 1.00 45.81 160 ASN C CA 1
ATOM 7089 C C . ASN C 1 181 ? 55.165 8.805 30.382 1.00 45.01 160 ASN C C 1
ATOM 7090 O O . ASN C 1 181 ? 55.728 9.189 31.396 1.00 42.67 160 ASN C O 1
ATOM 7095 N N . LEU C 1 182 ? 54.532 9.638 29.561 1.00 42.64 161 LEU C N 1
ATOM 7096 C CA . LEU C 1 182 ? 54.485 11.081 29.835 1.00 46.18 161 LEU C CA 1
ATOM 7097 C C . LEU C 1 182 ? 53.797 11.427 31.151 1.00 42.21 161 LEU C C 1
ATOM 7098 O O . LEU C 1 182 ? 54.026 12.508 31.707 1.00 43.43 161 LEU C O 1
ATOM 7103 N N . LYS C 1 183 ? 52.907 10.543 31.599 1.00 39.34 162 LYS C N 1
ATOM 7104 C CA . LYS C 1 183 ? 52.164 10.746 32.848 1.00 45.73 162 LYS C CA 1
ATOM 7105 C C . LYS C 1 183 ? 53.087 10.719 34.059 1.00 45.13 162 LYS C C 1
ATOM 7106 O O . LYS C 1 183 ? 52.718 11.170 35.153 1.00 46.42 162 LYS C O 1
ATOM 7112 N N . PHE C 1 184 ? 54.284 10.170 33.883 1.00 43.58 163 PHE C N 1
ATOM 7113 C CA . PHE C 1 184 ? 55.209 10.058 35.014 1.00 42.73 163 PHE C CA 1
ATOM 7114 C C . PHE C 1 184 ? 56.162 11.241 35.128 1.00 49.13 163 PHE C C 1
ATOM 7115 O O . PHE C 1 184 ? 57.153 11.160 35.835 1.00 53.39 163 PHE C O 1
ATOM 7123 N N . ILE C 1 185 ? 55.860 12.339 34.440 1.00 48.94 164 ILE C N 1
ATOM 7124 C CA . ILE C 1 185 ? 56.692 13.534 34.519 1.00 44.92 164 ILE C CA 1
ATOM 7125 C C . ILE C 1 185 ? 56.331 14.365 35.741 1.00 47.42 164 ILE C C 1
ATOM 7126 O O . ILE C 1 185 ? 55.166 14.656 35.977 1.00 45.57 164 ILE C O 1
ATOM 7131 N N . CYS C 1 186 ? 57.338 14.735 36.526 1.00 44.75 165 CYS C N 1
ATOM 7132 C CA . CYS C 1 186 ? 57.106 15.529 37.728 1.00 51.64 165 CYS C CA 1
ATOM 7133 C C . CYS C 1 186 ? 56.695 16.952 37.352 1.00 55.36 165 CYS C C 1
ATOM 7134 O O . CYS C 1 186 ? 57.288 17.569 36.470 1.00 56.87 165 CYS C O 1
ATOM 7137 N N . GLN C 1 187 ? 55.647 17.450 37.994 1.00 56.41 166 GLN C N 1
ATOM 7138 C CA . GLN C 1 187 ? 55.259 18.850 37.873 1.00 61.40 166 GLN C CA 1
ATOM 7139 C C . GLN C 1 187 ? 55.086 19.352 39.298 1.00 66.65 166 GLN C C 1
ATOM 7140 O O . GLN C 1 187 ? 53.986 19.353 39.837 1.00 68.73 166 GLN C O 1
ATOM 7146 N N . LYS C 1 188 ? 56.198 19.766 39.898 1.00 70.67 167 LYS C N 1
ATOM 7147 C CA . LYS C 1 188 ? 56.317 19.915 41.351 1.00 75.74 167 LYS C CA 1
ATOM 7148 C C . LYS C 1 188 ? 55.737 21.184 41.962 1.00 82.65 167 LYS C C 1
ATOM 7149 O O . LYS C 1 188 ? 54.938 21.120 42.899 1.00 83.77 167 LYS C O 1
ATOM 7155 N N . GLY C 1 189 ? 56.172 22.334 41.460 1.00 84.91 168 GLY C N 1
ATOM 7156 C CA . GLY C 1 189 ? 55.804 23.602 42.061 1.00 89.08 168 GLY C CA 1
ATOM 7157 C C . GLY C 1 189 ? 56.806 24.038 43.117 1.00 94.62 168 GLY C C 1
ATOM 7158 O O . GLY C 1 189 ? 57.784 23.338 43.390 1.00 95.16 168 GLY C O 1
ATOM 7159 N N . LYS C 1 190 ? 56.557 25.195 43.721 1.00 97.97 169 LYS C N 1
ATOM 7160 C CA . LYS C 1 190 ? 57.497 25.791 44.668 1.00 101.36 169 LYS C CA 1
ATOM 7161 C C . LYS C 1 190 ? 57.729 24.927 45.905 1.00 93.03 169 LYS C C 1
ATOM 7162 O O . LYS C 1 190 ? 58.865 24.596 46.232 1.00 85.50 169 LYS C O 1
ATOM 7168 N N . GLY C 1 191 ? 56.653 24.564 46.594 1.00 94.15 170 GLY C N 1
ATOM 7169 C CA . GLY C 1 191 ? 56.778 23.782 47.811 1.00 98.02 170 GLY C CA 1
ATOM 7170 C C . GLY C 1 191 ? 56.942 24.649 49.049 1.00 100.47 170 GLY C C 1
ATOM 7171 O O . GLY C 1 191 ? 57.120 25.863 48.949 1.00 102.88 170 GLY C O 1
ATOM 7172 N N . ILE C 1 192 ? 56.887 24.021 50.220 1.00 98.05 171 ILE C N 1
ATOM 7173 C CA . ILE C 1 192 ? 56.907 24.745 51.489 1.00 98.44 171 ILE C CA 1
ATOM 7174 C C . ILE C 1 192 ? 57.988 24.202 52.426 1.00 95.60 171 ILE C C 1
ATOM 7175 O O . ILE C 1 192 ? 58.361 23.029 52.347 1.00 89.77 171 ILE C O 1
ATOM 7180 N N . LYS C 1 193 ? 58.506 25.066 53.293 1.00 98.74 172 LYS C N 1
ATOM 7181 C CA . LYS C 1 193 ? 59.452 24.642 54.318 1.00 100.85 172 LYS C CA 1
ATOM 7182 C C . LYS C 1 193 ? 58.821 24.787 55.699 1.00 100.01 172 LYS C C 1
ATOM 7183 O O . LYS C 1 193 ? 58.244 25.828 56.021 1.00 101.98 172 LYS C O 1
ATOM 7189 N N . LEU C 1 194 ? 58.920 23.736 56.506 1.00 96.07 173 LEU C N 1
ATOM 7190 C CA . LEU C 1 194 ? 58.429 23.774 57.881 1.00 90.86 173 LEU C CA 1
ATOM 7191 C C . LEU C 1 194 ? 59.409 23.051 58.791 1.00 92.78 173 LEU C C 1
ATOM 7192 O O . LEU C 1 194 ? 59.961 22.012 58.424 1.00 92.00 173 LEU C O 1
ATOM 7197 N N . LYS C 1 195 ? 59.634 23.599 59.978 1.00 95.58 174 LYS C N 1
ATOM 7198 C CA . LYS C 1 195 ? 60.523 22.937 60.920 1.00 95.95 174 LYS C CA 1
ATOM 7199 C C . LYS C 1 195 ? 59.767 21.968 61.820 1.00 92.27 174 LYS C C 1
ATOM 7200 O O . LYS C 1 195 ? 58.746 22.309 62.413 1.00 91.37 174 LYS C O 1
ATOM 7206 N N . GLY C 1 196 ? 60.285 20.750 61.897 1.00 89.85 175 GLY C N 1
ATOM 7207 C CA . GLY C 1 196 ? 59.664 19.671 62.643 1.00 82.44 175 GLY C CA 1
ATOM 7208 C C . GLY C 1 196 ? 59.788 18.453 61.760 1.00 74.08 175 GLY C C 1
ATOM 7209 O O . GLY C 1 196 ? 60.157 18.589 60.598 1.00 77.41 175 GLY C O 1
ATOM 7210 N N . GLU C 1 197 ? 59.513 17.267 62.288 1.00 70.26 176 GLU C N 1
ATOM 7211 C CA . GLU C 1 197 ? 59.400 16.107 61.408 1.00 71.78 176 GLU C CA 1
ATOM 7212 C C . GLU C 1 197 ? 57.928 15.721 61.204 1.00 69.23 176 GLU C C 1
ATOM 7213 O O . GLU C 1 197 ? 57.141 15.641 62.163 1.00 73.08 176 GLU C O 1
ATOM 7219 N N . PHE C 1 198 ? 57.567 15.509 59.943 1.00 62.55 177 PHE C N 1
ATOM 7220 C CA . PHE C 1 198 ? 56.180 15.311 59.563 1.00 63.18 177 PHE C CA 1
ATOM 7221 C C . PHE C 1 198 ? 55.962 14.076 58.706 1.00 64.12 177 PHE C C 1
ATOM 7222 O O . PHE C 1 198 ? 56.834 13.659 57.947 1.00 59.03 177 PHE C O 1
ATOM 7230 N N . ILE C 1 199 ? 54.784 13.489 58.854 1.00 63.59 178 ILE C N 1
ATOM 7231 C CA . ILE C 1 199 ? 54.232 12.613 57.842 1.00 60.04 178 ILE C CA 1
ATOM 7232 C C . ILE C 1 199 ? 53.143 13.435 57.182 1.00 58.11 178 ILE C C 1
ATOM 7233 O O . ILE C 1 199 ? 52.456 14.196 57.873 1.00 55.59 178 ILE C O 1
ATOM 7238 N N . VAL C 1 200 ? 52.992 13.302 55.862 1.00 52.69 179 VAL C N 1
ATOM 7239 C CA . VAL C 1 200 ? 51.966 14.043 55.129 1.00 54.04 179 VAL C CA 1
ATOM 7240 C C . VAL C 1 200 ? 50.940 13.125 54.475 1.00 50.41 179 VAL C C 1
ATOM 7241 O O . VAL C 1 200 ? 51.261 12.375 53.547 1.00 52.48 179 VAL C O 1
ATOM 7245 N N . ALA C 1 201 ? 49.703 13.194 54.952 1.00 46.88 180 ALA C N 1
ATOM 7246 C CA . ALA C 1 201 ? 48.640 12.378 54.398 1.00 44.20 180 ALA C CA 1
ATOM 7247 C C . ALA C 1 201 ? 47.731 13.280 53.577 1.00 47.18 180 ALA C C 1
ATOM 7248 O O . ALA C 1 201 ? 47.118 14.210 54.112 1.00 47.18 180 ALA C O 1
ATOM 7250 N N . GLY C 1 202 ? 47.663 13.002 52.275 1.00 49.87 181 GLY C N 1
ATOM 7251 C CA . GLY C 1 202 ? 46.951 13.857 51.338 1.00 47.66 181 GLY C CA 1
ATOM 7252 C C . GLY C 1 202 ? 45.794 13.169 50.640 1.00 46.12 181 GLY C C 1
ATOM 7253 O O . GLY C 1 202 ? 45.833 11.959 50.409 1.00 47.05 181 GLY C O 1
ATOM 7254 N N . SER C 1 203 ? 44.772 13.950 50.295 1.00 48.27 182 SER C N 1
ATOM 7255 C CA . SER C 1 203 ? 43.617 13.452 49.532 1.00 46.06 182 SER C CA 1
ATOM 7256 C C . SER C 1 203 ? 42.949 12.330 50.295 1.00 39.73 182 SER C C 1
ATOM 7257 O O . SER C 1 203 ? 42.665 11.274 49.738 1.00 46.04 182 SER C O 1
ATOM 7260 N N . ILE C 1 204 ? 42.720 12.559 51.578 1.00 38.36 183 ILE C N 1
ATOM 7261 C CA . ILE C 1 204 ? 42.213 11.532 52.453 1.00 41.81 183 ILE C CA 1
ATOM 7262 C C . ILE C 1 204 ? 40.692 11.663 52.493 1.00 50.17 183 ILE C C 1
ATOM 7263 O O . ILE C 1 204 ? 40.172 12.759 52.687 1.00 46.88 183 ILE C O 1
ATOM 7268 N N . HIS C 1 205 ? 39.995 10.545 52.347 1.00 49.14 184 HIS C N 1
ATOM 7269 C CA . HIS C 1 205 ? 38.537 10.547 52.473 1.00 52.01 184 HIS C CA 1
ATOM 7270 C C . HIS C 1 205 ? 38.134 10.226 53.883 1.00 52.81 184 HIS C C 1
ATOM 7271 O O . HIS C 1 205 ? 38.905 9.638 54.628 1.00 50.95 184 HIS C O 1
ATOM 7278 N N . THR C 1 206 ? 36.909 10.621 54.221 1.00 45.58 185 THR C N 1
ATOM 7279 C CA . THR C 1 206 ? 36.287 10.350 55.498 1.00 55.37 185 THR C CA 1
ATOM 7280 C C . THR C 1 206 ? 36.460 8.898 55.932 1.00 56.58 185 THR C C 1
ATOM 7281 O O . THR C 1 206 ? 36.790 8.641 57.080 1.00 55.54 185 THR C O 1
ATOM 7285 N N . GLY C 1 207 ? 36.276 7.956 55.011 1.00 53.40 186 GLY C N 1
ATOM 7286 C CA . GLY C 1 207 ? 36.387 6.544 55.342 1.00 57.17 186 GLY C CA 1
ATOM 7287 C C . GLY C 1 207 ? 37.824 6.059 55.481 1.00 60.78 186 GLY C C 1
ATOM 7288 O O . GLY C 1 207 ? 38.067 4.903 55.841 1.00 64.56 186 GLY C O 1
ATOM 7289 N N . GLU C 1 208 ? 38.785 6.936 55.200 1.00 57.19 187 GLU C N 1
ATOM 7290 C CA . GLU C 1 208 ? 40.200 6.591 55.391 1.00 57.87 187 GLU C CA 1
ATOM 7291 C C . GLU C 1 208 ? 40.787 7.173 56.674 1.00 60.89 187 GLU C C 1
ATOM 7292 O O . GLU C 1 208 ? 41.861 6.753 57.120 1.00 59.39 187 GLU C O 1
ATOM 7298 N N . VAL C 1 209 ? 40.101 8.151 57.258 1.00 55.01 188 VAL C N 1
ATOM 7299 C CA . VAL C 1 209 ? 40.709 8.939 58.324 1.00 59.93 188 VAL C CA 1
ATOM 7300 C C . VAL C 1 209 ? 41.037 8.138 59.578 1.00 63.52 188 VAL C C 1
ATOM 7301 O O . VAL C 1 209 ? 42.116 8.292 60.156 1.00 62.23 188 VAL C O 1
ATOM 7305 N N . GLU C 1 210 ? 40.118 7.278 59.995 1.00 61.37 189 GLU C N 1
ATOM 7306 C CA . GLU C 1 210 ? 40.309 6.535 61.234 1.00 66.94 189 GLU C CA 1
ATOM 7307 C C . GLU C 1 210 ? 41.498 5.561 61.167 1.00 68.48 189 GLU C C 1
ATOM 7308 O O . GLU C 1 210 ? 42.254 5.425 62.133 1.00 66.61 189 GLU C O 1
ATOM 7314 N N . ILE C 1 211 ? 41.698 4.913 60.028 1.00 64.38 190 ILE C N 1
ATOM 7315 C CA . ILE C 1 211 ? 42.774 3.933 59.950 1.00 68.40 190 ILE C CA 1
ATOM 7316 C C . ILE C 1 211 ? 44.144 4.607 60.043 1.00 66.31 190 ILE C C 1
ATOM 7317 O O . ILE C 1 211 ? 45.066 4.097 60.685 1.00 65.14 190 ILE C O 1
ATOM 7322 N N . ILE C 1 212 ? 44.251 5.770 59.412 1.00 59.61 191 ILE C N 1
ATOM 7323 C CA . ILE C 1 212 ? 45.461 6.573 59.457 1.00 57.33 191 ILE C CA 1
ATOM 7324 C C . ILE C 1 212 ? 45.730 7.099 60.885 1.00 57.28 191 ILE C C 1
ATOM 7325 O O . ILE C 1 212 ? 46.849 7.031 61.364 1.00 60.41 191 ILE C O 1
ATOM 7330 N N . LEU C 1 213 ? 44.708 7.608 61.565 1.00 55.54 192 LEU C N 1
ATOM 7331 C CA . LEU C 1 213 ? 44.879 8.082 62.940 1.00 58.31 192 LEU C CA 1
ATOM 7332 C C . LEU C 1 213 ? 45.317 6.956 63.864 1.00 62.66 192 LEU C C 1
ATOM 7333 O O . LEU C 1 213 ? 46.200 7.138 64.712 1.00 68.10 192 LEU C O 1
ATOM 7338 N N . LYS C 1 214 ? 44.700 5.790 63.701 1.00 60.18 193 LYS C N 1
ATOM 7339 C CA . LYS C 1 214 ? 45.036 4.635 64.533 1.00 68.53 193 LYS C CA 1
ATOM 7340 C C . LYS C 1 214 ? 46.449 4.139 64.250 1.00 61.73 193 LYS C C 1
ATOM 7341 O O . LYS C 1 214 ? 47.108 3.578 65.117 1.00 58.61 193 LYS C O 1
ATOM 7347 N N . ALA C 1 215 ? 46.915 4.329 63.021 1.00 61.75 194 ALA C N 1
ATOM 7348 C CA . ALA C 1 215 ? 48.271 3.924 62.682 1.00 60.57 194 ALA C CA 1
ATOM 7349 C C . ALA C 1 215 ? 49.265 4.917 63.273 1.00 56.00 194 ALA C C 1
ATOM 7350 O O . ALA C 1 215 ? 50.286 4.529 63.839 1.00 58.70 194 ALA C O 1
ATOM 7352 N N . PHE C 1 216 ? 48.942 6.201 63.138 1.00 57.93 195 PHE C N 1
ATOM 7353 C CA . PHE C 1 216 ? 49.801 7.276 63.617 1.00 64.89 195 PHE C CA 1
ATOM 7354 C C . PHE C 1 216 ? 49.833 7.253 65.149 1.00 66.19 195 PHE C C 1
ATOM 7355 O O . PHE C 1 216 ? 50.860 7.542 65.773 1.00 62.96 195 PHE C O 1
ATOM 7363 N N . LYS C 1 217 ? 48.713 6.870 65.752 1.00 66.28 196 LYS C N 1
ATOM 7364 C CA . LYS C 1 217 ? 48.684 6.699 67.201 1.00 76.39 196 LYS C CA 1
ATOM 7365 C C . LYS C 1 217 ? 49.651 5.595 67.636 1.00 78.38 196 LYS C C 1
ATOM 7366 O O . LYS C 1 217 ? 50.395 5.761 68.607 1.00 77.39 196 LYS C O 1
ATOM 7372 N N . GLU C 1 218 ? 49.668 4.480 66.908 1.00 77.75 197 GLU C N 1
ATOM 7373 C CA . GLU C 1 218 ? 50.591 3.396 67.252 1.00 79.93 197 GLU C CA 1
ATOM 7374 C C . GLU C 1 218 ? 52.047 3.835 67.070 1.00 79.22 197 GLU C C 1
ATOM 7375 O O . GLU C 1 218 ? 52.921 3.483 67.865 1.00 83.23 197 GLU C O 1
ATOM 7381 N N . ILE C 1 219 ? 52.286 4.630 66.031 1.00 77.20 198 ILE C N 1
ATOM 7382 C CA . ILE C 1 219 ? 53.617 5.132 65.707 1.00 69.88 198 ILE C CA 1
ATOM 7383 C C . ILE C 1 219 ? 54.158 6.102 66.764 1.00 72.84 198 ILE C C 1
ATOM 7384 O O . ILE C 1 219 ? 55.318 5.993 67.191 1.00 76.15 198 ILE C O 1
ATOM 7389 N N . LYS C 1 220 ? 53.322 7.041 67.193 1.00 64.15 199 LYS C N 1
ATOM 7390 C CA . LYS C 1 220 ? 53.766 8.038 68.153 1.00 68.08 199 LYS C CA 1
ATOM 7391 C C . LYS C 1 220 ? 54.251 7.463 69.482 1.00 75.09 199 LYS C C 1
ATOM 7392 O O . LYS C 1 220 ? 54.926 8.152 70.239 1.00 72.65 199 LYS C O 1
ATOM 7398 N N . LYS C 1 221 ? 53.919 6.208 69.762 1.00 77.78 200 LYS C N 1
ATOM 7399 C CA . LYS C 1 221 ? 54.487 5.541 70.923 1.00 82.18 200 LYS C CA 1
ATOM 7400 C C . LYS C 1 221 ? 56.010 5.558 70.827 1.00 86.20 200 LYS C C 1
ATOM 7401 O O . LYS C 1 221 ? 56.716 5.573 71.843 1.00 90.57 200 LYS C O 1
ATOM 7407 N N . THR C 1 222 ? 56.507 5.575 69.595 1.00 86.06 201 THR C N 1
ATOM 7408 C CA . THR C 1 222 ? 57.932 5.450 69.334 1.00 84.67 201 THR C CA 1
ATOM 7409 C C . THR C 1 222 ? 58.562 6.777 68.931 1.00 81.34 201 THR C C 1
ATOM 7410 O O . THR C 1 222 ? 59.632 7.137 69.413 1.00 84.45 201 THR C O 1
ATOM 7414 N N . TYR C 1 223 ? 57.889 7.507 68.054 1.00 78.81 202 TYR C N 1
ATOM 7415 C CA . TYR C 1 223 ? 58.403 8.773 67.544 1.00 78.03 202 TYR C CA 1
ATOM 7416 C C . TYR C 1 223 ? 57.613 9.937 68.130 1.00 76.47 202 TYR C C 1
ATOM 7417 O O . TYR C 1 223 ? 56.652 10.421 67.523 1.00 73.13 202 TYR C O 1
ATOM 7426 N N . SER C 1 224 ? 58.035 10.391 69.305 1.00 74.98 203 SER C N 1
ATOM 7427 C CA . SER C 1 224 ? 57.243 11.327 70.093 1.00 77.48 203 SER C CA 1
ATOM 7428 C C . SER C 1 224 ? 57.130 12.716 69.472 1.00 77.18 203 SER C C 1
ATOM 7429 O O . SER C 1 224 ? 56.133 13.404 69.662 1.00 79.35 203 SER C O 1
ATOM 7432 N N . SER C 1 225 ? 58.150 13.127 68.732 1.00 76.41 204 SER C N 1
ATOM 7433 C CA . SER C 1 225 ? 58.140 14.436 68.078 1.00 80.39 204 SER C CA 1
ATOM 7434 C C . SER C 1 225 ? 57.399 14.453 66.719 1.00 75.55 204 SER C C 1
ATOM 7435 O O . SER C 1 225 ? 57.090 15.515 66.173 1.00 71.53 204 SER C O 1
ATOM 7438 N N . LEU C 1 226 ? 57.137 13.276 66.166 1.00 70.57 205 LEU C N 1
ATOM 7439 C CA . LEU C 1 226 ? 56.552 13.167 64.830 1.00 62.26 205 LEU C CA 1
ATOM 7440 C C . LEU C 1 226 ? 55.145 13.769 64.777 1.00 62.51 205 LEU C C 1
ATOM 7441 O O . LEU C 1 226 ? 54.323 13.511 65.652 1.00 70.83 205 LEU C O 1
ATOM 7446 N N . LYS C 1 227 ? 54.879 14.582 63.759 1.00 65.78 206 LYS C N 1
ATOM 7447 C CA . LYS C 1 227 ? 53.549 15.158 63.555 1.00 61.11 206 LYS C CA 1
ATOM 7448 C C . LYS C 1 227 ? 52.952 14.717 62.226 1.00 58.89 206 LYS C C 1
ATOM 7449 O O . LYS C 1 227 ? 53.665 14.519 61.243 1.00 59.19 206 LYS C O 1
ATOM 7455 N N . LEU C 1 228 ? 51.632 14.582 62.210 1.00 59.10 207 LEU C N 1
ATOM 7456 C CA . LEU C 1 228 ? 50.894 14.238 61.013 1.00 60.18 207 LEU C CA 1
ATOM 7457 C C . LEU C 1 228 ? 50.230 15.485 60.460 1.00 60.07 207 LEU C C 1
ATOM 7458 O O . LEU C 1 228 ? 49.473 16.160 61.153 1.00 60.98 207 LEU C O 1
ATOM 7463 N N . ILE C 1 229 ? 50.547 15.805 59.214 1.00 56.78 208 ILE C N 1
ATOM 7464 C CA . ILE C 1 229 ? 49.814 16.823 58.484 1.00 57.49 208 ILE C CA 1
ATOM 7465 C C . ILE C 1 229 ? 48.751 16.103 57.650 1.00 55.76 208 ILE C C 1
ATOM 7466 O O . ILE C 1 229 ? 49.057 15.208 56.866 1.00 52.24 208 ILE C O 1
ATOM 7471 N N . LEU C 1 230 ? 47.496 16.479 57.849 1.00 57.06 209 LEU C N 1
ATOM 7472 C CA . LEU C 1 230 ? 46.381 15.721 57.307 1.00 51.78 209 LEU C CA 1
ATOM 7473 C C . LEU C 1 230 ? 45.559 16.619 56.391 1.00 51.64 209 LEU C C 1
ATOM 7474 O O . LEU C 1 230 ? 45.022 17.642 56.808 1.00 53.32 209 LEU C O 1
ATOM 7479 N N . VAL C 1 231 ? 45.497 16.245 55.123 1.00 52.97 210 VAL C N 1
ATOM 7480 C CA . VAL C 1 231 ? 44.851 17.081 54.130 1.00 49.61 210 VAL C CA 1
ATOM 7481 C C . VAL C 1 231 ? 43.688 16.342 53.515 1.00 51.04 210 VAL C C 1
ATOM 7482 O O . VAL C 1 231 ? 43.878 15.470 52.655 1.00 51.50 210 VAL C O 1
ATOM 7486 N N . PRO C 1 232 ? 42.463 16.719 53.913 1.00 47.06 211 PRO C N 1
ATOM 7487 C CA . PRO C 1 232 ? 41.258 16.063 53.408 1.00 44.59 211 PRO C CA 1
ATOM 7488 C C . PRO C 1 232 ? 41.105 16.225 51.881 1.00 48.35 211 PRO C C 1
ATOM 7489 O O . PRO C 1 232 ? 41.495 17.257 51.319 1.00 52.37 211 PRO C O 1
ATOM 7493 N N . ARG C 1 233 ? 40.583 15.191 51.221 1.00 45.20 212 ARG C N 1
ATOM 7494 C CA . ARG C 1 233 ? 40.204 15.254 49.796 1.00 41.82 212 ARG C CA 1
ATOM 7495 C C . ARG C 1 233 ? 39.258 16.452 49.588 1.00 49.89 212 ARG C C 1
ATOM 7496 O O . ARG C 1 233 ? 39.358 17.189 48.616 1.00 51.65 212 ARG C O 1
ATOM 7504 N N . HIS C 1 234 ? 38.322 16.634 50.510 1.00 50.39 213 HIS C N 1
ATOM 7505 C CA . HIS C 1 234 ? 37.495 17.840 50.507 1.00 60.00 213 HIS C CA 1
ATOM 7506 C C . HIS C 1 234 ? 37.772 18.690 51.739 1.00 58.50 213 HIS C C 1
ATOM 7507 O O . HIS C 1 234 ? 37.464 18.301 52.859 1.00 52.15 213 HIS C O 1
ATOM 7514 N N . ILE C 1 235 ? 38.375 19.849 51.500 1.00 64.79 214 ILE C N 1
ATOM 7515 C CA . ILE C 1 235 ? 38.895 20.712 52.545 1.00 66.96 214 ILE C CA 1
ATOM 7516 C C . ILE C 1 235 ? 37.783 21.133 53.483 1.00 71.88 214 ILE C C 1
ATOM 7517 O O . ILE C 1 235 ? 38.017 21.550 54.628 1.00 70.98 214 ILE C O 1
ATOM 7522 N N . GLU C 1 236 ? 36.559 21.009 52.991 1.00 72.77 215 GLU C N 1
ATOM 7523 C CA . GLU C 1 236 ? 35.395 21.303 53.796 1.00 77.80 215 GLU C CA 1
ATOM 7524 C C . GLU C 1 236 ? 35.333 20.386 55.014 1.00 73.92 215 GLU C C 1
ATOM 7525 O O . GLU C 1 236 ? 34.814 20.781 56.051 1.00 74.11 215 GLU C O 1
ATOM 7531 N N . ASN C 1 237 ? 35.858 19.168 54.892 1.00 67.16 216 ASN C N 1
ATOM 7532 C CA . ASN C 1 237 ? 35.770 18.218 56.001 1.00 66.31 216 ASN C CA 1
ATOM 7533 C C . ASN C 1 237 ? 36.870 18.432 57.042 1.00 66.91 216 ASN C C 1
ATOM 7534 O O . ASN C 1 237 ? 37.059 17.599 57.924 1.00 60.79 216 ASN C O 1
ATOM 7539 N N . ALA C 1 238 ? 37.577 19.556 56.935 1.00 67.34 217 ALA C N 1
ATOM 7540 C CA . ALA C 1 238 ? 38.697 19.858 57.824 1.00 67.83 217 ALA C CA 1
ATOM 7541 C C . ALA C 1 238 ? 38.287 19.912 59.291 1.00 69.41 217 ALA C C 1
ATOM 7542 O O . ALA C 1 238 ? 39.122 19.722 60.179 1.00 68.82 217 ALA C O 1
ATOM 7544 N N . LYS C 1 239 ? 37.012 20.182 59.545 1.00 71.77 218 LYS C N 1
ATOM 7545 C CA . LYS C 1 239 ? 36.534 20.276 60.924 1.00 79.69 218 LYS C CA 1
ATOM 7546 C C . LYS C 1 239 ? 36.043 18.933 61.461 1.00 76.60 218 LYS C C 1
ATOM 7547 O O . LYS C 1 239 ? 36.326 18.585 62.604 1.00 74.95 218 LYS C O 1
ATOM 7553 N N . ILE C 1 240 ? 35.325 18.168 60.643 1.00 68.05 219 ILE C N 1
ATOM 7554 C CA . ILE C 1 240 ? 34.990 16.806 61.050 1.00 70.94 219 ILE C CA 1
ATOM 7555 C C . ILE C 1 240 ? 36.272 16.022 61.330 1.00 67.99 219 ILE C C 1
ATOM 7556 O O . ILE C 1 240 ? 36.352 15.278 62.307 1.00 70.55 219 ILE C O 1
ATOM 7561 N N . PHE C 1 241 ? 37.274 16.193 60.469 1.00 57.96 220 PHE C N 1
ATOM 7562 C CA . PHE C 1 241 ? 38.526 15.470 60.641 1.00 60.49 220 PHE C CA 1
ATOM 7563 C C . PHE C 1 241 ? 39.174 15.842 61.973 1.00 61.36 220 PHE C C 1
ATOM 7564 O O . PHE C 1 241 ? 39.626 14.970 62.718 1.00 63.02 220 PHE C O 1
ATOM 7572 N N . GLU C 1 242 ? 39.234 17.141 62.255 1.00 61.51 221 GLU C N 1
ATOM 7573 C CA . GLU C 1 242 ? 39.813 17.624 63.504 1.00 67.71 221 GLU C CA 1
ATOM 7574 C C . GLU C 1 242 ? 39.162 16.972 64.710 1.00 69.53 221 GLU C C 1
ATOM 7575 O O . GLU C 1 242 ? 39.847 16.441 65.579 1.00 62.89 221 GLU C O 1
ATOM 7581 N N . LYS C 1 243 ? 37.834 17.010 64.759 1.00 72.78 222 LYS C N 1
ATOM 7582 C CA . LYS C 1 243 ? 37.101 16.492 65.911 1.00 70.66 222 LYS C CA 1
ATOM 7583 C C . LYS C 1 243 ? 37.382 15.009 66.122 1.00 60.19 222 LYS C C 1
ATOM 7584 O O . LYS C 1 243 ? 37.539 14.559 67.254 1.00 65.54 222 LYS C O 1
ATOM 7590 N N . LYS C 1 244 ? 37.456 14.262 65.025 1.00 57.67 223 LYS C N 1
ATOM 7591 C CA . LYS C 1 244 ? 37.803 12.847 65.068 1.00 60.58 223 LYS C CA 1
ATOM 7592 C C . LYS C 1 244 ? 39.158 12.663 65.753 1.00 60.54 223 LYS C C 1
ATOM 7593 O O . LYS C 1 244 ? 39.291 11.908 66.717 1.00 62.68 223 LYS C O 1
ATOM 7599 N N . ALA C 1 245 ? 40.163 13.352 65.230 1.00 56.89 224 ALA C N 1
ATOM 7600 C CA . ALA C 1 245 ? 41.524 13.217 65.747 1.00 62.77 224 ALA C CA 1
ATOM 7601 C C . ALA C 1 245 ? 41.585 13.604 67.235 1.00 70.65 224 ALA C C 1
ATOM 7602 O O . ALA C 1 245 ? 42.286 12.963 68.040 1.00 68.88 224 ALA C O 1
ATOM 7604 N N . ARG C 1 246 ? 40.830 14.641 67.595 1.00 74.37 225 ARG C N 1
ATOM 7605 C CA . ARG C 1 246 ? 40.651 15.022 68.994 1.00 79.40 225 ARG C CA 1
ATOM 7606 C C . ARG C 1 246 ? 40.005 13.917 69.831 1.00 80.89 225 ARG C C 1
ATOM 7607 O O . ARG C 1 246 ? 40.432 13.653 70.962 1.00 79.90 225 ARG C O 1
ATOM 7615 N N . ASP C 1 247 ? 38.957 13.300 69.289 1.00 79.04 226 ASP C N 1
ATOM 7616 C CA . ASP C 1 247 ? 38.279 12.190 69.956 1.00 78.61 226 ASP C CA 1
ATOM 7617 C C . ASP C 1 247 ? 39.264 11.051 70.217 1.00 75.57 226 ASP C C 1
ATOM 7618 O O . ASP C 1 247 ? 39.091 10.257 71.144 1.00 75.72 226 ASP C O 1
ATOM 7623 N N . PHE C 1 248 ? 40.286 10.976 69.373 1.00 74.74 227 PHE C N 1
ATOM 7624 C CA . PHE C 1 248 ? 41.296 9.926 69.445 1.00 83.37 227 PHE C CA 1
ATOM 7625 C C . PHE C 1 248 ? 42.361 10.240 70.477 1.00 81.47 227 PHE C C 1
ATOM 7626 O O . PHE C 1 248 ? 43.190 9.386 70.808 1.00 78.48 227 PHE C O 1
ATOM 7634 N N . GLY C 1 249 ? 42.356 11.479 70.956 1.00 83.15 228 GLY C N 1
ATOM 7635 C CA . GLY C 1 249 ? 43.292 11.907 71.981 1.00 81.39 228 GLY C CA 1
ATOM 7636 C C . GLY C 1 249 ? 44.499 12.675 71.471 1.00 77.76 228 GLY C C 1
ATOM 7637 O O . GLY C 1 249 ? 45.480 12.827 72.190 1.00 80.01 228 GLY C O 1
ATOM 7638 N N . PHE C 1 250 ? 44.442 13.163 70.235 1.00 70.37 229 PHE C N 1
ATOM 7639 C CA . PHE C 1 250 ? 45.539 13.965 69.703 1.00 68.13 229 PHE C CA 1
ATOM 7640 C C . PHE C 1 250 ? 45.361 15.435 70.067 1.00 70.34 229 PHE C C 1
ATOM 7641 O O . PHE C 1 250 ? 44.255 15.956 70.000 1.00 68.88 229 PHE C O 1
ATOM 7649 N N . LYS C 1 251 ? 46.440 16.105 70.458 1.00 69.89 230 LYS C N 1
ATOM 7650 C CA . LYS C 1 251 ? 46.448 17.557 70.389 1.00 74.26 230 LYS C CA 1
ATOM 7651 C C . LYS C 1 251 ? 46.272 17.846 68.903 1.00 74.83 230 LYS C C 1
ATOM 7652 O O . LYS C 1 251 ? 46.795 17.118 68.064 1.00 73.88 230 LYS C O 1
ATOM 7658 N N . THR C 1 252 ? 45.534 18.895 68.571 1.00 71.37 231 THR C N 1
ATOM 7659 C CA . THR C 1 252 ? 45.288 19.219 67.175 1.00 73.52 231 THR C CA 1
ATOM 7660 C C . THR C 1 252 ? 45.468 20.711 66.948 1.00 75.26 231 THR C C 1
ATOM 7661 O O . THR C 1 252 ? 45.391 21.515 67.889 1.00 79.02 231 THR C O 1
ATOM 7665 N N . SER C 1 253 ? 45.709 21.065 65.695 1.00 68.96 232 SER C N 1
ATOM 7666 C CA . SER C 1 253 ? 45.831 22.448 65.263 1.00 76.16 232 SER C CA 1
ATOM 7667 C C . SER C 1 253 ? 45.433 22.551 63.792 1.00 76.82 232 SER C C 1
ATOM 7668 O O . SER C 1 253 ? 45.350 21.543 63.092 1.00 76.39 232 SER C O 1
ATOM 7671 N N . PHE C 1 254 ? 45.198 23.769 63.320 1.00 76.14 233 PHE C N 1
ATOM 7672 C CA . PHE C 1 254 ? 44.897 23.990 61.914 1.00 74.68 233 PHE C CA 1
ATOM 7673 C C . PHE C 1 254 ? 46.077 24.664 61.228 1.00 75.56 233 PHE C C 1
ATOM 7674 O O . PHE C 1 254 ? 46.707 25.553 61.802 1.00 75.32 233 PHE C O 1
ATOM 7682 N N . PHE C 1 255 ? 46.371 24.237 60.001 1.00 73.52 234 PHE C N 1
ATOM 7683 C CA . PHE C 1 255 ? 47.600 24.639 59.315 1.00 76.99 234 PHE C CA 1
ATOM 7684 C C . PHE C 1 255 ? 47.962 26.108 59.467 1.00 86.61 234 PHE C C 1
ATOM 7685 O O . PHE C 1 255 ? 47.092 26.969 59.578 1.00 91.68 234 PHE C O 1
ATOM 7693 N N . GLU C 1 256 ? 49.264 26.363 59.400 1.00 93.35 235 GLU C N 1
ATOM 7694 C CA . GLU C 1 256 ? 49.884 27.609 59.814 1.00 102.26 235 GLU C CA 1
ATOM 7695 C C . GLU C 1 256 ? 50.288 27.391 61.264 1.00 103.56 235 GLU C C 1
ATOM 7696 O O . GLU C 1 256 ? 51.458 27.530 61.622 1.00 105.37 235 GLU C O 1
ATOM 7702 N N . ASN C 1 257 ? 49.311 27.013 62.084 1.00 101.87 236 ASN C N 1
ATOM 7703 C CA . ASN C 1 257 ? 49.568 26.604 63.458 1.00 101.51 236 ASN C CA 1
ATOM 7704 C C . ASN C 1 257 ? 50.008 25.145 63.519 1.00 92.81 236 ASN C C 1
ATOM 7705 O O . ASN C 1 257 ? 49.244 24.243 63.175 1.00 88.31 236 ASN C O 1
ATOM 7710 N N . LEU C 1 258 ? 51.241 24.924 63.964 1.00 89.57 237 LEU C N 1
ATOM 7711 C CA . LEU C 1 258 ? 51.854 23.602 63.905 1.00 85.96 237 LEU C CA 1
ATOM 7712 C C . LEU C 1 258 ? 51.900 22.901 65.257 1.00 81.82 237 LEU C C 1
ATOM 7713 O O . LEU C 1 258 ? 52.562 21.874 65.398 1.00 75.87 237 LEU C O 1
ATOM 7718 N N . GLU C 1 259 ? 51.180 23.449 66.238 1.00 88.89 238 GLU C N 1
ATOM 7719 C CA . GLU C 1 259 ? 51.244 22.977 67.623 1.00 90.47 238 GLU C CA 1
ATOM 7720 C C . GLU C 1 259 ? 50.775 21.542 67.829 1.00 84.87 238 GLU C C 1
ATOM 7721 O O . GLU C 1 259 ? 51.221 20.862 68.753 1.00 83.54 238 GLU C O 1
ATOM 7727 N N . GLY C 1 260 ? 49.866 21.085 66.976 1.00 83.08 239 GLY C N 1
ATOM 7728 C CA . GLY C 1 260 ? 49.235 19.794 67.179 1.00 81.27 239 GLY C CA 1
ATOM 7729 C C . GLY C 1 260 ? 50.082 18.592 66.802 1.00 72.90 239 GLY C C 1
ATOM 7730 O O . GLY C 1 260 ? 51.056 18.708 66.062 1.00 69.66 239 GLY C O 1
ATOM 7731 N N . ASP C 1 261 ? 49.707 17.430 67.331 1.00 70.27 240 ASP C N 1
ATOM 7732 C CA . ASP C 1 261 ? 50.250 16.163 66.868 1.00 69.03 240 ASP C CA 1
ATOM 7733 C C . ASP C 1 261 ? 49.634 15.847 65.512 1.00 67.43 240 ASP C C 1
ATOM 7734 O O . ASP C 1 261 ? 50.294 15.291 64.625 1.00 70.70 240 ASP C O 1
ATOM 7739 N N . VAL C 1 262 ? 48.357 16.199 65.359 1.00 59.01 241 VAL C N 1
ATOM 7740 C CA . VAL C 1 262 ? 47.712 16.111 64.060 1.00 57.49 241 VAL C CA 1
ATOM 7741 C C . VAL C 1 262 ? 47.403 17.525 63.592 1.00 65.83 241 VAL C C 1
ATOM 7742 O O . VAL C 1 262 ? 46.704 18.280 64.268 1.00 66.14 241 VAL C O 1
ATOM 7746 N N . ILE C 1 263 ? 47.947 17.884 62.437 1.00 62.72 242 ILE C N 1
ATOM 7747 C CA . ILE C 1 263 ? 47.794 19.226 61.907 1.00 62.54 242 ILE C CA 1
ATOM 7748 C C . ILE C 1 263 ? 46.848 19.166 60.720 1.00 62.85 242 ILE C C 1
ATOM 7749 O O . ILE C 1 263 ? 47.146 18.519 59.712 1.00 61.58 242 ILE C O 1
ATOM 7754 N N . LEU C 1 264 ? 45.701 19.825 60.826 1.00 62.62 243 LEU C N 1
ATOM 7755 C CA . LEU C 1 264 ? 44.742 19.801 59.720 1.00 56.64 243 LEU C CA 1
ATOM 7756 C C . LEU C 1 264 ? 44.896 20.970 58.763 1.00 59.38 243 LEU C C 1
ATOM 7757 O O . LEU C 1 264 ? 45.092 22.104 59.187 1.00 69.33 243 LEU C O 1
ATOM 7762 N N . VAL C 1 265 ? 44.804 20.683 57.467 1.00 62.36 244 VAL C N 1
ATOM 7763 C CA . VAL C 1 265 ? 44.816 21.719 56.446 1.00 65.48 244 VAL C CA 1
ATOM 7764 C C . VAL C 1 265 ? 43.399 22.011 55.958 1.00 69.65 244 VAL C C 1
ATOM 7765 O O . VAL C 1 265 ? 42.695 21.102 55.507 1.00 70.85 244 VAL C O 1
ATOM 7769 N N . ASP C 1 266 ? 42.989 23.277 56.042 1.00 74.31 245 ASP C N 1
ATOM 7770 C CA . ASP C 1 266 ? 41.657 23.680 55.586 1.00 81.50 245 ASP C CA 1
ATOM 7771 C C . ASP C 1 266 ? 41.650 24.583 54.345 1.00 84.88 245 ASP C C 1
ATOM 7772 O O . ASP C 1 266 ? 40.586 24.927 53.837 1.00 89.24 245 ASP C O 1
ATOM 7777 N N . ARG C 1 267 ? 42.822 24.964 53.850 1.00 88.78 246 ARG C N 1
ATOM 7778 C CA . ARG C 1 267 ? 42.882 25.801 52.647 1.00 95.49 246 ARG C CA 1
ATOM 7779 C C . ARG C 1 267 ? 43.102 25.004 51.351 1.00 90.85 246 ARG C C 1
ATOM 7780 O O . ARG C 1 267 ? 43.980 24.145 51.286 1.00 86.22 246 ARG C O 1
ATOM 7788 N N . PHE C 1 268 ? 42.293 25.298 50.332 1.00 95.19 247 PHE C N 1
ATOM 7789 C CA . PHE C 1 268 ? 42.397 24.640 49.024 1.00 98.11 247 PHE C CA 1
ATOM 7790 C C . PHE C 1 268 ? 43.789 24.758 48.419 1.00 97.91 247 PHE C C 1
ATOM 7791 O O . PHE C 1 268 ? 44.588 25.594 48.838 1.00 99.34 247 PHE C O 1
ATOM 7799 N N . GLY C 1 269 ? 44.062 23.927 47.416 1.00 97.71 248 GLY C N 1
ATOM 7800 C CA . GLY C 1 269 ? 45.393 23.832 46.845 1.00 99.21 248 GLY C CA 1
ATOM 7801 C C . GLY C 1 269 ? 46.341 23.413 47.945 1.00 102.94 248 GLY C C 1
ATOM 7802 O O . GLY C 1 269 ? 45.966 22.629 48.815 1.00 106.64 248 GLY C O 1
ATOM 7803 N N . ILE C 1 270 ? 47.565 23.928 47.917 1.00 100.91 249 ILE C N 1
ATOM 7804 C CA . ILE C 1 270 ? 48.491 23.752 49.037 1.00 97.38 249 ILE C CA 1
ATOM 7805 C C . ILE C 1 270 ? 49.070 22.334 49.174 1.00 90.05 249 ILE C C 1
ATOM 7806 O O . ILE C 1 270 ? 50.241 22.173 49.528 1.00 93.35 249 ILE C O 1
ATOM 7811 N N . LEU C 1 271 ? 48.263 21.313 48.889 1.00 77.66 250 LEU C N 1
ATOM 7812 C CA . LEU C 1 271 ? 48.683 19.929 49.126 1.00 67.78 250 LEU C CA 1
ATOM 7813 C C . LEU C 1 271 ? 49.982 19.530 48.417 1.00 60.91 250 LEU C C 1
ATOM 7814 O O . LEU C 1 271 ? 50.853 18.909 49.019 1.00 61.79 250 LEU C O 1
ATOM 7819 N N . LYS C 1 272 ? 50.118 19.881 47.147 1.00 57.10 251 LYS C N 1
ATOM 7820 C CA . LYS C 1 272 ? 51.332 19.516 46.430 1.00 60.28 251 LYS C CA 1
ATOM 7821 C C . LYS C 1 272 ? 52.529 20.253 47.005 1.00 59.37 251 LYS C C 1
ATOM 7822 O O . LYS C 1 272 ? 53.639 19.744 46.985 1.00 61.53 251 LYS C O 1
ATOM 7828 N N . GLU C 1 273 ? 52.293 21.439 47.551 1.00 66.18 252 GLU C N 1
ATOM 7829 C CA . GLU C 1 273 ? 53.372 22.227 48.146 1.00 71.77 252 GLU C CA 1
ATOM 7830 C C . GLU C 1 273 ? 53.797 21.759 49.548 1.00 69.05 252 GLU C C 1
ATOM 7831 O O . GLU C 1 273 ? 54.851 22.157 50.047 1.00 72.65 252 GLU C O 1
ATOM 7837 N N . LEU C 1 274 ? 52.992 20.905 50.169 1.00 59.15 253 LEU C N 1
ATOM 7838 C CA . LEU C 1 274 ? 53.252 20.450 51.530 1.00 62.72 253 LEU C CA 1
ATOM 7839 C C . LEU C 1 274 ? 54.163 19.232 51.606 1.00 64.18 253 LEU C C 1
ATOM 7840 O O . LEU C 1 274 ? 54.927 19.074 52.573 1.00 65.10 253 LEU C O 1
ATOM 7845 N N . TYR C 1 275 ? 54.076 18.371 50.597 1.00 55.16 254 TYR C N 1
ATOM 7846 C CA . TYR C 1 275 ? 54.829 17.117 50.582 1.00 56.30 254 TYR C CA 1
ATOM 7847 C C . TYR C 1 275 ? 56.309 17.191 50.992 1.00 58.85 254 TYR C C 1
ATOM 7848 O O . TYR C 1 275 ? 56.781 16.324 51.722 1.00 58.65 254 TYR C O 1
ATOM 7857 N N . PRO C 1 276 ? 57.051 18.204 50.509 1.00 63.14 255 PRO C N 1
ATOM 7858 C CA . PRO C 1 276 ? 58.497 18.231 50.780 1.00 61.29 255 PRO C CA 1
ATOM 7859 C C . PRO C 1 276 ? 58.813 18.332 52.267 1.00 59.70 255 PRO C C 1
ATOM 7860 O O . PRO C 1 276 ? 59.960 18.127 52.677 1.00 63.93 255 PRO C O 1
ATOM 7864 N N . VAL C 1 277 ? 57.791 18.646 53.050 1.00 53.33 256 VAL C N 1
ATOM 7865 C CA . VAL C 1 277 ? 57.917 18.874 54.485 1.00 63.27 256 VAL C CA 1
ATOM 7866 C C . VAL C 1 277 ? 58.068 17.552 55.236 1.00 60.85 256 VAL C C 1
ATOM 7867 O O . VAL C 1 277 ? 58.608 17.508 56.329 1.00 70.71 256 VAL C O 1
ATOM 7871 N N . GLY C 1 278 ? 57.625 16.466 54.611 1.00 64.82 257 GLY C N 1
ATOM 7872 C CA . GLY C 1 278 ? 57.540 15.181 55.278 1.00 63.28 257 GLY C CA 1
ATOM 7873 C C . GLY C 1 278 ? 58.615 14.167 54.939 1.00 63.13 257 GLY C C 1
ATOM 7874 O O . GLY C 1 278 ? 59.368 14.322 53.979 1.00 60.79 257 GLY C O 1
ATOM 7875 N N . LYS C 1 279 ? 58.684 13.117 55.751 1.00 59.83 258 LYS C N 1
ATOM 7876 C CA . LYS C 1 279 ? 59.616 12.027 55.519 1.00 60.53 258 LYS C CA 1
ATOM 7877 C C . LYS C 1 279 ? 58.932 10.938 54.723 1.00 54.62 258 LYS C C 1
ATOM 7878 O O . LYS C 1 279 ? 59.558 10.237 53.936 1.00 52.96 258 LYS C O 1
ATOM 7884 N N . ILE C 1 280 ? 57.623 10.822 54.919 1.00 54.41 259 ILE C N 1
ATOM 7885 C CA . ILE C 1 280 ? 56.840 9.784 54.283 1.00 51.40 259 ILE C CA 1
ATOM 7886 C C . ILE C 1 280 ? 55.483 10.366 53.924 1.00 52.79 259 ILE C C 1
ATOM 7887 O O . ILE C 1 280 ? 54.925 11.161 54.670 1.00 54.37 259 ILE C O 1
ATOM 7892 N N . ALA C 1 281 ? 54.951 9.975 52.779 1.00 49.13 260 ALA C N 1
ATOM 7893 C CA . ALA C 1 281 ? 53.620 10.432 52.418 1.00 47.78 260 ALA C CA 1
ATOM 7894 C C . ALA C 1 281 ? 52.645 9.273 52.348 1.00 52.50 260 ALA C C 1
ATOM 7895 O O . ALA C 1 281 ? 53.019 8.130 52.076 1.00 46.99 260 ALA C O 1
ATOM 7897 N N . ILE C 1 282 ? 51.380 9.596 52.596 1.00 52.03 261 ILE C N 1
ATOM 7898 C CA . ILE C 1 282 ? 50.295 8.652 52.491 1.00 47.43 261 ILE C CA 1
ATOM 7899 C C . ILE C 1 282 ? 49.265 9.323 51.581 1.00 49.68 261 ILE C C 1
ATOM 7900 O O . ILE C 1 282 ? 48.926 10.493 51.760 1.00 45.13 261 ILE C O 1
ATOM 7905 N N . VAL C 1 283 ? 48.790 8.605 50.583 1.00 46.33 262 VAL C N 1
ATOM 7906 C CA . VAL C 1 283 ? 47.870 9.222 49.644 1.00 42.41 262 VAL C CA 1
ATOM 7907 C C . VAL C 1 283 ? 46.558 8.456 49.637 1.00 45.92 262 VAL C C 1
ATOM 7908 O O . VAL C 1 283 ? 46.538 7.236 49.490 1.00 51.22 262 VAL C O 1
ATOM 7912 N N . GLY C 1 284 ? 45.459 9.176 49.804 1.00 45.84 263 GLY C N 1
ATOM 7913 C CA . GLY C 1 284 ? 44.161 8.544 49.945 1.00 44.61 263 GLY C CA 1
ATOM 7914 C C . GLY C 1 284 ? 43.464 8.154 48.643 1.00 47.55 263 GLY C C 1
ATOM 7915 O O . GLY C 1 284 ? 44.083 7.978 47.582 1.00 43.05 263 GLY C O 1
ATOM 7916 N N . GLY C 1 285 ? 42.153 8.003 48.737 1.00 53.11 264 GLY C N 1
ATOM 7917 C CA . GLY C 1 285 ? 41.380 7.431 47.654 1.00 50.81 264 GLY C CA 1
ATOM 7918 C C . GLY C 1 285 ? 41.785 5.984 47.473 1.00 51.28 264 GLY C C 1
ATOM 7919 O O . GLY C 1 285 ? 41.434 5.357 46.482 1.00 55.62 264 GLY C O 1
ATOM 7920 N N . THR C 1 286 ? 42.537 5.449 48.432 1.00 46.64 265 THR C N 1
ATOM 7921 C CA . THR C 1 286 ? 43.125 4.127 48.265 1.00 44.42 265 THR C CA 1
ATOM 7922 C C . THR C 1 286 ? 42.735 3.149 49.350 1.00 51.66 265 THR C C 1
ATOM 7923 O O . THR C 1 286 ? 42.817 1.940 49.148 1.00 60.06 265 THR C O 1
ATOM 7927 N N . PHE C 1 287 ? 42.346 3.664 50.514 1.00 53.12 266 PHE C N 1
ATOM 7928 C CA . PHE C 1 287 ? 41.936 2.803 51.618 1.00 54.76 266 PHE C CA 1
ATOM 7929 C C . PHE C 1 287 ? 40.434 2.556 51.571 1.00 58.03 266 PHE C C 1
ATOM 7930 O O . PHE C 1 287 ? 39.926 1.625 52.200 1.00 63.76 266 PHE C O 1
ATOM 7938 N N . VAL C 1 288 ? 39.735 3.412 50.832 1.00 51.40 267 VAL C N 1
ATOM 7939 C CA . VAL C 1 288 ? 38.345 3.180 50.501 1.00 53.41 267 VAL C CA 1
ATOM 7940 C C . VAL C 1 288 ? 38.345 2.850 49.023 1.00 60.77 267 VAL C C 1
ATOM 7941 O O . VAL C 1 288 ? 39.361 3.036 48.344 1.00 58.56 267 VAL C O 1
ATOM 7945 N N . ASN C 1 289 ? 37.222 2.354 48.520 1.00 67.64 268 ASN C N 1
ATOM 7946 C CA . ASN C 1 289 ? 37.150 1.931 47.123 1.00 67.97 268 ASN C CA 1
ATOM 7947 C C . ASN C 1 289 ? 36.954 3.095 46.162 1.00 66.49 268 ASN C C 1
ATOM 7948 O O . ASN C 1 289 ? 35.904 3.216 45.537 1.00 72.12 268 ASN C O 1
ATOM 7953 N N . ILE C 1 290 ? 37.964 3.948 46.038 1.00 59.48 269 ILE C N 1
ATOM 7954 C CA . ILE C 1 290 ? 37.857 5.120 45.178 1.00 52.76 269 ILE C CA 1
ATOM 7955 C C . ILE C 1 290 ? 38.701 4.966 43.924 1.00 57.16 269 ILE C C 1
ATOM 7956 O O . ILE C 1 290 ? 38.322 5.438 42.854 1.00 56.37 269 ILE C O 1
ATOM 7961 N N . GLY C 1 291 ? 39.839 4.292 44.046 1.00 57.51 270 GLY C N 1
ATOM 7962 C CA . GLY C 1 291 ? 40.658 4.023 42.874 1.00 57.82 270 GLY C CA 1
ATOM 7963 C C . GLY C 1 291 ? 41.998 4.727 42.896 1.00 52.85 270 GLY C C 1
ATOM 7964 O O . GLY C 1 291 ? 42.801 4.569 41.986 1.00 55.21 270 GLY C O 1
ATOM 7965 N N . GLY C 1 292 ? 42.222 5.527 43.930 1.00 54.86 271 GLY C N 1
ATOM 7966 C CA . GLY C 1 292 ? 43.515 6.146 44.163 1.00 56.42 271 GLY C CA 1
ATOM 7967 C C . GLY C 1 292 ? 43.602 7.551 43.609 1.00 52.21 271 GLY C C 1
ATOM 7968 O O . GLY C 1 292 ? 43.147 7.822 42.498 1.00 50.22 271 GLY C O 1
ATOM 7969 N N . HIS C 1 293 ? 44.169 8.458 44.391 1.00 43.72 272 HIS C N 1
ATOM 7970 C CA . HIS C 1 293 ? 44.471 9.788 43.877 1.00 42.89 272 HIS C CA 1
ATOM 7971 C C . HIS C 1 293 ? 45.933 9.893 43.387 1.00 49.20 272 HIS C C 1
ATOM 7972 O O . HIS C 1 293 ? 46.473 8.929 42.835 1.00 49.36 272 HIS C O 1
ATOM 7979 N N . ASN C 1 294 ? 46.567 11.052 43.542 1.00 44.13 273 ASN C N 1
ATOM 7980 C CA . ASN C 1 294 ? 47.826 11.266 42.841 1.00 41.68 273 ASN C CA 1
ATOM 7981 C C . ASN C 1 294 ? 49.079 10.786 43.604 1.00 41.69 273 ASN C C 1
ATOM 7982 O O . ASN C 1 294 ? 49.693 11.555 44.330 1.00 45.21 273 ASN C O 1
ATOM 7987 N N . LEU C 1 295 ? 49.438 9.520 43.404 1.00 38.14 274 LEU C N 1
ATOM 7988 C CA . LEU C 1 295 ? 50.564 8.888 44.095 1.00 44.19 274 LEU C CA 1
ATOM 7989 C C . LEU C 1 295 ? 51.914 9.498 43.760 1.00 43.73 274 LEU C C 1
ATOM 7990 O O . LEU C 1 295 ? 52.829 9.486 44.595 1.00 44.02 274 LEU C O 1
ATOM 7995 N N . LEU C 1 296 ? 52.039 9.991 42.527 1.00 42.14 275 LEU C N 1
ATOM 7996 C CA . LEU C 1 296 ? 53.282 10.521 41.985 1.00 43.16 275 LEU C CA 1
ATOM 7997 C C . LEU C 1 296 ? 53.829 11.721 42.744 1.00 45.74 275 LEU C C 1
ATOM 7998 O O . LEU C 1 296 ? 55.025 11.800 43.010 1.00 47.51 275 LEU C O 1
ATOM 8003 N N . GLU C 1 297 ? 52.944 12.651 43.079 1.00 44.78 276 GLU C N 1
ATOM 8004 C CA . GLU C 1 297 ? 53.322 13.937 43.660 1.00 55.69 276 GLU C CA 1
ATOM 8005 C C . GLU C 1 297 ? 54.413 13.878 44.747 1.00 56.32 276 GLU C C 1
ATOM 8006 O O . GLU C 1 297 ? 55.448 14.526 44.609 1.00 52.71 276 GLU C O 1
ATOM 8012 N N . PRO C 1 298 ? 54.181 13.114 45.833 1.00 52.83 277 PRO C N 1
ATOM 8013 C CA . PRO C 1 298 ? 55.157 13.105 46.926 1.00 52.38 277 PRO C CA 1
ATOM 8014 C C . PRO C 1 298 ? 56.502 12.568 46.454 1.00 52.77 277 PRO C C 1
ATOM 8015 O O . PRO C 1 298 ? 57.546 13.065 46.881 1.00 50.54 277 PRO C O 1
ATOM 8019 N N . THR C 1 299 ? 56.473 11.558 45.591 1.00 45.68 278 THR C N 1
ATOM 8020 C CA . THR C 1 299 ? 57.711 10.908 45.192 1.00 48.81 278 THR C CA 1
ATOM 8021 C C . THR C 1 299 ? 58.578 11.814 44.337 1.00 50.77 278 THR C C 1
ATOM 8022 O O . THR C 1 299 ? 59.763 11.581 44.221 1.00 49.00 278 THR C O 1
ATOM 8026 N N . CYS C 1 300 ? 58.000 12.841 43.725 1.00 47.05 279 CYS C N 1
ATOM 8027 C CA . CYS C 1 300 ? 58.819 13.747 42.929 1.00 53.84 279 CYS C CA 1
ATOM 8028 C C . CYS C 1 300 ? 59.731 14.541 43.826 1.00 56.94 279 CYS C C 1
ATOM 8029 O O . CYS C 1 300 ? 60.629 15.243 43.358 1.00 55.85 279 CYS C O 1
ATOM 8032 N N . TRP C 1 301 ? 59.504 14.425 45.128 1.00 56.28 280 TRP C N 1
ATOM 8033 C CA . TRP C 1 301 ? 60.293 15.174 46.075 1.00 58.56 280 TRP C CA 1
ATOM 8034 C C . TRP C 1 301 ? 61.310 14.276 46.776 1.00 56.90 280 TRP C C 1
ATOM 8035 O O . TRP C 1 301 ? 61.976 14.712 47.710 1.00 58.76 280 TRP C O 1
ATOM 8046 N N . GLY C 1 302 ? 61.419 13.025 46.331 1.00 51.30 281 GLY C N 1
ATOM 8047 C CA . GLY C 1 302 ? 62.357 12.083 46.930 1.00 56.91 281 GLY C CA 1
ATOM 8048 C C . GLY C 1 302 ? 61.812 11.409 48.190 1.00 55.12 281 GLY C C 1
ATOM 8049 O O . GLY C 1 302 ? 62.564 10.840 48.962 1.00 48.39 281 GLY C O 1
ATOM 8050 N N . ILE C 1 303 ? 60.493 11.449 48.358 1.00 49.27 282 ILE C N 1
ATOM 8051 C CA . ILE C 1 303 ? 59.809 10.905 49.526 1.00 58.47 282 ILE C CA 1
ATOM 8052 C C . ILE C 1 303 ? 59.006 9.661 49.144 1.00 53.12 282 ILE C C 1
ATOM 8053 O O . ILE C 1 303 ? 58.358 9.649 48.105 1.00 49.47 282 ILE C O 1
ATOM 8058 N N . PRO C 1 304 ? 59.044 8.607 49.979 1.00 48.75 283 PRO C N 1
ATOM 8059 C CA . PRO C 1 304 ? 58.281 7.411 49.606 1.00 40.72 283 PRO C CA 1
ATOM 8060 C C . PRO C 1 304 ? 56.795 7.600 49.891 1.00 46.12 283 PRO C C 1
ATOM 8061 O O . PRO C 1 304 ? 56.432 8.342 50.801 1.00 46.76 283 PRO C O 1
ATOM 8065 N N . VAL C 1 305 ? 55.943 6.926 49.128 1.00 47.98 284 VAL C N 1
ATOM 8066 C CA . VAL C 1 305 ? 54.512 7.062 49.320 1.00 44.89 284 VAL C CA 1
ATOM 8067 C C . VAL C 1 305 ? 53.888 5.725 49.724 1.00 45.44 284 VAL C C 1
ATOM 8068 O O . VAL C 1 305 ? 54.225 4.681 49.182 1.00 53.17 284 VAL C O 1
ATOM 8072 N N . ILE C 1 306 ? 53.003 5.766 50.709 1.00 44.93 285 ILE C N 1
ATOM 8073 C CA . ILE C 1 306 ? 52.223 4.596 51.116 1.00 46.41 285 ILE C CA 1
ATOM 8074 C C . ILE C 1 306 ? 50.746 4.786 50.702 1.00 48.31 285 ILE C C 1
ATOM 8075 O O . ILE C 1 306 ? 50.214 5.895 50.790 1.00 46.96 285 ILE C O 1
ATOM 8080 N N . TYR C 1 307 ? 50.103 3.708 50.247 1.00 46.54 286 TYR C N 1
ATOM 8081 C CA . TYR C 1 307 ? 48.695 3.748 49.815 1.00 45.78 286 TYR C CA 1
ATOM 8082 C C . TYR C 1 307 ? 47.981 2.425 50.112 1.00 48.90 286 TYR C C 1
ATOM 8083 O O . TYR C 1 307 ? 48.623 1.400 50.340 1.00 51.90 286 TYR C O 1
ATOM 8092 N N . GLY C 1 308 ? 46.652 2.453 50.132 1.00 50.47 287 GLY C N 1
ATOM 8093 C CA . GLY C 1 308 ? 45.871 1.251 50.358 1.00 52.06 287 GLY C CA 1
ATOM 8094 C C . GLY C 1 308 ? 45.654 0.462 49.074 1.00 64.63 287 GLY C C 1
ATOM 8095 O O . GLY C 1 308 ? 46.173 0.826 48.021 1.00 56.34 287 GLY C O 1
ATOM 8096 N N . PRO C 1 309 ? 44.852 -0.609 49.154 1.00 73.67 288 PRO C N 1
ATOM 8097 C CA . PRO C 1 309 ? 44.684 -1.626 48.109 1.00 72.03 288 PRO C CA 1
ATOM 8098 C C . PRO C 1 309 ? 43.899 -1.146 46.897 1.00 67.66 288 PRO C C 1
ATOM 8099 O O . PRO C 1 309 ? 43.952 -1.785 45.849 1.00 73.01 288 PRO C O 1
ATOM 8103 N N . TYR C 1 310 ? 43.182 -0.038 47.031 1.00 63.20 289 TYR C N 1
ATOM 8104 C CA . TYR C 1 310 ? 42.280 0.402 45.974 1.00 65.17 289 TYR C CA 1
ATOM 8105 C C . TYR C 1 310 ? 42.927 1.395 45.028 1.00 59.88 289 TYR C C 1
ATOM 8106 O O . TYR C 1 310 ? 42.641 2.590 45.085 1.00 55.47 289 TYR C O 1
ATOM 8115 N N . THR C 1 311 ? 43.771 0.880 44.137 1.00 61.99 290 THR C N 1
ATOM 8116 C CA . THR C 1 311 ? 44.522 1.701 43.191 1.00 57.81 290 THR C CA 1
ATOM 8117 C C . THR C 1 311 ? 44.106 1.483 41.727 1.00 62.47 290 THR C C 1
ATOM 8118 O O . THR C 1 311 ? 44.832 1.852 40.804 1.00 52.99 290 THR C O 1
ATOM 8122 N N . HIS C 1 312 ? 42.926 0.909 41.508 1.00 69.73 291 HIS C N 1
ATOM 8123 C CA . HIS C 1 312 ? 42.520 0.526 40.152 1.00 65.15 291 HIS C CA 1
ATOM 8124 C C . HIS C 1 312 ? 42.452 1.675 39.142 1.00 58.72 291 HIS C C 1
ATOM 8125 O O . HIS C 1 312 ? 42.626 1.456 37.956 1.00 58.21 291 HIS C O 1
ATOM 8132 N N . LYS C 1 313 ? 42.209 2.895 39.602 1.00 55.72 292 LYS C N 1
ATOM 8133 C CA . LYS C 1 313 ? 42.147 4.032 38.692 1.00 51.31 292 LYS C CA 1
ATOM 8134 C C . LYS C 1 313 ? 43.512 4.632 38.363 1.00 51.86 292 LYS C C 1
ATOM 8135 O O . LYS C 1 313 ? 43.627 5.469 37.467 1.00 51.76 292 LYS C O 1
ATOM 8141 N N . VAL C 1 314 ? 44.545 4.198 39.084 1.00 55.49 293 VAL C N 1
ATOM 8142 C CA . VAL C 1 314 ? 45.893 4.707 38.880 1.00 53.24 293 VAL C CA 1
ATOM 8143 C C . VAL C 1 314 ? 46.888 3.550 38.778 1.00 54.18 293 VAL C C 1
ATOM 8144 O O . VAL C 1 314 ? 48.005 3.626 39.304 1.00 44.53 293 VAL C O 1
ATOM 8148 N N . ASN C 1 315 ? 46.481 2.483 38.098 1.00 51.22 294 ASN C N 1
ATOM 8149 C CA . ASN C 1 315 ? 47.219 1.227 38.136 1.00 54.91 294 ASN C CA 1
ATOM 8150 C C . ASN C 1 315 ? 48.617 1.296 37.501 1.00 57.00 294 ASN C C 1
ATOM 8151 O O . ASN C 1 315 ? 49.591 0.789 38.079 1.00 52.14 294 ASN C O 1
ATOM 8156 N N . ASP C 1 316 ? 48.724 1.915 36.325 1.00 50.24 295 ASP C N 1
ATOM 8157 C CA . ASP C 1 316 ? 50.040 2.082 35.700 1.00 53.22 295 ASP C CA 1
ATOM 8158 C C . ASP C 1 316 ? 51.011 2.825 36.622 1.00 48.55 295 ASP C C 1
ATOM 8159 O O . ASP C 1 316 ? 52.217 2.552 36.638 1.00 47.71 295 ASP C O 1
ATOM 8164 N N . LEU C 1 317 ? 50.471 3.789 37.357 1.00 42.80 296 LEU C N 1
ATOM 8165 C CA . LEU C 1 317 ? 51.261 4.642 38.213 1.00 48.80 296 LEU C CA 1
ATOM 8166 C C . LEU C 1 317 ? 51.720 3.812 39.405 1.00 47.17 296 LEU C C 1
ATOM 8167 O O . LEU C 1 317 ? 52.899 3.828 39.780 1.00 47.71 296 LEU C O 1
ATOM 8172 N N . LYS C 1 318 ? 50.779 3.069 39.976 1.00 42.38 297 LYS C N 1
ATOM 8173 C CA . LYS C 1 318 ? 51.086 2.076 40.993 1.00 46.57 297 LYS C CA 1
ATOM 8174 C C . LYS C 1 318 ? 52.239 1.136 40.599 1.00 49.02 297 LYS C C 1
ATOM 8175 O O . LYS C 1 318 ? 53.228 1.000 41.333 1.00 42.65 297 LYS C O 1
ATOM 8181 N N . GLU C 1 319 ? 52.121 0.482 39.452 1.00 52.55 298 GLU C N 1
ATOM 8182 C CA . GLU C 1 319 ? 53.140 -0.482 39.042 1.00 53.23 298 GLU C CA 1
ATOM 8183 C C . GLU C 1 319 ? 54.486 0.189 38.800 1.00 49.68 298 GLU C C 1
ATOM 8184 O O . GLU C 1 319 ? 55.553 -0.396 39.061 1.00 45.48 298 GLU C O 1
ATOM 8190 N N . PHE C 1 320 ? 54.433 1.424 38.312 1.00 52.32 299 PHE C N 1
ATOM 8191 C CA . PHE C 1 320 ? 55.639 2.233 38.131 1.00 50.70 299 PHE C CA 1
ATOM 8192 C C . PHE C 1 320 ? 56.314 2.507 39.477 1.00 44.97 299 PHE C C 1
ATOM 8193 O O . PHE C 1 320 ? 57.499 2.274 39.642 1.00 45.16 299 PHE C O 1
ATOM 8201 N N . LEU C 1 321 ? 55.550 2.989 40.451 1.00 47.77 300 LEU C N 1
ATOM 8202 C CA . LEU C 1 321 ? 56.136 3.327 41.740 1.00 48.20 300 LEU C CA 1
ATOM 8203 C C . LEU C 1 321 ? 56.738 2.116 42.450 1.00 44.93 300 LEU C C 1
ATOM 8204 O O . LEU C 1 321 ? 57.799 2.213 43.040 1.00 49.97 300 LEU C O 1
ATOM 8209 N N . GLU C 1 322 ? 56.065 0.976 42.364 1.00 48.75 301 GLU C N 1
ATOM 8210 C CA . GLU C 1 322 ? 56.571 -0.236 42.981 1.00 57.81 301 GLU C CA 1
ATOM 8211 C C . GLU C 1 322 ? 57.894 -0.649 42.371 1.00 66.19 301 GLU C C 1
ATOM 8212 O O . GLU C 1 322 ? 58.806 -1.063 43.078 1.00 73.96 301 GLU C O 1
ATOM 8218 N N . LYS C 1 323 ? 57.998 -0.509 41.055 1.00 62.52 302 LYS C N 1
ATOM 8219 C CA . LYS C 1 323 ? 59.224 -0.823 40.340 1.00 61.13 302 LYS C CA 1
ATOM 8220 C C . LYS C 1 323 ? 60.334 0.169 40.696 1.00 58.13 302 LYS C C 1
ATOM 8221 O O . LYS C 1 323 ? 61.496 -0.213 40.838 1.00 60.75 302 LYS C O 1
ATOM 8227 N N . GLU C 1 324 ? 59.980 1.439 40.866 1.00 54.23 303 GLU C N 1
ATOM 8228 C CA . GLU C 1 324 ? 60.972 2.451 41.262 1.00 53.26 303 GLU C CA 1
ATOM 8229 C C . GLU C 1 324 ? 61.409 2.364 42.742 1.00 56.51 303 GLU C C 1
ATOM 8230 O O . GLU C 1 324 ? 62.331 3.071 43.181 1.00 57.99 303 GLU C O 1
ATOM 8236 N N . GLY C 1 325 ? 60.756 1.486 43.497 1.00 51.09 304 GLY C N 1
ATOM 8237 C CA . GLY C 1 325 ? 61.030 1.331 44.921 1.00 44.12 304 GLY C CA 1
ATOM 8238 C C . GLY C 1 325 ? 60.521 2.515 45.736 1.00 49.43 304 GLY C C 1
ATOM 8239 O O . GLY C 1 325 ? 61.021 2.791 46.840 1.00 51.34 304 GLY C O 1
ATOM 8240 N N . ALA C 1 326 ? 59.504 3.199 45.207 1.00 49.14 305 ALA C N 1
ATOM 8241 C CA . ALA C 1 326 ? 59.018 4.447 45.803 1.00 51.20 305 ALA C CA 1
ATOM 8242 C C . ALA C 1 326 ? 57.580 4.376 46.329 1.00 54.70 305 ALA C C 1
ATOM 8243 O O . ALA C 1 326 ? 57.128 5.274 47.039 1.00 54.10 305 ALA C O 1
ATOM 8245 N N . GLY C 1 327 ? 56.858 3.326 45.957 1.00 48.97 306 GLY C N 1
ATOM 8246 C CA . GLY C 1 327 ? 55.489 3.167 46.398 1.00 48.01 306 GLY C CA 1
ATOM 8247 C C . GLY C 1 327 ? 55.290 1.887 47.171 1.00 49.08 306 GLY C C 1
ATOM 8248 O O . GLY C 1 327 ? 55.954 0.886 46.916 1.00 50.28 306 GLY C O 1
ATOM 8249 N N . PHE C 1 328 ? 54.365 1.920 48.122 1.00 49.07 307 PHE C N 1
ATOM 8250 C CA . PHE C 1 328 ? 54.175 0.795 49.022 1.00 55.28 307 PHE C CA 1
ATOM 8251 C C . PHE C 1 328 ? 52.717 0.600 49.358 1.00 53.92 307 PHE C C 1
ATOM 8252 O O . PHE C 1 328 ? 52.078 1.486 49.929 1.00 54.67 307 PHE C O 1
ATOM 8260 N N . GLU C 1 329 ? 52.201 -0.571 49.001 1.00 55.29 308 GLU C N 1
ATOM 8261 C CA . GLU C 1 329 ? 50.810 -0.905 49.255 1.00 62.34 308 GLU C CA 1
ATOM 8262 C C . GLU C 1 329 ? 50.644 -1.536 50.636 1.00 67.05 308 GLU C C 1
ATOM 8263 O O . GLU C 1 329 ? 51.381 -2.443 51.015 1.00 66.91 308 GLU C O 1
ATOM 8269 N N . VAL C 1 330 ? 49.656 -1.053 51.372 1.00 67.28 309 VAL C N 1
ATOM 8270 C CA . VAL C 1 330 ? 49.360 -1.573 52.692 1.00 71.26 309 VAL C CA 1
ATOM 8271 C C . VAL C 1 330 ? 47.898 -2.018 52.735 1.00 76.31 309 VAL C C 1
ATOM 8272 O O . VAL C 1 330 ? 47.026 -1.353 52.177 1.00 81.75 309 VAL C O 1
ATOM 8276 N N . LYS C 1 331 ? 47.632 -3.153 53.373 1.00 79.19 310 LYS C N 1
ATOM 8277 C CA . LYS C 1 331 ? 46.296 -3.746 53.346 1.00 84.75 310 LYS C CA 1
ATOM 8278 C C . LYS C 1 331 ? 45.424 -3.346 54.532 1.00 84.26 310 LYS C C 1
ATOM 8279 O O . LYS C 1 331 ? 44.200 -3.436 54.464 1.00 88.18 310 LYS C O 1
ATOM 8285 N N . ASN C 1 332 ? 46.052 -2.911 55.618 1.00 84.69 311 ASN C N 1
ATOM 8286 C CA . ASN C 1 332 ? 45.335 -2.668 56.867 1.00 82.70 311 ASN C CA 1
ATOM 8287 C C . ASN C 1 332 ? 46.149 -1.826 57.844 1.00 76.86 311 ASN C C 1
ATOM 8288 O O . ASN C 1 332 ? 47.342 -1.609 57.639 1.00 71.76 311 ASN C O 1
ATOM 8293 N N . GLU C 1 333 ? 45.500 -1.367 58.913 1.00 76.95 312 GLU C N 1
ATOM 8294 C CA . GLU C 1 333 ? 46.168 -0.567 59.938 1.00 75.12 312 GLU C CA 1
ATOM 8295 C C . GLU C 1 333 ? 47.523 -1.160 60.339 1.00 73.83 312 GLU C C 1
ATOM 8296 O O . GLU C 1 333 ? 48.514 -0.433 60.456 1.00 73.91 312 GLU C O 1
ATOM 8302 N N . THR C 1 334 ? 47.572 -2.476 60.535 1.00 73.08 313 THR C N 1
ATOM 8303 C CA . THR C 1 334 ? 48.808 -3.115 60.990 1.00 75.21 313 THR C CA 1
ATOM 8304 C C . THR C 1 334 ? 49.936 -3.013 59.968 1.00 72.39 313 THR C C 1
ATOM 8305 O O . THR C 1 334 ? 51.051 -2.616 60.309 1.00 70.72 313 THR C O 1
ATOM 8309 N N . GLU C 1 335 ? 49.656 -3.375 58.719 1.00 74.00 314 GLU C N 1
ATOM 8310 C CA . GLU C 1 335 ? 50.670 -3.246 57.678 1.00 74.25 314 GLU C CA 1
ATOM 8311 C C . GLU C 1 335 ? 51.132 -1.795 57.590 1.00 72.47 314 GLU C C 1
ATOM 8312 O O . GLU C 1 335 ? 52.315 -1.529 57.394 1.00 74.12 314 GLU C O 1
ATOM 8318 N N . LEU C 1 336 ? 50.200 -0.858 57.754 1.00 68.33 315 LEU C N 1
ATOM 8319 C CA . LEU C 1 336 ? 50.544 0.561 57.699 1.00 62.53 315 LEU C CA 1
ATOM 8320 C C . LEU C 1 336 ? 51.551 0.915 58.787 1.00 63.97 315 LEU C C 1
ATOM 8321 O O . LEU C 1 336 ? 52.587 1.533 58.515 1.00 62.47 315 LEU C O 1
ATOM 8326 N N . VAL C 1 337 ? 51.261 0.512 60.020 1.00 69.47 316 VAL C N 1
ATOM 8327 C CA . VAL C 1 337 ? 52.214 0.723 61.096 1.00 66.42 316 VAL C CA 1
ATOM 8328 C C . VAL C 1 337 ? 53.578 0.139 60.708 1.00 67.72 316 VAL C C 1
ATOM 8329 O O . VAL C 1 337 ? 54.599 0.830 60.722 1.00 64.44 316 VAL C O 1
ATOM 8333 N N . THR C 1 338 ? 53.584 -1.138 60.347 1.00 71.11 317 THR C N 1
ATOM 8334 C CA . THR C 1 338 ? 54.808 -1.819 59.954 1.00 71.13 317 THR C CA 1
ATOM 8335 C C . THR C 1 338 ? 55.558 -1.094 58.833 1.00 69.78 317 THR C C 1
ATOM 8336 O O . THR C 1 338 ? 56.781 -0.965 58.895 1.00 62.55 317 THR C O 1
ATOM 8340 N N . LYS C 1 339 ? 54.849 -0.629 57.802 1.00 62.76 318 LYS C N 1
ATOM 8341 C CA . LYS C 1 339 ? 55.559 0.025 56.703 1.00 61.90 318 LYS C CA 1
ATOM 8342 C C . LYS C 1 339 ? 56.115 1.387 57.137 1.00 64.38 318 LYS C C 1
ATOM 8343 O O . LYS C 1 339 ? 57.262 1.720 56.828 1.00 64.26 318 LYS C O 1
ATOM 8349 N N . LEU C 1 340 ? 55.316 2.157 57.877 1.00 61.26 319 LEU C N 1
ATOM 8350 C CA . LEU C 1 340 ? 55.763 3.450 58.394 1.00 59.67 319 LEU C CA 1
ATOM 8351 C C . LEU C 1 340 ? 57.034 3.316 59.231 1.00 65.62 319 LEU C C 1
ATOM 8352 O O . LEU C 1 340 ? 57.974 4.108 59.111 1.00 63.60 319 LEU C O 1
ATOM 8357 N N . THR C 1 341 ? 57.056 2.315 60.097 1.00 65.34 320 THR C N 1
ATOM 8358 C CA . THR C 1 341 ? 58.224 2.100 60.933 1.00 73.52 320 THR C CA 1
ATOM 8359 C C . THR C 1 341 ? 59.463 1.780 60.080 1.00 69.04 320 THR C C 1
ATOM 8360 O O . THR C 1 341 ? 60.547 2.312 60.314 1.00 61.66 320 THR C O 1
ATOM 8364 N N . GLU C 1 342 ? 59.295 0.937 59.071 1.00 68.42 321 GLU C N 1
ATOM 8365 C CA . GLU C 1 342 ? 60.421 0.588 58.212 1.00 73.89 321 GLU C CA 1
ATOM 8366 C C . GLU C 1 342 ? 61.038 1.830 57.566 1.00 68.06 321 GLU C C 1
ATOM 8367 O O . GLU C 1 342 ? 62.260 2.011 57.582 1.00 66.11 321 GLU C O 1
ATOM 8373 N N . LEU C 1 343 ? 60.185 2.692 57.023 1.00 60.20 322 LEU C N 1
ATOM 8374 C CA . LEU C 1 343 ? 60.632 3.917 56.368 1.00 54.31 322 LEU C CA 1
ATOM 8375 C C . LEU C 1 343 ? 61.133 5.015 57.307 1.00 58.42 322 LEU C C 1
ATOM 8376 O O . LEU C 1 343 ? 61.875 5.898 56.872 1.00 57.55 322 LEU C O 1
ATOM 8381 N N . LEU C 1 344 ? 60.732 4.984 58.581 1.00 51.19 323 LEU C N 1
ATOM 8382 C CA . LEU C 1 344 ? 61.232 5.975 59.530 1.00 58.16 323 LEU C CA 1
ATOM 8383 C C . LEU C 1 344 ? 62.608 5.611 60.061 1.00 65.44 323 LEU C C 1
ATOM 8384 O O . LEU C 1 344 ? 63.368 6.478 60.506 1.00 63.87 323 LEU C O 1
ATOM 8389 N N . SER C 1 345 ? 62.916 4.321 60.064 1.00 70.10 324 SER C N 1
ATOM 8390 C CA . SER C 1 345 ? 64.178 3.878 60.636 1.00 76.02 324 SER C CA 1
ATOM 8391 C C . SER C 1 345 ? 65.250 3.783 59.551 1.00 75.64 324 SER C C 1
ATOM 8392 O O . SER C 1 345 ? 66.429 3.994 59.819 1.00 77.45 324 SER C O 1
ATOM 8395 N N . VAL C 1 346 ? 64.833 3.487 58.323 1.00 70.40 325 VAL C N 1
ATOM 8396 C CA . VAL C 1 346 ? 65.771 3.402 57.213 1.00 69.39 325 VAL C CA 1
ATOM 8397 C C . VAL C 1 346 ? 65.322 4.316 56.081 1.00 67.06 325 VAL C C 1
ATOM 8398 O O . VAL C 1 346 ? 64.285 4.083 55.472 1.00 59.20 325 VAL C O 1
ATOM 8402 N N . LYS C 1 347 ? 66.090 5.361 55.797 1.00 67.26 326 LYS C N 1
ATOM 8403 C CA . LYS C 1 347 ? 65.680 6.299 54.761 1.00 67.20 326 LYS C CA 1
ATOM 8404 C C . LYS C 1 347 ? 65.740 5.672 53.355 1.00 59.03 326 LYS C C 1
ATOM 8405 O O . LYS C 1 347 ? 66.806 5.302 52.866 1.00 59.66 326 LYS C O 1
ATOM 8411 N N . LYS C 1 348 ? 64.583 5.552 52.719 1.00 52.76 327 LYS C N 1
ATOM 8412 C CA . LYS C 1 348 ? 64.484 4.927 51.409 1.00 59.42 327 LYS C CA 1
ATOM 8413 C C . LYS C 1 348 ? 64.835 5.906 50.299 1.00 58.91 327 LYS C C 1
ATOM 8414 O O . LYS C 1 348 ? 64.170 6.927 50.128 1.00 61.80 327 LYS C O 1
ATOM 8420 N N . GLU C 1 349 ? 65.867 5.586 49.532 1.00 58.36 328 GLU C N 1
ATOM 8421 C CA . GLU C 1 349 ? 66.274 6.448 48.422 1.00 59.70 328 GLU C CA 1
ATOM 8422 C C . GLU C 1 349 ? 65.265 6.427 47.288 1.00 57.28 328 GLU C C 1
ATOM 8423 O O . GLU C 1 349 ? 64.823 5.357 46.862 1.00 51.36 328 GLU C O 1
ATOM 8429 N N . ILE C 1 350 ? 64.925 7.608 46.784 1.00 56.57 329 ILE C N 1
ATOM 8430 C CA . ILE C 1 350 ? 63.915 7.726 45.734 1.00 56.19 329 ILE C CA 1
ATOM 8431 C C . ILE C 1 350 ? 64.453 8.467 44.506 1.00 55.02 329 ILE C C 1
ATOM 8432 O O . ILE C 1 350 ? 64.992 9.565 44.631 1.00 55.88 329 ILE C O 1
ATOM 8437 N N . LYS C 1 351 ? 64.280 7.886 43.320 1.00 56.39 330 LYS C N 1
ATOM 8438 C CA . LYS C 1 351 ? 64.862 8.465 42.097 1.00 49.12 330 LYS C CA 1
ATOM 8439 C C . LYS C 1 351 ? 63.830 8.718 40.987 1.00 52.18 330 LYS C C 1
ATOM 8440 O O . LYS C 1 351 ? 64.145 8.695 39.788 1.00 49.09 330 LYS C O 1
ATOM 8446 N N . VAL C 1 352 ? 62.599 8.969 41.404 1.00 49.13 331 VAL C N 1
ATOM 8447 C CA . VAL C 1 352 ? 61.495 9.229 40.486 1.00 46.62 331 VAL C CA 1
ATOM 8448 C C . VAL C 1 352 ? 61.775 10.475 39.663 1.00 47.69 331 VAL C C 1
ATOM 8449 O O . VAL C 1 352 ? 61.561 10.490 38.451 1.00 48.24 331 VAL C O 1
ATOM 8453 N N . GLU C 1 353 ? 62.281 11.508 40.328 1.00 52.42 332 GLU C N 1
ATOM 8454 C CA . GLU C 1 353 ? 62.544 12.786 39.682 1.00 56.35 332 GLU C CA 1
ATOM 8455 C C . GLU C 1 353 ? 63.584 12.707 38.560 1.00 58.72 332 GLU C C 1
ATOM 8456 O O . GLU C 1 353 ? 63.462 13.415 37.554 1.00 54.64 332 GLU C O 1
ATOM 8462 N N . GLU C 1 354 ? 64.612 11.873 38.734 1.00 53.33 333 GLU C N 1
ATOM 8463 C CA . GLU C 1 354 ? 65.587 11.681 37.665 1.00 61.03 333 GLU C CA 1
ATOM 8464 C C . GLU C 1 354 ? 64.933 10.970 36.481 1.00 56.94 333 GLU C C 1
ATOM 8465 O O . GLU C 1 354 ? 65.182 11.310 35.316 1.00 51.73 333 GLU C O 1
ATOM 8471 N N . LYS C 1 355 ? 64.096 9.982 36.772 1.00 56.96 334 LYS C N 1
ATOM 8472 C CA . LYS C 1 355 ? 63.350 9.322 35.712 1.00 54.85 334 LYS C CA 1
ATOM 8473 C C . LYS C 1 355 ? 62.482 10.333 34.961 1.00 57.64 334 LYS C C 1
ATOM 8474 O O . LYS C 1 355 ? 62.375 10.285 33.723 1.00 52.90 334 LYS C O 1
ATOM 8480 N N . SER C 1 356 ? 61.885 11.255 35.712 1.00 51.37 335 SER C N 1
ATOM 8481 C CA . SER C 1 356 ? 61.037 12.305 35.136 1.00 50.40 335 SER C CA 1
ATOM 8482 C C . SER C 1 356 ? 61.808 13.182 34.147 1.00 52.12 335 SER C C 1
ATOM 8483 O O . SER C 1 356 ? 61.334 13.434 33.037 1.00 52.43 335 SER C O 1
ATOM 8486 N N . ARG C 1 357 ? 63.000 13.633 34.544 1.00 48.14 336 ARG C N 1
ATOM 8487 C CA . ARG C 1 357 ? 63.827 14.476 33.680 1.00 58.02 336 ARG C CA 1
ATOM 8488 C C . ARG C 1 357 ? 64.230 13.731 32.395 1.00 57.18 336 ARG C C 1
ATOM 8489 O O . ARG C 1 357 ? 64.403 14.330 31.320 1.00 57.04 336 ARG C O 1
ATOM 8497 N N . GLU C 1 358 ? 64.370 12.418 32.555 1.00 55.39 337 GLU C N 1
ATOM 8498 C CA . GLU C 1 358 ? 64.768 11.465 31.535 1.00 55.90 337 GLU C CA 1
ATOM 8499 C C . GLU C 1 358 ? 63.665 11.224 30.502 1.00 51.74 337 GLU C C 1
ATOM 8500 O O . GLU C 1 358 ? 63.915 11.172 29.302 1.00 45.00 337 GLU C O 1
ATOM 8506 N N . ILE C 1 359 ? 62.443 11.042 30.969 1.00 50.55 338 ILE C N 1
ATOM 8507 C CA . ILE C 1 359 ? 61.340 10.842 30.041 1.00 50.15 338 ILE C CA 1
ATOM 8508 C C . ILE C 1 359 ? 61.097 12.140 29.287 1.00 48.46 338 ILE C C 1
ATOM 8509 O O . ILE C 1 359 ? 61.051 12.163 28.049 1.00 45.88 338 ILE C O 1
ATOM 8514 N N . LYS C 1 360 ? 60.956 13.222 30.045 1.00 46.62 339 LYS C N 1
ATOM 8515 C CA . LYS C 1 360 ? 60.747 14.539 29.467 1.00 49.06 339 LYS C CA 1
ATOM 8516 C C . LYS C 1 360 ? 61.819 14.871 28.438 1.00 57.10 339 LYS C C 1
ATOM 8517 O O . LYS C 1 360 ? 61.517 15.337 27.332 1.00 49.34 339 LYS C O 1
ATOM 8523 N N . GLY C 1 361 ? 63.074 14.621 28.811 1.00 58.60 340 GLY C N 1
ATOM 8524 C CA . GLY C 1 361 ? 64.195 14.861 27.933 1.00 55.28 340 GLY C CA 1
ATOM 8525 C C . GLY C 1 361 ? 64.121 14.063 26.642 1.00 58.09 340 GLY C C 1
ATOM 8526 O O . GLY C 1 361 ? 64.291 14.615 25.558 1.00 51.75 340 GLY C O 1
ATOM 8527 N N . CYS C 1 362 ? 63.877 12.763 26.750 1.00 55.91 341 CYS C N 1
ATOM 8528 C CA . CYS C 1 362 ? 63.748 11.940 25.557 1.00 54.48 341 CYS C CA 1
ATOM 8529 C C . CYS C 1 362 ? 62.646 12.466 24.625 1.00 53.25 341 CYS C C 1
ATOM 8530 O O . CYS C 1 362 ? 62.909 12.711 23.443 1.00 50.46 341 CYS C O 1
ATOM 8533 N N . TYR C 1 363 ? 61.426 12.643 25.140 1.00 50.91 342 TYR C N 1
ATOM 8534 C CA . TYR C 1 363 ? 60.325 13.140 24.308 1.00 47.57 342 TYR C CA 1
ATOM 8535 C C . TYR C 1 363 ? 60.705 14.435 23.618 1.00 50.21 342 TYR C C 1
ATOM 8536 O O . TYR C 1 363 ? 60.578 14.560 22.400 1.00 51.21 342 TYR C O 1
ATOM 8545 N N . LEU C 1 364 ? 61.195 15.390 24.398 1.00 50.22 343 LEU C N 1
ATOM 8546 C CA . LEU C 1 364 ? 61.484 16.706 23.864 1.00 54.81 343 LEU C CA 1
ATOM 8547 C C . LEU C 1 364 ? 62.603 16.673 22.815 1.00 59.88 343 LEU C C 1
ATOM 8548 O O . LEU C 1 364 ? 62.600 17.474 21.882 1.00 62.02 343 LEU C O 1
ATOM 8553 N N . GLU C 1 365 ? 63.550 15.750 22.980 1.00 56.09 344 GLU C N 1
ATOM 8554 C CA . GLU C 1 365 ? 64.668 15.604 22.054 1.00 60.56 344 GLU C CA 1
ATOM 8555 C C . GLU C 1 365 ? 64.180 15.151 20.686 1.00 53.66 344 GLU C C 1
ATOM 8556 O O . GLU C 1 365 ? 64.424 15.823 19.687 1.00 52.08 344 GLU C O 1
ATOM 8562 N N . LYS C 1 366 ? 63.512 13.999 20.656 1.00 52.85 345 LYS C N 1
ATOM 8563 C CA . LYS C 1 366 ? 62.999 13.431 19.416 1.00 57.84 345 LYS C CA 1
ATOM 8564 C C . LYS C 1 366 ? 62.097 14.417 18.691 1.00 55.34 345 LYS C C 1
ATOM 8565 O O . LYS C 1 366 ? 62.150 14.535 17.464 1.00 50.93 345 LYS C O 1
ATOM 8571 N N . LEU C 1 367 ? 61.269 15.130 19.449 1.00 50.99 346 LEU C N 1
ATOM 8572 C CA . LEU C 1 367 ? 60.291 16.027 18.834 1.00 48.48 346 LEU C CA 1
ATOM 8573 C C . LEU C 1 367 ? 60.982 17.217 18.176 1.00 48.79 346 LEU C C 1
ATOM 8574 O O . LEU C 1 367 ? 60.669 17.585 17.045 1.00 52.61 346 LEU C O 1
ATOM 8579 N N . ARG C 1 368 ? 61.941 17.796 18.887 1.00 46.60 347 ARG C N 1
ATOM 8580 C CA . ARG C 1 368 ? 62.716 18.930 18.390 1.00 53.90 347 ARG C CA 1
ATOM 8581 C C . ARG C 1 368 ? 63.465 18.565 17.111 1.00 57.95 347 ARG C C 1
ATOM 8582 O O . ARG C 1 368 ? 63.526 19.360 16.158 1.00 50.35 347 ARG C O 1
ATOM 8590 N N . GLU C 1 369 ? 64.038 17.362 17.113 1.00 59.00 348 GLU C N 1
ATOM 8591 C CA . GLU C 1 369 ? 64.762 16.831 15.970 1.00 63.52 348 GLU C CA 1
ATOM 8592 C C . GLU C 1 369 ? 63.817 16.619 14.799 1.00 62.32 348 GLU C C 1
ATOM 8593 O O . GLU C 1 369 ? 64.088 17.060 13.675 1.00 59.68 348 GLU C O 1
ATOM 8599 N N . PHE C 1 370 ? 62.711 15.929 15.054 1.00 54.48 349 PHE C N 1
ATOM 8600 C CA . PHE C 1 370 ? 61.739 15.698 13.993 1.00 49.65 349 PHE C CA 1
ATOM 8601 C C . PHE C 1 370 ? 61.306 17.027 13.384 1.00 48.11 349 PHE C C 1
ATOM 8602 O O . PHE C 1 370 ? 61.292 17.194 12.161 1.00 48.42 349 PHE C O 1
ATOM 8610 N N . LEU C 1 371 ? 60.978 17.981 14.243 1.00 42.07 350 LEU C N 1
ATOM 8611 C CA . LEU C 1 371 ? 60.481 19.282 13.811 1.00 50.66 350 LEU C CA 1
ATOM 8612 C C . LEU C 1 371 ? 61.513 20.139 13.101 1.00 57.17 350 LEU C C 1
ATOM 8613 O O . LEU C 1 371 ? 61.155 21.053 12.354 1.00 59.41 350 LEU C O 1
ATOM 8618 N N . ARG C 1 372 ? 62.787 19.851 13.355 1.00 56.12 351 ARG C N 1
ATOM 8619 C CA . ARG C 1 372 ? 63.873 20.631 12.809 1.00 66.16 351 ARG C CA 1
ATOM 8620 C C . ARG C 1 372 ? 63.809 20.587 11.276 1.00 68.58 351 ARG C C 1
ATOM 8621 O O . ARG C 1 372 ? 63.935 21.619 10.615 1.00 63.22 351 ARG C O 1
ATOM 8629 N N . GLY C 1 373 ? 63.591 19.395 10.724 1.00 71.92 352 GLY C N 1
ATOM 8630 C CA . GLY C 1 373 ? 63.473 19.231 9.286 1.00 82.93 352 GLY C CA 1
ATOM 8631 C C . GLY C 1 373 ? 62.934 17.876 8.864 1.00 86.41 352 GLY C C 1
ATOM 8632 O O . GLY C 1 373 ? 61.815 17.503 9.220 1.00 87.06 352 GLY C O 1
ATOM 8633 N N . MET D 1 22 ? -36.548 2.031 25.135 1.00 59.49 1 MET D N 1
ATOM 8634 C CA . MET D 1 22 ? -35.403 1.354 24.535 1.00 57.23 1 MET D CA 1
ATOM 8635 C C . MET D 1 22 ? -35.424 1.398 23.007 1.00 55.85 1 MET D C 1
ATOM 8636 O O . MET D 1 22 ? -36.484 1.375 22.376 1.00 57.79 1 MET D O 1
ATOM 8641 N N . GLN D 1 23 ? -34.238 1.437 22.417 1.00 52.25 2 GLN D N 1
ATOM 8642 C CA . GLN D 1 23 ? -34.107 1.656 20.986 1.00 48.89 2 GLN D CA 1
ATOM 8643 C C . GLN D 1 23 ? -33.818 0.363 20.256 1.00 42.38 2 GLN D C 1
ATOM 8644 O O . GLN D 1 23 ? -32.742 -0.213 20.415 1.00 42.28 2 GLN D O 1
ATOM 8650 N N . PHE D 1 24 ? -34.769 -0.096 19.449 1.00 41.08 3 PHE D N 1
ATOM 8651 C CA . PHE D 1 24 ? -34.536 -1.282 18.614 1.00 46.12 3 PHE D CA 1
ATOM 8652 C C . PHE D 1 24 ? -33.690 -1.013 17.350 1.00 36.66 3 PHE D C 1
ATOM 8653 O O . PHE D 1 24 ? -33.110 -1.927 16.780 1.00 33.00 3 PHE D O 1
ATOM 8661 N N . GLU D 1 25 ? -33.605 0.249 16.942 1.00 32.31 4 GLU D N 1
ATOM 8662 C CA . GLU D 1 25 ? -32.723 0.644 15.849 1.00 35.51 4 GLU D CA 1
ATOM 8663 C C . GLU D 1 25 ? -32.995 -0.184 14.598 1.00 35.67 4 GLU D C 1
ATOM 8664 O O . GLU D 1 25 ? -32.064 -0.648 13.934 1.00 32.93 4 GLU D O 1
ATOM 8670 N N . VAL D 1 26 ? -34.273 -0.392 14.303 1.00 30.83 5 VAL D N 1
ATOM 8671 C CA . VAL D 1 26 ? -34.662 -1.245 13.185 1.00 36.75 5 VAL D CA 1
ATOM 8672 C C . VAL D 1 26 ? -34.187 -0.658 11.861 1.00 35.95 5 VAL D C 1
ATOM 8673 O O . VAL D 1 26 ? -33.694 -1.373 11.005 1.00 34.26 5 VAL D O 1
ATOM 8677 N N . LEU D 1 27 ? -34.354 0.647 11.692 1.00 40.03 6 LEU D N 1
ATOM 8678 C CA . LEU D 1 27 ? -33.989 1.294 10.429 1.00 39.60 6 LEU D CA 1
ATOM 8679 C C . LEU D 1 27 ? -32.496 1.162 10.137 1.00 36.28 6 LEU D C 1
ATOM 8680 O O . LEU D 1 27 ? -32.100 0.923 9.005 1.00 40.46 6 LEU D O 1
ATOM 8685 N N . LYS D 1 28 ? -31.672 1.301 11.171 1.00 31.93 7 LYS D N 1
ATOM 8686 C CA . LYS D 1 28 ? -30.230 1.181 11.027 1.00 32.03 7 LYS D CA 1
ATOM 8687 C C . LYS D 1 28 ? -29.793 -0.231 10.698 1.00 32.23 7 LYS D C 1
ATOM 8688 O O . LYS D 1 28 ? -28.842 -0.416 9.939 1.00 30.70 7 LYS D O 1
ATOM 8694 N N . ARG D 1 29 ? -30.452 -1.223 11.294 1.00 30.11 8 ARG D N 1
ATOM 8695 C CA . ARG D 1 29 ? -30.123 -2.623 10.996 1.00 27.48 8 ARG D CA 1
ATOM 8696 C C . ARG D 1 29 ? -30.493 -2.966 9.545 1.00 31.16 8 ARG D C 1
ATOM 8697 O O . ARG D 1 29 ? -29.840 -3.782 8.895 1.00 31.59 8 ARG D O 1
ATOM 8705 N N . PHE D 1 30 ? -31.570 -2.361 9.073 1.00 29.92 9 PHE D N 1
ATOM 8706 C CA . PHE D 1 30 ? -32.068 -2.600 7.723 1.00 31.63 9 PHE D CA 1
ATOM 8707 C C . PHE D 1 30 ? -31.224 -1.868 6.663 1.00 31.79 9 PHE D C 1
ATOM 8708 O O . PHE D 1 30 ? -30.852 -2.436 5.621 1.00 31.02 9 PHE D O 1
ATOM 8716 N N . PHE D 1 31 ? -30.939 -0.602 6.956 1.00 32.34 10 PHE D N 1
ATOM 8717 C CA . PHE D 1 31 ? -30.196 0.288 6.087 1.00 38.31 10 PHE D CA 1
ATOM 8718 C C . PHE D 1 31 ? -29.009 0.863 6.866 1.00 33.18 10 PHE D C 1
ATOM 8719 O O . PHE D 1 31 ? -29.066 1.993 7.353 1.00 37.72 10 PHE D O 1
ATOM 8727 N N . PRO D 1 32 ? -27.922 0.089 6.975 1.00 27.55 11 PRO D N 1
ATOM 8728 C CA . PRO D 1 32 ? -26.764 0.487 7.790 1.00 31.43 11 PRO D CA 1
ATOM 8729 C C . PRO D 1 32 ? -26.277 1.916 7.542 1.00 39.28 11 PRO D C 1
ATOM 8730 O O . PRO D 1 32 ? -26.318 2.418 6.413 1.00 39.66 11 PRO D O 1
ATOM 8734 N N . LYS D 1 33 ? -25.838 2.570 8.615 1.00 34.30 12 LYS D N 1
ATOM 8735 C CA . LYS D 1 33 ? -25.508 3.994 8.574 1.00 43.23 12 LYS D CA 1
ATOM 8736 C C . LYS D 1 33 ? -24.395 4.298 7.587 1.00 46.51 12 LYS D C 1
ATOM 8737 O O . LYS D 1 33 ? -23.380 3.608 7.556 1.00 42.77 12 LYS D O 1
ATOM 8743 N N . GLU D 1 34 ? -24.586 5.357 6.807 1.00 48.02 13 GLU D N 1
ATOM 8744 C CA . GLU D 1 34 ? -23.610 5.765 5.807 1.00 55.30 13 GLU D CA 1
ATOM 8745 C C . GLU D 1 34 ? -22.263 6.041 6.459 1.00 55.09 13 GLU D C 1
ATOM 8746 O O . GLU D 1 34 ? -21.213 5.825 5.858 1.00 51.11 13 GLU D O 1
ATOM 8752 N N . SER D 1 35 ? -22.296 6.510 7.701 1.00 53.07 14 SER D N 1
ATOM 8753 C CA . SER D 1 35 ? -21.071 6.887 8.384 1.00 55.81 14 SER D CA 1
ATOM 8754 C C . SER D 1 35 ? -20.197 5.685 8.755 1.00 53.70 14 SER D C 1
ATOM 8755 O O . SER D 1 35 ? -19.124 5.850 9.352 1.00 52.53 14 SER D O 1
ATOM 8758 N N . LEU D 1 36 ? -20.645 4.480 8.412 1.00 49.98 15 LEU D N 1
ATOM 8759 C CA . LEU D 1 36 ? -19.802 3.306 8.598 1.00 44.06 15 LEU D CA 1
ATOM 8760 C C . LEU D 1 36 ? -18.561 3.412 7.717 1.00 46.04 15 LEU D C 1
ATOM 8761 O O . LEU D 1 36 ? -17.594 2.681 7.917 1.00 54.51 15 LEU D O 1
ATOM 8766 N N . LYS D 1 37 ? -18.597 4.322 6.746 1.00 51.66 16 LYS D N 1
ATOM 8767 C CA . LYS D 1 37 ? -17.467 4.552 5.848 1.00 60.62 16 LYS D CA 1
ATOM 8768 C C . LYS D 1 37 ? -16.225 4.998 6.618 1.00 67.80 16 LYS D C 1
ATOM 8769 O O . LYS D 1 37 ? -15.100 4.869 6.134 1.00 72.29 16 LYS D O 1
ATOM 8775 N N . ASN D 1 38 ? -16.439 5.528 7.815 1.00 68.46 17 ASN D N 1
ATOM 8776 C CA . ASN D 1 38 ? -15.345 6.024 8.639 1.00 72.63 17 ASN D CA 1
ATOM 8777 C C . ASN D 1 38 ? -14.477 4.910 9.220 1.00 70.25 17 ASN D C 1
ATOM 8778 O O . ASN D 1 38 ? -13.304 5.124 9.499 1.00 75.01 17 ASN D O 1
ATOM 8783 N N . CYS D 1 39 ? -15.060 3.728 9.404 1.00 64.16 18 CYS D N 1
ATOM 8784 C CA . CYS D 1 39 ? -14.344 2.585 9.971 1.00 57.18 18 CYS D CA 1
ATOM 8785 C C . CYS D 1 39 ? -13.801 1.653 8.901 1.00 50.49 18 CYS D C 1
ATOM 8786 O O . CYS D 1 39 ? -13.629 0.453 9.121 1.00 50.04 18 CYS D O 1
ATOM 8789 N N . LYS D 1 40 ? -13.524 2.216 7.736 1.00 48.41 19 LYS D N 1
ATOM 8790 C CA . LYS D 1 40 ? -13.066 1.431 6.606 1.00 52.80 19 LYS D CA 1
ATOM 8791 C C . LYS D 1 40 ? -11.787 0.678 6.959 1.00 48.97 19 LYS D C 1
ATOM 8792 O O . LYS D 1 40 ? -10.828 1.267 7.441 1.00 45.73 19 LYS D O 1
ATOM 8798 N N . GLY D 1 41 ? -11.771 -0.625 6.704 1.00 47.23 20 GLY D N 1
ATOM 8799 C CA . GLY D 1 41 ? -10.587 -1.425 6.953 1.00 41.44 20 GLY D CA 1
ATOM 8800 C C . GLY D 1 41 ? -10.411 -1.828 8.411 1.00 47.28 20 GLY D C 1
ATOM 8801 O O . GLY D 1 41 ? -9.348 -2.311 8.807 1.00 44.27 20 GLY D O 1
ATOM 8802 N N . ALA D 1 42 ? -11.443 -1.637 9.225 1.00 43.98 21 ALA D N 1
ATOM 8803 C CA . ALA D 1 42 ? -11.303 -1.985 10.639 1.00 43.50 21 ALA D CA 1
ATOM 8804 C C . ALA D 1 42 ? -11.506 -3.471 10.868 1.00 41.19 21 ALA D C 1
ATOM 8805 O O . ALA D 1 42 ? -11.924 -4.223 9.966 1.00 34.61 21 ALA D O 1
ATOM 8807 N N . LEU D 1 43 ? -11.196 -3.883 12.088 1.00 37.87 22 LEU D N 1
ATOM 8808 C CA . LEU D 1 43 ? -11.484 -5.224 12.554 1.00 35.49 22 LEU D CA 1
ATOM 8809 C C . LEU D 1 43 ? -12.884 -5.208 13.132 1.00 34.38 22 LEU D C 1
ATOM 8810 O O . LEU D 1 43 ? -13.179 -4.445 14.064 1.00 42.02 22 LEU D O 1
ATOM 8815 N N . TRP D 1 44 ? -13.747 -6.042 12.565 1.00 30.73 23 TRP D N 1
ATOM 8816 C CA . TRP D 1 44 ? -15.159 -6.116 12.942 1.00 34.51 23 TRP D CA 1
ATOM 8817 C C . TRP D 1 44 ? -15.344 -7.174 14.016 1.00 33.90 23 TRP D C 1
ATOM 8818 O O . TRP D 1 44 ? -15.032 -8.365 13.825 1.00 31.16 23 TRP D O 1
ATOM 8829 N N . VAL D 1 45 ? -15.816 -6.725 15.170 1.00 37.49 24 VAL D N 1
ATOM 8830 C CA . VAL D 1 45 ? -16.042 -7.625 16.295 1.00 35.02 24 VAL D CA 1
ATOM 8831 C C . VAL D 1 45 ? -17.526 -7.630 16.618 1.00 28.92 24 VAL D C 1
ATOM 8832 O O . VAL D 1 45 ? -18.126 -6.581 16.830 1.00 30.57 24 VAL D O 1
ATOM 8836 N N . HIS D 1 46 ? -18.118 -8.811 16.622 1.00 25.95 25 HIS D N 1
ATOM 8837 C CA . HIS D 1 46 ? -19.536 -8.910 16.914 1.00 30.54 25 HIS D CA 1
ATOM 8838 C C . HIS D 1 46 ? -19.792 -9.597 18.250 1.00 31.31 25 HIS D C 1
ATOM 8839 O O . HIS D 1 46 ? -19.498 -10.781 18.416 1.00 26.86 25 HIS D O 1
ATOM 8846 N N . THR D 1 47 ? -20.369 -8.847 19.181 1.00 32.26 26 THR D N 1
ATOM 8847 C CA . THR D 1 47 ? -20.728 -9.399 20.483 1.00 33.61 26 THR D CA 1
ATOM 8848 C C . THR D 1 47 ? -22.235 -9.288 20.615 1.00 29.76 26 THR D C 1
ATOM 8849 O O . THR D 1 47 ? -22.756 -8.186 20.745 1.00 34.62 26 THR D O 1
ATOM 8853 N N . ALA D 1 48 ? -22.937 -10.415 20.562 1.00 24.03 27 ALA D N 1
ATOM 8854 C CA . ALA D 1 48 ? -24.403 -10.374 20.524 1.00 36.10 27 ALA D CA 1
ATOM 8855 C C . ALA D 1 48 ? -24.986 -9.507 21.636 1.00 38.83 27 ALA D C 1
ATOM 8856 O O . ALA D 1 48 ? -25.900 -8.713 21.404 1.00 32.86 27 ALA D O 1
ATOM 8858 N N . SER D 1 49 ? -24.459 -9.653 22.852 1.00 39.17 28 SER D N 1
ATOM 8859 C CA . SER D 1 49 ? -24.963 -8.867 23.976 1.00 39.51 28 SER D CA 1
ATOM 8860 C C . SER D 1 49 ? -23.887 -8.643 25.045 1.00 39.39 28 SER D C 1
ATOM 8861 O O . SER D 1 49 ? -22.717 -8.967 24.852 1.00 35.79 28 SER D O 1
ATOM 8864 N N . ILE D 1 50 ? -24.293 -8.067 26.164 1.00 40.46 29 ILE D N 1
ATOM 8865 C CA . ILE D 1 50 ? -23.363 -7.712 27.225 1.00 36.07 29 ILE D CA 1
ATOM 8866 C C . ILE D 1 50 ? -22.459 -8.868 27.652 1.00 30.57 29 ILE D C 1
ATOM 8867 O O . ILE D 1 50 ? -21.259 -8.678 27.854 1.00 35.10 29 ILE D O 1
ATOM 8872 N N . GLY D 1 51 ? -23.023 -10.066 27.774 1.00 35.36 30 GLY D N 1
ATOM 8873 C CA . GLY D 1 51 ? -22.256 -11.211 28.236 1.00 33.22 30 GLY D CA 1
ATOM 8874 C C . GLY D 1 51 ? -21.119 -11.559 27.295 1.00 35.87 30 GLY D C 1
ATOM 8875 O O . GLY D 1 51 ? -19.960 -11.703 27.718 1.00 32.35 30 GLY D O 1
ATOM 8876 N N . GLU D 1 52 ? -21.443 -11.695 26.000 1.00 31.97 31 GLU D N 1
ATOM 8877 C CA . GLU D 1 52 ? -20.420 -11.925 25.004 1.00 27.91 31 GLU D CA 1
ATOM 8878 C C . GLU D 1 52 ? -19.358 -10.846 25.028 1.00 29.31 31 GLU D C 1
ATOM 8879 O O . GLU D 1 52 ? -18.180 -11.149 24.908 1.00 31.88 31 GLU D O 1
ATOM 8885 N N . PHE D 1 53 ? -19.757 -9.583 25.167 1.00 30.43 32 PHE D N 1
ATOM 8886 C CA . PHE D 1 53 ? -18.751 -8.517 25.191 1.00 31.32 32 PHE D CA 1
ATOM 8887 C C . PHE D 1 53 ? -17.802 -8.662 26.387 1.00 42.29 32 PHE D C 1
ATOM 8888 O O . PHE D 1 53 ? -16.572 -8.536 26.265 1.00 37.37 32 PHE D O 1
ATOM 8896 N N . ASN D 1 54 ? -18.368 -8.914 27.560 1.00 41.15 33 ASN D N 1
ATOM 8897 C CA . ASN D 1 54 ? -17.527 -9.094 28.727 1.00 41.95 33 ASN D CA 1
ATOM 8898 C C . ASN D 1 54 ? -16.587 -10.283 28.564 1.00 38.78 33 ASN D C 1
ATOM 8899 O O . ASN D 1 54 ? -15.427 -10.216 28.963 1.00 38.98 33 ASN D O 1
ATOM 8904 N N . THR D 1 55 ? -17.084 -11.361 27.965 1.00 33.60 34 THR D N 1
ATOM 8905 C CA . THR D 1 55 ? -16.273 -12.560 27.777 1.00 39.27 34 THR D CA 1
ATOM 8906 C C . THR D 1 55 ? -15.035 -12.284 26.919 1.00 43.37 34 THR D C 1
ATOM 8907 O O . THR D 1 55 ? -13.951 -12.835 27.157 1.00 34.98 34 THR D O 1
ATOM 8911 N N . PHE D 1 56 ? -15.207 -11.426 25.918 1.00 40.19 35 PHE D N 1
ATOM 8912 C CA . PHE D 1 56 ? -14.156 -11.187 24.926 1.00 37.23 35 PHE D CA 1
ATOM 8913 C C . PHE D 1 56 ? -13.268 -10.008 25.315 1.00 34.15 35 PHE D C 1
ATOM 8914 O O . PHE D 1 56 ? -12.172 -9.845 24.798 1.00 34.73 35 PHE D O 1
ATOM 8922 N N . LEU D 1 57 ? -13.739 -9.199 26.262 1.00 36.76 36 LEU D N 1
ATOM 8923 C CA . LEU D 1 57 ? -13.034 -7.978 26.636 1.00 44.18 36 LEU D CA 1
ATOM 8924 C C . LEU D 1 57 ? -11.514 -8.132 26.842 1.00 44.51 36 LEU D C 1
ATOM 8925 O O . LEU D 1 57 ? -10.760 -7.259 26.426 1.00 44.02 36 LEU D O 1
ATOM 8930 N N . PRO D 1 58 ? -11.061 -9.231 27.480 1.00 41.41 37 PRO D N 1
ATOM 8931 C CA . PRO D 1 58 ? -9.606 -9.373 27.680 1.00 48.65 37 PRO D CA 1
ATOM 8932 C C . PRO D 1 58 ? -8.843 -9.433 26.353 1.00 44.53 37 PRO D C 1
ATOM 8933 O O . PRO D 1 58 ? -7.736 -8.892 26.265 1.00 43.01 37 PRO D O 1
ATOM 8937 N N . ILE D 1 59 ? -9.420 -10.087 25.343 1.00 45.60 38 ILE D N 1
ATOM 8938 C CA . ILE D 1 59 ? -8.806 -10.135 24.006 1.00 37.99 38 ILE D CA 1
ATOM 8939 C C . ILE D 1 59 ? -8.998 -8.805 23.294 1.00 38.46 38 ILE D C 1
ATOM 8940 O O . ILE D 1 59 ? -8.072 -8.239 22.729 1.00 42.44 38 ILE D O 1
ATOM 8945 N N . LEU D 1 60 ? -10.222 -8.303 23.309 1.00 38.09 39 LEU D N 1
ATOM 8946 C CA . LEU D 1 60 ? -10.481 -7.013 22.705 1.00 37.49 39 LEU D CA 1
ATOM 8947 C C . LEU D 1 60 ? -9.518 -5.922 23.155 1.00 42.76 39 LEU D C 1
ATOM 8948 O O . LEU D 1 60 ? -8.981 -5.194 22.321 1.00 44.38 39 LEU D O 1
ATOM 8953 N N . LYS D 1 61 ? -9.291 -5.816 24.470 1.00 44.09 40 LYS D N 1
ATOM 8954 C CA . LYS D 1 61 ? -8.324 -4.865 25.020 1.00 45.71 40 LYS D CA 1
ATOM 8955 C C . LYS D 1 61 ? -6.988 -4.877 24.279 1.00 48.05 40 LYS D C 1
ATOM 8956 O O . LYS D 1 61 ? -6.384 -3.827 24.051 1.00 49.77 40 LYS D O 1
ATOM 8962 N N . GLU D 1 62 ? -6.517 -6.067 23.927 1.00 45.16 41 GLU D N 1
ATOM 8963 C CA . GLU D 1 62 ? -5.219 -6.194 23.283 1.00 48.44 41 GLU D CA 1
ATOM 8964 C C . GLU D 1 62 ? -5.340 -5.951 21.782 1.00 49.98 41 GLU D C 1
ATOM 8965 O O . GLU D 1 62 ? -4.487 -5.302 21.177 1.00 47.61 41 GLU D O 1
ATOM 8971 N N . LEU D 1 63 ? -6.406 -6.454 21.175 1.00 41.23 42 LEU D N 1
ATOM 8972 C CA . LEU D 1 63 ? -6.547 -6.247 19.740 1.00 41.82 42 LEU D CA 1
ATOM 8973 C C . LEU D 1 63 ? -6.691 -4.754 19.428 1.00 43.55 42 LEU D C 1
ATOM 8974 O O . LEU D 1 63 ? -6.179 -4.269 18.418 1.00 47.52 42 LEU D O 1
ATOM 8979 N N . LYS D 1 64 ? -7.370 -4.026 20.309 1.00 42.54 43 LYS D N 1
ATOM 8980 C CA . LYS D 1 64 ? -7.623 -2.602 20.103 1.00 46.89 43 LYS D CA 1
ATOM 8981 C C . LYS D 1 64 ? -6.345 -1.772 19.976 1.00 53.56 43 LYS D C 1
ATOM 8982 O O . LYS D 1 64 ? -6.353 -0.680 19.394 1.00 51.40 43 LYS D O 1
ATOM 8988 N N . ARG D 1 65 ? -5.245 -2.297 20.514 1.00 55.77 44 ARG D N 1
ATOM 8989 C CA . ARG D 1 65 ? -3.953 -1.620 20.442 1.00 58.18 44 ARG D CA 1
ATOM 8990 C C . ARG D 1 65 ? -3.294 -1.721 19.063 1.00 56.65 44 ARG D C 1
ATOM 8991 O O . ARG D 1 65 ? -2.355 -0.988 18.772 1.00 59.38 44 ARG D O 1
ATOM 8999 N N . GLU D 1 66 ? -3.792 -2.618 18.218 1.00 55.81 45 GLU D N 1
ATOM 9000 C CA . GLU D 1 66 ? -3.181 -2.862 16.909 1.00 59.03 45 GLU D CA 1
ATOM 9001 C C . GLU D 1 66 ? -4.125 -2.551 15.738 1.00 55.84 45 GLU D C 1
ATOM 9002 O O . GLU D 1 66 ? -3.679 -2.283 14.612 1.00 57.90 45 GLU D O 1
ATOM 9008 N N . HIS D 1 67 ? -5.428 -2.584 16.010 1.00 49.31 46 HIS D N 1
ATOM 9009 C CA . HIS D 1 67 ? -6.452 -2.406 14.972 1.00 52.42 46 HIS D CA 1
ATOM 9010 C C . HIS D 1 67 ? -7.489 -1.359 15.352 1.00 52.47 46 HIS D C 1
ATOM 9011 O O . HIS D 1 67 ? -7.790 -1.165 16.538 1.00 49.16 46 HIS D O 1
ATOM 9018 N N . ARG D 1 68 ? -8.040 -0.690 14.345 1.00 48.00 47 ARG D N 1
ATOM 9019 C CA . ARG D 1 68 ? -9.271 0.062 14.544 1.00 50.10 47 ARG D CA 1
ATOM 9020 C C . ARG D 1 68 ? -10.364 -0.968 14.777 1.00 47.12 47 ARG D C 1
ATOM 9021 O O . ARG D 1 68 ? -10.309 -2.063 14.225 1.00 47.94 47 ARG D O 1
ATOM 9029 N N . ILE D 1 69 ? -11.343 -0.637 15.612 1.00 47.00 48 ILE D N 1
ATOM 9030 C CA . ILE D 1 69 ? -12.383 -1.602 15.961 1.00 39.47 48 ILE D CA 1
ATOM 9031 C C . ILE D 1 69 ? -13.776 -1.114 15.592 1.00 37.37 48 ILE D C 1
ATOM 9032 O O . ILE D 1 69 ? -14.196 -0.021 15.977 1.00 43.99 48 ILE D O 1
ATOM 9037 N N . LEU D 1 70 ? -14.477 -1.937 14.830 1.00 37.36 49 LEU D N 1
ATOM 9038 C CA . LEU D 1 70 ? -15.899 -1.734 14.571 1.00 35.41 49 LEU D CA 1
ATOM 9039 C C . LEU D 1 70 ? -16.631 -2.794 15.355 1.00 35.15 49 LEU D C 1
ATOM 9040 O O . LEU D 1 70 ? -16.506 -3.986 15.058 1.00 31.29 49 LEU D O 1
ATOM 9045 N N . LEU D 1 71 ? -17.363 -2.362 16.383 1.00 37.69 50 LEU D N 1
ATOM 9046 C CA . LEU D 1 71 ? -18.072 -3.273 17.270 1.00 34.03 50 LEU D CA 1
ATOM 9047 C C . LEU D 1 71 ? -19.546 -3.303 16.891 1.00 29.47 50 LEU D C 1
ATOM 9048 O O . LEU D 1 71 ? -20.167 -2.249 16.784 1.00 29.84 50 LEU D O 1
ATOM 9053 N N . THR D 1 72 ? -20.108 -4.498 16.703 1.00 27.45 51 THR D N 1
ATOM 9054 C CA . THR D 1 72 ? -21.560 -4.625 16.587 1.00 37.84 51 THR D CA 1
ATOM 9055 C C . THR D 1 72 ? -22.162 -5.509 17.678 1.00 32.66 51 THR D C 1
ATOM 9056 O O . THR D 1 72 ? -21.458 -6.278 18.335 1.00 34.34 51 THR D O 1
ATOM 9060 N N . TYR D 1 73 ? -23.476 -5.400 17.850 1.00 30.27 52 TYR D N 1
ATOM 9061 C CA . TYR D 1 73 ? -24.183 -6.147 18.886 1.00 34.41 52 TYR D CA 1
ATOM 9062 C C . TYR D 1 73 ? -25.569 -6.468 18.328 1.00 38.59 52 TYR D C 1
ATOM 9063 O O . TYR D 1 73 ? -26.050 -5.775 17.419 1.00 31.46 52 TYR D O 1
ATOM 9072 N N . PHE D 1 74 ? -26.206 -7.519 18.843 1.00 29.44 53 PHE D N 1
ATOM 9073 C CA . PHE D 1 74 ? -27.556 -7.818 18.399 1.00 28.92 53 PHE D CA 1
ATOM 9074 C C . PHE D 1 74 ? -28.645 -7.316 19.346 1.00 29.65 53 PHE D C 1
ATOM 9075 O O . PHE D 1 74 ? -29.610 -6.677 18.916 1.00 28.06 53 PHE D O 1
ATOM 9083 N N . SER D 1 75 ? -28.503 -7.600 20.641 1.00 32.52 54 SER D N 1
ATOM 9084 C CA . SER D 1 75 ? -29.571 -7.248 21.595 1.00 33.18 54 SER D CA 1
ATOM 9085 C C . SER D 1 75 ? -29.688 -5.740 21.836 1.00 33.14 54 SER D C 1
ATOM 9086 O O . SER D 1 75 ? -28.692 -5.061 22.106 1.00 37.05 54 SER D O 1
ATOM 9089 N N . PRO D 1 76 ? -30.912 -5.213 21.765 1.00 32.00 55 PRO D N 1
ATOM 9090 C CA . PRO D 1 76 ? -31.145 -3.802 22.101 1.00 34.23 55 PRO D CA 1
ATOM 9091 C C . PRO D 1 76 ? -30.712 -3.484 23.526 1.00 41.37 55 PRO D C 1
ATOM 9092 O O . PRO D 1 76 ? -30.429 -2.330 23.837 1.00 45.01 55 PRO D O 1
ATOM 9096 N N . ARG D 1 77 ? -30.656 -4.505 24.371 1.00 40.42 56 ARG D N 1
ATOM 9097 C CA . ARG D 1 77 ? -30.303 -4.311 25.783 1.00 52.89 56 ARG D CA 1
ATOM 9098 C C . ARG D 1 77 ? -28.804 -4.040 25.991 1.00 53.05 56 ARG D C 1
ATOM 9099 O O . ARG D 1 77 ? -28.381 -3.664 27.079 1.00 55.38 56 ARG D O 1
ATOM 9107 N N . ALA D 1 78 ? -28.010 -4.218 24.941 1.00 44.43 57 ALA D N 1
ATOM 9108 C CA . ALA D 1 78 ? -26.563 -4.040 25.044 1.00 42.40 57 ALA D CA 1
ATOM 9109 C C . ALA D 1 78 ? -26.127 -2.620 24.673 1.00 45.64 57 ALA D C 1
ATOM 9110 O O . ALA D 1 78 ? -25.055 -2.156 25.077 1.00 44.28 57 ALA D O 1
ATOM 9112 N N . ARG D 1 79 ? -26.968 -1.929 23.912 1.00 44.71 58 ARG D N 1
ATOM 9113 C CA . ARG D 1 79 ? -26.636 -0.597 23.415 1.00 44.28 58 ARG D CA 1
ATOM 9114 C C . ARG D 1 79 ? -26.112 0.346 24.501 1.00 46.26 58 ARG D C 1
ATOM 9115 O O . ARG D 1 79 ? -24.987 0.840 24.414 1.00 49.17 58 ARG D O 1
ATOM 9123 N N . GLU D 1 80 ? -26.923 0.609 25.519 1.00 45.89 59 GLU D N 1
ATOM 9124 C CA . GLU D 1 80 ? -26.515 1.569 26.540 1.00 50.59 59 GLU D CA 1
ATOM 9125 C C . GLU D 1 80 ? -25.228 1.154 27.265 1.00 48.73 59 GLU D C 1
ATOM 9126 O O . GLU D 1 80 ? -24.333 1.970 27.476 1.00 52.56 59 GLU D O 1
ATOM 9132 N N . TYR D 1 81 ? -25.135 -0.118 27.628 1.00 42.93 60 TYR D N 1
ATOM 9133 C CA . TYR D 1 81 ? -23.928 -0.633 28.230 1.00 47.26 60 TYR D CA 1
ATOM 9134 C C . TYR D 1 81 ? -22.731 -0.384 27.323 1.00 49.75 60 TYR D C 1
ATOM 9135 O O . TYR D 1 81 ? -21.756 0.239 27.737 1.00 47.37 60 TYR D O 1
ATOM 9144 N N . LEU D 1 82 ? -22.815 -0.847 26.075 1.00 47.99 61 LEU D N 1
ATOM 9145 C CA . LEU D 1 82 ? -21.684 -0.744 25.153 1.00 40.71 61 LEU D CA 1
ATOM 9146 C C . LEU D 1 82 ? -21.292 0.700 24.923 1.00 41.41 61 LEU D C 1
ATOM 9147 O O . LEU D 1 82 ? -20.117 1.014 24.754 1.00 51.92 61 LEU D O 1
ATOM 9152 N N . LYS D 1 83 ? -22.267 1.592 24.957 1.00 42.47 62 LYS D N 1
ATOM 9153 C CA . LYS D 1 83 ? -21.969 3.012 24.817 1.00 54.83 62 LYS D CA 1
ATOM 9154 C C . LYS D 1 83 ? -20.994 3.502 25.876 1.00 62.36 62 LYS D C 1
ATOM 9155 O O . LYS D 1 83 ? -20.220 4.425 25.622 1.00 68.33 62 LYS D O 1
ATOM 9161 N N . THR D 1 84 ? -21.036 2.894 27.061 1.00 59.86 63 THR D N 1
ATOM 9162 C CA . THR D 1 84 ? -20.104 3.252 28.135 1.00 59.10 63 THR D CA 1
ATOM 9163 C C . THR D 1 84 ? -18.761 2.562 27.967 1.00 57.41 63 THR D C 1
ATOM 9164 O O . THR D 1 84 ? -17.823 2.857 28.694 1.00 54.52 63 THR D O 1
ATOM 9168 N N . LYS D 1 85 ? -18.663 1.629 27.025 1.00 55.49 64 LYS D N 1
ATOM 9169 C CA . LYS D 1 85 ? -17.395 0.937 26.816 1.00 53.26 64 LYS D CA 1
ATOM 9170 C C . LYS D 1 85 ? -16.630 1.536 25.647 1.00 52.39 64 LYS D C 1
ATOM 9171 O O . LYS D 1 85 ? -15.797 0.868 25.046 1.00 49.88 64 LYS D O 1
ATOM 9177 N N . SER D 1 86 ? -16.909 2.800 25.344 1.00 52.85 65 SER D N 1
ATOM 9178 C CA . SER D 1 86 ? -16.348 3.472 24.175 1.00 53.11 65 SER D CA 1
ATOM 9179 C C . SER D 1 86 ? -14.818 3.444 24.118 1.00 58.64 65 SER D C 1
ATOM 9180 O O . SER D 1 86 ? -14.225 3.619 23.055 1.00 56.88 65 SER D O 1
ATOM 9183 N N . ASP D 1 87 ? -14.177 3.242 25.264 1.00 56.90 66 ASP D N 1
ATOM 9184 C CA . ASP D 1 87 ? -12.722 3.131 25.299 1.00 61.67 66 ASP D CA 1
ATOM 9185 C C . ASP D 1 87 ? -12.205 1.981 24.427 1.00 60.57 66 ASP D C 1
ATOM 9186 O O . ASP D 1 87 ? -11.069 2.011 23.966 1.00 66.71 66 ASP D O 1
ATOM 9191 N N . PHE D 1 88 ? -13.044 0.977 24.189 1.00 52.88 67 PHE D N 1
ATOM 9192 C CA . PHE D 1 88 ? -12.578 -0.270 23.581 1.00 52.66 67 PHE D CA 1
ATOM 9193 C C . PHE D 1 88 ? -12.961 -0.484 22.112 1.00 48.18 67 PHE D C 1
ATOM 9194 O O . PHE D 1 88 ? -12.839 -1.588 21.595 1.00 47.36 67 PHE D O 1
ATOM 9202 N N . TYR D 1 89 ? -13.426 0.566 21.450 1.00 46.56 68 TYR D N 1
ATOM 9203 C CA . TYR D 1 89 ? -13.816 0.458 20.045 1.00 43.54 68 TYR D CA 1
ATOM 9204 C C . TYR D 1 89 ? -13.815 1.846 19.423 1.00 45.68 68 TYR D C 1
ATOM 9205 O O . TYR D 1 89 ? -13.792 2.851 20.139 1.00 48.64 68 TYR D O 1
ATOM 9214 N N . ASP D 1 90 ? -13.816 1.904 18.095 1.00 45.43 69 ASP D N 1
ATOM 9215 C CA . ASP D 1 90 ? -13.797 3.178 17.397 1.00 50.12 69 ASP D CA 1
ATOM 9216 C C . ASP D 1 90 ? -15.173 3.517 16.806 1.00 49.63 69 ASP D C 1
ATOM 9217 O O . ASP D 1 90 ? -15.537 4.687 16.679 1.00 53.10 69 ASP D O 1
ATOM 9222 N N . CYS D 1 91 ? -15.931 2.491 16.438 1.00 45.97 70 CYS D N 1
ATOM 9223 C CA . CYS D 1 91 ? -17.294 2.691 15.946 1.00 44.79 70 CYS D CA 1
ATOM 9224 C C . CYS D 1 91 ? -18.205 1.619 16.515 1.00 43.28 70 CYS D C 1
ATOM 9225 O O . CYS D 1 91 ? -17.784 0.480 16.715 1.00 42.06 70 CYS D O 1
ATOM 9228 N N . LEU D 1 92 ? -19.452 1.994 16.768 1.00 44.32 71 LEU D N 1
ATOM 9229 C CA . LEU D 1 92 ? -20.453 1.076 17.286 1.00 41.78 71 LEU D CA 1
ATOM 9230 C C . LEU D 1 92 ? -21.734 1.140 16.438 1.00 39.01 71 LEU D C 1
ATOM 9231 O O . LEU D 1 92 ? -22.254 2.220 16.148 1.00 35.26 71 LEU D O 1
ATOM 9236 N N . HIS D 1 93 ? -22.239 -0.024 16.049 1.00 32.18 72 HIS D N 1
ATOM 9237 C CA . HIS D 1 93 ? -23.406 -0.100 15.183 1.00 32.29 72 HIS D CA 1
ATOM 9238 C C . HIS D 1 93 ? -24.091 -1.424 15.451 1.00 31.00 72 HIS D C 1
ATOM 9239 O O . HIS D 1 93 ? -23.426 -2.427 15.674 1.00 34.34 72 HIS D O 1
ATOM 9246 N N . PRO D 1 94 ? -25.430 -1.434 15.438 1.00 30.97 73 PRO D N 1
ATOM 9247 C CA . PRO D 1 94 ? -26.174 -2.697 15.539 1.00 29.97 73 PRO D CA 1
ATOM 9248 C C . PRO D 1 94 ? -25.822 -3.635 14.383 1.00 34.70 73 PRO D C 1
ATOM 9249 O O . PRO D 1 94 ? -25.473 -3.150 13.311 1.00 34.10 73 PRO D O 1
ATOM 9253 N N . LEU D 1 95 ? -25.927 -4.945 14.596 1.00 26.76 74 LEU D N 1
ATOM 9254 C CA . LEU D 1 95 ? -25.741 -5.910 13.544 1.00 30.72 74 LEU D CA 1
ATOM 9255 C C . LEU D 1 95 ? -26.810 -5.683 12.471 1.00 31.61 74 LEU D C 1
ATOM 9256 O O . LEU D 1 95 ? -27.967 -5.420 12.790 1.00 29.55 74 LEU D O 1
ATOM 9261 N N . PRO D 1 96 ? -26.428 -5.773 11.186 1.00 31.02 75 PRO D N 1
ATOM 9262 C CA . PRO D 1 96 ? -27.442 -5.595 10.135 1.00 23.98 75 PRO D CA 1
ATOM 9263 C C . PRO D 1 96 ? -28.488 -6.694 10.163 1.00 23.69 75 PRO D C 1
ATOM 9264 O O . PRO D 1 96 ? -28.179 -7.844 10.514 1.00 24.78 75 PRO D O 1
ATOM 9268 N N . LEU D 1 97 ? -29.716 -6.369 9.768 1.00 26.93 76 LEU D N 1
ATOM 9269 C CA . LEU D 1 97 ? -30.736 -7.416 9.664 1.00 21.76 76 LEU D CA 1
ATOM 9270 C C . LEU D 1 97 ? -30.228 -8.534 8.774 1.00 32.50 76 LEU D C 1
ATOM 9271 O O . LEU D 1 97 ? -29.460 -8.291 7.825 1.00 28.95 76 LEU D O 1
ATOM 9276 N N . ASP D 1 98 ? -30.675 -9.755 9.047 1.00 30.96 77 ASP D N 1
ATOM 9277 C CA . ASP D 1 98 ? -30.212 -10.893 8.270 1.00 35.58 77 ASP D CA 1
ATOM 9278 C C . ASP D 1 98 ? -30.870 -11.082 6.873 1.00 33.24 77 ASP D C 1
ATOM 9279 O O . ASP D 1 98 ? -31.462 -12.126 6.600 1.00 36.94 77 ASP D O 1
ATOM 9284 N N . ASN D 1 99 ? -30.752 -10.096 5.994 1.00 33.04 78 ASN D N 1
ATOM 9285 C CA . ASN D 1 99 ? -31.095 -10.316 4.585 1.00 36.45 78 ASN D CA 1
ATOM 9286 C C . ASN D 1 99 ? -29.887 -9.955 3.707 1.00 37.29 78 ASN D C 1
ATOM 9287 O O . ASN D 1 99 ? -29.074 -9.126 4.108 1.00 31.91 78 ASN D O 1
ATOM 9292 N N . PRO D 1 100 ? -29.746 -10.599 2.524 1.00 37.08 79 PRO D N 1
ATOM 9293 C CA . PRO D 1 100 ? -28.586 -10.324 1.661 1.00 30.74 79 PRO D CA 1
ATOM 9294 C C . PRO D 1 100 ? -28.260 -8.842 1.523 1.00 26.63 79 PRO D C 1
ATOM 9295 O O . PRO D 1 100 ? -27.112 -8.443 1.661 1.00 31.62 79 PRO D O 1
ATOM 9299 N N . PHE D 1 101 ? -29.257 -8.029 1.210 1.00 28.38 80 PHE D N 1
ATOM 9300 C CA . PHE D 1 101 ? -28.998 -6.612 0.955 1.00 30.25 80 PHE D CA 1
ATOM 9301 C C . PHE D 1 101 ? -28.476 -5.778 2.143 1.00 33.97 80 PHE D C 1
ATOM 9302 O O . PHE D 1 101 ? -27.603 -4.917 1.965 1.00 30.79 80 PHE D O 1
ATOM 9310 N N . SER D 1 102 ? -29.039 -5.979 3.337 1.00 28.60 81 SER D N 1
ATOM 9311 C CA . SER D 1 102 ? -28.585 -5.209 4.482 1.00 29.41 81 SER D CA 1
ATOM 9312 C C . SER D 1 102 ? -27.175 -5.626 4.861 1.00 27.36 81 SER D C 1
ATOM 9313 O O . SER D 1 102 ? -26.313 -4.810 5.130 1.00 27.05 81 SER D O 1
ATOM 9316 N N . VAL D 1 103 ? -26.938 -6.922 4.855 1.00 27.44 82 VAL D N 1
ATOM 9317 C CA . VAL D 1 103 ? -25.644 -7.437 5.207 1.00 30.46 82 VAL D CA 1
ATOM 9318 C C . VAL D 1 103 ? -24.579 -6.919 4.224 1.00 36.53 82 VAL D C 1
ATOM 9319 O O . VAL D 1 103 ? -23.495 -6.473 4.631 1.00 32.20 82 VAL D O 1
ATOM 9323 N N . LYS D 1 104 ? -24.887 -6.949 2.927 1.00 28.52 83 LYS D N 1
ATOM 9324 C CA . LYS D 1 104 ? -23.895 -6.524 1.943 1.00 28.32 83 LYS D CA 1
ATOM 9325 C C . LYS D 1 104 ? -23.665 -5.017 2.027 1.00 22.58 83 LYS D C 1
ATOM 9326 O O . LYS D 1 104 ? -22.528 -4.536 1.951 1.00 25.17 83 LYS D O 1
ATOM 9332 N N . ARG D 1 105 ? -24.728 -4.248 2.183 1.00 22.83 84 ARG D N 1
ATOM 9333 C CA . ARG D 1 105 ? -24.521 -2.810 2.360 1.00 28.56 84 ARG D CA 1
ATOM 9334 C C . ARG D 1 105 ? -23.589 -2.512 3.545 1.00 36.55 84 ARG D C 1
ATOM 9335 O O . ARG D 1 105 ? -22.727 -1.637 3.449 1.00 34.11 84 ARG D O 1
ATOM 9343 N N . PHE D 1 106 ? -23.766 -3.237 4.655 1.00 29.11 85 PHE D N 1
ATOM 9344 C CA . PHE D 1 106 ? -22.928 -3.026 5.840 1.00 31.57 85 PHE D CA 1
ATOM 9345 C C . PHE D 1 106 ? -21.453 -3.230 5.491 1.00 34.32 85 PHE D C 1
ATOM 9346 O O . PHE D 1 106 ? -20.614 -2.377 5.771 1.00 33.25 85 PHE D O 1
ATOM 9354 N N . GLU D 1 107 ? -21.163 -4.371 4.875 1.00 31.59 86 GLU D N 1
ATOM 9355 C CA . GLU D 1 107 ? -19.828 -4.738 4.452 1.00 36.28 86 GLU D CA 1
ATOM 9356 C C . GLU D 1 107 ? -19.241 -3.805 3.391 1.00 39.27 86 GLU D C 1
ATOM 9357 O O . GLU D 1 107 ? -18.056 -3.495 3.443 1.00 37.57 86 GLU D O 1
ATOM 9363 N N . GLU D 1 108 ? -20.053 -3.373 2.426 1.00 40.17 87 GLU D N 1
ATOM 9364 C CA . GLU D 1 108 ? -19.555 -2.477 1.384 1.00 44.89 87 GLU D CA 1
ATOM 9365 C C . GLU D 1 108 ? -19.237 -1.098 1.957 1.00 41.60 87 GLU D C 1
ATOM 9366 O O . GLU D 1 108 ? -18.312 -0.436 1.513 1.00 40.68 87 GLU D O 1
ATOM 9372 N N . LEU D 1 109 ? -19.995 -0.650 2.946 1.00 37.35 88 LEU D N 1
ATOM 9373 C CA . LEU D 1 109 ? -19.676 0.650 3.526 1.00 38.87 88 LEU D CA 1
ATOM 9374 C C . LEU D 1 109 ? -18.402 0.617 4.384 1.00 40.40 88 LEU D C 1
ATOM 9375 O O . LEU D 1 109 ? -17.596 1.547 4.336 1.00 40.71 88 LEU D O 1
ATOM 9380 N N . SER D 1 110 ? -18.243 -0.442 5.175 1.00 40.47 89 SER D N 1
ATOM 9381 C CA . SER D 1 110 ? -17.202 -0.487 6.205 1.00 43.78 89 SER D CA 1
ATOM 9382 C C . SER D 1 110 ? -15.931 -1.209 5.767 1.00 42.28 89 SER D C 1
ATOM 9383 O O . SER D 1 110 ? -14.863 -0.981 6.330 1.00 42.00 89 SER D O 1
ATOM 9386 N N . LYS D 1 111 ? -16.052 -2.074 4.765 1.00 44.13 90 LYS D N 1
ATOM 9387 C CA . LYS D 1 111 ? -14.905 -2.792 4.224 1.00 43.93 90 LYS D CA 1
ATOM 9388 C C . LYS D 1 111 ? -14.006 -3.334 5.345 1.00 45.89 90 LYS D C 1
ATOM 9389 O O . LYS D 1 111 ? -12.815 -3.029 5.387 1.00 36.04 90 LYS D O 1
ATOM 9395 N N . PRO D 1 112 ? -14.579 -4.135 6.260 1.00 43.99 91 PRO D N 1
ATOM 9396 C CA . PRO D 1 112 ? -13.835 -4.717 7.386 1.00 43.26 91 PRO D CA 1
ATOM 9397 C C . PRO D 1 112 ? -12.671 -5.571 6.885 1.00 44.99 91 PRO D C 1
ATOM 9398 O O . PRO D 1 112 ? -12.788 -6.143 5.811 1.00 41.94 91 PRO D O 1
ATOM 9402 N N . LYS D 1 113 ? -11.576 -5.670 7.641 1.00 39.13 92 LYS D N 1
ATOM 9403 C CA . LYS D 1 113 ? -10.477 -6.541 7.231 1.00 41.16 92 LYS D CA 1
ATOM 9404 C C . LYS D 1 113 ? -10.801 -7.985 7.611 1.00 41.29 92 LYS D C 1
ATOM 9405 O O . LYS D 1 113 ? -10.294 -8.935 7.014 1.00 40.07 92 LYS D O 1
ATOM 9411 N N . ALA D 1 114 ? -11.681 -8.137 8.596 1.00 36.54 93 ALA D N 1
ATOM 9412 C CA . ALA D 1 114 ? -12.025 -9.441 9.141 1.00 37.54 93 ALA D CA 1
ATOM 9413 C C . ALA D 1 114 ? -13.184 -9.262 10.116 1.00 35.48 93 ALA D C 1
ATOM 9414 O O . ALA D 1 114 ? -13.414 -8.163 10.626 1.00 36.04 93 ALA D O 1
ATOM 9416 N N . LEU D 1 115 ? -13.924 -10.335 10.355 1.00 35.53 94 LEU D N 1
ATOM 9417 C CA . LEU D 1 115 ? -15.031 -10.311 11.303 1.00 33.53 94 LEU D CA 1
ATOM 9418 C C . LEU D 1 115 ? -14.792 -11.398 12.317 1.00 35.90 94 LEU D C 1
ATOM 9419 O O . LEU D 1 115 ? -14.581 -12.562 11.942 1.00 31.92 94 LEU D O 1
ATOM 9424 N N . ILE D 1 116 ? -14.804 -11.021 13.602 1.00 32.70 95 ILE D N 1
ATOM 9425 C CA . ILE D 1 116 ? -14.705 -11.998 14.677 1.00 33.14 95 ILE D CA 1
ATOM 9426 C C . ILE D 1 116 ? -16.064 -12.150 15.331 1.00 30.22 95 ILE D C 1
ATOM 9427 O O . ILE D 1 116 ? -16.621 -11.184 15.846 1.00 28.64 95 ILE D O 1
ATOM 9432 N N . VAL D 1 117 ? -16.602 -13.361 15.303 1.00 31.04 96 VAL D N 1
ATOM 9433 C CA . VAL D 1 117 ? -17.881 -13.610 15.930 1.00 33.25 96 VAL D CA 1
ATOM 9434 C C . VAL D 1 117 ? -17.634 -14.274 17.281 1.00 33.44 96 VAL D C 1
ATOM 9435 O O . VAL D 1 117 ? -17.008 -15.326 17.365 1.00 33.98 96 VAL D O 1
ATOM 9439 N N . VAL D 1 118 ? -18.143 -13.660 18.332 1.00 34.71 97 VAL D N 1
ATOM 9440 C CA . VAL D 1 118 ? -17.920 -14.194 19.674 1.00 30.24 97 VAL D CA 1
ATOM 9441 C C . VAL D 1 118 ? -18.949 -15.275 19.983 1.00 31.51 97 VAL D C 1
ATOM 9442 O O . VAL D 1 118 ? -20.152 -15.017 20.019 1.00 31.76 97 VAL D O 1
ATOM 9446 N N . GLU D 1 119 ? -18.448 -16.501 20.106 1.00 39.23 98 GLU D N 1
ATOM 9447 C CA . GLU D 1 119 ? -19.209 -17.661 20.581 1.00 43.86 98 GLU D CA 1
ATOM 9448 C C . GLU D 1 119 ? -20.096 -18.395 19.575 1.00 46.38 98 GLU D C 1
ATOM 9449 O O . GLU D 1 119 ? -19.885 -19.573 19.287 1.00 51.47 98 GLU D O 1
ATOM 9455 N N . ARG D 1 120 ? -21.098 -17.733 19.048 1.00 42.97 99 ARG D N 1
ATOM 9456 C CA . ARG D 1 120 ? -21.970 -18.460 18.136 1.00 56.13 99 ARG D CA 1
ATOM 9457 C C . ARG D 1 120 ? -22.568 -17.562 17.075 1.00 53.08 99 ARG D C 1
ATOM 9458 O O . ARG D 1 120 ? -21.936 -17.313 16.054 1.00 61.39 99 ARG D O 1
ATOM 9466 N N . GLU D 1 121 ? -23.780 -17.076 17.320 1.00 49.31 100 GLU D N 1
ATOM 9467 C CA . GLU D 1 121 ? -24.415 -16.136 16.414 1.00 48.22 100 GLU D CA 1
ATOM 9468 C C . GLU D 1 121 ? -24.357 -16.643 14.965 1.00 48.35 100 GLU D C 1
ATOM 9469 O O . GLU D 1 121 ? -23.769 -15.989 14.098 1.00 47.70 100 GLU D O 1
ATOM 9475 N N . PHE D 1 122 ? -24.959 -17.806 14.717 1.00 40.32 101 PHE D N 1
ATOM 9476 C CA . PHE D 1 122 ? -25.011 -18.376 13.381 1.00 41.85 101 PHE D CA 1
ATOM 9477 C C . PHE D 1 122 ? -26.109 -17.722 12.547 1.00 41.63 101 PHE D C 1
ATOM 9478 O O . PHE D 1 122 ? -27.163 -18.318 12.333 1.00 40.78 101 PHE D O 1
ATOM 9486 N N . TRP D 1 123 ? -25.864 -16.492 12.105 1.00 29.26 102 TRP D N 1
ATOM 9487 C CA . TRP D 1 123 ? -26.811 -15.775 11.276 1.00 32.07 102 TRP D CA 1
ATOM 9488 C C . TRP D 1 123 ? -26.539 -16.161 9.801 1.00 31.85 102 TRP D C 1
ATOM 9489 O O . TRP D 1 123 ? -25.490 -15.824 9.261 1.00 28.45 102 TRP D O 1
ATOM 9500 N N . PRO D 1 124 ? -27.470 -16.877 9.157 1.00 35.39 103 PRO D N 1
ATOM 9501 C CA . PRO D 1 124 ? -27.161 -17.387 7.807 1.00 37.86 103 PRO D CA 1
ATOM 9502 C C . PRO D 1 124 ? -26.836 -16.310 6.769 1.00 31.31 103 PRO D C 1
ATOM 9503 O O . PRO D 1 124 ? -25.809 -16.429 6.104 1.00 38.34 103 PRO D O 1
ATOM 9507 N N . SER D 1 125 ? -27.652 -15.276 6.622 1.00 29.87 104 SER D N 1
ATOM 9508 C CA . SER D 1 125 ? -27.360 -14.305 5.568 1.00 37.58 104 SER D CA 1
ATOM 9509 C C . SER D 1 125 ? -26.016 -13.631 5.825 1.00 36.48 104 SER D C 1
ATOM 9510 O O . SER D 1 125 ? -25.224 -13.396 4.911 1.00 28.04 104 SER D O 1
ATOM 9513 N N . LEU D 1 126 ? -25.747 -13.358 7.091 1.00 32.58 105 LEU D N 1
ATOM 9514 C CA . LEU D 1 126 ? -24.527 -12.700 7.476 1.00 29.43 105 LEU D CA 1
ATOM 9515 C C . LEU D 1 126 ? -23.337 -13.521 7.036 1.00 27.77 105 LEU D C 1
ATOM 9516 O O . LEU D 1 126 ? -22.384 -13.003 6.473 1.00 36.68 105 LEU D O 1
ATOM 9521 N N . ILE D 1 127 ? -23.395 -14.813 7.313 1.00 25.63 106 ILE D N 1
ATOM 9522 C CA . ILE D 1 127 ? -22.277 -15.705 7.044 1.00 28.44 106 ILE D CA 1
ATOM 9523 C C . ILE D 1 127 ? -22.134 -16.018 5.541 1.00 40.87 106 ILE D C 1
ATOM 9524 O O . ILE D 1 127 ? -21.027 -16.062 4.996 1.00 35.56 106 ILE D O 1
ATOM 9529 N N . ILE D 1 128 ? -23.267 -16.235 4.888 1.00 35.14 107 ILE D N 1
ATOM 9530 C CA . ILE D 1 128 ? -23.299 -16.683 3.504 1.00 36.10 107 ILE D CA 1
ATOM 9531 C C . ILE D 1 128 ? -22.981 -15.567 2.517 1.00 36.06 107 ILE D C 1
ATOM 9532 O O . ILE D 1 128 ? -22.277 -15.797 1.535 1.00 48.11 107 ILE D O 1
ATOM 9537 N N . PHE D 1 129 ? -23.487 -14.363 2.782 1.00 32.21 108 PHE D N 1
ATOM 9538 C CA . PHE D 1 129 ? -23.441 -13.287 1.803 1.00 42.59 108 PHE D CA 1
ATOM 9539 C C . PHE D 1 129 ? -22.406 -12.202 2.070 1.00 49.36 108 PHE D C 1
ATOM 9540 O O . PHE D 1 129 ? -22.415 -11.166 1.404 1.00 57.18 108 PHE D O 1
ATOM 9548 N N . THR D 1 130 ? -21.521 -12.417 3.035 1.00 43.84 109 THR D N 1
ATOM 9549 C CA . THR D 1 130 ? -20.409 -11.488 3.183 1.00 37.96 109 THR D CA 1
ATOM 9550 C C . THR D 1 130 ? -19.140 -12.157 2.726 1.00 34.11 109 THR D C 1
ATOM 9551 O O . THR D 1 130 ? -18.991 -13.372 2.851 1.00 33.94 109 THR D O 1
ATOM 9555 N N . LYS D 1 131 ? -18.232 -11.352 2.188 1.00 35.89 110 LYS D N 1
ATOM 9556 C CA . LYS D 1 131 ? -16.961 -11.844 1.686 1.00 40.25 110 LYS D CA 1
ATOM 9557 C C . LYS D 1 131 ? -15.870 -11.733 2.745 1.00 41.55 110 LYS D C 1
ATOM 9558 O O . LYS D 1 131 ? -14.892 -12.477 2.707 1.00 44.02 110 LYS D O 1
ATOM 9564 N N . VAL D 1 132 ? -16.060 -10.820 3.697 1.00 42.41 111 VAL D N 1
ATOM 9565 C CA . VAL D 1 132 ? -15.091 -10.605 4.777 1.00 41.13 111 VAL D CA 1
ATOM 9566 C C . VAL D 1 132 ? -14.588 -11.926 5.355 1.00 35.38 111 VAL D C 1
ATOM 9567 O O . VAL D 1 132 ? -15.360 -12.860 5.541 1.00 36.43 111 VAL D O 1
ATOM 9571 N N . PRO D 1 133 ? -13.272 -12.027 5.606 1.00 35.55 112 PRO D N 1
ATOM 9572 C CA . PRO D 1 133 ? -12.769 -13.228 6.279 1.00 39.46 112 PRO D CA 1
ATOM 9573 C C . PRO D 1 133 ? -13.449 -13.327 7.649 1.00 36.67 112 PRO D C 1
ATOM 9574 O O . PRO D 1 133 ? -13.633 -12.293 8.287 1.00 36.35 112 PRO D O 1
ATOM 9578 N N . LYS D 1 134 ? -13.827 -14.531 8.074 1.00 33.01 113 LYS D N 1
ATOM 9579 C CA . LYS D 1 134 ? -14.669 -14.702 9.272 1.00 32.48 113 LYS D CA 1
ATOM 9580 C C . LYS D 1 134 ? -14.000 -15.603 10.317 1.00 33.16 113 LYS D C 1
ATOM 9581 O O . LYS D 1 134 ? -13.447 -16.656 9.979 1.00 36.07 113 LYS D O 1
ATOM 9587 N N . ILE D 1 135 ? -14.052 -15.193 11.587 1.00 35.76 114 ILE D N 1
ATOM 9588 C CA . ILE D 1 135 ? -13.375 -15.934 12.657 1.00 34.26 114 ILE D CA 1
ATOM 9589 C C . ILE D 1 135 ? -14.397 -16.204 13.751 1.00 30.97 114 ILE D C 1
ATOM 9590 O O . ILE D 1 135 ? -15.107 -15.290 14.154 1.00 29.41 114 ILE D O 1
ATOM 9595 N N . LEU D 1 136 ? -14.513 -17.460 14.176 1.00 31.75 115 LEU D N 1
ATOM 9596 C CA . LEU D 1 136 ? -15.397 -17.821 15.293 1.00 34.52 115 LEU D CA 1
ATOM 9597 C C . LEU D 1 136 ? -14.549 -18.046 16.567 1.00 30.51 115 LEU D C 1
ATOM 9598 O O . LEU D 1 136 ? -13.545 -18.753 16.504 1.00 37.87 115 LEU D O 1
ATOM 9603 N N . VAL D 1 137 ? -14.933 -17.483 17.716 1.00 33.57 116 VAL D N 1
ATOM 9604 C CA . VAL D 1 137 ? -14.134 -17.697 18.939 1.00 29.79 116 VAL D CA 1
ATOM 9605 C C . VAL D 1 137 ? -14.962 -18.191 20.121 1.00 31.63 116 VAL D C 1
ATOM 9606 O O . VAL D 1 137 ? -16.140 -17.870 20.248 1.00 29.17 116 VAL D O 1
ATOM 9610 N N . ASN D 1 138 ? -14.321 -18.983 20.976 1.00 37.62 117 ASN D N 1
ATOM 9611 C CA . ASN D 1 138 ? -14.974 -19.583 22.139 1.00 39.80 117 ASN D CA 1
ATOM 9612 C C . ASN D 1 138 ? -16.186 -20.416 21.784 1.00 40.89 117 ASN D C 1
ATOM 9613 O O . ASN D 1 138 ? -17.163 -20.466 22.535 1.00 40.77 117 ASN D O 1
ATOM 9618 N N . ALA D 1 139 ? -16.117 -21.076 20.640 1.00 41.02 118 ALA D N 1
ATOM 9619 C CA . ALA D 1 139 ? -17.253 -21.831 20.131 1.00 40.91 118 ALA D CA 1
ATOM 9620 C C . ALA D 1 139 ? -17.220 -23.251 20.682 1.00 42.84 118 ALA D C 1
ATOM 9621 O O . ALA D 1 139 ? -16.177 -23.736 21.108 1.00 40.37 118 ALA D O 1
ATOM 9623 N N . TYR D 1 140 ? -18.369 -23.907 20.673 1.00 47.61 119 TYR D N 1
ATOM 9624 C CA . TYR D 1 140 ? -18.462 -25.312 21.036 1.00 51.82 119 TYR D CA 1
ATOM 9625 C C . TYR D 1 140 ? -19.435 -25.978 20.070 1.00 50.42 119 TYR D C 1
ATOM 9626 O O . TYR D 1 140 ? -20.220 -25.295 19.415 1.00 49.02 119 TYR D O 1
ATOM 9635 N N . ALA D 1 141 ? -19.379 -27.302 19.973 1.00 52.50 120 ALA D N 1
ATOM 9636 C CA . ALA D 1 141 ? -20.209 -28.038 19.025 1.00 56.04 120 ALA D CA 1
ATOM 9637 C C . ALA D 1 141 ? -21.482 -28.577 19.663 1.00 61.35 120 ALA D C 1
ATOM 9638 O O . ALA D 1 141 ? -21.449 -29.137 20.761 1.00 62.54 120 ALA D O 1
ATOM 9640 N N . LYS D 1 142 ? -22.600 -28.413 18.965 1.00 62.06 121 LYS D N 1
ATOM 9641 C CA . LYS D 1 142 ? -23.857 -29.026 19.380 1.00 65.63 121 LYS D CA 1
ATOM 9642 C C . LYS D 1 142 ? -24.287 -30.110 18.398 1.00 68.26 121 LYS D C 1
ATOM 9643 O O . LYS D 1 142 ? -25.224 -30.856 18.663 1.00 71.52 121 LYS D O 1
ATOM 9649 N N . GLY D 1 143 ? -23.598 -30.191 17.265 1.00 67.33 122 GLY D N 1
ATOM 9650 C CA . GLY D 1 143 ? -23.848 -31.231 16.283 1.00 67.94 122 GLY D CA 1
ATOM 9651 C C . GLY D 1 143 ? -25.075 -31.014 15.413 1.00 66.16 122 GLY D C 1
ATOM 9652 O O . GLY D 1 143 ? -25.537 -31.943 14.749 1.00 66.92 122 GLY D O 1
ATOM 9653 N N . SER D 1 144 ? -25.611 -29.797 15.412 1.00 63.67 123 SER D N 1
ATOM 9654 C CA . SER D 1 144 ? -26.806 -29.504 14.623 1.00 61.88 123 SER D CA 1
ATOM 9655 C C . SER D 1 144 ? -26.490 -29.321 13.139 1.00 59.71 123 SER D C 1
ATOM 9656 O O . SER D 1 144 ? -25.339 -29.093 12.760 1.00 53.89 123 SER D O 1
ATOM 9659 N N . LEU D 1 145 ? -27.518 -29.422 12.300 1.00 59.63 124 LEU D N 1
ATOM 9660 C CA . LEU D 1 145 ? -27.322 -29.319 10.860 1.00 56.60 124 LEU D CA 1
ATOM 9661 C C . LEU D 1 145 ? -26.863 -27.923 10.465 1.00 53.42 124 LEU D C 1
ATOM 9662 O O . LEU D 1 145 ? -26.138 -27.762 9.488 1.00 61.70 124 LEU D O 1
ATOM 9667 N N . ILE D 1 146 ? -27.262 -26.912 11.226 1.00 47.51 125 ILE D N 1
ATOM 9668 C CA . ILE D 1 146 ? -26.826 -25.561 10.906 1.00 45.73 125 ILE D CA 1
ATOM 9669 C C . ILE D 1 146 ? -25.309 -25.429 11.084 1.00 48.04 125 ILE D C 1
ATOM 9670 O O . ILE D 1 146 ? -24.649 -24.738 10.293 1.00 41.62 125 ILE D O 1
ATOM 9675 N N . GLU D 1 147 ? -24.761 -26.117 12.091 1.00 48.10 126 GLU D N 1
ATOM 9676 C CA . GLU D 1 147 ? -23.305 -26.182 12.279 1.00 52.75 126 GLU D CA 1
ATOM 9677 C C . GLU D 1 147 ? -22.610 -26.840 11.096 1.00 49.86 126 GLU D C 1
ATOM 9678 O O . GLU D 1 147 ? -21.628 -26.313 10.578 1.00 52.46 126 GLU D O 1
ATOM 9684 N N . LYS D 1 148 ? -23.102 -28.003 10.686 1.00 51.52 127 LYS D N 1
ATOM 9685 C CA . LYS D 1 148 ? -22.507 -28.717 9.561 1.00 60.33 127 LYS D CA 1
ATOM 9686 C C . LYS D 1 148 ? -22.452 -27.813 8.347 1.00 59.57 127 LYS D C 1
ATOM 9687 O O . LYS D 1 148 ? -21.522 -27.879 7.548 1.00 65.24 127 LYS D O 1
ATOM 9693 N N . ILE D 1 149 ? -23.443 -26.941 8.238 1.00 53.88 128 ILE D N 1
ATOM 9694 C CA . ILE D 1 149 ? -23.610 -26.132 7.050 1.00 53.97 128 ILE D CA 1
ATOM 9695 C C . ILE D 1 149 ? -22.751 -24.883 7.086 1.00 49.74 128 ILE D C 1
ATOM 9696 O O . ILE D 1 149 ? -22.061 -24.575 6.123 1.00 53.55 128 ILE D O 1
ATOM 9701 N N . LEU D 1 150 ? -22.790 -24.161 8.197 1.00 42.18 129 LEU D N 1
ATOM 9702 C CA . LEU D 1 150 ? -22.179 -22.841 8.242 1.00 41.75 129 LEU D CA 1
ATOM 9703 C C . LEU D 1 150 ? -20.750 -22.835 8.769 1.00 41.10 129 LEU D C 1
ATOM 9704 O O . LEU D 1 150 ? -20.011 -21.871 8.551 1.00 41.74 129 LEU D O 1
ATOM 9709 N N . SER D 1 151 ? -20.353 -23.892 9.468 1.00 42.57 130 SER D N 1
ATOM 9710 C CA . SER D 1 151 ? -19.047 -23.869 10.127 1.00 44.14 130 SER D CA 1
ATOM 9711 C C . SER D 1 151 ? -17.919 -23.855 9.102 1.00 48.80 130 SER D C 1
ATOM 9712 O O . SER D 1 151 ? -16.915 -23.166 9.288 1.00 45.11 130 SER D O 1
ATOM 9715 N N . LYS D 1 152 ? -18.102 -24.585 8.006 1.00 51.35 131 LYS D N 1
ATOM 9716 C CA . LYS D 1 152 ? -17.105 -24.597 6.941 1.00 53.28 131 LYS D CA 1
ATOM 9717 C C . LYS D 1 152 ? -16.904 -23.207 6.338 1.00 48.83 131 LYS D C 1
ATOM 9718 O O . LYS D 1 152 ? -15.914 -22.962 5.662 1.00 51.86 131 LYS D O 1
ATOM 9724 N N . LYS D 1 153 ? -17.846 -22.300 6.579 1.00 42.89 132 LYS D N 1
ATOM 9725 C CA . LYS D 1 153 ? -17.767 -20.953 6.022 1.00 37.95 132 LYS D CA 1
ATOM 9726 C C . LYS D 1 153 ? -16.869 -19.998 6.811 1.00 41.31 132 LYS D C 1
ATOM 9727 O O . LYS D 1 153 ? -16.603 -18.868 6.379 1.00 41.58 132 LYS D O 1
ATOM 9733 N N . PHE D 1 154 ? -16.398 -20.454 7.967 1.00 37.92 133 PHE D N 1
ATOM 9734 C CA . PHE D 1 154 ? -15.453 -19.684 8.762 1.00 40.99 133 PHE D CA 1
ATOM 9735 C C . PHE D 1 154 ? -14.018 -19.974 8.330 1.00 39.99 133 PHE D C 1
ATOM 9736 O O . PHE D 1 154 ? -13.635 -21.129 8.169 1.00 44.65 133 PHE D O 1
ATOM 9744 N N . ASP D 1 155 ? -13.239 -18.912 8.151 1.00 36.17 134 ASP D N 1
ATOM 9745 C CA . ASP D 1 155 ? -11.810 -19.009 7.853 1.00 33.18 134 ASP D CA 1
ATOM 9746 C C . ASP D 1 155 ? -10.975 -19.510 9.037 1.00 38.84 134 ASP D C 1
ATOM 9747 O O . ASP D 1 155 ? -9.963 -20.200 8.867 1.00 37.20 134 ASP D O 1
ATOM 9752 N N . LEU D 1 156 ? -11.395 -19.151 10.247 1.00 36.32 135 LEU D N 1
ATOM 9753 C CA . LEU D 1 156 ? -10.685 -19.615 11.429 1.00 36.48 135 LEU D CA 1
ATOM 9754 C C . LEU D 1 156 ? -11.694 -19.839 12.538 1.00 34.53 135 LEU D C 1
ATOM 9755 O O . LEU D 1 156 ? -12.566 -18.998 12.752 1.00 35.73 135 LEU D O 1
ATOM 9760 N N . ILE D 1 157 ? -11.579 -20.976 13.225 1.00 35.90 136 ILE D N 1
ATOM 9761 C CA . ILE D 1 157 ? -12.432 -21.277 14.367 1.00 37.97 136 ILE D CA 1
ATOM 9762 C C . ILE D 1 157 ? -11.610 -21.689 15.593 1.00 40.75 136 ILE D C 1
ATOM 9763 O O . ILE D 1 157 ? -10.773 -22.585 15.514 1.00 44.68 136 ILE D O 1
ATOM 9768 N N . ILE D 1 158 ? -11.864 -21.027 16.720 1.00 40.40 137 ILE D N 1
ATOM 9769 C CA . ILE D 1 158 ? -11.176 -21.326 17.973 1.00 39.75 137 ILE D CA 1
ATOM 9770 C C . ILE D 1 158 ? -12.197 -21.780 18.989 1.00 37.29 137 ILE D C 1
ATOM 9771 O O . ILE D 1 158 ? -13.139 -21.053 19.312 1.00 36.19 137 ILE D O 1
ATOM 9776 N N . MET D 1 159 ? -12.024 -23.006 19.459 1.00 40.23 138 MET D N 1
ATOM 9777 C CA . MET D 1 159 ? -13.032 -23.663 20.273 1.00 41.22 138 MET D CA 1
ATOM 9778 C C . MET D 1 159 ? -12.542 -23.907 21.691 1.00 40.64 138 MET D C 1
ATOM 9779 O O . MET D 1 159 ? -11.376 -23.664 22.011 1.00 40.74 138 MET D O 1
ATOM 9784 N N . ARG D 1 160 ? -13.436 -24.410 22.529 1.00 45.89 139 ARG D N 1
ATOM 9785 C CA . ARG D 1 160 ? -13.142 -24.566 23.952 1.00 45.55 139 ARG D CA 1
ATOM 9786 C C . ARG D 1 160 ? -12.388 -25.838 24.302 1.00 54.98 139 ARG D C 1
ATOM 9787 O O . ARG D 1 160 ? -11.594 -25.844 25.244 1.00 60.50 139 ARG D O 1
ATOM 9795 N N . THR D 1 161 ? -12.637 -26.919 23.570 1.00 52.28 140 THR D N 1
ATOM 9796 C CA . THR D 1 161 ? -11.982 -28.195 23.869 1.00 56.81 140 THR D CA 1
ATOM 9797 C C . THR D 1 161 ? -11.515 -28.897 22.606 1.00 58.48 140 THR D C 1
ATOM 9798 O O . THR D 1 161 ? -12.104 -28.717 21.537 1.00 52.11 140 THR D O 1
ATOM 9802 N N . GLN D 1 162 ? -10.471 -29.711 22.727 1.00 54.24 141 GLN D N 1
ATOM 9803 C CA . GLN D 1 162 ? -9.987 -30.453 21.575 1.00 61.62 141 GLN D CA 1
ATOM 9804 C C . GLN D 1 162 ? -11.090 -31.344 21.003 1.00 64.85 141 GLN D C 1
ATOM 9805 O O . GLN D 1 162 ? -11.083 -31.672 19.820 1.00 61.68 141 GLN D O 1
ATOM 9811 N N . GLU D 1 163 ? -12.043 -31.722 21.848 1.00 68.97 142 GLU D N 1
ATOM 9812 C CA . GLU D 1 163 ? -13.153 -32.562 21.422 1.00 75.04 142 GLU D CA 1
ATOM 9813 C C . GLU D 1 163 ? -14.047 -31.852 20.396 1.00 73.33 142 GLU D C 1
ATOM 9814 O O . GLU D 1 163 ? -14.427 -32.431 19.374 1.00 74.90 142 GLU D O 1
ATOM 9820 N N . ASP D 1 164 ? -14.381 -30.595 20.670 1.00 66.56 143 ASP D N 1
ATOM 9821 C CA . ASP D 1 164 ? -15.176 -29.809 19.736 1.00 61.63 143 ASP D CA 1
ATOM 9822 C C . ASP D 1 164 ? -14.428 -29.630 18.417 1.00 56.68 143 ASP D C 1
ATOM 9823 O O . ASP D 1 164 ? -15.025 -29.702 17.350 1.00 58.30 143 ASP D O 1
ATOM 9828 N N . VAL D 1 165 ? -13.123 -29.391 18.502 1.00 54.02 144 VAL D N 1
ATOM 9829 C CA . VAL D 1 165 ? -12.269 -29.246 17.321 1.00 55.07 144 VAL D CA 1
ATOM 9830 C C . VAL D 1 165 ? -12.413 -30.438 16.373 1.00 63.99 144 VAL D C 1
ATOM 9831 O O . VAL D 1 165 ? -12.484 -30.271 15.148 1.00 62.55 144 VAL D O 1
ATOM 9835 N N . GLU D 1 166 ? -12.458 -31.637 16.952 1.00 70.36 145 GLU D N 1
ATOM 9836 C CA . GLU D 1 166 ? -12.613 -32.875 16.194 1.00 75.75 145 GLU D CA 1
ATOM 9837 C C . GLU D 1 166 ? -13.905 -32.867 15.388 1.00 71.37 145 GLU D C 1
ATOM 9838 O O . GLU D 1 166 ? -13.900 -33.129 14.179 1.00 69.94 145 GLU D O 1
ATOM 9844 N N . LYS D 1 167 ? -15.009 -32.571 16.069 1.00 67.51 146 LYS D N 1
ATOM 9845 C CA . LYS D 1 167 ? -16.323 -32.518 15.430 1.00 67.17 146 LYS D CA 1
ATOM 9846 C C . LYS D 1 167 ? -16.382 -31.508 14.288 1.00 62.84 146 LYS D C 1
ATOM 9847 O O . LYS D 1 167 ? -16.895 -31.807 13.214 1.00 68.36 146 LYS D O 1
ATOM 9853 N N . PHE D 1 168 ? -15.852 -30.311 14.514 1.00 58.79 147 PHE D N 1
ATOM 9854 C CA . PHE D 1 168 ? -15.896 -29.265 13.494 1.00 58.35 147 PHE D CA 1
ATOM 9855 C C . PHE D 1 168 ? -15.014 -29.524 12.269 1.00 59.44 147 PHE D C 1
ATOM 9856 O O . PHE D 1 168 ? -15.306 -29.028 11.181 1.00 63.90 147 PHE D O 1
ATOM 9864 N N . LYS D 1 169 ? -13.938 -30.285 12.448 1.00 56.74 148 LYS D N 1
ATOM 9865 C CA . LYS D 1 169 ? -13.047 -30.607 11.343 1.00 63.50 148 LYS D CA 1
ATOM 9866 C C . LYS D 1 169 ? -13.759 -31.526 10.353 1.00 70.19 148 LYS D C 1
ATOM 9867 O O . LYS D 1 169 ? -13.632 -31.361 9.136 1.00 70.77 148 LYS D O 1
ATOM 9873 N N . THR D 1 170 ? -14.516 -32.483 10.888 1.00 69.92 149 THR D N 1
ATOM 9874 C CA . THR D 1 170 ? -15.327 -33.376 10.071 1.00 68.84 149 THR D CA 1
ATOM 9875 C C . THR D 1 170 ? -16.395 -32.600 9.297 1.00 68.87 149 THR D C 1
ATOM 9876 O O . THR D 1 170 ? -16.829 -33.030 8.232 1.00 69.45 149 THR D O 1
ATOM 9880 N N . PHE D 1 171 ? -16.817 -31.453 9.821 1.00 67.48 150 PHE D N 1
ATOM 9881 C CA . PHE D 1 171 ? -17.777 -30.626 9.090 1.00 68.52 150 PHE D CA 1
ATOM 9882 C C . PHE D 1 171 ? -17.106 -29.918 7.913 1.00 65.86 150 PHE D C 1
ATOM 9883 O O . PHE D 1 171 ? -17.752 -29.174 7.164 1.00 62.74 150 PHE D O 1
ATOM 9891 N N . GLY D 1 172 ? -15.804 -30.151 7.764 1.00 61.73 151 GLY D N 1
ATOM 9892 C CA . GLY D 1 172 ? -15.028 -29.512 6.722 1.00 65.61 151 GLY D CA 1
ATOM 9893 C C . GLY D 1 172 ? -14.494 -28.136 7.079 1.00 64.32 151 GLY D C 1
ATOM 9894 O O . GLY D 1 172 ? -14.158 -27.353 6.198 1.00 60.13 151 GLY D O 1
ATOM 9895 N N . ALA D 1 173 ? -14.408 -27.820 8.366 1.00 66.08 152 ALA D N 1
ATOM 9896 C CA . ALA D 1 173 ? -13.724 -26.597 8.744 1.00 65.89 152 ALA D CA 1
ATOM 9897 C C . ALA D 1 173 ? -12.229 -26.883 8.689 1.00 65.07 152 ALA D C 1
ATOM 9898 O O . ALA D 1 173 ? -11.771 -27.878 9.235 1.00 65.20 152 ALA D O 1
ATOM 9900 N N . LYS D 1 174 ? -11.476 -26.042 7.994 1.00 69.77 153 LYS D N 1
ATOM 9901 C CA . LYS D 1 174 ? -10.021 -26.133 8.049 1.00 82.70 153 LYS D CA 1
ATOM 9902 C C . LYS D 1 174 ? -9.490 -24.854 8.667 1.00 82.65 153 LYS D C 1
ATOM 9903 O O . LYS D 1 174 ? -9.834 -23.760 8.230 1.00 92.37 153 LYS D O 1
ATOM 9909 N N . ARG D 1 175 ? -8.654 -25.006 9.681 1.00 71.00 154 ARG D N 1
ATOM 9910 C CA . ARG D 1 175 ? -8.236 -23.902 10.539 1.00 64.49 154 ARG D CA 1
ATOM 9911 C C . ARG D 1 175 ? -9.145 -23.858 11.769 1.00 52.40 154 ARG D C 1
ATOM 9912 O O . ARG D 1 175 ? -9.877 -22.892 11.994 1.00 50.01 154 ARG D O 1
ATOM 9920 N N . VAL D 1 176 ? -9.109 -24.948 12.529 1.00 50.55 155 VAL D N 1
ATOM 9921 C CA . VAL D 1 176 ? -9.829 -25.062 13.796 1.00 50.72 155 VAL D CA 1
ATOM 9922 C C . VAL D 1 176 ? -8.829 -25.422 14.893 1.00 54.05 155 VAL D C 1
ATOM 9923 O O . VAL D 1 176 ? -8.075 -26.382 14.751 1.00 53.01 155 VAL D O 1
ATOM 9927 N N . PHE D 1 177 ? -8.821 -24.648 15.976 1.00 55.16 156 PHE D N 1
ATOM 9928 C CA . PHE D 1 177 ? -7.910 -24.889 17.099 1.00 48.98 156 PHE D CA 1
ATOM 9929 C C . PHE D 1 177 ? -8.687 -24.812 18.408 1.00 47.18 156 PHE D C 1
ATOM 9930 O O . PHE D 1 177 ? -9.678 -24.086 18.507 1.00 43.57 156 PHE D O 1
ATOM 9938 N N . SER D 1 178 ? -8.228 -25.538 19.422 1.00 47.80 157 SER D N 1
ATOM 9939 C CA . SER D 1 178 ? -8.838 -25.459 20.743 1.00 47.47 157 SER D CA 1
ATOM 9940 C C . SER D 1 178 ? -7.967 -24.632 21.665 1.00 50.46 157 SER D C 1
ATOM 9941 O O . SER D 1 178 ? -6.815 -24.991 21.922 1.00 54.71 157 SER D O 1
ATOM 9944 N N . CYS D 1 179 ? -8.496 -23.526 22.173 1.00 45.71 158 CYS D N 1
ATOM 9945 C CA . CYS D 1 179 ? -7.684 -22.691 23.055 1.00 47.78 158 CYS D CA 1
ATOM 9946 C C . CYS D 1 179 ? -8.206 -22.636 24.479 1.00 46.08 158 CYS D C 1
ATOM 9947 O O . CYS D 1 179 ? -7.612 -21.986 25.316 1.00 43.92 158 CYS D O 1
ATOM 9950 N N . GLY D 1 180 ? -9.319 -23.303 24.747 1.00 36.18 159 GLY D N 1
ATOM 9951 C CA . GLY D 1 180 ? -9.915 -23.235 26.062 1.00 44.09 159 GLY D CA 1
ATOM 9952 C C . GLY D 1 180 ? -10.993 -22.178 26.105 1.00 45.19 159 GLY D C 1
ATOM 9953 O O . GLY D 1 180 ? -11.235 -21.477 25.126 1.00 41.83 159 GLY D O 1
ATOM 9954 N N . ASN D 1 181 ? -11.627 -22.054 27.262 1.00 40.88 160 ASN D N 1
ATOM 9955 C CA . ASN D 1 181 ? -12.836 -21.266 27.408 1.00 41.08 160 ASN D CA 1
ATOM 9956 C C . ASN D 1 181 ? -12.520 -19.855 27.898 1.00 44.28 160 ASN D C 1
ATOM 9957 O O . ASN D 1 181 ? -12.003 -19.671 29.006 1.00 52.90 160 ASN D O 1
ATOM 9962 N N . LEU D 1 182 ? -12.823 -18.861 27.075 1.00 38.38 161 LEU D N 1
ATOM 9963 C CA . LEU D 1 182 ? -12.586 -17.467 27.435 1.00 37.27 161 LEU D CA 1
ATOM 9964 C C . LEU D 1 182 ? -13.233 -17.096 28.763 1.00 39.95 161 LEU D C 1
ATOM 9965 O O . LEU D 1 182 ? -12.806 -16.149 29.413 1.00 40.41 161 LEU D O 1
ATOM 9970 N N . LYS D 1 183 ? -14.300 -17.799 29.127 1.00 37.18 162 LYS D N 1
ATOM 9971 C CA . LYS D 1 183 ? -14.990 -17.514 30.377 1.00 45.43 162 LYS D CA 1
ATOM 9972 C C . LYS D 1 183 ? -14.119 -17.788 31.610 1.00 43.13 162 LYS D C 1
ATOM 9973 O O . LYS D 1 183 ? -14.470 -17.382 32.729 1.00 41.74 162 LYS D O 1
ATOM 9979 N N . PHE D 1 184 ? -12.984 -18.455 31.401 1.00 40.06 163 PHE D N 1
ATOM 9980 C CA . PHE D 1 184 ? -12.091 -18.817 32.499 1.00 44.08 163 PHE D CA 1
ATOM 9981 C C . PHE D 1 184 ? -10.899 -17.890 32.649 1.00 45.97 163 PHE D C 1
ATOM 9982 O O . PHE D 1 184 ? -9.992 -18.158 33.441 1.00 46.11 163 PHE D O 1
ATOM 9990 N N . ILE D 1 185 ? -10.906 -16.790 31.911 1.00 42.74 164 ILE D N 1
ATOM 9991 C CA . ILE D 1 185 ? -9.858 -15.789 32.073 1.00 43.75 164 ILE D CA 1
ATOM 9992 C C . ILE D 1 185 ? -10.125 -14.940 33.323 1.00 46.20 164 ILE D C 1
ATOM 9993 O O . ILE D 1 185 ? -11.211 -14.390 33.493 1.00 44.66 164 ILE D O 1
ATOM 9998 N N . CYS D 1 186 ? -9.131 -14.844 34.207 1.00 42.48 165 CYS D N 1
ATOM 9999 C CA . CYS D 1 186 ? -9.276 -14.072 35.430 1.00 47.79 165 CYS D CA 1
ATOM 10000 C C . CYS D 1 186 ? -9.201 -12.591 35.104 1.00 52.26 165 CYS D C 1
ATOM 10001 O O . CYS D 1 186 ? -8.487 -12.191 34.191 1.00 45.56 165 CYS D O 1
ATOM 10004 N N . GLN D 1 187 ? -9.941 -11.775 35.846 1.00 60.44 166 GLN D N 1
ATOM 10005 C CA . GLN D 1 187 ? -9.740 -10.332 35.787 1.00 72.41 166 GLN D CA 1
ATOM 10006 C C . GLN D 1 187 ? -9.695 -9.775 37.208 1.00 80.43 166 GLN D C 1
ATOM 10007 O O . GLN D 1 187 ? -10.328 -8.774 37.534 1.00 87.78 166 GLN D O 1
ATOM 10013 N N . LYS D 1 188 ? -8.923 -10.458 38.044 1.00 79.46 167 LYS D N 1
ATOM 10014 C CA . LYS D 1 188 ? -8.767 -10.113 39.450 1.00 80.04 167 LYS D CA 1
ATOM 10015 C C . LYS D 1 188 ? -8.348 -8.659 39.624 1.00 83.56 167 LYS D C 1
ATOM 10016 O O . LYS D 1 188 ? -7.398 -8.198 38.998 1.00 84.89 167 LYS D O 1
ATOM 10022 N N . GLY D 1 189 ? -9.065 -7.941 40.481 1.00 85.35 168 GLY D N 1
ATOM 10023 C CA . GLY D 1 189 ? -8.802 -6.529 40.693 1.00 85.48 168 GLY D CA 1
ATOM 10024 C C . GLY D 1 189 ? -7.523 -6.252 41.458 1.00 80.14 168 GLY D C 1
ATOM 10025 O O . GLY D 1 189 ? -6.636 -7.105 41.545 1.00 76.87 168 GLY D O 1
ATOM 10026 N N . LYS D 1 190 ? -7.420 -5.045 42.004 1.00 82.33 169 LYS D N 1
ATOM 10027 C CA . LYS D 1 190 ? -6.287 -4.699 42.854 1.00 86.33 169 LYS D CA 1
ATOM 10028 C C . LYS D 1 190 ? -6.216 -5.638 44.049 1.00 83.95 169 LYS D C 1
ATOM 10029 O O . LYS D 1 190 ? -5.170 -6.220 44.326 1.00 86.80 169 LYS D O 1
ATOM 10035 N N . GLY D 1 191 ? -7.334 -5.798 44.746 1.00 80.49 170 GLY D N 1
ATOM 10036 C CA . GLY D 1 191 ? -7.372 -6.670 45.905 1.00 82.81 170 GLY D CA 1
ATOM 10037 C C . GLY D 1 191 ? -7.052 -5.941 47.195 1.00 85.15 170 GLY D C 1
ATOM 10038 O O . GLY D 1 191 ? -6.281 -4.981 47.212 1.00 90.35 170 GLY D O 1
ATOM 10039 N N . ILE D 1 192 ? -7.643 -6.408 48.286 1.00 82.56 171 ILE D N 1
ATOM 10040 C CA . ILE D 1 192 ? -7.487 -5.765 49.585 1.00 83.60 171 ILE D CA 1
ATOM 10041 C C . ILE D 1 192 ? -6.590 -6.595 50.509 1.00 90.27 171 ILE D C 1
ATOM 10042 O O . ILE D 1 192 ? -6.515 -7.818 50.381 1.00 92.38 171 ILE D O 1
ATOM 10047 N N . LYS D 1 193 ? -5.893 -5.919 51.421 1.00 92.73 172 LYS D N 1
ATOM 10048 C CA . LYS D 1 193 ? -4.987 -6.574 52.355 1.00 92.48 172 LYS D CA 1
ATOM 10049 C C . LYS D 1 193 ? -5.447 -6.295 53.783 1.00 91.48 172 LYS D C 1
ATOM 10050 O O . LYS D 1 193 ? -5.712 -5.146 54.137 1.00 95.33 172 LYS D O 1
ATOM 10056 N N . LEU D 1 194 ? -5.549 -7.337 54.603 1.00 86.87 173 LEU D N 1
ATOM 10057 C CA . LEU D 1 194 ? -6.011 -7.170 55.983 1.00 87.60 173 LEU D CA 1
ATOM 10058 C C . LEU D 1 194 ? -5.255 -8.044 56.986 1.00 90.31 173 LEU D C 1
ATOM 10059 O O . LEU D 1 194 ? -4.952 -9.205 56.716 1.00 86.91 173 LEU D O 1
ATOM 10064 N N . LYS D 1 195 ? -4.945 -7.477 58.148 1.00 94.77 174 LYS D N 1
ATOM 10065 C CA . LYS D 1 195 ? -4.421 -8.287 59.238 1.00 97.14 174 LYS D CA 1
ATOM 10066 C C . LYS D 1 195 ? -5.542 -9.193 59.739 1.00 90.00 174 LYS D C 1
ATOM 10067 O O . LYS D 1 195 ? -6.699 -8.776 59.812 1.00 83.42 174 LYS D O 1
ATOM 10073 N N . GLY D 1 196 ? -5.199 -10.439 60.051 1.00 90.26 175 GLY D N 1
ATOM 10074 C CA . GLY D 1 196 ? -6.177 -11.402 60.519 1.00 89.25 175 GLY D CA 1
ATOM 10075 C C . GLY D 1 196 ? -6.282 -12.665 59.676 1.00 86.63 175 GLY D C 1
ATOM 10076 O O . GLY D 1 196 ? -5.589 -12.834 58.668 1.00 78.30 175 GLY D O 1
ATOM 10077 N N . GLU D 1 197 ? -7.169 -13.552 60.115 1.00 89.33 176 GLU D N 1
ATOM 10078 C CA . GLU D 1 197 ? -7.382 -14.851 59.497 1.00 85.59 176 GLU D CA 1
ATOM 10079 C C . GLU D 1 197 ? -8.854 -14.947 59.106 1.00 74.66 176 GLU D C 1
ATOM 10080 O O . GLU D 1 197 ? -9.729 -14.897 59.970 1.00 69.02 176 GLU D O 1
ATOM 10086 N N . PHE D 1 198 ? -9.130 -15.077 57.810 1.00 67.56 177 PHE D N 1
ATOM 10087 C CA . PHE D 1 198 ? -10.508 -14.959 57.330 1.00 67.82 177 PHE D CA 1
ATOM 10088 C C . PHE D 1 198 ? -11.001 -16.101 56.457 1.00 65.79 177 PHE D C 1
ATOM 10089 O O . PHE D 1 198 ? -10.218 -16.755 55.765 1.00 65.59 177 PHE D O 1
ATOM 10097 N N . ILE D 1 199 ? -12.313 -16.326 56.526 1.00 63.52 178 ILE D N 1
ATOM 10098 C CA . ILE D 1 199 ? -13.065 -17.013 55.483 1.00 65.74 178 ILE D CA 1
ATOM 10099 C C . ILE D 1 199 ? -13.956 -15.965 54.825 1.00 58.49 178 ILE D C 1
ATOM 10100 O O . ILE D 1 199 ? -14.557 -15.136 55.521 1.00 55.12 178 ILE D O 1
ATOM 10105 N N . VAL D 1 200 ? -14.059 -16.005 53.501 1.00 53.24 179 VAL D N 1
ATOM 10106 C CA . VAL D 1 200 ? -14.896 -15.046 52.785 1.00 56.26 179 VAL D CA 1
ATOM 10107 C C . VAL D 1 200 ? -16.095 -15.716 52.095 1.00 57.21 179 VAL D C 1
ATOM 10108 O O . VAL D 1 200 ? -15.952 -16.657 51.308 1.00 49.42 179 VAL D O 1
ATOM 10112 N N . ALA D 1 201 ? -17.280 -15.219 52.422 1.00 58.02 180 ALA D N 1
ATOM 10113 C CA . ALA D 1 201 ? -18.514 -15.760 51.897 1.00 55.35 180 ALA D CA 1
ATOM 10114 C C . ALA D 1 201 ? -19.179 -14.661 51.071 1.00 56.52 180 ALA D C 1
ATOM 10115 O O . ALA D 1 201 ? -19.616 -13.646 51.617 1.00 56.83 180 ALA D O 1
ATOM 10117 N N . GLY D 1 202 ? -19.224 -14.858 49.756 1.00 53.25 181 GLY D N 1
ATOM 10118 C CA . GLY D 1 202 ? -19.688 -13.826 48.844 1.00 55.03 181 GLY D CA 1
ATOM 10119 C C . GLY D 1 202 ? -20.957 -14.188 48.097 1.00 53.01 181 GLY D C 1
ATOM 10120 O O . GLY D 1 202 ? -21.222 -15.363 47.830 1.00 48.43 181 GLY D O 1
ATOM 10121 N N . SER D 1 203 ? -21.746 -13.172 47.761 1.00 52.75 182 SER D N 1
ATOM 10122 C CA . SER D 1 203 ? -22.979 -13.387 47.012 1.00 47.70 182 SER D CA 1
ATOM 10123 C C . SER D 1 203 ? -23.890 -14.362 47.754 1.00 46.13 182 SER D C 1
ATOM 10124 O O . SER D 1 203 ? -24.432 -15.291 47.170 1.00 55.66 182 SER D O 1
ATOM 10127 N N . ILE D 1 204 ? -24.051 -14.135 49.051 1.00 46.98 183 ILE D N 1
ATOM 10128 C CA . ILE D 1 204 ? -24.805 -15.033 49.910 1.00 46.32 183 ILE D CA 1
ATOM 10129 C C . ILE D 1 204 ? -26.254 -14.579 49.919 1.00 50.19 183 ILE D C 1
ATOM 10130 O O . ILE D 1 204 ? -26.521 -13.411 50.157 1.00 51.24 183 ILE D O 1
ATOM 10135 N N . HIS D 1 205 ? -27.179 -15.497 49.663 1.00 54.84 184 HIS D N 1
ATOM 10136 C CA . HIS D 1 205 ? -28.611 -15.171 49.709 1.00 57.27 184 HIS D CA 1
ATOM 10137 C C . HIS D 1 205 ? -29.145 -15.397 51.117 1.00 54.22 184 HIS D C 1
ATOM 10138 O O . HIS D 1 205 ? -28.576 -16.183 51.887 1.00 57.27 184 HIS D O 1
ATOM 10145 N N . THR D 1 206 ? -30.230 -14.708 51.456 1.00 48.15 185 THR D N 1
ATOM 10146 C CA . THR D 1 206 ? -30.835 -14.812 52.780 1.00 53.57 185 THR D CA 1
ATOM 10147 C C . THR D 1 206 ? -30.951 -16.264 53.245 1.00 62.94 185 THR D C 1
ATOM 10148 O O . THR D 1 206 ? -30.681 -16.585 54.433 1.00 54.14 185 THR D O 1
ATOM 10152 N N . GLY D 1 207 ? -31.322 -17.137 52.302 1.00 56.68 186 GLY D N 1
ATOM 10153 C CA . GLY D 1 207 ? -31.646 -18.519 52.619 1.00 63.76 186 GLY D CA 1
ATOM 10154 C C . GLY D 1 207 ? -30.419 -19.390 52.833 1.00 62.84 186 GLY D C 1
ATOM 10155 O O . GLY D 1 207 ? -30.533 -20.568 53.185 1.00 65.86 186 GLY D O 1
ATOM 10156 N N . GLU D 1 208 ? -29.247 -18.804 52.624 1.00 56.92 187 GLU D N 1
ATOM 10157 C CA . GLU D 1 208 ? -27.984 -19.514 52.806 1.00 56.04 187 GLU D CA 1
ATOM 10158 C C . GLU D 1 208 ? -27.251 -19.120 54.090 1.00 60.41 187 GLU D C 1
ATOM 10159 O O . GLU D 1 208 ? -26.270 -19.774 54.480 1.00 55.05 187 GLU D O 1
ATOM 10165 N N . VAL D 1 209 ? -27.700 -18.040 54.723 1.00 53.51 188 VAL D N 1
ATOM 10166 C CA . VAL D 1 209 ? -26.985 -17.482 55.863 1.00 61.04 188 VAL D CA 1
ATOM 10167 C C . VAL D 1 209 ? -26.855 -18.474 57.006 1.00 71.79 188 VAL D C 1
ATOM 10168 O O . VAL D 1 209 ? -25.795 -18.599 57.626 1.00 71.25 188 VAL D O 1
ATOM 10172 N N . GLU D 1 210 ? -27.948 -19.162 57.306 1.00 69.63 189 GLU D N 1
ATOM 10173 C CA . GLU D 1 210 ? -27.977 -20.009 58.484 1.00 74.02 189 GLU D CA 1
ATOM 10174 C C . GLU D 1 210 ? -27.111 -21.258 58.360 1.00 67.70 189 GLU D C 1
ATOM 10175 O O . GLU D 1 210 ? -26.548 -21.721 59.348 1.00 60.55 189 GLU D O 1
ATOM 10181 N N . ILE D 1 211 ? -26.979 -21.799 57.156 1.00 70.79 190 ILE D N 1
ATOM 10182 C CA . ILE D 1 211 ? -26.151 -22.982 57.017 1.00 70.82 190 ILE D CA 1
ATOM 10183 C C . ILE D 1 211 ? -24.685 -22.613 57.200 1.00 67.67 190 ILE D C 1
ATOM 10184 O O . ILE D 1 211 ? -23.932 -23.347 57.839 1.00 65.61 190 ILE D O 1
ATOM 10189 N N . ILE D 1 212 ? -24.289 -21.470 56.643 1.00 60.72 191 ILE D N 1
ATOM 10190 C CA . ILE D 1 212 ? -22.916 -21.003 56.774 1.00 58.47 191 ILE D CA 1
ATOM 10191 C C . ILE D 1 212 ? -22.572 -20.604 58.214 1.00 61.19 191 ILE D C 1
ATOM 10192 O O . ILE D 1 212 ? -21.475 -20.902 58.697 1.00 61.09 191 ILE D O 1
ATOM 10197 N N . LEU D 1 213 ? -23.499 -19.949 58.910 1.00 57.30 192 LEU D N 1
ATOM 10198 C CA . LEU D 1 213 ? -23.244 -19.573 60.314 1.00 63.50 192 LEU D CA 1
ATOM 10199 C C . LEU D 1 213 ? -23.157 -20.776 61.255 1.00 67.46 192 LEU D C 1
ATOM 10200 O O . LEU D 1 213 ? -22.336 -20.798 62.191 1.00 69.44 192 LEU D O 1
ATOM 10205 N N . LYS D 1 214 ? -24.007 -21.770 61.018 1.00 68.12 193 LYS D N 1
ATOM 10206 C CA . LYS D 1 214 ? -23.984 -22.992 61.814 1.00 70.26 193 LYS D CA 1
ATOM 10207 C C . LYS D 1 214 ? -22.658 -23.722 61.625 1.00 69.75 193 LYS D C 1
ATOM 10208 O O . LYS D 1 214 ? -22.117 -24.296 62.566 1.00 68.53 193 LYS D O 1
ATOM 10214 N N . ALA D 1 215 ? -22.135 -23.699 60.402 1.00 68.16 194 ALA D N 1
ATOM 10215 C CA . ALA D 1 215 ? -20.852 -24.333 60.137 1.00 64.08 194 ALA D CA 1
ATOM 10216 C C . ALA D 1 215 ? -19.733 -23.532 60.765 1.00 62.88 194 ALA D C 1
ATOM 10217 O O . ALA D 1 215 ? -18.807 -24.099 61.343 1.00 67.50 194 ALA D O 1
ATOM 10219 N N . PHE D 1 216 ? -19.804 -22.210 60.631 1.00 62.39 195 PHE D N 1
ATOM 10220 C CA . PHE D 1 216 ? -18.747 -21.340 61.148 1.00 69.83 195 PHE D CA 1
ATOM 10221 C C . PHE D 1 216 ? -18.661 -21.458 62.659 1.00 72.41 195 PHE D C 1
ATOM 10222 O O . PHE D 1 216 ? -17.572 -21.531 63.237 1.00 73.64 195 PHE D O 1
ATOM 10230 N N . LYS D 1 217 ? -19.815 -21.483 63.310 1.00 68.39 196 LYS D N 1
ATOM 10231 C CA . LYS D 1 217 ? -19.817 -21.634 64.755 1.00 69.94 196 LYS D CA 1
ATOM 10232 C C . LYS D 1 217 ? -19.062 -22.898 65.152 1.00 71.78 196 LYS D C 1
ATOM 10233 O O . LYS D 1 217 ? -18.275 -22.889 66.098 1.00 73.47 196 LYS D O 1
ATOM 10239 N N . GLU D 1 218 ? -19.295 -23.983 64.421 1.00 69.98 197 GLU D N 1
ATOM 10240 C CA . GLU D 1 218 ? -18.643 -25.247 64.735 1.00 77.16 197 GLU D CA 1
ATOM 10241 C C . GLU D 1 218 ? -17.134 -25.142 64.541 1.00 79.31 197 GLU D C 1
ATOM 10242 O O . GLU D 1 218 ? -16.357 -25.626 65.360 1.00 87.64 197 GLU D O 1
ATOM 10248 N N . ILE D 1 219 ? -16.734 -24.485 63.459 1.00 74.78 198 ILE D N 1
ATOM 10249 C CA . ILE D 1 219 ? -15.327 -24.260 63.152 1.00 70.41 198 ILE D CA 1
ATOM 10250 C C . ILE D 1 219 ? -14.652 -23.472 64.270 1.00 75.05 198 ILE D C 1
ATOM 10251 O O . ILE D 1 219 ? -13.544 -23.808 64.708 1.00 75.91 198 ILE D O 1
ATOM 10256 N N . LYS D 1 220 ? -15.326 -22.436 64.754 1.00 68.43 199 LYS D N 1
ATOM 10257 C CA . LYS D 1 220 ? -14.694 -21.553 65.716 1.00 72.65 199 LYS D CA 1
ATOM 10258 C C . LYS D 1 220 ? -14.379 -22.232 67.042 1.00 75.80 199 LYS D C 1
ATOM 10259 O O . LYS D 1 220 ? -13.633 -21.686 67.852 1.00 73.14 199 LYS D O 1
ATOM 10265 N N . LYS D 1 221 ? -14.919 -23.427 67.257 1.00 79.85 200 LYS D N 1
ATOM 10266 C CA . LYS D 1 221 ? -14.581 -24.184 68.462 1.00 87.59 200 LYS D CA 1
ATOM 10267 C C . LYS D 1 221 ? -13.138 -24.662 68.387 1.00 84.78 200 LYS D C 1
ATOM 10268 O O . LYS D 1 221 ? -12.525 -24.936 69.404 1.00 85.84 200 LYS D O 1
ATOM 10274 N N . THR D 1 222 ? -12.604 -24.761 67.175 1.00 85.07 201 THR D N 1
ATOM 10275 C CA . THR D 1 222 ? -11.217 -25.172 66.984 1.00 86.62 201 THR D CA 1
ATOM 10276 C C . THR D 1 222 ? -10.329 -23.987 66.636 1.00 84.81 201 THR D C 1
ATOM 10277 O O . THR D 1 222 ? -9.222 -23.851 67.156 1.00 90.02 201 THR D O 1
ATOM 10281 N N . TYR D 1 223 ? -10.828 -23.131 65.756 1.00 78.47 202 TYR D N 1
ATOM 10282 C CA . TYR D 1 223 ? -10.067 -21.991 65.274 1.00 79.25 202 TYR D CA 1
ATOM 10283 C C . TYR D 1 223 ? -10.646 -20.709 65.853 1.00 81.07 202 TYR D C 1
ATOM 10284 O O . TYR D 1 223 ? -11.371 -19.968 65.174 1.00 78.96 202 TYR D O 1
ATOM 10293 N N . SER D 1 224 ? -10.325 -20.468 67.121 1.00 83.04 203 SER D N 1
ATOM 10294 C CA . SER D 1 224 ? -10.917 -19.390 67.908 1.00 82.38 203 SER D CA 1
ATOM 10295 C C . SER D 1 224 ? -10.647 -18.013 67.315 1.00 79.80 203 SER D C 1
ATOM 10296 O O . SER D 1 224 ? -11.375 -17.060 67.587 1.00 78.70 203 SER D O 1
ATOM 10299 N N . SER D 1 225 ? -9.607 -17.913 66.496 1.00 77.69 204 SER D N 1
ATOM 10300 C CA . SER D 1 225 ? -9.234 -16.637 65.900 1.00 78.08 204 SER D CA 1
ATOM 10301 C C . SER D 1 225 ? -9.915 -16.344 64.546 1.00 75.84 204 SER D C 1
ATOM 10302 O O . SER D 1 225 ? -10.012 -15.186 64.136 1.00 74.55 204 SER D O 1
ATOM 10305 N N . LEU D 1 226 ? -10.361 -17.388 63.852 1.00 74.30 205 LEU D N 1
ATOM 10306 C CA . LEU D 1 226 ? -10.964 -17.247 62.514 1.00 71.59 205 LEU D CA 1
ATOM 10307 C C . LEU D 1 226 ? -12.078 -16.200 62.441 1.00 71.79 205 LEU D C 1
ATOM 10308 O O . LEU D 1 226 ? -12.929 -16.121 63.327 1.00 78.10 205 LEU D O 1
ATOM 10313 N N . LYS D 1 227 ? -12.078 -15.397 61.381 1.00 65.57 206 LYS D N 1
ATOM 10314 C CA . LYS D 1 227 ? -13.153 -14.433 61.173 1.00 62.47 206 LYS D CA 1
ATOM 10315 C C . LYS D 1 227 ? -13.859 -14.726 59.868 1.00 66.13 206 LYS D C 1
ATOM 10316 O O . LYS D 1 227 ? -13.231 -15.169 58.906 1.00 64.09 206 LYS D O 1
ATOM 10322 N N . LEU D 1 228 ? -15.163 -14.469 59.825 1.00 69.89 207 LEU D N 1
ATOM 10323 C CA . LEU D 1 228 ? -15.928 -14.657 58.591 1.00 61.71 207 LEU D CA 1
ATOM 10324 C C . LEU D 1 228 ? -16.345 -13.316 58.014 1.00 62.83 207 LEU D C 1
ATOM 10325 O O . LEU D 1 228 ? -17.031 -12.535 58.665 1.00 69.78 207 LEU D O 1
ATOM 10330 N N . ILE D 1 229 ? -15.926 -13.047 56.788 1.00 65.11 208 ILE D N 1
ATOM 10331 C CA . ILE D 1 229 ? -16.398 -11.869 56.082 1.00 63.94 208 ILE D CA 1
ATOM 10332 C C . ILE D 1 229 ? -17.604 -12.277 55.255 1.00 57.29 208 ILE D C 1
ATOM 10333 O O . ILE D 1 229 ? -17.522 -13.176 54.425 1.00 62.72 208 ILE D O 1
ATOM 10338 N N . LEU D 1 230 ? -18.733 -11.632 55.503 1.00 59.80 209 LEU D N 1
ATOM 10339 C CA . LEU D 1 230 ? -19.995 -12.090 54.943 1.00 59.78 209 LEU D CA 1
ATOM 10340 C C . LEU D 1 230 ? -20.612 -11.024 54.043 1.00 64.32 209 LEU D C 1
ATOM 10341 O O . LEU D 1 230 ? -21.009 -9.955 54.516 1.00 65.42 209 LEU D O 1
ATOM 10346 N N . VAL D 1 231 ? -20.688 -11.329 52.746 1.00 61.61 210 VAL D N 1
ATOM 10347 C CA . VAL D 1 231 ? -21.111 -10.366 51.734 1.00 55.30 210 VAL D CA 1
ATOM 10348 C C . VAL D 1 231 ? -22.431 -10.751 51.037 1.00 58.34 210 VAL D C 1
ATOM 10349 O O . VAL D 1 231 ? -22.437 -11.543 50.092 1.00 56.70 210 VAL D O 1
ATOM 10353 N N . PRO D 1 232 ? -23.548 -10.164 51.490 1.00 52.90 211 PRO D N 1
ATOM 10354 C CA . PRO D 1 232 ? -24.877 -10.498 50.979 1.00 51.44 211 PRO D CA 1
ATOM 10355 C C . PRO D 1 232 ? -24.957 -10.299 49.464 1.00 60.40 211 PRO D C 1
ATOM 10356 O O . PRO D 1 232 ? -24.324 -9.389 48.915 1.00 65.42 211 PRO D O 1
ATOM 10360 N N . ARG D 1 233 ? -25.689 -11.184 48.797 1.00 59.81 212 ARG D N 1
ATOM 10361 C CA . ARG D 1 233 ? -26.085 -10.978 47.409 1.00 60.89 212 ARG D CA 1
ATOM 10362 C C . ARG D 1 233 ? -26.638 -9.561 47.280 1.00 61.31 212 ARG D C 1
ATOM 10363 O O . ARG D 1 233 ? -26.212 -8.778 46.434 1.00 63.65 212 ARG D O 1
ATOM 10371 N N . HIS D 1 234 ? -27.604 -9.242 48.129 1.00 63.62 213 HIS D N 1
ATOM 10372 C CA . HIS D 1 234 ? -28.210 -7.922 48.126 1.00 64.25 213 HIS D CA 1
ATOM 10373 C C . HIS D 1 234 ? -27.938 -7.191 49.425 1.00 72.38 213 HIS D C 1
ATOM 10374 O O . HIS D 1 234 ? -28.188 -7.712 50.509 1.00 70.27 213 HIS D O 1
ATOM 10381 N N . ILE D 1 235 ? -27.419 -5.977 49.294 1.00 75.76 214 ILE D N 1
ATOM 10382 C CA . ILE D 1 235 ? -27.162 -5.105 50.430 1.00 76.11 214 ILE D CA 1
ATOM 10383 C C . ILE D 1 235 ? -28.394 -4.919 51.332 1.00 69.06 214 ILE D C 1
ATOM 10384 O O . ILE D 1 235 ? -28.262 -4.832 52.563 1.00 63.23 214 ILE D O 1
ATOM 10389 N N . GLU D 1 236 ? -29.585 -4.873 50.726 1.00 67.77 215 GLU D N 1
ATOM 10390 C CA . GLU D 1 236 ? -30.842 -4.656 51.465 1.00 64.77 215 GLU D CA 1
ATOM 10391 C C . GLU D 1 236 ? -31.033 -5.660 52.598 1.00 62.12 215 GLU D C 1
ATOM 10392 O O . GLU D 1 236 ? -31.808 -5.414 53.528 1.00 66.37 215 GLU D O 1
ATOM 10398 N N . ASN D 1 237 ? -30.352 -6.797 52.498 1.00 66.22 216 ASN D N 1
ATOM 10399 C CA . ASN D 1 237 ? -30.453 -7.870 53.486 1.00 72.23 216 ASN D CA 1
ATOM 10400 C C . ASN D 1 237 ? -29.364 -7.818 54.577 1.00 78.67 216 ASN D C 1
ATOM 10401 O O . ASN D 1 237 ? -29.369 -8.640 55.488 1.00 86.30 216 ASN D O 1
ATOM 10406 N N . ALA D 1 238 ? -28.441 -6.860 54.479 1.00 74.35 217 ALA D N 1
ATOM 10407 C CA . ALA D 1 238 ? -27.232 -6.833 55.312 1.00 68.43 217 ALA D CA 1
ATOM 10408 C C . ALA D 1 238 ? -27.481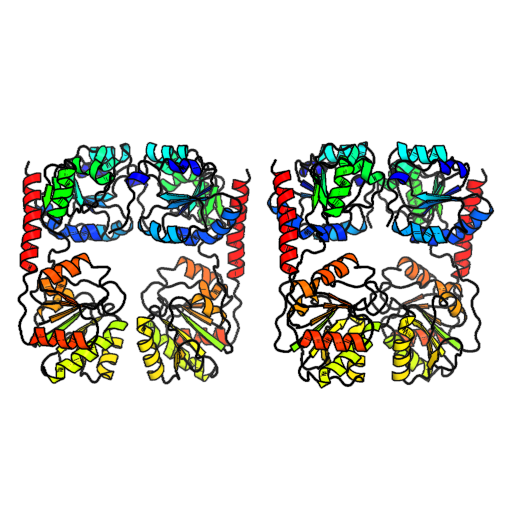 -6.653 56.809 1.00 82.18 217 ALA D C 1
ATOM 10409 O O . ALA D 1 238 ? -26.725 -7.160 57.642 1.00 87.29 217 ALA D O 1
ATOM 10411 N N . LYS D 1 239 ? -28.521 -5.907 57.151 1.00 81.49 218 LYS D N 1
ATOM 10412 C CA . LYS D 1 239 ? -28.837 -5.697 58.547 1.00 92.82 218 LYS D CA 1
ATOM 10413 C C . LYS D 1 239 ? -29.612 -6.907 59.049 1.00 86.24 218 LYS D C 1
ATOM 10414 O O . LYS D 1 239 ? -29.453 -7.331 60.191 1.00 82.82 218 LYS D O 1
ATOM 10420 N N . ILE D 1 240 ? -30.411 -7.491 58.164 1.00 79.21 219 ILE D N 1
ATOM 10421 C CA . ILE D 1 240 ? -31.027 -8.786 58.427 1.00 77.81 219 ILE D CA 1
ATOM 10422 C C . ILE D 1 240 ? -29.955 -9.839 58.728 1.00 72.07 219 ILE D C 1
ATOM 10423 O O . ILE D 1 240 ? -30.070 -10.607 59.686 1.00 68.36 219 ILE D O 1
ATOM 10428 N N . PHE D 1 241 ? -28.920 -9.880 57.891 1.00 71.33 220 PHE D N 1
ATOM 10429 C CA . PHE D 1 241 ? -27.823 -10.827 58.074 1.00 68.52 220 PHE D CA 1
ATOM 10430 C C . PHE D 1 241 ? -27.145 -10.592 59.438 1.00 74.74 220 PHE D C 1
ATOM 10431 O O . PHE D 1 241 ? -26.899 -11.539 60.198 1.00 69.31 220 PHE D O 1
ATOM 10439 N N . GLU D 1 242 ? -26.867 -9.326 59.748 1.00 81.55 221 GLU D N 1
ATOM 10440 C CA . GLU D 1 242 ? -26.213 -8.965 61.008 1.00 80.05 221 GLU D CA 1
ATOM 10441 C C . GLU D 1 242 ? -26.965 -9.517 62.200 1.00 78.85 221 GLU D C 1
ATOM 10442 O O . GLU D 1 242 ? -26.364 -10.076 63.114 1.00 81.19 221 GLU D O 1
ATOM 10448 N N . LYS D 1 243 ? -28.284 -9.346 62.191 1.00 76.61 222 LYS D N 1
ATOM 10449 C CA . LYS D 1 243 ? -29.108 -9.763 63.319 1.00 79.15 222 LYS D CA 1
ATOM 10450 C C . LYS D 1 243 ? -29.068 -11.285 63.496 1.00 76.66 222 LYS D C 1
ATOM 10451 O O . LYS D 1 243 ? -28.962 -11.785 64.624 1.00 79.06 222 LYS D O 1
ATOM 10457 N N . LYS D 1 244 ? -29.097 -12.018 62.382 1.00 72.83 223 LYS D N 1
ATOM 10458 C CA . LYS D 1 244 ? -29.035 -13.479 62.437 1.00 72.46 223 LYS D CA 1
ATOM 10459 C C . LYS D 1 244 ? -27.725 -13.970 63.070 1.00 66.62 223 LYS D C 1
ATOM 10460 O O . LYS D 1 244 ? -27.741 -14.828 63.950 1.00 70.31 223 LYS D O 1
ATOM 10466 N N . ALA D 1 245 ? -26.610 -13.404 62.637 1.00 64.83 224 ALA D N 1
ATOM 10467 C CA . ALA D 1 245 ? -25.299 -13.736 63.203 1.00 69.96 224 ALA D CA 1
ATOM 10468 C C . ALA D 1 245 ? -25.254 -13.484 64.727 1.00 78.68 224 ALA D C 1
ATOM 10469 O O . ALA D 1 245 ? -24.737 -14.308 65.501 1.00 68.75 224 ALA D O 1
ATOM 10471 N N . ARG D 1 246 ? -25.797 -12.340 65.139 1.00 82.60 225 ARG D N 1
ATOM 10472 C CA . ARG D 1 246 ? -25.908 -11.968 66.546 1.00 84.42 225 ARG D CA 1
ATOM 10473 C C . ARG D 1 246 ? -26.769 -12.950 67.328 1.00 87.67 225 ARG D C 1
ATOM 10474 O O . ARG D 1 246 ? -26.511 -13.211 68.508 1.00 87.05 225 ARG D O 1
ATOM 10482 N N . ASP D 1 247 ? -27.820 -13.449 66.680 1.00 86.89 226 ASP D N 1
ATOM 10483 C CA . ASP D 1 247 ? -28.719 -14.434 67.272 1.00 90.26 226 ASP D CA 1
ATOM 10484 C C . ASP D 1 247 ? -27.942 -15.713 67.539 1.00 85.92 226 ASP D C 1
ATOM 10485 O O . ASP D 1 247 ? -28.205 -16.433 68.506 1.00 87.19 226 ASP D O 1
ATOM 10490 N N . PHE D 1 248 ? -26.974 -15.983 66.673 1.00 82.76 227 PHE D N 1
ATOM 10491 C CA . PHE D 1 248 ? -26.107 -17.139 66.829 1.00 88.11 227 PHE D CA 1
ATOM 10492 C C . PHE D 1 248 ? -25.061 -16.893 67.901 1.00 89.75 227 PHE D C 1
ATOM 10493 O O . PHE D 1 248 ? -24.272 -17.781 68.222 1.00 92.04 227 PHE D O 1
ATOM 10501 N N . GLY D 1 249 ? -25.056 -15.682 68.448 1.00 87.22 228 GLY D N 1
ATOM 10502 C CA . GLY D 1 249 ? -24.107 -15.327 69.487 1.00 86.53 228 GLY D CA 1
ATOM 10503 C C . GLY D 1 249 ? -22.725 -15.057 68.923 1.00 90.98 228 GLY D C 1
ATOM 10504 O O . GLY D 1 249 ? -21.731 -15.573 69.433 1.00 101.62 228 GLY D O 1
ATOM 10505 N N . PHE D 1 250 ? -22.655 -14.264 67.857 1.00 75.67 229 PHE D N 1
ATOM 10506 C CA . PHE D 1 250 ? -21.363 -13.828 67.341 1.00 77.32 229 PHE D CA 1
ATOM 10507 C C . PHE D 1 250 ? -21.168 -12.349 67.638 1.00 85.86 229 PHE D C 1
ATOM 10508 O O . PHE D 1 250 ? -22.132 -11.592 67.689 1.00 79.43 229 PHE D O 1
ATOM 10516 N N . LYS D 1 251 ? -19.920 -11.941 67.844 1.00 92.47 230 LYS D N 1
ATOM 10517 C CA . LYS D 1 251 ? -19.587 -10.524 67.802 1.00 93.39 230 LYS D CA 1
ATOM 10518 C C . LYS D 1 251 ? -19.753 -10.067 66.347 1.00 84.67 230 LYS D C 1
ATOM 10519 O O . LYS D 1 251 ? -19.169 -10.661 65.443 1.00 80.61 230 LYS D O 1
ATOM 10525 N N . THR D 1 252 ? -20.554 -9.030 66.107 1.00 87.55 231 THR D N 1
ATOM 10526 C CA . THR D 1 252 ? -20.742 -8.542 64.736 1.00 92.34 231 THR D CA 1
ATOM 10527 C C . THR D 1 252 ? -20.248 -7.111 64.529 1.00 94.96 231 THR D C 1
ATOM 10528 O O . THR D 1 252 ? -20.239 -6.302 65.455 1.00 98.67 231 THR D O 1
ATOM 10532 N N . SER D 1 253 ? -19.841 -6.814 63.299 1.00 92.08 232 SER D N 1
ATOM 10533 C CA . SER D 1 253 ? -19.427 -5.471 62.914 1.00 94.11 232 SER D CA 1
ATOM 10534 C C . SER D 1 253 ? -19.483 -5.338 61.393 1.00 90.60 232 SER D C 1
ATOM 10535 O O . SER D 1 253 ? -19.360 -6.328 60.672 1.00 89.41 232 SER D O 1
ATOM 10538 N N . PHE D 1 254 ? -19.666 -4.112 60.913 1.00 91.30 233 PHE D N 1
ATOM 10539 C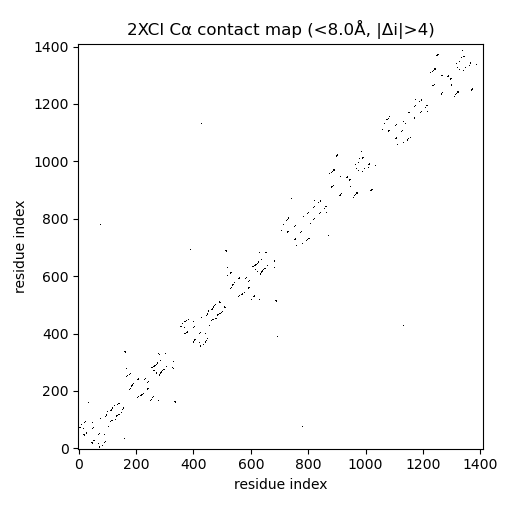 CA . PHE D 1 254 ? -19.771 -3.846 59.484 1.00 88.60 233 PHE D CA 1
ATOM 10540 C C . PHE D 1 254 ? -18.433 -3.409 58.898 1.00 89.16 233 PHE D C 1
ATOM 10541 O O . PHE D 1 254 ? -17.619 -2.796 59.591 1.00 88.09 233 PHE D O 1
ATOM 10549 N N . PHE D 1 255 ? -18.228 -3.710 57.613 1.00 89.46 234 PHE D N 1
ATOM 10550 C CA . PHE D 1 255 ? -16.891 -3.685 57.015 1.00 89.42 234 PHE D CA 1
ATOM 10551 C C . PHE D 1 255 ? -16.092 -2.394 57.150 1.00 90.55 234 PHE D C 1
ATOM 10552 O O . PHE D 1 255 ? -16.625 -1.291 57.038 1.00 88.68 234 PHE D O 1
ATOM 10560 N N . GLU D 1 256 ? -14.785 -2.588 57.312 1.00 94.22 235 GLU D N 1
ATOM 10561 C CA . GLU D 1 256 ? -13.836 -1.591 57.785 1.00 98.60 235 GLU D CA 1
ATOM 10562 C C . GLU D 1 256 ? -13.606 -1.923 59.248 1.00 100.97 235 GLU D C 1
ATOM 10563 O O . GLU D 1 256 ? -12.472 -2.152 59.677 1.00 101.21 235 GLU D O 1
ATOM 10569 N N . ASN D 1 257 ? -14.699 -1.980 60.004 1.00 103.92 236 ASN D N 1
ATOM 10570 C CA . ASN D 1 257 ? -14.653 -2.436 61.387 1.00 106.00 236 ASN D CA 1
ATOM 10571 C C . ASN D 1 257 ? -14.544 -3.956 61.428 1.00 97.88 236 ASN D C 1
ATOM 10572 O O . ASN D 1 257 ? -15.490 -4.671 61.081 1.00 90.15 236 ASN D O 1
ATOM 10577 N N . LEU D 1 258 ? -13.382 -4.438 61.852 1.00 95.40 237 LEU D N 1
ATOM 10578 C CA . LEU D 1 258 ? -13.079 -5.861 61.820 1.00 92.66 237 LEU D CA 1
ATOM 10579 C C . LEU D 1 258 ? -13.253 -6.524 63.176 1.00 94.57 237 LEU D C 1
ATOM 10580 O O . LEU D 1 258 ? -12.807 -7.647 63.379 1.00 93.76 237 LEU D O 1
ATOM 10585 N N . GLU D 1 259 ? -13.903 -5.833 64.102 1.00 99.65 238 GLU D N 1
ATOM 10586 C CA . GLU D 1 259 ? -13.985 -6.312 65.481 1.00 107.15 238 GLU D CA 1
ATOM 10587 C C . GLU D 1 259 ? -14.696 -7.657 65.621 1.00 98.93 238 GLU D C 1
ATOM 10588 O O . GLU D 1 259 ? -14.290 -8.502 66.432 1.00 90.05 238 GLU D O 1
ATOM 10594 N N . GLY D 1 260 ? -15.746 -7.850 64.821 1.00 96.04 239 GLY D N 1
ATOM 10595 C CA . GLY D 1 260 ? -16.652 -8.971 64.996 1.00 89.18 239 GLY D CA 1
ATOM 10596 C C . GLY D 1 260 ? -16.094 -10.317 64.588 1.00 81.63 239 GLY D C 1
ATOM 10597 O O . GLY D 1 260 ? -15.101 -10.394 63.876 1.00 77.18 239 GLY D O 1
ATOM 10598 N N . ASP D 1 261 ? -16.726 -11.384 65.063 1.00 81.04 240 ASP D N 1
ATOM 10599 C CA . ASP D 1 261 ? -16.417 -12.727 64.585 1.00 76.41 240 ASP D CA 1
ATOM 10600 C C . ASP D 1 261 ? -16.978 -12.893 63.166 1.00 71.47 240 ASP D C 1
ATOM 10601 O O . ASP D 1 261 ? -16.388 -13.579 62.320 1.00 63.19 240 ASP D O 1
ATOM 10606 N N . VAL D 1 262 ? -18.115 -12.242 62.920 1.00 69.67 241 VAL D N 1
ATOM 10607 C CA . VAL D 1 262 ? -18.696 -12.138 61.584 1.00 68.12 241 VAL D CA 1
ATOM 10608 C C . VAL D 1 262 ? -18.663 -10.671 61.165 1.00 69.28 241 VAL D C 1
ATOM 10609 O O . VAL D 1 262 ? -19.182 -9.803 61.869 1.00 68.28 241 VAL D O 1
ATOM 10613 N N . ILE D 1 263 ? -18.023 -10.388 60.037 1.00 67.85 242 ILE D N 1
ATOM 10614 C CA . ILE D 1 263 ? -17.987 -9.028 59.516 1.00 72.50 242 ILE D CA 1
ATOM 10615 C C . ILE D 1 263 ? -18.860 -8.936 58.272 1.00 78.54 242 ILE D C 1
ATOM 10616 O O . ILE D 1 263 ? -18.644 -9.654 57.295 1.00 73.88 242 ILE D O 1
ATOM 10621 N N . LEU D 1 264 ? -19.854 -8.056 58.313 1.00 82.75 243 LEU D N 1
ATOM 10622 C CA . LEU D 1 264 ? -20.766 -7.897 57.189 1.00 82.00 243 LEU D CA 1
ATOM 10623 C C . LEU D 1 264 ? -20.358 -6.741 56.295 1.00 83.07 243 LEU D C 1
ATOM 10624 O O . LEU D 1 264 ? -19.939 -5.687 56.772 1.00 81.44 243 LEU D O 1
ATOM 10629 N N . VAL D 1 265 ? -20.482 -6.956 54.990 1.00 81.59 244 VAL D N 1
ATOM 10630 C CA . VAL D 1 265 ? -20.174 -5.933 54.004 1.00 84.37 244 VAL D CA 1
ATOM 10631 C C . VAL D 1 265 ? -21.460 -5.232 53.586 1.00 88.15 244 VAL D C 1
ATOM 10632 O O . VAL D 1 265 ? -22.383 -5.857 53.061 1.00 83.05 244 VAL D O 1
ATOM 10636 N N . ASP D 1 266 ? -21.513 -3.928 53.825 1.00 96.87 245 ASP D N 1
ATOM 10637 C CA . ASP D 1 266 ? -22.759 -3.189 53.706 1.00 104.52 245 ASP D CA 1
ATOM 10638 C C . ASP D 1 266 ? -22.851 -2.369 52.420 1.00 107.33 245 ASP D C 1
ATOM 10639 O O . ASP D 1 266 ? -23.909 -1.825 52.106 1.00 109.42 245 ASP D O 1
ATOM 10644 N N . ARG D 1 267 ? -21.755 -2.281 51.673 1.00 108.81 246 ARG D N 1
ATOM 10645 C CA . ARG D 1 267 ? -21.739 -1.453 50.466 1.00 114.90 246 ARG D CA 1
ATOM 10646 C C . ARG D 1 267 ? -21.484 -2.239 49.173 1.00 110.49 246 ARG D C 1
ATOM 10647 O O . ARG D 1 267 ? -20.512 -2.988 49.070 1.00 105.18 246 ARG D O 1
ATOM 10655 N N . PHE D 1 268 ? -22.360 -2.053 48.188 1.00 113.77 247 PHE D N 1
ATOM 10656 C CA . PHE D 1 268 ? -22.293 -2.827 46.947 1.00 115.50 247 PHE D CA 1
ATOM 10657 C C . PHE D 1 268 ? -20.998 -2.599 46.175 1.00 112.36 247 PHE D C 1
ATOM 10658 O O . PHE D 1 268 ? -20.434 -1.505 46.187 1.00 112.92 247 PHE D O 1
ATOM 10666 N N . GLY D 1 269 ? -20.544 -3.650 45.501 1.00 109.82 248 GLY D N 1
ATOM 10667 C CA . GLY D 1 269 ? -19.235 -3.662 44.877 1.00 107.91 248 GLY D CA 1
ATOM 10668 C C . GLY D 1 269 ? -18.229 -4.163 45.892 1.00 108.09 248 GLY D C 1
ATOM 10669 O O . GLY D 1 269 ? -18.610 -4.661 46.956 1.00 108.34 248 GLY D O 1
ATOM 10670 N N . ILE D 1 270 ? -16.946 -4.049 45.567 1.00 105.74 249 ILE D N 1
ATOM 10671 C CA . ILE D 1 270 ? -15.905 -4.346 46.542 1.00 104.34 249 ILE D CA 1
ATOM 10672 C C . ILE D 1 270 ? -15.648 -5.848 46.730 1.00 98.39 249 ILE D C 1
ATOM 10673 O O . ILE D 1 270 ? -14.517 -6.254 47.004 1.00 100.61 249 ILE D O 1
ATOM 10678 N N . LEU D 1 271 ? -16.684 -6.667 46.561 1.00 87.59 250 LEU D N 1
ATOM 10679 C CA . LEU D 1 271 ? -16.584 -8.103 46.845 1.00 76.16 250 LEU D CA 1
ATOM 10680 C C . LEU D 1 271 ? -15.339 -8.793 46.279 1.00 70.58 250 LEU D C 1
ATOM 10681 O O . LEU D 1 271 ? -14.612 -9.454 47.018 1.00 69.00 250 LEU D O 1
ATOM 10686 N N . LYS D 1 272 ? -15.101 -8.654 44.974 1.00 65.16 251 LYS D N 1
ATOM 10687 C CA . LYS D 1 272 ? -13.977 -9.336 44.328 1.00 65.01 251 LYS D CA 1
ATOM 10688 C C . LYS D 1 272 ? -12.627 -9.007 44.972 1.00 66.68 251 LYS D C 1
ATOM 10689 O O . LYS D 1 272 ? -11.688 -9.803 44.903 1.00 63.92 251 LYS D O 1
ATOM 10695 N N . GLU D 1 273 ? -12.532 -7.836 45.592 1.00 71.63 252 GLU D N 1
ATOM 10696 C CA . GLU D 1 273 ? -11.277 -7.394 46.186 1.00 80.94 252 GLU D CA 1
ATOM 10697 C C . GLU D 1 273 ? -11.047 -7.988 47.567 1.00 77.68 252 GLU D C 1
ATOM 10698 O O . GLU D 1 273 ? -9.947 -7.897 48.102 1.00 79.67 252 GLU D O 1
ATOM 10704 N N . LEU D 1 274 ? -12.083 -8.591 48.143 1.00 73.53 253 LEU D N 1
ATOM 10705 C CA . LEU D 1 274 ? -11.990 -9.125 49.502 1.00 76.45 253 LEU D CA 1
ATOM 10706 C C . LEU D 1 274 ? -11.460 -10.554 49.548 1.00 70.39 253 LEU D C 1
ATOM 10707 O O . LEU D 1 274 ? -10.854 -10.966 50.543 1.00 71.11 253 LEU D O 1
ATOM 10712 N N . TYR D 1 275 ? -11.703 -11.303 48.472 1.00 62.15 254 TYR D N 1
ATOM 10713 C CA . TYR D 1 275 ? -11.304 -12.709 48.399 1.00 58.05 254 TYR D CA 1
ATOM 10714 C C . TYR D 1 275 ? -9.853 -13.024 48.806 1.00 58.34 254 TYR D C 1
ATOM 10715 O O . TYR D 1 275 ? -9.624 -13.996 49.515 1.00 61.65 254 TYR D O 1
ATOM 10724 N N . PRO D 1 276 ? -8.869 -12.234 48.328 1.00 60.17 255 PRO D N 1
ATOM 10725 C CA . PRO D 1 276 ? -7.455 -12.531 48.626 1.00 62.01 255 PRO D CA 1
ATOM 10726 C C . PRO D 1 276 ? -7.139 -12.501 50.128 1.00 68.31 255 PRO D C 1
ATOM 10727 O O . PRO D 1 276 ? -6.242 -13.200 50.606 1.00 72.44 255 PRO D O 1
ATOM 10731 N N . VAL D 1 277 ? -7.878 -11.677 50.856 1.00 68.52 256 VAL D N 1
ATOM 10732 C CA . VAL D 1 277 ? -7.756 -11.578 52.299 1.00 73.41 256 VAL D CA 1
ATOM 10733 C C . VAL D 1 277 ? -7.996 -12.931 52.983 1.00 72.99 256 VAL D C 1
ATOM 10734 O O . VAL D 1 277 ? -7.599 -13.127 54.122 1.00 75.43 256 VAL D O 1
ATOM 10738 N N . GLY D 1 278 ? -8.635 -13.870 52.289 1.00 72.55 257 GLY D N 1
ATOM 10739 C CA . GLY D 1 278 ? -9.068 -15.105 52.928 1.00 70.49 257 GLY D CA 1
ATOM 10740 C C . GLY D 1 278 ? -8.341 -16.394 52.583 1.00 63.48 257 GLY D C 1
ATOM 10741 O O . GLY D 1 278 ? -7.786 -16.541 51.512 1.00 64.93 257 GLY D O 1
ATOM 10742 N N . LYS D 1 279 ? -8.375 -17.345 53.508 1.00 60.90 258 LYS D N 1
ATOM 10743 C CA . LYS D 1 279 ? -7.775 -18.662 53.314 1.00 54.07 258 LYS D CA 1
ATOM 10744 C C . LYS D 1 279 ? -8.731 -19.594 52.558 1.00 50.11 258 LYS D C 1
ATOM 10745 O O . LYS D 1 279 ? -8.328 -20.598 51.985 1.00 49.47 258 LYS D O 1
ATOM 10751 N N . ILE D 1 280 ? -10.013 -19.266 52.572 1.00 48.94 259 ILE D N 1
ATOM 10752 C CA . ILE D 1 280 ? -11.008 -20.098 51.901 1.00 48.77 259 ILE D CA 1
ATOM 10753 C C . ILE D 1 280 ? -12.148 -19.200 51.527 1.00 43.25 259 ILE D C 1
ATOM 10754 O O . ILE D 1 280 ? -12.460 -18.255 52.253 1.00 51.98 259 ILE D O 1
ATOM 10759 N N . ALA D 1 281 ? -12.807 -19.508 50.425 1.00 42.73 260 ALA D N 1
ATOM 10760 C CA . ALA D 1 281 ? -13.948 -18.730 49.989 1.00 43.20 260 ALA D CA 1
ATOM 10761 C C . ALA D 1 281 ? -15.163 -19.628 49.957 1.00 49.98 260 ALA D C 1
ATOM 10762 O O . ALA D 1 281 ? -15.041 -20.838 49.723 1.00 45.01 260 ALA D O 1
ATOM 10764 N N . ILE D 1 282 ? -16.326 -19.022 50.196 1.00 52.18 261 ILE D N 1
ATOM 10765 C CA . ILE D 1 282 ? -17.626 -19.649 49.964 1.00 51.21 261 ILE D CA 1
ATOM 10766 C C . ILE D 1 282 ? -18.422 -18.764 49.014 1.00 51.20 261 ILE D C 1
ATOM 10767 O O . ILE D 1 282 ? -18.578 -17.563 49.257 1.00 51.81 261 ILE D O 1
ATOM 10772 N N . VAL D 1 283 ? -18.938 -19.344 47.932 1.00 44.77 262 VAL D N 1
ATOM 10773 C CA . VAL D 1 283 ? -19.689 -18.555 46.971 1.00 37.74 262 VAL D CA 1
ATOM 10774 C C . VAL D 1 283 ? -21.160 -18.970 46.993 1.00 45.47 262 VAL D C 1
ATOM 10775 O O . VAL D 1 283 ? -21.490 -20.144 46.842 1.00 47.79 262 VAL D O 1
ATOM 10779 N N . GLY D 1 284 ? -22.032 -17.997 47.204 1.00 47.50 263 GLY D N 1
ATOM 10780 C CA . GLY D 1 284 ? -23.466 -18.247 47.297 1.00 50.45 263 GLY D CA 1
ATOM 10781 C C . GLY D 1 284 ? -24.235 -18.449 46.001 1.00 50.64 263 GLY D C 1
ATOM 10782 O O . GLY D 1 284 ? -23.661 -18.547 44.901 1.00 44.91 263 GLY D O 1
ATOM 10783 N N . GLY D 1 285 ? -25.562 -18.499 46.145 1.00 57.13 264 GLY D N 1
ATOM 10784 C CA . GLY D 1 285 ? -26.454 -18.801 45.039 1.00 53.09 264 GLY D CA 1
ATOM 10785 C C . GLY D 1 285 ? -26.420 -20.283 44.720 1.00 54.04 264 GLY D C 1
ATOM 10786 O O . GLY D 1 285 ? -26.791 -20.699 43.618 1.00 54.32 264 GLY D O 1
ATOM 10787 N N . THR D 1 286 ? -25.990 -21.085 45.697 1.00 51.52 265 THR D N 1
ATOM 10788 C CA . THR D 1 286 ? -25.641 -22.478 45.440 1.00 42.98 265 THR D CA 1
ATOM 10789 C C . THR D 1 286 ? -26.161 -23.368 46.552 1.00 49.08 265 THR D C 1
ATOM 10790 O O . THR D 1 286 ? -26.265 -24.585 46.393 1.00 57.69 265 THR D O 1
ATOM 10794 N N . PHE D 1 287 ? -26.437 -22.767 47.703 1.00 51.10 266 PHE D N 1
ATOM 10795 C CA . PHE D 1 287 ? -27.044 -23.502 48.809 1.00 52.07 266 PHE D CA 1
ATOM 10796 C C . PHE D 1 287 ? -28.561 -23.406 48.733 1.00 59.15 266 PHE D C 1
ATOM 10797 O O . PHE D 1 287 ? -29.278 -24.224 49.314 1.00 60.81 266 PHE D O 1
ATOM 10805 N N . VAL D 1 288 ? -29.036 -22.391 48.019 1.00 54.01 267 VAL D N 1
ATOM 10806 C CA . VAL D 1 288 ? -30.452 -22.298 47.682 1.00 60.83 267 VAL D CA 1
ATOM 10807 C C . VAL D 1 288 ? -30.493 -22.488 46.173 1.00 56.65 267 VAL D C 1
ATOM 10808 O O . VAL D 1 288 ? -29.449 -22.432 45.518 1.00 53.44 267 VAL D O 1
ATOM 10812 N N . ASN D 1 289 ? -31.679 -22.729 45.627 1.00 59.64 268 ASN D N 1
ATOM 10813 C CA . ASN D 1 289 ? -31.825 -23.141 44.232 1.00 59.77 268 ASN D CA 1
ATOM 10814 C C . ASN D 1 289 ? -31.737 -21.973 43.257 1.00 60.73 268 ASN D C 1
ATOM 10815 O O . ASN D 1 289 ? -32.737 -21.566 42.669 1.00 62.00 268 ASN D O 1
ATOM 10820 N N . ILE D 1 290 ? -30.538 -21.437 43.073 1.00 59.81 269 ILE D N 1
ATOM 10821 C CA . ILE D 1 290 ? -30.362 -20.263 42.230 1.00 55.58 269 ILE D CA 1
ATOM 10822 C C . ILE D 1 290 ? -29.457 -20.526 41.031 1.00 55.99 269 ILE D C 1
ATOM 10823 O O . ILE D 1 290 ? -29.527 -19.819 40.036 1.00 58.67 269 ILE D O 1
ATOM 10828 N N . GLY D 1 291 ? -28.620 -21.553 41.123 1.00 49.47 270 GLY D N 1
ATOM 10829 C CA . GLY D 1 291 ? -27.804 -21.955 39.994 1.00 48.82 270 GLY D CA 1
ATOM 10830 C C . GLY D 1 291 ? -26.346 -21.552 40.119 1.00 52.21 270 GLY D C 1
ATOM 10831 O O . GLY D 1 291 ? -25.528 -21.920 39.265 1.00 44.18 270 GLY D O 1
ATOM 10832 N N . GLY D 1 292 ? -26.019 -20.799 41.174 1.00 51.24 271 GLY D N 1
ATOM 10833 C CA . GLY D 1 292 ? -24.640 -20.402 41.440 1.00 54.06 271 GLY D CA 1
ATOM 10834 C C . GLY D 1 292 ? -24.220 -19.027 40.933 1.00 52.22 271 GLY D C 1
ATOM 10835 O O . GLY D 1 292 ? -24.651 -18.584 39.865 1.00 53.72 271 GLY D O 1
ATOM 10836 N N . HIS D 1 293 ? -23.383 -18.342 41.710 1.00 43.34 272 HIS D N 1
ATOM 10837 C CA . HIS D 1 293 ? -22.775 -17.087 41.267 1.00 43.30 272 HIS D CA 1
ATOM 10838 C C . HIS D 1 293 ? -21.313 -17.302 40.818 1.00 48.16 272 HIS D C 1
ATOM 10839 O O . HIS D 1 293 ? -20.953 -18.407 40.402 1.00 48.29 272 HIS D O 1
ATOM 10846 N N . ASN D 1 294 ? -20.479 -16.265 40.871 1.00 44.75 273 ASN D N 1
ATOM 10847 C CA . ASN D 1 294 ? -19.146 -16.348 40.283 1.00 42.23 273 ASN D CA 1
ATOM 10848 C C . ASN D 1 294 ? -18.102 -17.169 41.055 1.00 43.57 273 ASN D C 1
ATOM 10849 O O . ASN D 1 294 ? -17.290 -16.605 41.790 1.00 43.28 273 ASN D O 1
ATOM 10854 N N . LEU D 1 295 ? -18.106 -18.489 40.873 1.00 42.19 274 LEU D N 1
ATOM 10855 C CA . LEU D 1 295 ? -17.161 -19.349 41.596 1.00 40.41 274 LEU D CA 1
ATOM 10856 C C . LEU D 1 295 ? -15.701 -19.070 41.238 1.00 46.72 274 LEU D C 1
ATOM 10857 O O . LEU D 1 295 ? -14.796 -19.368 42.028 1.00 42.07 274 LEU D O 1
ATOM 10862 N N . LEU D 1 296 ? -15.466 -18.527 40.040 1.00 41.59 275 LEU D N 1
ATOM 10863 C CA . LEU D 1 296 ? -14.111 -18.317 39.555 1.00 42.33 275 LEU D CA 1
ATOM 10864 C C . LEU D 1 296 ? -13.292 -17.330 40.394 1.00 42.23 275 LEU D C 1
ATOM 10865 O O . LEU D 1 296 ? -12.112 -17.577 40.677 1.00 43.87 275 LEU D O 1
ATOM 10870 N N . GLU D 1 297 ? -13.917 -16.213 40.759 1.00 43.84 276 GLU D N 1
ATOM 10871 C CA . GLU D 1 297 ? -13.200 -15.075 41.331 1.00 47.85 276 GLU D CA 1
ATOM 10872 C C . GLU D 1 297 ? -12.179 -15.432 42.431 1.00 43.73 276 GLU D C 1
ATOM 10873 O O . GLU D 1 297 ? -11.015 -15.041 42.340 1.00 47.27 276 GLU D O 1
ATOM 10879 N N . PRO D 1 298 ? -12.598 -16.184 43.461 1.00 45.67 277 PRO D N 1
ATOM 10880 C CA . PRO D 1 298 ? -11.580 -16.458 44.487 1.00 47.76 277 PRO D CA 1
ATOM 10881 C C . PRO D 1 298 ? -10.441 -17.354 43.988 1.00 49.27 277 PRO D C 1
ATOM 10882 O O . PRO D 1 298 ? -9.299 -17.153 44.390 1.00 49.67 277 PRO D O 1
ATOM 10886 N N . THR D 1 299 ? -10.744 -18.325 43.130 1.00 48.38 278 THR D N 1
ATOM 10887 C CA . THR D 1 299 ? -9.710 -19.241 42.662 1.00 47.72 278 THR D CA 1
ATOM 10888 C C . THR D 1 299 ? -8.608 -18.535 41.892 1.00 46.81 278 THR D C 1
ATOM 10889 O O . THR D 1 299 ? -7.493 -19.029 41.835 1.00 47.11 278 THR D O 1
ATOM 10893 N N . CYS D 1 300 ? -8.913 -17.381 41.304 1.00 49.05 279 CYS D N 1
ATOM 10894 C CA . CYS D 1 300 ? -7.890 -16.640 40.567 1.00 52.94 279 CYS D CA 1
ATOM 10895 C C . CYS D 1 300 ? -6.783 -16.208 41.500 1.00 53.18 279 CYS D C 1
ATOM 10896 O O . CYS D 1 300 ? -5.671 -15.933 41.069 1.00 45.99 279 CYS D O 1
ATOM 10899 N N . TRP D 1 301 ? -7.096 -16.142 42.790 1.00 52.32 280 TRP D N 1
ATOM 10900 C CA . TRP D 1 301 ? -6.106 -15.728 43.760 1.00 53.37 280 TRP D CA 1
ATOM 10901 C C . TRP D 1 301 ? -5.427 -16.921 44.408 1.00 52.06 280 TRP D C 1
ATOM 10902 O O . TRP D 1 301 ? -4.656 -16.758 45.336 1.00 54.66 280 TRP D O 1
ATOM 10913 N N . GLY D 1 302 ? -5.722 -18.119 43.917 1.00 46.52 281 GLY D N 1
ATOM 10914 C CA . GLY D 1 302 ? -5.123 -19.326 44.456 1.00 43.25 281 GLY D CA 1
ATOM 10915 C C . GLY D 1 302 ? -5.889 -19.826 45.674 1.00 43.67 281 GLY D C 1
ATOM 10916 O O . GLY D 1 302 ? -5.383 -20.624 46.442 1.00 47.70 281 GLY D O 1
ATOM 10917 N N . ILE D 1 303 ? -7.119 -19.363 45.844 1.00 46.04 282 ILE D N 1
ATOM 10918 C CA . ILE D 1 303 ? -7.906 -19.703 47.037 1.00 49.76 282 ILE D CA 1
ATOM 10919 C C . ILE D 1 303 ? -8.989 -20.730 46.710 1.00 48.62 282 ILE D C 1
ATOM 10920 O O . ILE D 1 303 ? -9.720 -20.559 45.742 1.00 46.55 282 ILE D O 1
ATOM 10925 N N . PRO D 1 304 ? -9.079 -21.815 47.501 1.00 48.43 283 PRO D N 1
ATOM 10926 C CA . PRO D 1 304 ? -10.115 -22.814 47.205 1.00 47.39 283 PRO D CA 1
ATOM 10927 C C . PRO D 1 304 ? -11.523 -22.257 47.458 1.00 47.23 283 PRO D C 1
ATOM 10928 O O . PRO D 1 304 ? -11.706 -21.415 48.346 1.00 49.23 283 PRO D O 1
ATOM 10932 N N . VAL D 1 305 ? -12.513 -22.720 46.702 1.00 40.16 284 VAL D N 1
ATOM 10933 C CA . VAL D 1 305 ? -13.870 -22.227 46.903 1.00 39.63 284 VAL D CA 1
ATOM 10934 C C . VAL D 1 305 ? -14.856 -23.346 47.214 1.00 50.41 284 VAL D C 1
ATOM 10935 O O . VAL D 1 305 ? -14.795 -24.418 46.600 1.00 45.44 284 VAL D O 1
ATOM 10939 N N . ILE D 1 306 ? -15.762 -23.083 48.169 1.00 46.72 285 ILE D N 1
ATOM 10940 C CA . ILE D 1 306 ? -16.817 -24.014 48.531 1.00 40.43 285 ILE D CA 1
ATOM 10941 C C . ILE D 1 306 ? -18.170 -23.492 48.051 1.00 44.77 285 ILE D C 1
ATOM 10942 O O . ILE D 1 306 ? -18.443 -22.288 48.110 1.00 43.17 285 ILE D O 1
ATOM 10947 N N . TYR D 1 307 ? -19.016 -24.407 47.582 1.00 47.99 286 TYR D N 1
ATOM 10948 C CA . TYR D 1 307 ? -20.357 -24.067 47.100 1.00 45.77 286 TYR D CA 1
ATOM 10949 C C . TYR D 1 307 ? -21.364 -25.189 47.368 1.00 53.98 286 TYR D C 1
ATOM 10950 O O . TYR D 1 307 ? -20.980 -26.337 47.610 1.00 53.77 286 TYR D O 1
ATOM 10959 N N . GLY D 1 308 ? -22.654 -24.848 47.323 1.00 55.92 287 GLY D N 1
ATOM 10960 C CA . GLY D 1 308 ? -23.719 -25.813 47.532 1.00 55.07 287 GLY D CA 1
ATOM 10961 C C . GLY D 1 308 ? -24.059 -26.566 46.259 1.00 60.88 287 GLY D C 1
ATOM 10962 O O . GLY D 1 308 ? -23.396 -26.394 45.235 1.00 52.10 287 GLY D O 1
ATOM 10963 N N . PRO D 1 309 ? -25.112 -27.395 46.306 1.00 65.58 288 PRO D N 1
ATOM 10964 C CA . PRO D 1 309 ? -25.445 -28.288 45.192 1.00 65.98 288 PRO D CA 1
ATOM 10965 C C . PRO D 1 309 ? -26.038 -27.569 43.980 1.00 65.12 288 PRO D C 1
ATOM 10966 O O . PRO D 1 309 ? -25.967 -28.111 42.877 1.00 64.48 288 PRO D O 1
ATOM 10970 N N . TYR D 1 310 ? -26.607 -26.380 44.171 1.00 64.06 289 TYR D N 1
ATOM 10971 C CA . TYR D 1 310 ? -27.303 -25.694 43.073 1.00 61.50 289 TYR D CA 1
ATOM 10972 C C . TYR D 1 310 ? -26.385 -24.837 42.227 1.00 58.23 289 TYR D C 1
ATOM 10973 O O . TYR D 1 310 ? -26.312 -23.613 42.388 1.00 53.69 289 TYR D O 1
ATOM 10982 N N . THR D 1 311 ? -25.704 -25.487 41.296 1.00 57.01 290 THR D N 1
ATOM 10983 C CA . THR D 1 311 ? -24.768 -24.794 40.446 1.00 52.24 290 THR D CA 1
ATOM 10984 C C . THR D 1 311 ? -25.146 -24.999 38.992 1.00 53.83 290 THR D C 1
ATOM 10985 O O . THR D 1 311 ? -24.292 -24.932 38.118 1.00 47.70 290 THR D O 1
ATOM 10989 N N . HIS D 1 312 ? -26.429 -25.243 38.739 1.00 59.44 291 HIS D N 1
ATOM 10990 C CA . HIS D 1 312 ? -26.880 -25.570 37.388 1.00 60.36 291 HIS D CA 1
ATOM 10991 C C . HIS D 1 312 ? -26.635 -24.459 36.360 1.00 54.53 291 HIS D C 1
ATOM 10992 O O . HIS D 1 312 ? -26.461 -24.737 35.175 1.00 58.18 291 HIS D O 1
ATOM 10999 N N . LYS D 1 313 ? -26.599 -23.209 36.810 1.00 46.17 292 LYS D N 1
ATOM 11000 C CA . LYS D 1 313 ? -26.261 -22.091 35.926 1.00 40.41 292 LYS D CA 1
ATOM 11001 C C . LYS D 1 313 ? -24.766 -21.856 35.697 1.00 48.84 292 LYS D C 1
ATOM 11002 O O . LYS D 1 313 ? -24.393 -21.037 34.855 1.00 54.84 292 LYS D O 1
ATOM 11008 N N . VAL D 1 314 ? -23.905 -22.553 36.437 1.00 48.16 293 VAL D N 1
ATOM 11009 C CA . VAL D 1 314 ? -22.463 -22.421 36.211 1.00 51.56 293 VAL D CA 1
ATOM 11010 C C . VAL D 1 314 ? -21.793 -23.786 36.093 1.00 53.18 293 VAL D C 1
ATOM 11011 O O . VAL D 1 314 ? -20.653 -23.978 36.533 1.00 48.84 293 VAL D O 1
ATOM 11015 N N . ASN D 1 315 ? -22.497 -24.744 35.506 1.00 45.39 294 ASN D N 1
ATOM 11016 C CA . ASN D 1 315 ? -21.970 -26.105 35.464 1.00 50.03 294 ASN D CA 1
ATOM 11017 C C . ASN D 1 315 ? -20.584 -26.245 34.808 1.00 47.48 294 ASN D C 1
ATOM 11018 O O . ASN D 1 315 ? -19.744 -26.989 35.305 1.00 50.21 294 ASN D O 1
ATOM 11023 N N . ASP D 1 316 ? -20.352 -25.551 33.690 1.00 51.94 295 ASP D N 1
ATOM 11024 C CA . ASP D 1 316 ? -19.057 -25.618 33.007 1.00 49.65 295 ASP D CA 1
ATOM 11025 C C . ASP D 1 316 ? -17.931 -25.146 33.925 1.00 48.18 295 ASP D C 1
ATOM 11026 O O . ASP D 1 316 ? -16.844 -25.712 33.932 1.00 44.60 295 ASP D O 1
ATOM 11031 N N . LEU D 1 317 ? -18.207 -24.088 34.676 1.00 46.10 296 LEU D N 1
ATOM 11032 C CA . LEU D 1 317 ? -17.218 -23.457 35.526 1.00 47.98 296 LEU D CA 1
ATOM 11033 C C . LEU D 1 317 ? -16.947 -24.343 36.737 1.00 44.46 296 LEU D C 1
ATOM 11034 O O . LEU D 1 317 ? -15.799 -24.540 37.132 1.00 43.50 296 LEU D O 1
ATOM 11039 N N . LYS D 1 318 ? -18.014 -24.877 37.321 1.00 44.53 297 LYS D N 1
ATOM 11040 C CA . LYS D 1 318 ? -17.891 -25.862 38.384 1.00 53.04 297 LYS D CA 1
ATOM 11041 C C . LYS D 1 318 ? -17.050 -27.058 37.953 1.00 50.40 297 LYS D C 1
ATOM 11042 O O . LYS D 1 318 ? -16.145 -27.481 38.673 1.00 51.35 297 LYS D O 1
ATOM 11048 N N . GLU D 1 319 ? -17.339 -27.610 36.780 1.00 52.69 298 GLU D N 1
ATOM 11049 C CA . GLU D 1 319 ? -16.603 -28.789 36.322 1.00 54.64 298 GLU D CA 1
ATOM 11050 C C . GLU D 1 319 ? -15.120 -28.493 36.100 1.00 48.01 298 GLU D C 1
ATOM 11051 O O . GLU D 1 319 ? -14.270 -29.344 36.350 1.00 52.96 298 GLU D O 1
ATOM 11057 N N . PHE D 1 320 ? -14.824 -27.280 35.642 1.00 39.88 299 PHE D N 1
ATOM 11058 C CA . PHE D 1 320 ? -13.453 -26.804 35.484 1.00 43.00 299 PHE D CA 1
ATOM 11059 C C . PHE D 1 320 ? -12.757 -26.669 36.848 1.00 45.49 299 PHE D C 1
ATOM 11060 O O . PHE D 1 320 ? -11.632 -27.124 37.042 1.00 43.77 299 PHE D O 1
ATOM 11068 N N . LEU D 1 321 ? -13.438 -26.033 37.790 1.00 47.85 300 LEU D N 1
ATOM 11069 C CA . LEU D 1 321 ? -12.871 -25.835 39.116 1.00 47.10 300 LEU D CA 1
ATOM 11070 C C . LEU D 1 321 ? -12.619 -27.176 39.783 1.00 48.85 300 LEU D C 1
ATOM 11071 O O . LEU D 1 321 ? -11.581 -27.380 40.414 1.00 50.16 300 LEU D O 1
ATOM 11076 N N . GLU D 1 322 ? -13.561 -28.099 39.631 1.00 52.09 301 GLU D N 1
ATOM 11077 C CA . GLU D 1 322 ? -13.409 -29.411 40.246 1.00 59.50 301 GLU D CA 1
ATOM 11078 C C . GLU D 1 322 ? -12.226 -30.182 39.678 1.00 59.30 301 GLU D C 1
ATOM 11079 O O . GLU D 1 322 ? -11.430 -30.755 40.423 1.00 57.85 301 GLU D O 1
ATOM 11085 N N . LYS D 1 323 ? -12.097 -30.181 38.358 1.00 62.51 302 LYS D N 1
ATOM 11086 C CA . LYS D 1 323 ? -10.950 -30.817 37.735 1.00 65.91 302 LYS D CA 1
ATOM 11087 C C . LYS D 1 323 ? -9.647 -30.174 38.221 1.00 60.13 302 LYS D C 1
ATOM 11088 O O . LYS D 1 323 ? -8.629 -30.851 38.381 1.00 62.96 302 LYS D O 1
ATOM 11094 N N . GLU D 1 324 ? -9.683 -28.865 38.461 1.00 52.69 303 GLU D N 1
ATOM 11095 C CA . GLU D 1 324 ? -8.490 -28.140 38.894 1.00 51.70 303 GLU D CA 1
ATOM 11096 C C . GLU D 1 324 ? -8.249 -28.234 40.405 1.00 54.69 303 GLU D C 1
ATOM 11097 O O . GLU D 1 324 ? -7.334 -27.606 40.923 1.00 58.56 303 GLU D O 1
ATOM 11103 N N . GLY D 1 325 ? -9.080 -28.992 41.114 1.00 55.45 304 GLY D N 1
ATOM 11104 C CA . GLY D 1 325 ? -8.904 -29.156 42.553 1.00 51.70 304 GLY D CA 1
ATOM 11105 C C . GLY D 1 325 ? -9.095 -27.868 43.347 1.00 55.03 304 GLY D C 1
ATOM 11106 O O . GLY D 1 325 ? -8.531 -27.701 44.438 1.00 55.31 304 GLY D O 1
ATOM 11107 N N . ALA D 1 326 ? -9.909 -26.963 42.806 1.00 51.41 305 ALA D N 1
ATOM 11108 C CA . ALA D 1 326 ? -10.085 -25.627 43.372 1.00 49.52 305 ALA D CA 1
ATOM 11109 C C . ALA D 1 326 ? -11.511 -25.384 43.883 1.00 51.14 305 ALA D C 1
ATOM 11110 O O . ALA D 1 326 ? -11.744 -24.478 44.685 1.00 52.88 305 ALA D O 1
ATOM 11112 N N . GLY D 1 327 ? -12.458 -26.193 43.421 1.00 45.37 306 GLY D N 1
ATOM 11113 C CA . GLY D 1 327 ? -13.851 -26.050 43.837 1.00 40.08 306 GLY D CA 1
ATOM 11114 C C . GLY D 1 327 ? -14.329 -27.292 44.559 1.00 48.61 306 GLY D C 1
ATOM 11115 O O . GLY D 1 327 ? -13.951 -28.414 44.213 1.00 49.51 306 GLY D O 1
ATOM 11116 N N . PHE D 1 328 ? -15.145 -27.095 45.588 1.00 48.23 307 PHE D N 1
ATOM 11117 C CA . PHE D 1 328 ? -15.616 -28.211 46.395 1.00 53.01 307 PHE D CA 1
ATOM 11118 C C . PHE D 1 328 ? -17.123 -28.131 46.672 1.00 53.31 307 PHE D C 1
ATOM 11119 O O . PHE D 1 328 ? -17.605 -27.172 47.287 1.00 56.31 307 PHE D O 1
ATOM 11127 N N . GLU D 1 329 ? -17.857 -29.135 46.191 1.00 55.10 308 GLU D N 1
ATOM 11128 C CA . GLU D 1 329 ? -19.303 -29.224 46.404 1.00 56.38 308 GLU D CA 1
ATOM 11129 C C . GLU D 1 329 ? -19.649 -29.793 47.777 1.00 61.98 308 GLU D C 1
ATOM 11130 O O . GLU D 1 329 ? -19.146 -30.845 48.184 1.00 66.03 308 GLU D O 1
ATOM 11136 N N . VAL D 1 330 ? -20.515 -29.088 48.488 1.00 60.66 309 VAL D N 1
ATOM 11137 C CA . VAL D 1 330 ? -20.996 -29.565 49.769 1.00 62.66 309 VAL D CA 1
ATOM 11138 C C . VAL D 1 330 ? -22.526 -29.588 49.740 1.00 62.23 309 VAL D C 1
ATOM 11139 O O . VAL D 1 330 ? -23.153 -28.747 49.091 1.00 64.94 309 VAL D O 1
ATOM 11143 N N . LYS D 1 331 ? -23.122 -30.569 50.408 1.00 65.87 310 LYS D N 1
ATOM 11144 C CA . LYS D 1 331 ? -24.573 -30.745 50.357 1.00 74.86 310 LYS D CA 1
ATOM 11145 C C . LYS D 1 331 ? -25.312 -30.354 51.645 1.00 76.46 310 LYS D C 1
ATOM 11146 O O . LYS D 1 331 ? -26.515 -30.104 51.610 1.00 79.74 310 LYS D O 1
ATOM 11152 N N . ASN D 1 332 ? -24.608 -30.307 52.773 1.00 75.66 311 ASN D N 1
ATOM 11153 C CA . ASN D 1 332 ? -25.255 -29.981 54.049 1.00 78.71 311 ASN D CA 1
ATOM 11154 C C . ASN D 1 332 ? -24.278 -29.420 55.084 1.00 77.30 311 ASN D C 1
ATOM 11155 O O . ASN D 1 332 ? -23.073 -29.381 54.831 1.00 81.14 311 ASN D O 1
ATOM 11160 N N . GLU D 1 333 ? -24.788 -28.985 56.237 1.00 70.05 312 GLU D N 1
ATOM 11161 C CA . GLU D 1 333 ? -23.927 -28.382 57.258 1.00 69.19 312 GLU D CA 1
ATOM 11162 C C . GLU D 1 333 ? -22.731 -29.261 57.613 1.00 73.88 312 GLU D C 1
ATOM 11163 O O . GLU D 1 333 ? -21.603 -28.773 57.711 1.00 77.73 312 GLU D O 1
ATOM 11169 N N . THR D 1 334 ? -22.971 -30.555 57.802 1.00 76.49 313 THR D N 1
ATOM 11170 C CA . THR D 1 334 ? -21.904 -31.459 58.232 1.00 80.41 313 THR D CA 1
ATOM 11171 C C . THR D 1 334 ? -20.799 -31.555 57.188 1.00 80.70 313 THR D C 1
ATOM 11172 O O . THR D 1 334 ? -19.610 -31.549 57.516 1.00 83.49 313 THR D O 1
ATOM 11176 N N . GLU D 1 335 ? -21.198 -31.646 55.927 1.00 78.33 314 GLU D N 1
ATOM 11177 C CA . GLU D 1 335 ? -20.239 -31.634 54.836 1.00 78.39 314 GLU D CA 1
ATOM 11178 C C . GLU D 1 335 ? -19.512 -30.292 54.772 1.00 70.81 314 GLU D C 1
ATOM 11179 O O . GLU D 1 335 ? -18.302 -30.255 54.574 1.00 71.95 314 GLU D O 1
ATOM 11185 N N . LEU D 1 336 ? -20.240 -29.192 54.955 1.00 65.78 315 LEU D N 1
ATOM 11186 C CA . LEU D 1 336 ? -19.606 -27.877 54.953 1.00 60.92 315 LEU D CA 1
ATOM 11187 C C . LEU D 1 336 ? -18.534 -27.759 56.036 1.00 60.03 315 LEU D C 1
ATOM 11188 O O . LEU D 1 336 ? -17.392 -27.366 55.744 1.00 56.47 315 LEU D O 1
ATOM 11193 N N . VAL D 1 337 ? -18.888 -28.125 57.274 1.00 67.04 316 VAL D N 1
ATOM 11194 C CA . VAL D 1 337 ? -17.932 -28.121 58.383 1.00 67.66 316 VAL D CA 1
ATOM 11195 C C . VAL D 1 337 ? -16.714 -29.000 58.071 1.00 68.25 316 VAL D C 1
ATOM 11196 O O . VAL D 1 337 ? -15.572 -28.578 58.237 1.00 68.17 316 VAL D O 1
ATOM 11200 N N . THR D 1 338 ? -16.966 -30.218 57.605 1.00 68.43 317 THR D N 1
ATOM 11201 C CA . THR D 1 338 ? -15.893 -31.146 57.261 1.00 72.72 317 THR D CA 1
ATOM 11202 C C . THR D 1 338 ? -14.943 -30.577 56.205 1.00 71.49 317 THR D C 1
ATOM 11203 O O . THR D 1 338 ? -13.727 -30.713 56.319 1.00 68.90 317 THR D O 1
ATOM 11207 N N . LYS D 1 339 ? -15.504 -29.960 55.169 1.00 66.83 318 LYS D N 1
ATOM 11208 C CA . LYS D 1 339 ? -14.695 -29.396 54.100 1.00 65.34 318 LYS D CA 1
ATOM 11209 C C . LYS D 1 339 ? -13.911 -28.183 54.590 1.00 63.54 318 LYS D C 1
ATOM 11210 O O . LYS D 1 339 ? -12.736 -28.027 54.270 1.00 65.94 318 LYS D O 1
ATOM 11216 N N . LEU D 1 340 ? -14.560 -27.322 55.368 1.00 59.56 319 LEU D N 1
ATOM 11217 C CA . LEU D 1 340 ? -13.868 -26.172 55.949 1.00 60.27 319 LEU D CA 1
ATOM 11218 C C . LEU D 1 340 ? -12.670 -26.595 56.803 1.00 65.68 319 LEU D C 1
ATOM 11219 O O . LEU D 1 340 ? -11.614 -25.956 56.778 1.00 67.00 319 LEU D O 1
ATOM 11224 N N . THR D 1 341 ? -12.830 -27.670 57.565 1.00 65.57 320 THR D N 1
ATOM 11225 C CA . THR D 1 341 ? -11.752 -28.114 58.440 1.00 71.36 320 THR D CA 1
ATOM 11226 C C . THR D 1 341 ? -10.564 -28.640 57.630 1.00 66.61 320 THR D C 1
ATOM 11227 O O . THR D 1 341 ? -9.408 -28.352 57.956 1.00 59.95 320 THR D O 1
ATOM 11231 N N . GLU D 1 342 ? -10.859 -29.403 56.580 1.00 67.02 321 GLU D N 1
ATOM 11232 C CA . GLU D 1 342 ? -9.840 -29.880 55.647 1.00 70.93 321 GLU D CA 1
ATOM 11233 C C . GLU D 1 342 ? -9.032 -28.726 55.072 1.00 69.33 321 GLU D C 1
ATOM 11234 O O . GLU D 1 342 ? -7.808 -28.685 55.206 1.00 77.03 321 GLU D O 1
ATOM 11240 N N . LEU D 1 343 ? -9.721 -27.805 54.406 1.00 58.85 322 LEU D N 1
ATOM 11241 C CA . LEU D 1 343 ? -9.072 -26.673 53.756 1.00 56.31 322 LEU D CA 1
ATOM 11242 C C . LEU D 1 343 ? -8.343 -25.759 54.738 1.00 59.50 322 LEU D C 1
ATOM 11243 O O . LEU D 1 343 ? -7.470 -24.978 54.354 1.00 54.90 322 LEU D O 1
ATOM 11248 N N . LEU D 1 344 ? -8.677 -25.868 56.014 1.00 55.76 323 LEU D N 1
ATOM 11249 C CA . LEU D 1 344 ? -7.915 -25.144 57.017 1.00 60.74 323 LEU D CA 1
ATOM 11250 C C . LEU D 1 344 ? -6.597 -25.867 57.312 1.00 63.83 323 LEU D C 1
ATOM 11251 O O . LEU D 1 344 ? -5.597 -25.239 57.677 1.00 65.68 323 LEU D O 1
ATOM 11256 N N . SER D 1 345 ? -6.597 -27.183 57.124 1.00 62.97 324 SER D N 1
ATOM 11257 C CA . SER D 1 345 ? -5.418 -28.001 57.411 1.00 70.00 324 SER D CA 1
ATOM 11258 C C . SER D 1 345 ? -4.515 -28.275 56.197 1.00 64.64 324 SER D C 1
ATOM 11259 O O . SER D 1 345 ? -3.454 -28.884 56.333 1.00 63.42 324 SER D O 1
ATOM 11262 N N . VAL D 1 346 ? -4.925 -27.841 55.012 1.00 64.49 325 VAL D N 1
ATOM 11263 C CA . VAL D 1 346 ? -4.075 -28.004 53.839 1.00 62.84 325 VAL D CA 1
ATOM 11264 C C . VAL D 1 346 ? -3.939 -26.694 53.076 1.00 63.17 325 VAL D C 1
ATOM 11265 O O . VAL D 1 346 ? -4.812 -25.832 53.130 1.00 65.98 325 VAL D O 1
ATOM 11269 N N . LYS D 1 347 ? -2.826 -26.537 52.372 1.00 57.73 326 LYS D N 1
ATOM 11270 C CA . LYS D 1 347 ? -2.666 -25.407 51.478 1.00 64.67 326 LYS D CA 1
ATOM 11271 C C . LYS D 1 347 ? -2.732 -25.914 50.038 1.00 65.17 326 LYS D C 1
ATOM 11272 O O . LYS D 1 347 ? -1.765 -26.461 49.529 1.00 57.73 326 LYS D O 1
ATOM 11278 N N . LYS D 1 348 ? -3.891 -25.765 49.398 1.00 60.08 327 LYS D N 1
ATOM 11279 C CA . LYS D 1 348 ? -4.091 -26.288 48.056 1.00 59.26 327 LYS D CA 1
ATOM 11280 C C . LYS D 1 348 ? -3.169 -25.579 47.073 1.00 60.68 327 LYS D C 1
ATOM 11281 O O . LYS D 1 348 ? -2.753 -24.442 47.304 1.00 65.98 327 LYS D O 1
ATOM 11287 N N . GLU D 1 349 ? -2.815 -26.274 45.998 1.00 55.15 328 GLU D N 1
ATOM 11288 C CA . GLU D 1 349 ? -2.048 -25.672 44.919 1.00 53.25 328 GLU D CA 1
ATOM 11289 C C . GLU D 1 349 ? -3.004 -25.439 43.747 1.00 52.69 328 GLU D C 1
ATOM 11290 O O . GLU D 1 349 ? -3.353 -26.365 43.014 1.00 57.34 328 GLU D O 1
ATOM 11296 N N . ILE D 1 350 ? -3.445 -24.195 43.598 1.00 52.03 329 ILE D N 1
ATOM 11297 C CA . ILE D 1 350 ? -4.492 -23.853 42.642 1.00 47.61 329 ILE D CA 1
ATOM 11298 C C . ILE D 1 350 ? -3.893 -23.172 41.419 1.00 48.76 329 ILE D C 1
ATOM 11299 O O . ILE D 1 350 ? -3.297 -22.105 41.544 1.00 52.06 329 ILE D O 1
ATOM 11304 N N . LYS D 1 351 ? -4.086 -23.771 40.246 1.00 46.04 330 L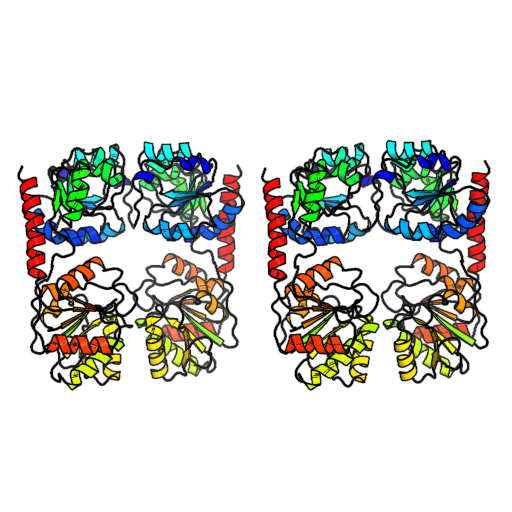YS D N 1
ATOM 11305 C CA . LYS D 1 351 ? -3.402 -23.331 39.014 1.00 50.06 330 LYS D CA 1
ATOM 11306 C C . LYS D 1 351 ? -4.297 -22.560 38.045 1.00 46.01 330 LYS D C 1
ATOM 11307 O O . LYS D 1 351 ? -4.022 -22.469 36.840 1.00 49.56 330 LYS D O 1
ATOM 11313 N N . VAL D 1 352 ? -5.364 -21.991 38.577 1.00 45.39 331 VAL D N 1
ATOM 11314 C CA . VAL D 1 352 ? -6.359 -21.332 37.755 1.00 42.33 331 VAL D CA 1
ATOM 11315 C C . VAL D 1 352 ? -5.805 -20.077 37.084 1.00 46.65 331 VAL D C 1
ATOM 11316 O O . VAL D 1 352 ? -6.061 -19.834 35.897 1.00 44.70 331 VAL D O 1
ATOM 11320 N N . GLU D 1 353 ? -5.010 -19.302 37.812 1.00 47.70 332 GLU D N 1
ATOM 11321 C CA . GLU D 1 353 ? -4.466 -18.075 37.245 1.00 54.27 332 GLU D CA 1
ATOM 11322 C C . GLU D 1 353 ? -3.540 -18.377 36.063 1.00 57.69 332 GLU D C 1
ATOM 11323 O O . GLU D 1 353 ? -3.518 -17.644 35.068 1.00 50.80 332 GLU D O 1
ATOM 11329 N N . GLU D 1 354 ? -2.800 -19.472 36.166 1.00 56.69 333 GLU D N 1
ATOM 11330 C CA . GLU D 1 354 ? -1.889 -19.863 35.112 1.00 58.31 333 GLU D CA 1
ATOM 11331 C C . GLU D 1 354 ? -2.648 -20.429 33.915 1.00 50.91 333 GLU D C 1
ATOM 11332 O O . GLU D 1 354 ? -2.228 -20.252 32.767 1.00 49.78 333 GLU D O 1
ATOM 11338 N N . LYS D 1 355 ? -3.750 -21.118 34.179 1.00 45.83 334 LYS D N 1
ATOM 11339 C CA . LYS D 1 355 ? -4.655 -21.540 33.113 1.00 49.69 334 LYS D CA 1
ATOM 11340 C C . LYS D 1 355 ? -5.242 -20.340 32.367 1.00 49.35 334 LYS D C 1
ATOM 11341 O O . LYS D 1 355 ? -5.354 -20.352 31.144 1.00 44.98 334 LYS D O 1
ATOM 11347 N N . SER D 1 356 ? -5.587 -19.295 33.107 1.00 45.44 335 SER D N 1
ATOM 11348 C CA . SER D 1 356 ? -6.046 -18.051 32.504 1.00 45.50 335 SER D CA 1
ATOM 11349 C C . SER D 1 356 ? -5.041 -17.498 31.490 1.00 49.81 335 SER D C 1
ATOM 11350 O O . SER D 1 356 ? -5.371 -17.311 30.326 1.00 46.44 335 SER D O 1
ATOM 11353 N N . ARG D 1 357 ? -3.820 -17.225 31.943 1.00 46.18 336 ARG D N 1
ATOM 11354 C CA . ARG D 1 357 ? -2.786 -16.661 31.085 1.00 46.98 336 ARG D CA 1
ATOM 11355 C C . ARG D 1 357 ? -2.581 -17.503 29.835 1.00 49.30 336 ARG D C 1
ATOM 11356 O O . ARG D 1 357 ? -2.292 -16.982 28.772 1.00 42.06 336 ARG D O 1
ATOM 11364 N N . GLU D 1 358 ? -2.724 -18.810 30.002 1.00 51.76 337 GLU D N 1
ATOM 11365 C CA . GLU D 1 358 ? -2.546 -19.807 28.958 1.00 49.44 337 GLU D CA 1
ATOM 11366 C C . GLU D 1 358 ? -3.662 -19.683 27.912 1.00 48.34 337 GLU D C 1
ATOM 11367 O O . GLU D 1 358 ? -3.408 -19.565 26.700 1.00 42.86 337 GLU D O 1
ATOM 11373 N N . ILE D 1 359 ? -4.903 -19.702 28.379 1.00 38.25 338 ILE D N 1
ATOM 11374 C CA . ILE D 1 359 ? -6.036 -19.512 27.474 1.00 39.37 338 ILE D CA 1
ATOM 11375 C C . ILE D 1 359 ? -5.923 -18.186 26.723 1.00 46.63 338 ILE D C 1
ATOM 11376 O O . ILE D 1 359 ? -5.978 -18.148 25.487 1.00 47.68 338 ILE D O 1
ATOM 11381 N N . LYS D 1 360 ? -5.758 -17.096 27.462 1.00 41.19 339 LYS D N 1
ATOM 11382 C CA . LYS D 1 360 ? -5.640 -15.792 26.822 1.00 36.27 339 LYS D CA 1
ATOM 11383 C C . LYS D 1 360 ? -4.499 -15.743 25.809 1.00 46.25 339 LYS D C 1
ATOM 11384 O O . LYS D 1 360 ? -4.667 -15.251 24.687 1.00 48.04 339 LYS D O 1
ATOM 11390 N N . GLY D 1 361 ? -3.342 -16.266 26.192 1.00 46.13 340 GLY D N 1
ATOM 11391 C CA . GLY D 1 361 ? -2.194 -16.260 25.310 1.00 50.29 340 GLY D CA 1
ATOM 11392 C C . GLY D 1 361 ? -2.453 -17.008 24.012 1.00 47.28 340 GLY D C 1
ATOM 11393 O O . GLY D 1 361 ? -2.076 -16.546 22.928 1.00 43.66 340 GLY D O 1
ATOM 11394 N N . CYS D 1 362 ? -3.077 -18.175 24.125 1.00 47.89 341 CYS D N 1
ATOM 11395 C CA . CYS D 1 362 ? -3.353 -19.007 22.964 1.00 52.15 341 CYS D CA 1
ATOM 11396 C C . CYS D 1 362 ? -4.309 -18.290 22.002 1.00 50.62 341 CYS D C 1
ATOM 11397 O O . CYS D 1 362 ? -4.050 -18.225 20.798 1.00 51.49 341 CYS D O 1
ATOM 11400 N N . TYR D 1 363 ? -5.396 -17.727 22.522 1.00 47.24 342 TYR D N 1
ATOM 11401 C CA . TYR D 1 363 ? -6.296 -16.960 21.670 1.00 46.31 342 TYR D CA 1
ATOM 11402 C C . TYR D 1 363 ? -5.584 -15.801 20.973 1.00 48.66 342 TYR D C 1
ATOM 11403 O O . TYR D 1 363 ? -5.721 -15.624 19.753 1.00 44.58 342 TYR D O 1
ATOM 11412 N N . LEU D 1 364 ? -4.846 -15.002 21.737 1.00 44.86 343 LEU D N 1
ATOM 11413 C CA . LEU D 1 364 ? -4.191 -13.846 21.150 1.00 47.84 343 LEU D CA 1
ATOM 11414 C C . LEU D 1 364 ? -3.201 -14.291 20.070 1.00 53.81 343 LEU D C 1
ATOM 11415 O O . LEU D 1 364 ? -2.978 -13.582 19.090 1.00 56.08 343 LEU D O 1
ATOM 11420 N N . GLU D 1 365 ? -2.650 -15.489 20.233 1.00 55.01 344 GLU D N 1
ATOM 11421 C CA . GLU D 1 365 ? -1.639 -15.995 19.315 1.00 59.05 344 GLU D CA 1
ATOM 11422 C C . GLU D 1 365 ? -2.228 -16.377 17.962 1.00 51.10 344 GLU D C 1
ATOM 11423 O O . GLU D 1 365 ? -1.677 -16.034 16.913 1.00 53.36 344 GLU D O 1
ATOM 11429 N N . LYS D 1 366 ? -3.330 -17.117 17.989 1.00 45.08 345 LYS D N 1
ATOM 11430 C CA . LYS D 1 366 ? -3.997 -17.522 16.760 1.00 48.96 345 LYS D CA 1
ATOM 11431 C C . LYS D 1 366 ? -4.557 -16.309 16.033 1.00 49.34 345 LYS D C 1
ATOM 11432 O O . LYS D 1 366 ? -4.415 -16.181 14.818 1.00 48.02 345 LYS D O 1
ATOM 11438 N N . LEU D 1 367 ? -5.210 -15.420 16.774 1.00 46.96 346 LEU D N 1
ATOM 11439 C CA . LEU D 1 367 ? -5.818 -14.257 16.147 1.00 42.14 346 LEU D CA 1
ATOM 11440 C C . LEU D 1 367 ? -4.769 -13.378 15.465 1.00 42.27 346 LEU D C 1
ATOM 11441 O O . LEU D 1 367 ? -4.898 -13.064 14.281 1.00 42.36 346 LEU D O 1
ATOM 11446 N N . ARG D 1 368 ? -3.729 -12.998 16.198 1.00 40.19 347 ARG D N 1
ATOM 11447 C CA . ARG D 1 368 ? -2.695 -12.122 15.657 1.00 46.72 347 ARG D CA 1
ATOM 11448 C C . ARG D 1 368 ? -1.990 -12.716 14.443 1.00 43.77 347 ARG D C 1
ATOM 11449 O O . ARG D 1 368 ? -1.613 -11.987 13.532 1.00 45.74 347 ARG D O 1
ATOM 11457 N N . GLU D 1 369 ? -1.815 -14.033 14.440 1.00 42.66 348 GLU D N 1
ATOM 11458 C CA . GLU D 1 369 ? -1.192 -14.705 13.316 1.00 50.95 348 GLU D CA 1
ATOM 11459 C C . GLU D 1 369 ? -2.134 -14.654 12.123 1.00 47.07 348 GLU D C 1
ATOM 11460 O O . GLU D 1 369 ? -1.748 -14.264 11.014 1.00 48.33 348 GLU D O 1
ATOM 11466 N N . PHE D 1 370 ? -3.378 -15.057 12.350 1.00 42.21 349 PHE D N 1
ATOM 11467 C CA . PHE D 1 370 ? -4.384 -14.962 11.302 1.00 39.71 349 PHE D CA 1
ATOM 11468 C C . PHE D 1 370 ? -4.505 -13.533 10.742 1.00 44.70 349 PHE D C 1
ATOM 11469 O O . PHE D 1 370 ? -4.536 -13.336 9.526 1.00 45.51 349 PHE D O 1
ATOM 11477 N N . LEU D 1 371 ? -4.567 -12.536 11.618 1.00 42.47 350 LEU D N 1
ATOM 11478 C CA . LEU D 1 371 ? -4.671 -11.141 11.171 1.00 44.58 350 LEU D CA 1
ATOM 11479 C C . LEU D 1 371 ? -3.382 -10.576 10.561 1.00 48.62 350 LEU D C 1
ATOM 11480 O O . LEU D 1 371 ? -3.412 -9.547 9.875 1.00 53.02 350 LEU D O 1
ATOM 11485 N N . ARG D 1 372 ? -2.256 -11.229 10.826 1.00 43.26 351 ARG D N 1
ATOM 11486 C CA . ARG D 1 372 ? -0.983 -10.775 10.299 1.00 58.99 351 ARG D CA 1
ATOM 11487 C C . ARG D 1 372 ? -0.967 -11.031 8.801 1.00 65.88 351 ARG D C 1
ATOM 11488 O O . ARG D 1 372 ? -0.698 -10.127 8.007 1.00 63.90 351 ARG D O 1
ATOM 11496 N N . GLY D 1 373 ? -1.292 -12.269 8.434 1.00 70.43 352 GLY D N 1
ATOM 11497 C CA . GLY D 1 373 ? -1.266 -12.706 7.055 1.00 76.86 352 GLY D CA 1
ATOM 11498 C C . GLY D 1 373 ? -2.604 -12.562 6.359 1.00 73.66 352 GLY D C 1
ATOM 11499 O O . GLY D 1 373 ? -2.784 -13.072 5.255 1.00 67.19 352 GLY D O 1
#

Foldseek 3Di:
DVFDQCQVCLAAPDLCLLVQAAFEEEEQAADVLCVLCVVLLQVVQVVTAYAYEYNDSNHVVVVVVVCVSHDHYGYHHPLDLVSLVNSCVRHVYQAYEYGEDPLRPSNLPRDPHAYEYEAYADPLDPSLLVRVQSHPAYEYADVVRQVSSVVSVRDHYYYLHGSNLAADQPDADEDPFEEEEEEQAEPVRLVLVLVLLVVVCVPVVRYAYEYEHNDLVCQVVSQVVNVVSVWAEEEPPPRPTSYYYYRDPDPRSRHLLHYQAYEYDCALDQRQTDDQNSNLLNQHAYEGEHNNNNPVVVQVVCVVQVRYYYDHGSVVVNVVVVVCVVDPDGGCSNVSNVRSSCVVSVSVCVVSVD/DDQCQVCLAAPDLCLLVQAAFEEEEQAAPVLCVLCVVVLQVVQVPTAYEYEYADPVRVVVVVVVCVRHPHYGYHHDLDLVSLVNSCVRNVYQAYEYGEDPLRPSNLPRDPHAYEYEQYADPPDVSLLPRQLSHQAYEYADVVRQVVSVVSVRDHYYYLHGSNLAAPQPDADADPFAEEEEEQAEPVRLVLVLLLVVVVCVPVVGYAYEYEHVDLVCLVVSQVVNVVVVWAEEEPPDSPTSYYYDHDPDPRLRHLLHYQAYEYDCALDQNQTDPLNSNCLSVHAYEGEHRNNNPVVVQVVCVVQVRYYYAHGSVSSNVVVVVSVVDRDRGCSNVSNVSSSVSVNVSVCVVSVD/DFDQCQVCQAAPDLCLLVQAAFEEEEQAADVLCVLCVVLLQVVVVVTAYEYEYNDSNHVVVVVVVCVRHPHYGYHHDQDLVSLVNSCVSHVYQAYEYREDPLRPSNLPRHPHAYEYEQYADPLDPSLLVRQLSHPAYEYADVVRQVSSVVSVRPHYYYLHGSNLAADQDDADEDPFAEEEEEQAEPVRLVLVLLLLVVVCVPVVRYAYEYEHVQLVCQPVSQVVSVVVPWAEEEPVDPPTSYYYYNDPDCRLRHLLHYQAYEYDCALDQNQTDDLNSNLLNFHAYEGEHRNNNPVVVVVVCVVQVRYYYDHGSVSSNVVVVVCVVDPDGGDSNVSNCRSSVVVSVVVCVVSVD/DDQCQVCLAAPDLCLLVQAAFEEEEQAADVLCVLCVVVLVVVQVPTAYEYEYADPRRVVVVVVVCVRHPHYGYHHPLDLVSLVNSCVRNVYQAYEYRADPLRPSNLPRDPHAYEYEQYADPPDPSLLVRLLSHQAYEYADVVRQVVSVVSVNDHYYYLHGSNLAAPQDPADADPFAEEEEEQAEPVRLVLVLLLLVVVCVPVVGYAYEYEHVDLVCQVVSQVVSVVVVWAEEEPPPRPISYYYDNDPDPRLRHLLNYQAYEFDCALDQRQTDDLNSNLLNVHAYEGEHRNNNPVVVQVVCVVQVRYDYDHGSVRVNVVVVVSVVDRDGGCSNVSNVRSSVVVSVSVCVVSVD

CATH classification: 3.40.50.11720 (+1 more: 3.40.50.2000)

Solvent-accessible surface area: 60680 Å² total; per-residue (Å²): 112,187,52,90,61,29,22,64,55,12,60,118,0,85,84,61,9,94,126,2,86,35,0,0,0,0,0,0,13,30,56,46,44,1,54,19,0,20,9,0,0,86,49,0,62,161,63,27,108,0,0,0,0,1,42,18,25,166,0,17,100,65,0,106,98,50,68,117,49,22,68,30,44,1,2,4,3,10,5,9,38,173,4,0,62,52,0,16,101,15,0,105,14,82,2,0,0,0,0,19,32,25,9,32,1,1,1,2,61,88,9,180,7,52,9,0,0,0,0,0,48,13,83,31,40,88,17,0,82,76,1,0,113,89,8,63,0,1,0,0,37,61,105,114,11,2,83,77,0,102,112,28,48,6,172,101,4,77,35,9,16,12,2,107,18,10,21,75,62,50,201,24,43,163,49,170,54,47,0,1,0,0,0,14,0,28,9,34,0,0,54,34,3,0,87,0,4,100,73,2,32,158,105,53,86,76,0,45,1,0,0,7,5,91,70,28,60,14,2,125,7,0,23,40,21,0,131,110,39,66,17,125,28,11,83,20,116,83,46,107,0,36,0,0,0,0,70,98,163,55,33,23,77,64,0,2,40,20,9,112,0,0,4,1,0,0,0,28,29,105,59,0,8,30,71,0,14,40,0,0,3,60,26,13,7,0,0,0,0,55,89,5,110,149,28,67,81,22,36,101,14,0,71,154,41,24,0,4,39,60,3,136,73,59,95,68,0,22,61,48,2,46,78,15,26,80,108,188,65,123,21,99,0,50,92,60,6,155,98,2,65,28,23,0,24,122,59,0,40,114,42,27,137,94,114,92,92,25,22,58,57,12,60,121,0,84,95,56,6,104,109,0,78,35,0,0,0,0,0,0,16,28,58,44,43,1,56,18,0,17,7,0,1,90,48,0,62,195,91,23,104,0,0,0,0,2,40,23,24,187,0,12,101,64,0,100,104,58,64,115,42,23,66,27,40,2,2,4,5,10,6,9,38,170,4,0,56,55,0,12,96,12,0,118,15,85,2,0,0,1,1,19,31,27,9,36,1,1,1,3,62,85,9,183,6,51,9,0,0,0,0,1,69,18,92,41,41,88,14,0,88,70,1,0,115,96,6,66,0,1,0,0,41,58,103,112,10,4,95,77,0,102,110,32,42,3,174,89,5,62,35,10,16,13,3,98,21,10,20,88,52,58,208,14,58,184,48,178,60,47,0,2,0,0,0,8,1,31,11,21,0,2,25,35,2,0,89,0,3,109,73,2,39,162,102,60,87,74,0,46,1,2,0,3,3,108,98,25,104,22,2,121,21,2,18,94,24,0,127,107,43,68,18,128,29,9,53,23,126,67,49,112,0,33,0,3,0,0,58,96,169,55,24,25,93,56,0,2,38,18,5,85,1,0,3,1,0,0,0,26,9,95,50,0,13,34,69,0,12,37,0,0,3,64,33,15,10,0,0,0,0,53,90,6,103,163,22,60,83,21,38,93,15,0,68,162,29,31,0,3,33,57,2,120,69,64,94,69,0,23,73,41,2,51,81,9,32,85,82,196,68,137,20,95,0,53,76,78,4,150,99,13,56,36,30,0,12,101,33,0,72,86,41,28,178,101,193,56,83,93,31,20,63,65,10,61,121,0,93,87,55,8,98,122,0,82,35,0,0,0,0,0,0,12,30,54,44,28,1,57,17,0,19,7,0,0,81,47,0,56,188,86,26,110,0,0,0,0,1,39,24,24,164,0,25,95,64,0,101,96,53,68,120,47,20,71,32,50,4,2,4,3,10,5,7,41,174,4,0,58,54,0,14,85,14,0,103,14,81,1,0,0,0,0,7,22,19,10,32,1,1,0,3,63,89,9,177,6,54,10,0,0,0,0,1,32,10,86,35,42,88,15,0,84,71,1,0,114,83,8,67,0,0,0,0,39,59,95,117,10,2,87,77,0,109,111,29,50,5,174,96,10,73,38,12,17,11,3,94,17,8,22,77,56,49,192,18,62,196,46,199,50,43,0,1,0,0,0,10,1,32,10,25,0,3,20,36,2,0,81,0,3,99,72,2,35,156,100,55,89,76,0,42,1,0,0,4,4,101,96,23,108,18,2,144,25,3,15,97,21,0,118,105,41,66,14,124,34,12,67,26,129,81,43,104,0,26,0,0,0,0,55,93,149,54,47,26,72,55,0,3,41,18,10,101,1,1,2,1,0,0,0,25,9,89,48,0,9,30,71,0,14,37,0,0,3,63,30,15,6,0,0,0,0,50,79,6,102,158,28,66,76,24,38,95,14,0,70,145,38,23,0,4,39,57,2,120,63,62,98,68,0,25,67,38,2,48,83,14,27,82,104,191,69,118,21,99,0,54,80,57,6,158,104,8,62,21,24,0,13,103,54,0,76,92,35,28,183,102,115,94,96,28,23,58,57,12,61,123,0,96,91,57,7,108,110,0,89,35,0,0,0,0,0,0,13,30,56,46,43,1,62,19,1,20,6,0,1,84,43,0,60,94,63,25,106,0,1,0,0,2,42,22,22,191,0,23,92,63,0,99,99,52,65,118,42,23,69,30,42,1,2,4,3,10,6,8,38,172,3,0,57,56,0,10,90,12,0,99,14,83,2,0,0,0,0,21,35,26,9,34,1,1,0,2,62,86,9,179,8,53,9,0,0,0,0,0,76,17,89,38,45,91,14,0,87,68,1,0,114,91,6,62,0,0,0,0,30,65,106,114,14,3,96,73,0,97,112,31,47,5,181,77,5,60,34,10,17,11,4,105,20,16,16,88,69,26,196,18,42,164,54,154,60,56,1,1,0,0,0,11,0,33,10,34,0,0,34,37,2,0,92,0,2,101,70,3,30,151,104,63,94,80,0,46,0,0,1,8,6,97,77,50,69,12,0,133,9,0,12,78,22,0,132,110,46,61,19,120,34,9,70,31,140,72,36,117,0,27,0,0,0,0,52,97,170,48,52,28,72,57,0,2,39,19,7,106,0,0,0,1,0,0,0,25,32,97,58,0,10,28,70,0,13,41,0,0,3,71,27,15,10,0,0,0,0,54,84,5,111,163,27,64,83,23,36,98,22,0,66,157,21,31,0,4,30,59,2,125,72,65,101,64,0,22,68,40,2,50,79,8,32,84,86,179,66,133,20,93,0,56,74,55,6,149,100,13,59,36,33,0,12,105,39,0,73,89,43,29,179,106

Nearest PDB structures (foldseek):
  2xci-assembly1_A  TM=1.003E+00  e=7.779E-67  Aquifex aeolicus
  4bfc-assembly1_A  TM=8.218E-01  e=2.893E-08  Acinetobacter baumannii
  7vfm-assembly1_A  TM=5.007E-01  e=4.046E-06  Staphylococcus aureus subsp. aureus USA300
  8rz3-assembly1_A  TM=4.457E-01  e=3.115E-04  Variovorax paradoxus
  8rz3-assembly3_C  TM=4.297E-01  e=4.454E-03  Variovorax paradoxus

Organism: Aquifex aeolicus (strain VF5) (NCBI:txid224324)

Secondary structure (DSSP, 8-state):
------HHHHHS--GGGGGGTTPEEEE-SSHHHHHHHHHHHHHHHHHS-EEEEES-GGGHHHHHTTGGG-SEEEEPPPSSHHHHHHHHHHH--SEEEEES----HHHHHH--S-EEEEEE-----HHHHHHHTT-SEEEES-HHHHHHHHTTT--SEEE---GGG-----S----SS-EEEEEEE-GGGHHHHHHHHHHHHTT-TT-EEEEEESSGGGHHHHHHHHHHTT--EEETT---SSEEE--SSS-HHHHGGGEEEEEE-SSSSSS-----HHHHTTT--EEE-S--TTSHHHHHHHHHTT-EEE--SHHHHHHHHHHHHHSPPP--HHHHHHHHHHHHHHHHHHHHH-/----HHHHHS--GGGGGGTTPEEEE-SSHHHHHHHHHHHHHHTTTS-EEEEE--GGGHHHHHTTGGG-SEEEEPPPSSHHHHHHHHHHH--SEEEEES----HHHHHH--S-EEEEEE-----HHHHHHGGG-SEEEES-HHHHHHHHHTT--SEEE---GGG-----S----SS-EEEEEEE-GGGHHHHHHHHHHHHHH-TT-EEEEEESSGGGHHHHHHHHHHTT--EEETT---SSEEE--SSS-HHHHGGGEEEEEE-SSSSTT-----HHHHTTT--EEE-S--TTSHHHHHHHHHTT-EEE--SHHHHHHHHHHHHS------HHHHHHHHHHHHHHHHHHHHH-/-----HHHHHS--GGGGGGTTPEEEE-SSHHHHHHHHHHHHHHHHHS-EEEEES-GGGHHHHHTTGGG-SEEEEPPPSSHHHHHHHHHHH--SEEEEES----HHHHHH--S-EEEEEE-----HHHHHHGGG-SEEEES-HHHHHHHHTTT--SEEE---GGG-----S----SS-EEEEEEE-HHHHHHHHHHHHHHHTT-TT-EEEEEESSGGGHHHHHHHHHHTT--EEETT---SSEEE--SSS-HHHHGGGEEEEEE-STTTTS-----HHHHTTT--EEE-S--GGGHHHHHHHHHHT-EEE--SHHHHHHHHHHHHHS-----HHHHHHHHHHHHHHHHHHHHH-/----HHHHHS--GGGGGGTTPEEEE-SSHHHHHHHHHHHHHHTTTS-EEEEES-GGGHHHHHTTGGG-SEEEEPPPSSHHHHHHHHHHH--SEEEEES----HHHHHS--S-EEEEEE-----HHHHHHGGG-SEEEESSHHHHHHHHHTT-SSEEE---GGG-----S----SS-EEEEEEE-GGGHHHHHHHHHHHHTT-TT-EEEEEESSGGGHHHHHHHHHHTT--EEETT---SSEEE--SSS-HHHHGGGEEEEEE-SSSSTT----THHHHTTT--EEE-S--GGGHHHHHHHHHTT-EEE--SHHHHHHHHHHHHH------HHHHHHHHHHHHHHHHHHHHH-

B-factor: mean 58.23, std 19.48, range [20.13, 166.45]